Protein AF-A0A812VZL5-F1 (afdb_monomer_lite)

pLDDT: mean 78.15, std 21.21, range [23.83, 98.44]

Radius of gyration: 40.7 Å; chains: 1; bounding box: 107×84×133 Å

Structure (mmCIF, N/CA/C/O backbone):
data_AF-A0A812VZL5-F1
#
_entry.id   AF-A0A812VZL5-F1
#
loop_
_atom_site.group_PDB
_atom_site.id
_atom_site.type_symbol
_atom_site.label_atom_id
_atom_site.label_alt_id
_atom_site.label_comp_id
_atom_site.label_asym_id
_atom_site.label_entity_id
_atom_site.label_seq_id
_atom_site.pdbx_PDB_ins_code
_atom_site.Cartn_x
_atom_site.Cartn_y
_atom_site.Cartn_z
_atom_site.occupancy
_atom_site.B_iso_or_equiv
_atom_site.auth_seq_id
_atom_site.auth_comp_id
_atom_site.auth_asym_id
_atom_site.auth_atom_id
_atom_site.pdbx_PDB_model_num
ATOM 1 N N . MET A 1 1 ? -24.218 9.980 -19.393 1.00 28.30 1 MET A N 1
ATOM 2 C CA . MET A 1 1 ? -25.487 9.353 -19.817 1.00 28.30 1 MET A CA 1
ATOM 3 C C . MET A 1 1 ? -25.577 8.008 -19.122 1.00 28.30 1 MET A C 1
ATOM 5 O O . MET A 1 1 ? -24.672 7.209 -19.297 1.00 28.30 1 MET A O 1
ATOM 9 N N . GLY A 1 2 ? -26.582 7.832 -18.266 1.00 32.16 2 GLY A N 1
ATOM 10 C CA . GLY A 1 2 ? -26.714 6.682 -17.364 1.00 32.16 2 GLY A CA 1
ATOM 11 C C . GLY A 1 2 ? -27.375 7.086 -16.046 1.00 32.16 2 GLY A C 1
ATOM 12 O O . GLY A 1 2 ? -26.822 6.862 -14.982 1.00 32.16 2 GLY A O 1
ATOM 13 N N . SER A 1 3 ? -28.512 7.776 -16.130 1.00 28.95 3 SER A N 1
ATOM 14 C CA . SER A 1 3 ? -29.340 8.183 -14.990 1.00 28.95 3 SER A CA 1
ATOM 15 C C . SER A 1 3 ? -30.793 7.893 -15.358 1.00 28.95 3 SER A C 1
ATOM 17 O O . SER A 1 3 ? -31.519 8.811 -15.730 1.00 28.95 3 SER A O 1
ATOM 19 N N . ARG A 1 4 ? -31.156 6.607 -15.427 1.00 32.12 4 ARG A N 1
ATOM 20 C CA . ARG A 1 4 ? -32.533 6.084 -15.550 1.00 32.12 4 ARG A CA 1
ATOM 21 C C . ARG A 1 4 ? -32.484 4.556 -15.651 1.00 32.12 4 ARG A C 1
ATOM 23 O O . ARG A 1 4 ? -32.426 4.016 -16.746 1.00 32.12 4 ARG A O 1
ATOM 30 N N . ALA A 1 5 ? -32.457 3.895 -14.502 1.00 30.08 5 ALA A N 1
ATOM 31 C CA . ALA A 1 5 ? -32.965 2.538 -14.293 1.00 30.08 5 ALA A CA 1
ATOM 32 C C . ALA A 1 5 ? -32.956 2.303 -12.774 1.00 30.08 5 ALA A C 1
ATOM 34 O O . ALA A 1 5 ? -31.900 2.148 -12.167 1.00 30.08 5 ALA A O 1
ATOM 35 N N . SER A 1 6 ? -34.132 2.419 -12.161 1.00 32.53 6 SER A N 1
ATOM 36 C CA . SER A 1 6 ? -34.393 2.293 -10.724 1.00 32.53 6 SER A CA 1
ATOM 37 C C . SER A 1 6 ? -35.425 1.179 -10.567 1.00 32.53 6 SER A C 1
ATOM 39 O O . SER A 1 6 ? -36.486 1.283 -11.176 1.00 32.53 6 SER A O 1
ATOM 41 N N . CYS A 1 7 ? -35.122 0.122 -9.810 1.00 31.17 7 CYS A N 1
ATOM 42 C CA . CYS A 1 7 ? -36.051 -0.982 -9.537 1.00 31.17 7 CYS A CA 1
ATOM 43 C C . CYS A 1 7 ? -36.703 -0.809 -8.157 1.00 31.17 7 CYS A C 1
ATOM 45 O O . CYS A 1 7 ? -36.009 -0.439 -7.211 1.00 31.17 7 CYS A O 1
ATOM 47 N N . CYS A 1 8 ? -38.000 -1.138 -8.090 1.00 34.44 8 CYS A N 1
ATOM 48 C CA . CYS A 1 8 ? -38.957 -1.039 -6.972 1.00 34.44 8 CYS A CA 1
ATOM 49 C C . CYS A 1 8 ? -39.755 0.281 -6.880 1.00 34.44 8 CYS A C 1
ATOM 51 O O . CYS A 1 8 ? -39.716 0.979 -5.873 1.00 34.44 8 CYS A O 1
ATOM 53 N N . GLN A 1 9 ? -40.539 0.597 -7.920 1.00 30.88 9 GLN A N 1
ATOM 54 C CA . GLN A 1 9 ? -41.920 1.025 -7.666 1.00 30.88 9 GLN A CA 1
ATOM 55 C C . GLN A 1 9 ? -42.711 -0.258 -7.398 1.00 30.88 9 GLN A C 1
ATOM 57 O O . GLN A 1 9 ? -42.897 -1.061 -8.308 1.00 30.88 9 GLN A O 1
ATOM 62 N N . GLU A 1 10 ? -43.101 -0.482 -6.148 1.00 34.16 10 GLU A N 1
ATOM 63 C CA . GLU A 1 10 ? -44.275 -1.304 -5.877 1.00 34.16 10 GLU A CA 1
ATOM 64 C C . GLU A 1 10 ? -45.487 -0.464 -6.285 1.00 34.16 10 GLU A C 1
ATOM 66 O O . GLU A 1 10 ? -45.711 0.622 -5.744 1.00 34.16 10 GLU A O 1
ATOM 71 N N . ASP A 1 11 ? -46.245 -0.944 -7.268 1.00 32.22 11 ASP A N 1
ATOM 72 C CA . ASP A 1 11 ? -47.633 -0.534 -7.407 1.00 32.22 11 ASP A CA 1
ATOM 73 C C . ASP A 1 11 ? -48.348 -0.978 -6.129 1.00 32.22 11 ASP A C 1
ATOM 75 O O . ASP A 1 11 ? -48.487 -2.169 -5.855 1.00 32.22 11 ASP A O 1
ATOM 79 N N . ILE A 1 12 ? -48.751 -0.001 -5.319 1.00 34.62 12 ILE A N 1
ATOM 80 C CA . ILE A 1 12 ? -49.638 -0.194 -4.173 1.00 34.62 12 ILE A CA 1
ATOM 81 C C . ILE A 1 12 ? -50.918 -0.849 -4.719 1.00 34.62 12 ILE A C 1
ATOM 83 O O . ILE A 1 12 ? -51.610 -0.202 -5.511 1.00 34.62 12 ILE A O 1
ATOM 87 N N . PRO A 1 13 ? -51.273 -2.093 -4.347 1.00 35.91 13 PRO A N 1
ATOM 88 C CA . PRO A 1 13 ? -52.570 -2.624 -4.728 1.00 35.91 13 PRO A CA 1
ATOM 89 C C . PRO A 1 13 ? -53.652 -1.820 -3.996 1.00 35.91 13 PRO A C 1
ATOM 91 O O . PRO A 1 13 ? -53.586 -1.625 -2.780 1.00 35.91 13 PRO A O 1
ATOM 94 N N . GLU A 1 14 ? -54.631 -1.319 -4.752 1.00 35.81 14 GLU A N 1
ATOM 95 C CA . GLU A 1 14 ? -55.824 -0.666 -4.209 1.00 35.81 14 GLU A CA 1
ATOM 96 C C . GLU A 1 14 ? -56.494 -1.550 -3.135 1.00 35.81 14 GLU A C 1
ATOM 98 O O . GLU A 1 14 ? -56.512 -2.779 -3.264 1.00 35.81 14 GLU A O 1
ATOM 103 N N . PRO A 1 15 ? -57.067 -0.953 -2.071 1.00 33.53 15 PRO A N 1
ATOM 104 C CA . PRO A 1 15 ? -57.740 -1.708 -1.021 1.00 33.53 15 PRO A CA 1
ATOM 105 C C . PRO A 1 15 ? -58.980 -2.438 -1.572 1.00 33.53 15 PRO A C 1
ATOM 107 O O . PRO A 1 15 ? -59.606 -1.976 -2.532 1.00 33.53 15 PRO A O 1
ATOM 110 N N . PRO A 1 16 ? -59.363 -3.578 -0.970 1.00 31.58 16 PRO A N 1
ATOM 111 C CA . PRO A 1 16 ? -60.320 -4.501 -1.561 1.00 31.58 16 PRO A CA 1
ATOM 112 C C . PRO A 1 16 ? -61.731 -3.906 -1.577 1.00 31.58 16 PRO A C 1
ATOM 114 O O . PRO A 1 16 ? -62.214 -3.386 -0.571 1.00 31.58 16 PRO A O 1
ATOM 117 N N . LYS A 1 17 ? -62.426 -4.055 -2.709 1.00 29.97 17 LYS A N 1
ATOM 118 C CA . LYS A 1 17 ? -63.890 -3.995 -2.744 1.00 29.97 17 LYS A CA 1
ATOM 119 C C . LYS A 1 17 ? -64.453 -5.371 -2.395 1.00 29.97 17 LYS A C 1
ATOM 121 O O . LYS A 1 17 ? -64.134 -6.361 -3.047 1.00 29.97 17 LYS A O 1
ATOM 126 N N . GLU A 1 18 ? -65.283 -5.389 -1.359 1.00 32.19 18 GLU A N 1
ATOM 127 C CA . GLU A 1 18 ? -66.174 -6.483 -0.966 1.00 32.19 18 GLU A CA 1
ATOM 128 C C . GLU A 1 18 ? -66.963 -7.055 -2.161 1.00 32.19 18 GLU A C 1
ATOM 130 O O . GLU A 1 18 ? -67.450 -6.288 -2.991 1.00 32.19 18 GLU A O 1
ATOM 135 N N . LEU A 1 19 ? -67.158 -8.380 -2.215 1.00 27.19 19 LEU A N 1
ATOM 136 C CA . LEU A 1 19 ? -68.442 -9.039 -1.904 1.00 27.19 19 LEU A CA 1
ATOM 137 C C . LEU A 1 19 ? -68.406 -10.559 -2.216 1.00 27.19 19 LEU A C 1
ATOM 139 O O . LEU A 1 19 ? -68.161 -10.961 -3.346 1.00 27.19 19 LEU A O 1
ATOM 143 N N . VAL A 1 20 ? -68.777 -11.337 -1.190 1.00 27.92 20 VAL A N 1
ATOM 144 C CA . VAL A 1 20 ? -69.704 -12.496 -1.176 1.00 27.92 20 VAL A CA 1
ATOM 145 C C . VAL A 1 20 ? -69.319 -13.844 -1.824 1.00 27.92 20 VAL A C 1
ATOM 147 O O . VAL A 1 20 ? -69.200 -13.992 -3.032 1.00 27.92 20 VAL A O 1
ATOM 150 N N . GLU A 1 21 ? -69.237 -14.828 -0.914 1.00 31.72 21 GLU A N 1
ATOM 151 C CA . GLU A 1 21 ? -69.668 -16.242 -0.931 1.00 31.72 21 GLU A CA 1
ATOM 152 C C . GLU A 1 21 ? -69.766 -17.018 -2.259 1.00 31.72 21 GLU A C 1
ATOM 154 O O . GLU A 1 21 ? -70.595 -16.716 -3.110 1.00 31.72 21 GLU A O 1
ATOM 159 N N . ALA A 1 22 ? -69.095 -18.179 -2.307 1.00 25.98 22 ALA A N 1
ATOM 160 C CA . ALA A 1 22 ? -69.774 -19.478 -2.423 1.00 25.98 22 ALA A CA 1
ATOM 161 C C . ALA A 1 22 ? -68.827 -20.659 -2.114 1.00 25.98 22 ALA A C 1
ATOM 163 O O . ALA A 1 22 ? -67.647 -20.666 -2.448 1.00 25.98 22 ALA A O 1
ATOM 164 N N . SER A 1 23 ? -69.412 -21.646 -1.445 1.00 30.75 23 SER A N 1
ATOM 165 C CA . SER A 1 23 ? -68.941 -22.952 -0.970 1.00 30.75 23 SER A CA 1
ATOM 166 C C . SER A 1 23 ? -68.667 -24.024 -2.049 1.00 30.75 23 SER A C 1
ATOM 168 O O . SER A 1 23 ? -69.145 -23.888 -3.171 1.00 30.75 23 SER A O 1
ATOM 170 N N . HIS A 1 24 ? -68.090 -25.160 -1.597 1.00 29.62 24 HIS A N 1
ATOM 171 C CA . HIS A 1 24 ? -67.933 -26.497 -2.236 1.00 29.62 24 HIS A CA 1
ATOM 172 C C . HIS A 1 24 ? -66.729 -26.679 -3.178 1.00 29.62 24 HIS A C 1
ATOM 174 O O . HIS A 1 24 ? -66.389 -25.770 -3.914 1.00 29.62 24 HIS A O 1
ATOM 180 N N . ALA A 1 25 ? -66.057 -27.828 -3.292 1.00 28.73 25 ALA A N 1
ATOM 181 C CA . ALA A 1 25 ? -65.964 -29.114 -2.588 1.00 28.73 25 ALA A CA 1
ATOM 182 C C . ALA A 1 25 ? -64.743 -29.853 -3.201 1.00 28.73 25 ALA A C 1
ATOM 184 O O . ALA A 1 25 ? -64.188 -29.396 -4.199 1.00 28.73 25 ALA A O 1
ATOM 185 N N . CYS A 1 26 ? -64.328 -30.968 -2.591 1.00 35.84 26 CYS A N 1
ATOM 186 C CA . CYS A 1 26 ? -63.289 -31.891 -3.065 1.00 35.84 26 CYS A CA 1
ATOM 187 C C . CYS A 1 26 ? -63.411 -32.296 -4.542 1.00 35.84 26 CYS A C 1
ATOM 189 O O . CYS A 1 26 ? -64.529 -32.466 -5.010 1.00 35.84 26 CYS A O 1
ATOM 191 N N . GLU A 1 27 ? -62.279 -32.624 -5.179 1.00 29.48 27 GLU A N 1
ATOM 192 C CA . GLU A 1 27 ? -62.139 -33.834 -6.010 1.00 29.48 27 GLU A CA 1
ATOM 193 C C . GLU A 1 27 ? -60.654 -34.168 -6.292 1.00 29.48 27 GLU A C 1
ATOM 195 O O . GLU A 1 27 ? -59.822 -33.279 -6.484 1.00 29.48 27 GLU A O 1
ATOM 200 N N . ASP A 1 28 ? -60.341 -35.467 -6.240 1.00 33.78 28 ASP A N 1
ATOM 201 C CA . ASP A 1 28 ? -59.032 -36.109 -6.443 1.00 33.78 28 ASP A CA 1
ATOM 202 C C . ASP A 1 28 ? -58.528 -36.029 -7.904 1.00 33.78 28 ASP A C 1
ATOM 204 O O . ASP A 1 28 ? -59.336 -35.907 -8.828 1.00 33.78 28 ASP A O 1
ATOM 208 N N . PRO A 1 29 ? -57.212 -36.181 -8.174 1.00 41.25 29 PRO A N 1
ATOM 209 C CA . PRO A 1 29 ? -56.706 -36.323 -9.536 1.00 41.25 29 PRO A CA 1
ATOM 210 C C . PRO A 1 29 ? -56.735 -37.792 -10.013 1.00 41.25 29 PRO A C 1
ATOM 212 O O . PRO A 1 29 ? -56.468 -38.702 -9.223 1.00 41.25 29 PRO A O 1
ATOM 215 N N . PRO A 1 30 ? -57.001 -38.055 -11.309 1.00 43.25 30 PRO A N 1
ATOM 216 C CA . PRO A 1 30 ? -57.085 -39.409 -11.832 1.00 43.25 30 PRO A CA 1
ATOM 217 C C . PRO A 1 30 ? -55.721 -39.988 -12.225 1.00 43.25 30 PRO A C 1
ATOM 219 O O . PRO A 1 30 ? -54.806 -39.301 -12.685 1.00 43.25 30 PRO A O 1
ATOM 222 N N . GLU A 1 31 ? -55.655 -41.307 -12.081 1.00 40.03 31 GLU A N 1
ATOM 223 C CA . GLU A 1 31 ? -54.626 -42.209 -12.578 1.00 40.03 31 GLU A CA 1
ATOM 224 C C . GLU A 1 31 ? -54.509 -42.222 -14.115 1.00 40.03 31 GLU A C 1
ATOM 226 O O . GLU A 1 31 ? -55.502 -42.159 -14.838 1.00 40.03 31 GLU A O 1
ATOM 231 N N . GLY A 1 32 ? -53.289 -42.507 -14.585 1.00 33.75 32 GLY A N 1
ATOM 232 C CA . GLY A 1 32 ? -53.070 -43.468 -15.671 1.00 33.75 32 GLY A CA 1
ATOM 233 C C . GLY A 1 32 ? -52.894 -42.915 -17.090 1.00 33.75 32 GLY A C 1
ATOM 234 O O . GLY A 1 32 ? -53.766 -42.260 -17.647 1.00 33.75 32 GLY A O 1
ATOM 235 N N . GLY A 1 33 ? -51.788 -43.299 -17.743 1.00 30.23 33 GLY A N 1
ATOM 236 C CA . GLY A 1 33 ? -51.655 -43.135 -19.195 1.00 30.23 33 GLY A CA 1
ATOM 237 C C . GLY A 1 33 ? -50.258 -43.359 -19.770 1.00 30.23 33 GLY A C 1
ATOM 238 O O . GLY A 1 33 ? -49.548 -42.413 -20.079 1.00 30.23 33 GLY A O 1
ATOM 239 N N . SER A 1 34 ? -49.879 -44.623 -19.950 1.00 35.50 34 SER A N 1
ATOM 240 C CA . SER A 1 34 ? -48.650 -45.090 -20.607 1.00 35.50 34 SER A CA 1
ATOM 241 C C . SER A 1 34 ? -48.535 -44.740 -22.102 1.00 35.50 34 SER A C 1
ATOM 243 O O . SER A 1 34 ? -49.516 -44.880 -22.828 1.00 35.50 34 SER A O 1
ATOM 245 N N . SER A 1 35 ? -47.318 -44.494 -22.602 1.00 32.09 35 SER A N 1
ATOM 246 C CA . SER A 1 35 ? -46.762 -45.083 -23.850 1.00 32.09 35 SER A CA 1
ATOM 247 C C . SER A 1 35 ? -45.299 -44.624 -24.026 1.00 32.09 35 SER A C 1
ATOM 249 O O . SER A 1 35 ? -45.009 -43.439 -23.980 1.00 32.09 35 SER A O 1
ATOM 251 N N . LYS A 1 36 ? -44.314 -45.523 -23.884 1.00 36.97 36 LYS A N 1
ATOM 252 C CA . LYS A 1 36 ? -43.636 -46.330 -24.927 1.00 36.97 36 LYS A CA 1
ATOM 253 C C . LYS A 1 36 ? -42.899 -45.524 -26.010 1.00 36.97 36 LYS A C 1
ATOM 255 O O . LYS A 1 36 ? -43.549 -44.950 -26.872 1.00 36.97 36 LYS A O 1
ATOM 260 N N . LEU A 1 37 ? -41.563 -45.644 -26.009 1.00 33.19 37 LEU A N 1
ATOM 261 C CA . LEU A 1 37 ? -40.656 -46.065 -27.108 1.00 33.19 37 LEU A CA 1
ATOM 262 C C . LEU A 1 37 ? -39.232 -45.593 -26.738 1.00 33.19 37 LEU A C 1
ATOM 264 O O . LEU A 1 37 ? -38.995 -44.404 -26.580 1.00 33.19 37 LEU A O 1
ATOM 268 N N . ASP A 1 38 ? -38.358 -46.478 -26.265 1.00 31.72 38 ASP A N 1
ATOM 269 C CA . ASP A 1 38 ? -37.477 -47.413 -26.993 1.00 31.72 38 ASP A CA 1
ATOM 270 C C . ASP A 1 38 ? -36.131 -46.817 -27.432 1.00 31.72 38 ASP A C 1
ATOM 272 O O . ASP A 1 38 ? -36.057 -45.911 -28.256 1.00 31.72 38 ASP A O 1
ATOM 276 N N . GLY A 1 39 ? -35.067 -47.475 -26.956 1.00 30.91 39 GLY A N 1
ATOM 277 C CA . GLY A 1 39 ? -33.879 -47.748 -27.761 1.00 30.91 39 GLY A CA 1
ATOM 278 C C . GLY A 1 39 ? -32.602 -46.999 -27.390 1.00 30.91 39 GLY A C 1
ATOM 279 O O . GLY A 1 39 ? -32.380 -45.889 -27.857 1.00 30.91 39 GLY A O 1
ATOM 280 N N . GLY A 1 40 ? -31.666 -47.685 -26.715 1.00 28.84 40 GLY A N 1
ATOM 281 C CA . GLY A 1 40 ? -30.246 -47.404 -26.969 1.00 28.84 40 GLY A CA 1
ATOM 282 C C . GLY A 1 40 ? -29.221 -47.706 -25.879 1.00 28.84 40 GLY A C 1
ATOM 283 O O . GLY A 1 40 ? -28.655 -46.786 -25.315 1.00 28.84 40 GLY A O 1
ATOM 284 N N . LYS A 1 41 ? -28.885 -48.994 -25.732 1.00 33.59 41 LYS A N 1
ATOM 285 C CA . LYS A 1 41 ? -27.535 -49.541 -25.466 1.00 33.59 41 LYS A CA 1
ATOM 286 C C . LYS A 1 41 ? -26.786 -49.127 -24.187 1.00 33.59 41 LYS A C 1
ATOM 288 O O . LYS A 1 41 ? -26.005 -48.185 -24.133 1.00 33.59 41 LYS A O 1
ATOM 293 N N . THR A 1 42 ? -26.935 -50.038 -23.235 1.00 32.09 42 THR A N 1
ATOM 294 C CA . THR A 1 42 ? -26.005 -50.495 -22.200 1.00 32.09 42 THR A CA 1
ATOM 295 C C . THR A 1 42 ? -24.540 -50.634 -22.640 1.00 32.09 42 THR A C 1
ATOM 297 O O . THR A 1 42 ? -24.229 -51.283 -23.639 1.00 32.09 42 THR A O 1
ATOM 300 N N . LEU A 1 43 ? -23.642 -50.123 -21.794 1.00 31.88 43 LEU A N 1
ATOM 301 C CA . LEU A 1 43 ? -22.255 -50.566 -21.650 1.00 31.88 43 LEU A CA 1
ATOM 302 C C . LEU A 1 43 ? -22.036 -50.845 -20.157 1.00 31.88 43 LEU A C 1
ATOM 304 O O . LEU A 1 43 ? -21.978 -49.937 -19.334 1.00 31.88 43 LEU A O 1
ATOM 308 N N . SER A 1 44 ? -22.042 -52.133 -19.833 1.00 33.53 44 SER A N 1
ATOM 309 C CA . SER A 1 44 ? -21.756 -52.729 -18.531 1.00 33.53 44 SER A CA 1
ATOM 310 C C . SER A 1 44 ? -20.258 -52.707 -18.253 1.00 33.53 44 SER A C 1
ATOM 312 O O . SER A 1 44 ? -19.512 -53.124 -19.136 1.00 33.53 44 SER A O 1
ATOM 314 N N . LEU A 1 45 ? -19.847 -52.334 -17.039 1.00 34.47 45 LEU A N 1
ATOM 315 C CA . LEU A 1 45 ? -18.604 -52.798 -16.412 1.00 34.47 45 LEU A CA 1
ATOM 316 C C . LEU A 1 45 ? -18.750 -52.728 -14.879 1.00 34.47 45 LEU A C 1
ATOM 318 O O . LEU A 1 45 ? -18.819 -51.651 -14.295 1.00 34.47 45 LEU A O 1
ATOM 322 N N . ASP A 1 46 ? -18.860 -53.928 -14.314 1.00 34.78 46 ASP A N 1
ATOM 323 C CA . ASP A 1 46 ? -18.339 -54.440 -13.043 1.00 34.78 46 ASP A CA 1
ATOM 324 C C . ASP A 1 46 ? -18.642 -53.717 -11.722 1.00 34.78 46 ASP A C 1
ATOM 326 O O . ASP A 1 46 ? -17.981 -52.770 -11.298 1.00 34.78 46 ASP A O 1
ATOM 330 N N . ALA A 1 47 ? -19.599 -54.318 -11.013 1.00 36.34 47 ALA A N 1
ATOM 331 C CA . ALA A 1 47 ? -19.696 -54.320 -9.565 1.00 36.34 47 ALA A CA 1
ATOM 332 C C . ALA A 1 47 ? -18.764 -55.400 -8.991 1.00 36.34 47 ALA A C 1
ATOM 334 O O . ALA A 1 47 ? -18.868 -56.553 -9.398 1.00 36.34 47 ALA A O 1
ATOM 335 N N . ASP A 1 48 ? -17.891 -55.032 -8.051 1.00 37.66 48 ASP A N 1
ATOM 336 C CA . ASP A 1 48 ? -17.694 -55.794 -6.808 1.00 37.66 48 ASP A CA 1
ATOM 337 C C . ASP A 1 48 ? -16.718 -55.061 -5.877 1.00 37.66 48 ASP A C 1
ATOM 339 O O . ASP A 1 48 ? -15.529 -54.932 -6.185 1.00 37.66 48 ASP A O 1
ATOM 343 N N . LYS A 1 49 ? -17.239 -54.577 -4.742 1.00 38.53 49 LYS A N 1
ATOM 344 C CA . LYS A 1 49 ? -16.603 -54.538 -3.410 1.00 38.53 49 LYS A CA 1
ATOM 345 C C . LYS A 1 49 ? -17.501 -53.761 -2.449 1.00 38.53 49 LYS A C 1
ATOM 347 O O . LYS A 1 49 ? -17.360 -52.552 -2.274 1.00 38.53 49 LYS A O 1
ATOM 352 N N . ASP A 1 50 ? -18.403 -54.501 -1.817 1.00 35.34 50 ASP A N 1
ATOM 353 C CA . ASP A 1 50 ? -19.140 -54.069 -0.636 1.00 35.34 50 ASP A CA 1
ATOM 354 C C . ASP A 1 50 ? -18.170 -53.855 0.536 1.00 35.34 50 ASP A C 1
ATOM 356 O O . ASP A 1 50 ? -17.582 -54.796 1.074 1.00 35.34 50 ASP A O 1
ATOM 360 N N . VAL A 1 51 ? -18.007 -52.596 0.937 1.00 40.53 51 VAL A N 1
ATOM 361 C CA . VAL A 1 51 ? -17.506 -52.207 2.260 1.00 40.53 51 VAL A CA 1
ATOM 362 C C . VAL A 1 51 ? -18.706 -51.607 2.996 1.00 40.53 51 VAL A C 1
ATOM 364 O O . VAL A 1 51 ? -19.335 -50.707 2.436 1.00 40.53 51 VAL A O 1
ATOM 367 N N . PRO A 1 52 ? -19.063 -52.061 4.211 1.00 36.50 52 PRO A N 1
ATOM 368 C CA . PRO A 1 52 ? -20.155 -51.453 4.955 1.00 36.50 52 PRO A CA 1
ATOM 369 C C . PRO A 1 52 ? -19.722 -50.042 5.356 1.00 36.50 52 PRO A C 1
ATOM 371 O O . PRO A 1 52 ? -18.861 -49.869 6.216 1.00 36.50 52 PRO A O 1
ATOM 374 N N . VAL A 1 53 ? -20.286 -49.032 4.696 1.00 36.03 53 VAL A N 1
ATOM 375 C CA . VAL A 1 53 ? -20.188 -47.644 5.142 1.00 36.03 53 VAL A CA 1
ATOM 376 C C . VAL A 1 53 ? -21.160 -47.495 6.303 1.00 36.03 53 VAL A C 1
ATOM 378 O O . VAL A 1 53 ? -22.375 -47.578 6.130 1.00 36.03 53 VAL A O 1
ATOM 381 N N . GLU A 1 54 ? -20.604 -47.321 7.496 1.00 34.69 54 GLU A N 1
ATOM 382 C CA . GLU A 1 54 ? -21.313 -46.865 8.683 1.00 34.69 54 GLU A CA 1
ATOM 383 C C . GLU A 1 54 ? -21.921 -45.491 8.359 1.00 34.69 54 GLU A C 1
ATOM 385 O O . GLU A 1 54 ? -21.213 -44.494 8.207 1.00 34.69 54 GLU A O 1
ATOM 390 N N . VAL A 1 55 ? -23.238 -45.462 8.135 1.00 36.31 55 VAL A N 1
ATOM 391 C CA . VAL A 1 55 ? -23.994 -44.230 7.902 1.00 36.31 55 VAL A CA 1
ATOM 392 C C . VAL A 1 55 ? -24.030 -43.480 9.225 1.00 36.31 55 VAL A C 1
ATOM 394 O O . VAL A 1 55 ? -24.852 -43.755 10.095 1.00 36.31 55 VAL A O 1
ATOM 397 N N . GLN A 1 56 ? -23.091 -42.556 9.385 1.00 35.69 56 GLN A N 1
ATOM 398 C CA . GLN A 1 56 ? -23.103 -41.583 10.460 1.00 35.69 56 GLN A CA 1
ATOM 399 C C . GLN A 1 56 ? -24.327 -40.681 10.240 1.00 35.69 56 GLN A C 1
ATOM 401 O O . GLN A 1 56 ? -24.383 -39.934 9.261 1.00 35.69 56 GLN A O 1
ATOM 406 N N . GLU A 1 57 ? -25.340 -40.809 11.100 1.00 37.31 57 GLU A N 1
ATOM 407 C CA . GLU A 1 57 ? -26.507 -39.926 11.105 1.00 37.31 57 GLU A CA 1
ATOM 408 C C . GLU A 1 57 ? -26.025 -38.473 11.224 1.00 37.31 57 GLU A C 1
ATOM 410 O O . GLU A 1 57 ? -25.411 -38.081 12.219 1.00 37.31 57 GLU A O 1
ATOM 415 N N . LEU A 1 58 ? -26.259 -37.681 10.172 1.00 36.06 58 LEU A N 1
ATOM 416 C CA . LEU A 1 58 ? -26.017 -36.242 10.189 1.00 36.06 58 LEU A CA 1
ATOM 417 C C . LEU A 1 58 ? -26.873 -35.616 11.306 1.00 36.06 58 LEU A C 1
ATOM 419 O O . LEU A 1 58 ? -28.056 -35.959 11.410 1.00 36.06 58 LEU A O 1
ATOM 423 N N . PRO A 1 59 ? -26.317 -34.708 12.131 1.00 40.94 59 PRO A N 1
ATOM 424 C CA . PRO A 1 59 ? -27.070 -34.040 13.185 1.00 40.94 59 PRO A CA 1
ATOM 425 C C . PRO A 1 59 ? -28.319 -33.376 12.604 1.00 40.94 59 PRO A C 1
ATOM 427 O O . PRO A 1 59 ? -28.265 -32.778 11.528 1.00 40.94 59 PRO A O 1
ATOM 430 N N . GLN A 1 60 ? -29.442 -33.497 13.313 1.00 38.75 60 GLN A N 1
ATOM 431 C CA . GLN A 1 60 ? -30.708 -32.867 12.947 1.00 38.75 60 GLN A CA 1
ATOM 432 C C . GLN A 1 60 ? -30.480 -31.378 12.640 1.00 38.75 60 GLN A C 1
ATOM 434 O O . GLN A 1 60 ? -29.993 -30.642 13.493 1.00 38.75 60 GLN A O 1
ATOM 439 N N . SER A 1 61 ? -30.801 -30.976 11.406 1.00 47.59 61 SER A N 1
ATOM 440 C CA . SER A 1 61 ? -30.694 -29.606 10.888 1.00 47.59 61 SER A CA 1
ATOM 441 C C . SER A 1 61 ? -31.350 -28.624 11.864 1.00 47.59 61 SER A C 1
ATOM 443 O O . SER A 1 61 ? -32.572 -28.628 12.032 1.00 47.59 61 SER A O 1
ATOM 445 N N . GLU A 1 62 ? -30.531 -27.822 12.551 1.00 57.12 62 GLU A N 1
ATOM 446 C CA . GLU A 1 62 ? -31.007 -26.701 13.359 1.00 57.12 62 GLU A CA 1
ATOM 447 C C . GLU A 1 62 ? -31.860 -25.786 12.473 1.00 57.12 62 GLU A C 1
ATOM 449 O O . GLU A 1 62 ? -31.487 -25.455 11.346 1.00 57.12 62 GLU A O 1
ATOM 454 N N . ALA A 1 63 ? -33.043 -25.413 12.968 1.00 64.06 63 ALA A N 1
ATOM 455 C CA . ALA A 1 63 ? -34.003 -24.623 12.213 1.00 64.06 63 ALA A CA 1
ATOM 456 C C . ALA A 1 63 ? -33.356 -23.326 11.698 1.00 64.06 63 ALA A C 1
ATOM 458 O O . ALA A 1 63 ? -32.898 -22.489 12.475 1.00 64.06 63 ALA A O 1
ATOM 459 N N . VAL A 1 64 ? -33.344 -23.163 10.374 1.00 67.94 64 VAL A N 1
ATOM 460 C CA . VAL A 1 64 ? -32.772 -22.005 9.683 1.00 67.94 64 VAL A CA 1
ATOM 461 C C . VAL A 1 64 ? -33.376 -20.706 10.234 1.00 67.94 64 VAL A C 1
ATOM 463 O O . VAL A 1 64 ? -34.573 -20.448 10.090 1.00 67.94 64 VAL A O 1
ATOM 466 N N . LEU A 1 65 ? -32.541 -19.874 10.862 1.00 72.00 65 LEU A N 1
ATOM 467 C CA . LEU A 1 65 ? -32.959 -18.609 11.470 1.00 72.00 65 LEU A CA 1
ATOM 468 C C . LEU A 1 65 ? -33.437 -17.608 10.404 1.00 72.00 65 LEU A C 1
ATOM 470 O O . LEU A 1 65 ? -32.686 -17.245 9.496 1.00 72.00 65 LEU A O 1
ATOM 474 N N . SER A 1 66 ? -34.669 -17.110 10.555 1.00 79.00 66 SER A N 1
ATOM 475 C CA . SER A 1 66 ? -35.232 -16.028 9.726 1.00 79.00 66 SER A CA 1
ATOM 476 C C . SER A 1 66 ? -34.506 -14.688 9.949 1.00 79.00 66 SER A C 1
ATOM 478 O O . SER A 1 66 ? -33.901 -14.496 11.009 1.00 79.00 66 SER A O 1
ATOM 480 N N . LYS A 1 67 ? -34.604 -13.705 9.029 1.00 80.19 67 LYS A N 1
ATOM 481 C CA . LYS A 1 67 ? -33.995 -12.367 9.248 1.00 80.19 67 LYS A CA 1
ATOM 482 C C . LYS A 1 67 ? -34.458 -11.690 10.537 1.00 80.19 67 LYS A C 1
ATOM 484 O O . LYS A 1 67 ? -33.668 -11.038 11.212 1.00 80.19 67 LYS A O 1
ATOM 489 N N . TRP A 1 68 ? -35.728 -11.868 10.901 1.00 80.81 68 TRP A N 1
ATOM 490 C CA . TRP A 1 68 ? -36.299 -11.300 12.120 1.00 80.81 68 TRP A CA 1
ATOM 491 C C . TRP A 1 68 ? -35.747 -11.991 13.362 1.00 80.81 68 TRP A C 1
ATOM 493 O O . TRP A 1 68 ? -35.493 -11.322 14.359 1.00 80.81 68 TRP A O 1
ATOM 503 N N . SER A 1 69 ? -35.518 -13.305 13.286 1.00 79.81 69 SER A N 1
ATOM 504 C CA . SER A 1 69 ? -34.842 -14.061 14.342 1.00 79.81 69 SER A CA 1
ATOM 505 C C . SER A 1 69 ? -33.406 -13.576 14.509 1.00 79.81 69 SER A C 1
ATOM 507 O O . SER A 1 69 ? -33.008 -13.261 15.621 1.00 79.81 69 SER A O 1
ATOM 509 N N . ARG A 1 70 ? -32.653 -13.398 13.414 1.00 77.88 70 ARG A N 1
ATOM 510 C CA . ARG A 1 70 ? -31.272 -12.883 13.474 1.00 77.88 70 ARG A CA 1
ATOM 511 C C . ARG A 1 70 ? -31.185 -11.469 14.038 1.00 77.88 70 ARG A C 1
ATOM 513 O O . ARG A 1 70 ? -30.278 -11.197 14.814 1.00 77.88 70 ARG A O 1
ATOM 520 N N . LEU A 1 71 ? -32.120 -10.589 13.676 1.00 77.50 71 LEU A N 1
ATOM 521 C CA . LEU A 1 71 ? -32.196 -9.239 14.240 1.00 77.50 71 LEU A CA 1
ATOM 522 C C . LEU A 1 71 ? -32.589 -9.264 15.725 1.00 77.50 71 LEU A C 1
ATOM 524 O O . LEU A 1 71 ? -32.075 -8.474 16.499 1.00 77.50 71 LEU A O 1
ATOM 528 N N . ARG A 1 72 ? -33.496 -10.157 16.136 1.00 76.88 72 ARG A N 1
ATOM 529 C CA . ARG A 1 72 ? -33.967 -10.234 17.529 1.00 76.88 72 ARG A CA 1
ATOM 530 C C . ARG A 1 72 ? -32.955 -10.906 18.457 1.00 76.88 72 ARG A C 1
ATOM 532 O O . ARG A 1 72 ? -32.837 -10.515 19.610 1.00 76.88 72 ARG A O 1
ATOM 539 N N . GLU A 1 73 ? -32.266 -11.926 17.962 1.00 80.56 73 GLU A N 1
ATOM 540 C CA . GLU A 1 73 ? -31.272 -12.708 18.706 1.00 80.56 73 GLU A CA 1
ATOM 541 C C . GLU A 1 73 ? -29.854 -12.156 18.545 1.00 80.56 73 GLU A C 1
ATOM 543 O O . GLU A 1 73 ? -28.932 -12.666 19.171 1.00 80.56 73 GLU A O 1
ATOM 548 N N . MET A 1 74 ? -29.681 -11.137 17.697 1.00 73.88 74 MET A N 1
ATOM 549 C CA . MET A 1 74 ? -28.409 -10.468 17.431 1.00 73.88 74 MET A CA 1
ATOM 550 C C . MET A 1 74 ? -27.279 -11.394 16.937 1.00 73.88 74 MET A C 1
ATOM 552 O O . MET A 1 74 ? -26.086 -11.118 17.026 1.00 73.88 74 MET A O 1
ATOM 556 N N . ARG A 1 75 ? -27.651 -12.506 16.302 1.00 80.31 75 ARG A N 1
ATOM 557 C CA . ARG A 1 75 ? -26.736 -13.533 15.778 1.00 80.31 75 ARG A CA 1
ATOM 558 C C . ARG A 1 75 ? -26.145 -13.168 14.408 1.00 80.31 75 ARG A C 1
ATOM 560 O O . ARG A 1 75 ? -26.063 -13.999 13.506 1.00 80.31 75 ARG A O 1
ATOM 567 N N . GLN A 1 76 ? -25.752 -11.912 14.197 1.00 79.81 76 GLN A N 1
ATOM 568 C CA . GLN A 1 76 ? -25.336 -11.423 12.868 1.00 79.81 76 GLN A CA 1
ATOM 569 C C . GLN A 1 76 ? -23.972 -11.991 12.411 1.00 79.81 76 GLN A C 1
ATOM 571 O O . GLN A 1 76 ? -23.658 -11.981 11.219 1.00 79.81 76 GLN A O 1
ATOM 576 N N . LEU A 1 77 ? -23.156 -12.478 13.356 1.00 87.06 77 LEU A N 1
ATOM 577 C CA . LEU A 1 77 ? -21.821 -13.049 13.118 1.00 87.06 77 LEU A CA 1
ATOM 578 C C . LEU A 1 77 ? -21.807 -14.585 13.096 1.00 87.06 77 LEU A C 1
ATOM 580 O O . LEU A 1 77 ? -20.733 -15.188 12.992 1.00 87.06 77 LEU A O 1
ATOM 584 N N . GLU A 1 78 ? -22.966 -15.233 13.230 1.00 89.69 78 GLU A N 1
ATOM 585 C CA . GLU A 1 78 ? -23.058 -16.684 13.101 1.00 89.69 78 GLU A CA 1
ATOM 586 C C . GLU A 1 78 ? -22.832 -17.111 11.650 1.00 89.69 78 GLU A C 1
ATOM 588 O O . GLU A 1 78 ? -23.330 -16.508 10.695 1.00 89.69 78 GLU A O 1
ATOM 593 N N . VAL A 1 79 ? -22.025 -18.157 11.490 1.00 87.56 79 VAL A N 1
ATOM 594 C CA . VAL A 1 79 ? -21.629 -18.669 10.183 1.00 87.56 79 VAL A CA 1
ATOM 595 C C . VAL A 1 79 ? -22.675 -19.671 9.726 1.00 87.56 79 VAL A C 1
ATOM 597 O O . VAL A 1 79 ? -22.808 -20.747 10.298 1.00 87.56 79 VAL A O 1
ATOM 600 N N . ASP A 1 80 ? -23.387 -19.329 8.660 1.00 90.56 80 ASP A N 1
ATOM 601 C CA . ASP A 1 80 ? -24.287 -20.255 7.982 1.00 90.56 80 ASP A CA 1
ATOM 602 C C . ASP A 1 80 ? -23.470 -21.129 7.014 1.00 90.56 80 ASP A C 1
ATOM 604 O O . ASP A 1 80 ? -23.230 -20.771 5.856 1.00 90.56 80 ASP A O 1
ATOM 608 N N . ALA A 1 81 ? -22.961 -22.250 7.532 1.00 91.25 81 ALA A N 1
ATOM 609 C CA . ALA A 1 81 ? -22.058 -23.140 6.803 1.00 91.25 81 ALA A CA 1
ATOM 610 C C . ALA A 1 81 ? -22.690 -23.707 5.516 1.00 91.25 81 ALA A C 1
ATOM 612 O O . ALA A 1 81 ? -21.982 -23.955 4.540 1.00 91.25 81 ALA A O 1
ATOM 613 N N . GLU A 1 82 ? -24.021 -23.847 5.470 1.00 92.50 82 GLU A N 1
ATOM 614 C CA . GLU A 1 82 ? -24.752 -24.391 4.317 1.00 92.50 82 GLU A CA 1
ATOM 615 C C . GLU A 1 82 ? -24.735 -23.482 3.087 1.00 92.50 82 GLU A C 1
ATOM 617 O O . GLU A 1 82 ? -25.013 -23.940 1.978 1.00 92.50 82 GLU A O 1
ATOM 622 N N . ILE A 1 83 ? -24.443 -22.192 3.262 1.00 94.69 83 ILE A N 1
ATOM 623 C CA . ILE A 1 83 ? -24.411 -21.208 2.172 1.00 94.69 83 ILE A CA 1
ATOM 624 C C . ILE A 1 83 ? -23.014 -20.626 1.956 1.00 94.69 83 ILE A C 1
ATOM 626 O O . ILE A 1 83 ? -22.848 -19.719 1.138 1.00 94.69 83 ILE A O 1
ATOM 630 N N . LEU A 1 84 ? -21.993 -21.149 2.648 1.00 97.00 84 LEU A N 1
ATOM 631 C CA . LEU A 1 84 ? -20.627 -20.653 2.538 1.00 97.00 84 LEU A CA 1
ATOM 632 C C . LEU A 1 84 ? -20.019 -21.029 1.181 1.00 97.00 84 LEU A C 1
ATOM 634 O O . LEU A 1 84 ? -19.539 -22.145 0.965 1.00 97.00 84 LEU A O 1
ATOM 638 N N . ARG A 1 85 ? -20.055 -20.089 0.231 1.00 98.06 85 ARG A N 1
ATOM 639 C CA . ARG A 1 85 ? -19.569 -20.315 -1.134 1.00 98.06 85 ARG A CA 1
ATOM 640 C C . ARG A 1 85 ? -18.574 -19.263 -1.587 1.00 98.06 85 ARG A C 1
ATOM 642 O O . ARG A 1 85 ? -18.802 -18.064 -1.450 1.00 98.06 85 ARG A O 1
ATOM 649 N N . GLY A 1 86 ? -17.485 -19.713 -2.200 1.00 97.94 86 GLY A N 1
ATOM 650 C CA . GLY A 1 86 ? -16.417 -18.865 -2.725 1.00 97.94 86 GLY A CA 1
ATOM 651 C C . GLY A 1 86 ? -16.123 -19.125 -4.196 1.00 97.94 86 GLY A C 1
ATOM 652 O O . GLY A 1 86 ? -16.486 -20.160 -4.756 1.00 97.94 86 GLY A O 1
ATOM 653 N N . ILE A 1 87 ? -15.437 -18.182 -4.829 1.00 97.75 87 ILE A N 1
ATOM 654 C CA . ILE A 1 87 ? -14.929 -18.293 -6.200 1.00 97.75 87 ILE A CA 1
ATOM 655 C C . ILE A 1 87 ? -13.417 -18.054 -6.183 1.00 97.75 87 ILE A C 1
ATOM 657 O O . ILE A 1 87 ? -12.932 -17.283 -5.365 1.00 97.75 87 ILE A O 1
ATOM 661 N N . SER A 1 88 ? -12.634 -18.685 -7.062 1.00 96.88 88 SER A N 1
ATOM 662 C CA . SER A 1 88 ? -11.231 -18.270 -7.207 1.00 96.88 88 SER A CA 1
ATOM 663 C C . SER A 1 88 ? -11.157 -16.898 -7.881 1.00 96.88 88 SER A C 1
ATOM 665 O O . SER A 1 88 ? -11.930 -16.598 -8.803 1.00 96.88 88 SER A O 1
ATOM 667 N N . LEU A 1 89 ? -10.205 -16.049 -7.479 1.00 96.00 89 LEU A N 1
ATOM 668 C CA . LEU A 1 89 ? -10.064 -14.734 -8.118 1.00 96.00 89 LEU A CA 1
ATOM 669 C C . LEU A 1 89 ? -9.851 -14.853 -9.626 1.00 96.00 89 LEU A C 1
ATOM 671 O O . LEU A 1 89 ? -10.442 -14.085 -10.387 1.00 96.00 89 LEU A O 1
ATOM 675 N N . ARG A 1 90 ? -9.074 -15.844 -10.076 1.00 95.00 90 ARG A N 1
ATOM 676 C CA . ARG A 1 90 ? -8.868 -16.114 -11.504 1.00 95.00 90 ARG A CA 1
ATOM 677 C C . ARG A 1 90 ? -10.190 -16.369 -12.219 1.00 95.00 90 ARG A C 1
ATOM 679 O O . ARG A 1 90 ? -10.453 -15.737 -13.241 1.00 95.00 90 ARG A O 1
ATOM 686 N N . ALA A 1 91 ? -11.049 -17.234 -11.674 1.00 96.12 91 ALA A N 1
ATOM 687 C CA . ALA A 1 91 ? -12.357 -17.513 -12.258 1.00 96.12 91 ALA A CA 1
ATOM 688 C C . ALA A 1 91 ? -13.234 -16.251 -12.341 1.00 96.12 91 ALA A C 1
ATOM 690 O O . ALA A 1 91 ? -13.903 -16.054 -13.358 1.00 96.12 91 ALA A O 1
ATOM 691 N N . SER A 1 92 ? -13.151 -15.354 -11.348 1.00 97.00 92 SER A N 1
ATOM 692 C CA . SER A 1 92 ? -13.853 -14.060 -11.371 1.00 97.00 92 SER A CA 1
ATOM 693 C C . SER A 1 92 ? -13.405 -13.135 -12.522 1.00 97.00 92 SER A C 1
ATOM 695 O O . SER A 1 92 ? -14.189 -12.328 -13.027 1.00 97.00 92 SER A O 1
ATOM 697 N N . LEU A 1 93 ? -12.150 -13.274 -12.974 1.00 97.25 93 LEU A N 1
ATOM 698 C CA . LEU A 1 93 ? -11.525 -12.448 -14.015 1.00 97.25 93 LEU A CA 1
ATOM 699 C C . LEU A 1 93 ? -11.624 -13.053 -15.427 1.00 97.25 93 LEU A C 1
ATOM 701 O O . LEU A 1 93 ? -11.369 -12.359 -16.417 1.00 97.25 93 LEU A O 1
ATOM 705 N N . ARG A 1 94 ? -12.028 -14.323 -15.564 1.00 96.56 94 ARG A N 1
ATOM 706 C CA . ARG A 1 94 ? -12.236 -14.966 -16.875 1.00 96.56 94 ARG A CA 1
ATOM 707 C C . ARG A 1 94 ? -13.330 -14.257 -17.685 1.00 96.56 94 ARG A C 1
ATOM 709 O O . ARG A 1 94 ? -14.163 -13.515 -17.163 1.00 96.56 94 ARG A O 1
ATOM 716 N N . ARG A 1 95 ? -13.326 -14.485 -19.005 1.00 96.31 95 ARG A N 1
ATOM 717 C CA . ARG A 1 95 ? -14.223 -13.832 -19.984 1.00 96.31 95 ARG A CA 1
ATOM 718 C C . ARG A 1 95 ? -14.150 -12.295 -19.914 1.00 96.31 95 ARG A C 1
ATOM 720 O O . ARG A 1 95 ? -15.166 -11.602 -19.990 1.00 96.31 95 ARG A O 1
ATOM 727 N N . GLY A 1 96 ? -12.938 -11.769 -19.714 1.00 95.44 96 GLY A N 1
ATOM 728 C CA . GLY A 1 96 ? -12.681 -10.334 -19.556 1.00 95.44 96 GLY A CA 1
ATOM 729 C C . GLY A 1 96 ? -13.405 -9.741 -18.347 1.00 95.44 96 GLY A C 1
ATOM 730 O O . GLY A 1 96 ? -14.026 -8.685 -18.469 1.00 95.44 96 GLY A O 1
ATOM 731 N N . GLY A 1 97 ? -13.435 -10.477 -17.232 1.00 96.31 97 GLY A N 1
ATOM 732 C CA . GLY A 1 97 ? -14.130 -10.124 -15.995 1.00 96.31 97 GLY A CA 1
ATOM 733 C C . GLY A 1 97 ? -15.572 -9.671 -16.200 1.00 96.31 97 GLY A C 1
ATOM 734 O O . GLY A 1 97 ? -15.968 -8.644 -15.652 1.00 96.31 97 GLY A O 1
ATOM 735 N N . ARG A 1 98 ? -16.366 -10.405 -17.001 1.00 96.69 98 ARG A N 1
ATOM 736 C CA . ARG A 1 98 ? -17.806 -10.116 -17.193 1.00 96.69 98 ARG A CA 1
ATOM 737 C C . ARG A 1 98 ? -18.532 -9.967 -15.848 1.00 96.69 98 ARG A C 1
ATOM 739 O O . ARG A 1 98 ? -19.361 -9.078 -15.724 1.00 96.69 98 ARG A O 1
ATOM 746 N N . LEU A 1 99 ? -18.153 -10.775 -14.852 1.00 96.75 99 LEU A N 1
ATOM 747 C CA . LEU A 1 99 ? -18.686 -10.721 -13.483 1.00 96.75 99 LEU A CA 1
ATOM 748 C C . LEU A 1 99 ? -18.494 -9.360 -12.805 1.00 96.75 99 LEU A C 1
ATOM 750 O O . LEU A 1 99 ? -19.346 -8.940 -12.041 1.00 96.75 99 LEU A O 1
ATOM 754 N N . TRP A 1 100 ? -17.401 -8.661 -13.102 1.00 97.12 100 TRP A N 1
ATOM 755 C CA . TRP A 1 100 ? -17.129 -7.340 -12.541 1.00 97.12 100 TRP A CA 1
ATOM 756 C C . TRP A 1 100 ? -17.793 -6.223 -13.341 1.00 97.12 100 TRP A C 1
ATOM 758 O O . TRP A 1 100 ? -18.154 -5.197 -12.775 1.00 97.12 100 TRP A O 1
ATOM 768 N N . ARG A 1 101 ? -17.907 -6.392 -14.666 1.00 96.25 101 ARG A N 1
ATOM 769 C CA . ARG A 1 101 ? -18.375 -5.354 -15.601 1.00 96.25 101 ARG A CA 1
ATOM 770 C C . ARG A 1 101 ? -19.893 -5.195 -15.661 1.00 96.25 101 ARG A C 1
ATOM 772 O O . ARG A 1 101 ? -20.335 -4.132 -16.083 1.00 96.25 101 ARG A O 1
ATOM 779 N N . CYS A 1 102 ? -20.651 -6.211 -15.267 1.00 94.31 102 CYS A N 1
ATOM 780 C CA . CYS A 1 102 ? -22.113 -6.202 -15.268 1.00 94.31 102 CYS A CA 1
ATOM 781 C C . CYS A 1 102 ? -22.610 -6.342 -13.829 1.00 94.31 102 CYS A C 1
ATOM 783 O O . CYS A 1 102 ? -22.179 -7.266 -13.141 1.00 94.31 102 CYS A O 1
ATOM 785 N N . SER A 1 103 ? -23.500 -5.452 -13.377 1.00 94.44 103 SER A N 1
ATOM 786 C CA . SER A 1 103 ? -24.157 -5.653 -12.085 1.00 94.44 103 SER A CA 1
ATOM 787 C C . SER A 1 103 ? -25.087 -6.867 -12.179 1.00 94.44 103 SER A C 1
ATOM 789 O O . SER A 1 103 ? -25.726 -7.041 -13.218 1.00 94.44 103 SER A O 1
ATOM 791 N N . PRO A 1 104 ? -25.235 -7.683 -11.119 1.00 93.44 104 PRO A N 1
ATOM 792 C CA . PRO A 1 104 ? -26.239 -8.749 -11.085 1.00 93.44 104 PRO A CA 1
ATOM 793 C C . PRO A 1 104 ? -27.666 -8.257 -11.361 1.00 93.44 104 PRO A C 1
ATOM 795 O O . PRO A 1 104 ? -28.499 -9.031 -11.817 1.00 93.44 104 PRO A O 1
ATOM 798 N N . LEU A 1 105 ? -27.934 -6.971 -11.104 1.00 90.12 105 LEU A N 1
ATOM 799 C CA . LEU A 1 105 ? -29.222 -6.319 -11.352 1.00 90.12 105 LEU A CA 1
ATOM 800 C C . LEU A 1 105 ? -29.499 -6.050 -12.836 1.00 90.12 105 LEU A C 1
ATOM 802 O O . LEU A 1 105 ? -30.657 -5.892 -13.207 1.00 90.12 105 LEU A O 1
ATOM 806 N N . ASP A 1 106 ? -28.457 -5.993 -13.667 1.00 94.19 106 ASP A N 1
ATOM 807 C CA . ASP A 1 106 ? -28.576 -5.740 -15.108 1.00 94.19 106 ASP A CA 1
ATOM 808 C C . ASP A 1 106 ? -28.725 -7.042 -15.918 1.00 94.19 106 ASP A C 1
ATOM 810 O O . ASP A 1 106 ? -28.850 -7.002 -17.142 1.00 94.19 106 ASP A O 1
ATOM 814 N N . LEU A 1 107 ? -28.640 -8.200 -15.256 1.00 94.50 107 LEU A N 1
ATOM 815 C CA . LEU A 1 107 ? -28.758 -9.517 -15.878 1.00 94.50 107 LEU A CA 1
ATOM 816 C C . LEU A 1 107 ? -30.213 -9.982 -15.875 1.00 94.50 107 LEU A C 1
ATOM 818 O O . LEU A 1 107 ? -30.978 -9.663 -14.963 1.00 94.50 107 LEU A O 1
ATOM 822 N N . ASP A 1 108 ? -30.575 -10.790 -16.870 1.00 96.50 108 ASP A N 1
ATOM 823 C CA . ASP A 1 108 ? -31.852 -11.492 -16.829 1.00 96.50 108 ASP A CA 1
ATOM 824 C C . ASP A 1 108 ? -31.886 -12.512 -15.675 1.00 96.50 108 ASP A C 1
ATOM 826 O O . ASP A 1 108 ? -30.859 -12.912 -15.115 1.00 96.50 108 ASP A O 1
ATOM 830 N N . GLU A 1 109 ? -33.090 -12.926 -15.285 1.00 95.38 109 GLU A N 1
ATOM 831 C CA . GLU A 1 109 ? -33.284 -13.821 -14.145 1.00 95.38 109 GLU A CA 1
ATOM 832 C C . GLU A 1 109 ? -32.564 -15.169 -14.319 1.00 95.38 109 GLU A C 1
ATOM 834 O O . GLU A 1 109 ? -32.018 -15.711 -13.356 1.00 95.38 109 GLU A O 1
ATOM 839 N N . HIS A 1 110 ? -32.485 -15.683 -15.548 1.00 95.31 110 HIS A N 1
ATOM 840 C CA . HIS A 1 110 ? -31.832 -16.954 -15.839 1.00 95.31 110 HIS A CA 1
ATOM 841 C C . HIS A 1 110 ? -30.306 -16.861 -15.681 1.00 95.31 110 HIS A C 1
ATOM 843 O O . HIS A 1 110 ? -29.698 -17.668 -14.974 1.00 95.31 110 HIS A O 1
ATOM 849 N N . GLU A 1 111 ? -29.673 -15.854 -16.283 1.00 95.12 111 GLU A N 1
ATOM 850 C CA . GLU A 1 111 ? -28.247 -15.557 -16.153 1.00 95.12 111 GLU A CA 1
ATOM 851 C C . GLU A 1 111 ? -27.865 -15.247 -14.704 1.00 95.12 111 GLU A C 1
ATOM 853 O O . GLU A 1 111 ? -26.794 -15.658 -14.243 1.00 95.12 111 GLU A O 1
ATOM 858 N N . ARG A 1 112 ? -28.746 -14.551 -13.979 1.00 95.31 112 ARG A N 1
ATOM 859 C CA . ARG A 1 112 ? -28.593 -14.234 -12.560 1.00 95.31 112 ARG A CA 1
ATOM 860 C C . ARG A 1 112 ? -28.609 -15.500 -11.696 1.00 95.31 112 ARG A C 1
ATOM 862 O O . ARG A 1 112 ? -27.741 -15.649 -10.837 1.00 95.31 112 ARG A O 1
ATOM 869 N N . GLY A 1 113 ? -29.503 -16.452 -11.974 1.00 92.56 113 GLY A N 1
ATOM 870 C CA . GLY A 1 113 ? -29.517 -17.767 -11.318 1.00 92.56 113 GLY A CA 1
ATOM 871 C C . GLY A 1 113 ? -28.243 -18.585 -11.579 1.00 92.56 113 GLY A C 1
ATOM 872 O O . GLY A 1 113 ? -27.701 -19.217 -10.673 1.00 92.56 113 GLY A O 1
ATOM 873 N N . GLN A 1 114 ? -27.678 -18.497 -12.789 1.00 96.50 114 GLN A N 1
ATOM 874 C CA . GLN A 1 114 ? -26.413 -19.165 -13.139 1.00 96.50 114 GLN A CA 1
ATOM 875 C C . GLN A 1 114 ? -25.171 -18.578 -12.440 1.00 96.50 114 GLN A C 1
ATOM 877 O O . GLN A 1 114 ? -24.083 -19.161 -12.518 1.00 96.50 114 GLN A O 1
ATOM 882 N N . LEU A 1 115 ? -25.264 -17.414 -11.786 1.00 96.94 115 LEU A N 1
ATOM 883 C CA . LEU A 1 115 ? -24.129 -16.856 -11.043 1.00 96.94 115 LEU A CA 1
ATOM 884 C C . LEU A 1 115 ? -23.753 -17.733 -9.846 1.00 96.94 115 LEU A C 1
ATOM 886 O O . LEU A 1 115 ? -22.566 -17.966 -9.621 1.00 96.94 115 LEU A O 1
ATOM 890 N N . TRP A 1 116 ? -24.749 -18.284 -9.151 1.00 96.75 116 TRP A N 1
ATOM 891 C CA . TRP A 1 116 ? -24.559 -19.140 -7.979 1.00 96.75 116 TRP A CA 1
ATOM 892 C C . TRP A 1 116 ? -23.781 -20.423 -8.296 1.00 96.75 116 TRP A C 1
ATOM 894 O O . TRP A 1 116 ? -22.920 -20.851 -7.531 1.00 96.75 116 TRP A O 1
ATOM 904 N N . SER A 1 117 ? -23.999 -21.009 -9.478 1.00 96.88 117 SER A N 1
ATOM 905 C CA . SER A 1 117 ? -23.279 -22.218 -9.900 1.00 96.88 117 SER A CA 1
ATOM 906 C C . SER A 1 117 ? -21.797 -21.978 -10.218 1.00 96.88 117 SER A C 1
ATOM 908 O O . SER A 1 117 ? -21.063 -22.935 -10.446 1.00 96.88 117 SER A O 1
ATOM 910 N N . LYS A 1 118 ? -21.340 -20.716 -10.271 1.00 96.81 118 LYS A N 1
ATOM 911 C CA . LYS A 1 118 ? -19.923 -20.377 -10.507 1.00 96.81 118 LYS A CA 1
ATOM 912 C C . LYS A 1 118 ? -19.085 -20.373 -9.231 1.00 96.81 118 LYS A C 1
ATOM 914 O O . LYS A 1 118 ? -17.860 -20.412 -9.332 1.00 96.81 118 LYS A O 1
ATOM 919 N N . SER A 1 119 ? -19.716 -20.285 -8.064 1.00 97.69 119 SER A N 1
ATOM 920 C CA . SER A 1 119 ? -19.051 -20.451 -6.773 1.00 97.69 119 SER A CA 1
ATOM 921 C C . SER A 1 119 ? -19.091 -21.922 -6.345 1.00 97.69 119 SER A C 1
ATOM 923 O O . SER A 1 119 ? -19.875 -22.710 -6.876 1.00 97.69 119 SER A O 1
ATOM 925 N N . ARG A 1 120 ? -18.238 -22.311 -5.397 1.00 97.31 120 ARG A N 1
ATOM 926 C CA . ARG A 1 120 ? -18.192 -23.650 -4.786 1.00 97.31 120 ARG A CA 1
ATOM 927 C C . ARG A 1 120 ? -18.273 -23.537 -3.271 1.00 97.31 120 ARG A C 1
ATOM 929 O O . ARG A 1 120 ? -17.896 -22.499 -2.733 1.00 97.31 120 ARG A O 1
ATOM 936 N N . TYR A 1 121 ? -18.716 -24.598 -2.605 1.00 97.88 121 TYR A N 1
ATOM 937 C CA . TYR A 1 121 ? -18.651 -24.684 -1.148 1.00 97.88 121 TYR A CA 1
ATOM 938 C C . TYR A 1 121 ? -17.211 -24.579 -0.659 1.00 97.88 121 TYR A C 1
ATOM 940 O O . TYR A 1 121 ? -16.306 -25.159 -1.266 1.00 97.88 121 TYR A O 1
ATOM 948 N N . VAL A 1 122 ? -17.012 -23.802 0.399 1.00 97.56 122 VAL A N 1
ATOM 949 C CA . VAL A 1 122 ? -15.714 -23.589 1.044 1.00 97.56 122 VAL A CA 1
ATOM 950 C C . VAL A 1 122 ? -15.903 -23.541 2.555 1.00 97.56 122 VAL A C 1
ATOM 952 O O . VAL A 1 122 ? -17.022 -23.386 3.025 1.00 97.56 122 VAL A O 1
ATOM 955 N N . GLU A 1 123 ? -14.822 -23.697 3.312 1.00 96.50 123 GLU A N 1
ATOM 956 C CA . GLU A 1 123 ? -14.844 -23.577 4.781 1.00 96.50 123 GLU A CA 1
ATOM 957 C C . GLU A 1 123 ? -14.430 -22.177 5.250 1.00 96.50 123 GLU A C 1
ATOM 959 O O . GLU A 1 123 ? -14.824 -21.720 6.317 1.00 96.50 123 GLU A O 1
ATOM 964 N N . HIS A 1 124 ? -13.616 -21.489 4.448 1.00 96.94 124 HIS A N 1
ATOM 965 C CA . HIS A 1 124 ? -13.088 -20.164 4.744 1.00 96.94 124 HIS A CA 1
ATOM 966 C C . HIS A 1 124 ? -12.779 -19.404 3.450 1.00 96.94 124 HIS A C 1
ATOM 968 O O . HIS A 1 124 ? -12.655 -20.000 2.374 1.00 96.94 124 HIS A O 1
ATOM 974 N N . PHE A 1 125 ? -12.607 -18.086 3.561 1.00 98.06 125 PHE A N 1
ATOM 975 C CA . PHE A 1 125 ? -12.171 -17.233 2.456 1.00 98.06 125 PHE A CA 1
ATOM 976 C C . PHE A 1 125 ? -10.744 -16.741 2.688 1.00 98.06 125 PHE A C 1
ATOM 978 O O . PHE A 1 125 ? -10.388 -16.312 3.787 1.00 98.06 125 PHE A O 1
ATOM 985 N N . ASP A 1 126 ? -9.920 -16.743 1.640 1.00 97.50 126 ASP A N 1
ATOM 986 C CA . ASP A 1 126 ? -8.614 -16.087 1.703 1.00 97.50 126 ASP A CA 1
ATOM 987 C C . ASP A 1 126 ? -8.771 -14.566 1.677 1.00 97.50 126 ASP A C 1
ATOM 989 O O . ASP A 1 126 ? -8.033 -13.861 2.359 1.00 97.50 126 ASP A O 1
ATOM 993 N N . VAL A 1 127 ? -9.733 -14.061 0.895 1.00 97.75 127 VAL A N 1
ATOM 994 C CA . VAL A 1 127 ? -10.024 -12.627 0.784 1.00 97.75 127 VAL A CA 1
ATOM 995 C C . VAL A 1 127 ? -11.525 -12.385 0.633 1.00 97.75 127 VAL A C 1
ATOM 997 O O . VAL A 1 127 ? -12.166 -12.932 -0.263 1.00 97.75 127 VAL A O 1
ATOM 1000 N N . PHE A 1 128 ? -12.072 -11.480 1.432 1.00 98.38 128 PHE A N 1
ATOM 1001 C CA . PHE A 1 128 ? -13.376 -10.876 1.196 1.00 98.38 128 PHE A CA 1
ATOM 1002 C C . PHE A 1 128 ? -13.214 -9.643 0.302 1.00 98.38 128 PHE A C 1
ATOM 1004 O O . PHE A 1 128 ? -12.545 -8.682 0.690 1.00 98.38 128 PHE A O 1
ATOM 1011 N N . LEU A 1 129 ? -13.786 -9.660 -0.907 1.00 98.06 129 LEU A N 1
ATOM 1012 C CA . LEU A 1 129 ? -13.678 -8.545 -1.855 1.00 98.06 129 LEU A CA 1
ATOM 1013 C C . LEU A 1 129 ? -14.831 -7.559 -1.669 1.00 98.06 129 LEU A C 1
ATOM 1015 O O . LEU A 1 129 ? -15.862 -7.640 -2.340 1.00 98.06 129 LEU A O 1
ATOM 1019 N N . SER A 1 130 ? -14.617 -6.584 -0.794 1.00 97.81 130 SER A N 1
ATOM 1020 C CA . SER A 1 130 ? -15.576 -5.512 -0.573 1.00 97.81 130 SER A CA 1
ATOM 1021 C C . SER A 1 130 ? -15.452 -4.422 -1.641 1.00 97.81 130 SER A C 1
ATOM 1023 O O . SER A 1 130 ? -14.352 -3.983 -2.003 1.00 97.81 130 SER A O 1
ATOM 1025 N N . HIS A 1 131 ? -16.588 -3.995 -2.193 1.00 97.38 131 HIS A N 1
ATOM 1026 C CA . HIS A 1 131 ? -16.632 -3.016 -3.270 1.00 97.38 131 HIS A CA 1
ATOM 1027 C C . HIS A 1 131 ? -18.019 -2.374 -3.423 1.00 97.38 131 HIS A C 1
ATOM 1029 O O . HIS A 1 131 ? -19.011 -2.835 -2.876 1.00 97.38 131 HIS A O 1
ATOM 1035 N N . THR A 1 132 ? -18.103 -1.320 -4.241 1.00 95.81 132 THR A N 1
ATOM 1036 C CA . THR A 1 132 ? -19.371 -0.659 -4.593 1.00 95.81 132 THR A CA 1
ATOM 1037 C C . THR A 1 132 ? -19.680 -0.805 -6.078 1.00 95.81 132 THR A C 1
ATOM 1039 O O . THR A 1 132 ? -18.836 -0.501 -6.927 1.00 95.81 132 THR A O 1
ATOM 1042 N N . TRP A 1 133 ? -20.890 -1.243 -6.431 1.00 94.69 133 TRP A N 1
ATOM 1043 C CA . TRP A 1 133 ? -21.352 -1.354 -7.824 1.00 94.69 133 TRP A CA 1
ATOM 1044 C C . TRP A 1 133 ? -21.482 -0.000 -8.545 1.00 94.69 133 TRP A C 1
ATOM 1046 O O . TRP A 1 133 ? -21.494 0.021 -9.771 1.00 94.69 133 TRP A O 1
ATOM 1056 N N . HIS A 1 134 ? -21.464 1.126 -7.818 1.00 94.19 134 HIS A N 1
ATOM 1057 C CA . HIS A 1 134 ? -21.438 2.473 -8.411 1.00 94.19 134 HIS A CA 1
ATOM 1058 C C . HIS A 1 134 ? -20.150 2.762 -9.192 1.00 94.19 134 HIS A C 1
ATOM 1060 O O . HIS A 1 134 ? -20.145 3.572 -10.119 1.00 94.19 134 HIS A O 1
ATOM 1066 N N . THR A 1 135 ? -19.051 2.095 -8.839 1.00 94.38 135 THR A N 1
ATOM 1067 C CA . THR A 1 135 ? -17.783 2.246 -9.551 1.00 94.38 135 THR A CA 1
ATOM 1068 C C . THR A 1 135 ? -17.725 1.299 -10.742 1.00 94.38 135 THR A C 1
ATOM 1070 O O . THR A 1 135 ? -17.933 0.090 -10.598 1.00 94.38 135 THR A O 1
ATOM 1073 N N . ALA A 1 136 ? -17.385 1.845 -11.915 1.00 95.94 136 ALA A N 1
ATOM 1074 C CA . ALA A 1 136 ? -17.337 1.098 -13.167 1.00 95.94 136 ALA A CA 1
ATOM 1075 C C . ALA A 1 136 ? -16.485 -0.175 -13.044 1.00 95.94 136 ALA A C 1
ATOM 1077 O O . ALA A 1 136 ? -15.299 -0.140 -12.704 1.00 95.94 136 ALA A O 1
ATOM 1078 N N . GLY A 1 137 ? -17.101 -1.309 -13.373 1.00 96.06 137 GLY A N 1
ATOM 1079 C CA . GLY A 1 137 ? -16.524 -2.636 -13.195 1.00 96.06 137 GLY A CA 1
ATOM 1080 C C . GLY A 1 137 ? -15.223 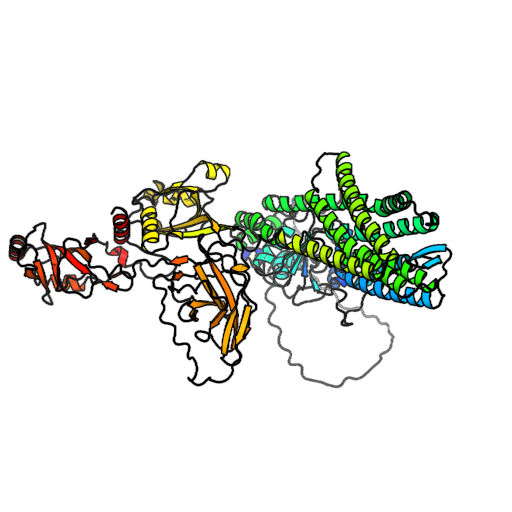-2.898 -13.947 1.00 96.06 137 GLY A C 1
ATOM 1081 O O . GLY A 1 137 ? -14.386 -3.673 -13.489 1.00 96.06 137 GLY A O 1
ATOM 1082 N N . ALA A 1 138 ? -15.014 -2.216 -15.078 1.00 96.44 138 ALA A N 1
ATOM 1083 C CA . ALA A 1 138 ? -13.787 -2.338 -15.861 1.00 96.44 138 ALA A CA 1
ATOM 1084 C C . ALA A 1 138 ? -12.540 -1.957 -15.047 1.00 96.44 138 ALA A C 1
ATOM 1086 O O . ALA A 1 138 ? -11.521 -2.630 -15.160 1.00 96.44 138 ALA A O 1
ATOM 1087 N N . TRP A 1 139 ? -12.625 -0.941 -14.181 1.00 95.31 139 TRP A N 1
ATOM 1088 C CA . TRP A 1 139 ? -11.491 -0.527 -13.350 1.00 95.31 139 TRP A CA 1
ATOM 1089 C C . TRP A 1 139 ? -11.182 -1.526 -12.237 1.00 95.31 139 TRP A C 1
ATOM 1091 O O . TRP A 1 139 ? -10.012 -1.786 -11.974 1.00 95.31 139 TRP A O 1
ATOM 1101 N N . LYS A 1 140 ? -12.210 -2.143 -11.642 1.00 97.00 140 LYS A N 1
ATOM 1102 C CA . LYS A 1 140 ? -12.037 -3.235 -10.669 1.00 97.00 140 LYS A CA 1
ATOM 1103 C C . LYS A 1 140 ? -11.360 -4.435 -11.326 1.00 97.00 140 LYS A C 1
ATOM 1105 O O . LYS A 1 140 ? -10.365 -4.933 -10.817 1.00 97.00 140 LYS A O 1
ATOM 1110 N N . MET A 1 141 ? -11.859 -4.837 -12.498 1.00 96.56 141 MET A N 1
ATOM 1111 C CA . MET A 1 141 ? -11.295 -5.936 -13.282 1.00 96.56 141 MET A CA 1
ATOM 1112 C C . MET A 1 141 ? -9.832 -5.678 -13.644 1.00 96.56 141 MET A C 1
ATOM 1114 O O . MET A 1 141 ? -8.997 -6.537 -13.392 1.00 96.56 141 MET A O 1
ATOM 1118 N N . LEU A 1 142 ? -9.508 -4.498 -14.181 1.00 95.69 142 LEU A N 1
ATOM 1119 C CA . LEU A 1 142 ? -8.139 -4.147 -14.561 1.00 95.69 142 LEU A CA 1
ATOM 1120 C C . LEU A 1 142 ? -7.195 -4.066 -13.353 1.00 95.69 142 LEU A C 1
ATOM 1122 O O . LEU A 1 142 ? -6.069 -4.548 -13.439 1.00 95.69 142 LEU A O 1
ATOM 1126 N N . SER A 1 143 ? -7.654 -3.503 -12.230 1.00 94.69 143 SER A N 1
ATOM 1127 C CA . SER A 1 143 ? -6.878 -3.442 -10.984 1.00 94.69 143 SER A CA 1
ATOM 1128 C C . SER A 1 143 ? -6.560 -4.847 -10.463 1.00 94.69 143 SER A C 1
ATOM 1130 O O . SER A 1 143 ? -5.394 -5.189 -10.264 1.00 94.69 143 SER A O 1
ATOM 1132 N N . LEU A 1 144 ? -7.570 -5.715 -10.364 1.00 95.81 144 LEU A N 1
ATOM 1133 C CA . LEU A 1 144 ? -7.398 -7.105 -9.936 1.00 95.81 144 LEU A CA 1
ATOM 1134 C C . LEU A 1 144 ? -6.545 -7.924 -10.915 1.00 95.81 144 LEU A C 1
ATOM 1136 O O . LEU A 1 144 ? -5.729 -8.738 -10.483 1.00 95.81 144 LEU A O 1
ATOM 1140 N N . LEU A 1 145 ? -6.693 -7.699 -12.225 1.00 95.62 145 LEU A N 1
ATOM 1141 C CA . LEU A 1 145 ? -5.886 -8.357 -13.253 1.00 95.62 145 LEU A CA 1
ATOM 1142 C C . LEU A 1 145 ? -4.410 -7.976 -13.129 1.00 95.62 145 LEU A C 1
ATOM 1144 O O . LEU A 1 145 ? -3.547 -8.847 -13.224 1.00 95.62 145 LEU A O 1
ATOM 1148 N N . LEU A 1 146 ? -4.117 -6.700 -12.864 1.00 94.94 146 LEU A N 1
ATOM 1149 C CA . LEU A 1 146 ? -2.754 -6.239 -12.627 1.00 94.94 146 LEU A CA 1
ATOM 1150 C C . LEU A 1 146 ? -2.179 -6.833 -11.333 1.00 94.94 146 LEU A C 1
ATOM 1152 O O . LEU A 1 146 ? -1.082 -7.394 -11.351 1.00 94.94 146 LEU A O 1
ATOM 1156 N N . GLN A 1 147 ? -2.934 -6.771 -10.231 1.00 93.06 147 GLN A N 1
ATOM 1157 C CA . GLN A 1 147 ? -2.530 -7.328 -8.934 1.00 93.06 147 GLN A CA 1
ATOM 1158 C C . GLN A 1 147 ? -2.229 -8.831 -9.023 1.00 93.06 147 GLN A C 1
ATOM 1160 O O . GLN A 1 147 ? -1.248 -9.302 -8.443 1.00 93.06 147 GLN A O 1
ATOM 1165 N N . ALA A 1 148 ? -3.043 -9.583 -9.768 1.00 92.69 148 ALA A N 1
ATOM 1166 C CA . ALA A 1 148 ? -2.871 -11.021 -9.939 1.00 92.69 148 ALA A CA 1
ATOM 1167 C C . ALA A 1 148 ? -1.815 -11.388 -10.998 1.00 92.69 148 ALA A C 1
ATOM 1169 O O . ALA A 1 148 ? -1.167 -12.424 -10.866 1.00 92.69 148 ALA A O 1
ATOM 1170 N N . GLY A 1 149 ? -1.646 -10.574 -12.046 1.00 93.44 149 GLY A N 1
ATOM 1171 C CA . GLY A 1 149 ? -0.911 -10.938 -13.261 1.00 93.44 149 GLY A CA 1
ATOM 1172 C C . GLY A 1 149 ? 0.497 -10.355 -13.414 1.00 93.44 149 GLY A C 1
ATOM 1173 O O . GLY A 1 149 ? 1.240 -10.830 -14.270 1.00 93.44 149 GLY A O 1
ATOM 1174 N N . TRP A 1 150 ? 0.912 -9.364 -12.617 1.00 94.75 150 TRP A N 1
ATOM 1175 C CA . TRP A 1 150 ? 2.179 -8.645 -12.854 1.00 94.75 150 TRP A CA 1
ATOM 1176 C C . TRP A 1 150 ? 3.430 -9.544 -12.872 1.00 94.75 150 TRP A C 1
ATOM 1178 O O . TRP A 1 150 ? 4.338 -9.320 -13.670 1.00 94.75 150 TRP A O 1
ATOM 1188 N N . LYS A 1 151 ? 3.494 -10.595 -12.041 1.00 94.38 151 LYS A N 1
ATOM 1189 C CA . LYS A 1 151 ? 4.641 -11.525 -12.055 1.00 94.38 151 LYS A CA 1
ATOM 1190 C C . LYS A 1 151 ? 4.689 -12.330 -13.351 1.00 94.38 151 LYS A C 1
ATOM 1192 O O . LYS A 1 151 ? 5.767 -12.587 -13.878 1.00 94.38 151 LYS A O 1
ATOM 1197 N N . TRP A 1 152 ? 3.522 -12.720 -13.862 1.00 94.69 152 TRP A N 1
ATOM 1198 C CA . TRP A 1 152 ? 3.407 -13.421 -15.136 1.00 94.69 152 TRP A CA 1
ATOM 1199 C C . TRP A 1 152 ? 3.799 -12.521 -16.313 1.00 94.69 152 TRP A C 1
ATOM 1201 O O . TRP A 1 152 ? 4.473 -12.985 -17.229 1.00 94.69 152 TRP A O 1
ATOM 1211 N N . VAL A 1 153 ? 3.481 -11.222 -16.242 1.00 95.06 153 VAL A N 1
ATOM 1212 C CA . VAL A 1 153 ? 3.978 -10.213 -17.194 1.00 95.06 153 VAL A CA 1
ATOM 1213 C C . VAL A 1 153 ? 5.506 -10.193 -17.213 1.00 95.06 153 VAL A C 1
ATOM 1215 O O . VAL A 1 153 ? 6.088 -10.353 -18.281 1.00 95.06 153 VAL A O 1
ATOM 1218 N N . ILE A 1 154 ? 6.162 -10.090 -16.051 1.00 95.12 154 ILE A N 1
ATOM 1219 C CA . ILE A 1 154 ? 7.635 -10.097 -15.958 1.00 95.12 154 ILE A CA 1
ATOM 1220 C C . ILE A 1 154 ? 8.230 -11.412 -16.483 1.00 95.12 154 ILE A C 1
ATOM 1222 O O . ILE A 1 154 ? 9.241 -11.397 -17.185 1.00 95.12 154 ILE A O 1
ATOM 1226 N N . PHE A 1 155 ? 7.611 -12.551 -16.166 1.00 95.00 155 PHE A N 1
ATOM 1227 C CA . PHE A 1 155 ? 8.078 -13.851 -16.641 1.00 95.00 155 PHE A CA 1
ATOM 1228 C C . PHE A 1 155 ? 8.017 -13.954 -18.170 1.00 95.00 155 PHE A C 1
ATOM 1230 O O . PHE A 1 155 ? 9.032 -14.236 -18.806 1.00 95.00 155 PHE A O 1
ATOM 1237 N N . LEU A 1 156 ? 6.850 -13.698 -18.774 1.00 95.81 156 LEU A N 1
ATOM 1238 C CA . LEU A 1 156 ? 6.684 -13.828 -20.223 1.00 95.81 156 LEU A CA 1
ATOM 1239 C C . LEU A 1 156 ? 7.480 -12.758 -20.981 1.00 95.81 156 LEU A C 1
ATOM 1241 O O . LEU A 1 156 ? 7.974 -13.022 -22.073 1.00 95.81 156 LEU A O 1
ATOM 1245 N N . TYR A 1 157 ? 7.652 -11.577 -20.383 1.00 96.50 157 TYR A N 1
ATOM 1246 C CA . TYR A 1 157 ? 8.611 -10.574 -20.832 1.00 96.50 157 TYR A CA 1
ATOM 1247 C C . TYR A 1 157 ? 10.028 -11.159 -20.920 1.00 96.50 157 TYR A C 1
ATOM 1249 O O . TYR A 1 157 ? 10.641 -11.107 -21.982 1.00 96.50 157 TYR A O 1
ATOM 1257 N N . GLY A 1 158 ? 10.531 -11.769 -19.840 1.00 96.44 158 GLY A N 1
ATOM 1258 C CA . GLY A 1 158 ? 11.876 -12.349 -19.803 1.00 96.44 158 GLY A CA 1
ATOM 1259 C C . GLY A 1 158 ? 12.065 -13.468 -20.829 1.00 96.44 158 GLY A C 1
ATOM 1260 O O . GLY A 1 158 ? 13.071 -13.491 -21.536 1.00 96.44 158 GLY A O 1
ATOM 1261 N N . VAL A 1 159 ? 11.067 -14.347 -20.977 1.00 97.19 159 VAL A N 1
ATOM 1262 C CA . VAL A 1 159 ? 11.056 -15.381 -22.026 1.00 97.19 159 VAL A CA 1
ATOM 1263 C C . VAL A 1 159 ? 11.132 -14.745 -23.414 1.00 97.19 159 VAL A C 1
ATOM 1265 O O . VAL A 1 159 ? 11.943 -15.171 -24.233 1.00 97.19 159 VAL A O 1
ATOM 1268 N N . MET A 1 160 ? 10.331 -13.709 -23.678 1.00 97.81 160 MET A N 1
ATOM 1269 C CA . MET A 1 160 ? 10.320 -13.038 -24.976 1.00 97.81 160 MET A CA 1
ATOM 1270 C C . MET A 1 160 ? 11.658 -12.356 -25.279 1.00 97.81 160 MET A C 1
ATOM 1272 O O . MET A 1 160 ? 12.159 -12.488 -26.390 1.00 97.81 160 MET A O 1
ATOM 1276 N N . VAL A 1 161 ? 12.284 -11.706 -24.293 1.00 97.00 161 VAL A N 1
ATOM 1277 C CA . VAL A 1 161 ? 13.634 -11.135 -24.434 1.00 97.00 161 VAL A CA 1
ATOM 1278 C C . VAL A 1 161 ? 14.646 -12.208 -24.849 1.00 97.00 161 VAL A C 1
ATOM 1280 O O . VAL A 1 161 ? 15.394 -12.004 -25.801 1.00 97.00 161 VAL A O 1
ATOM 1283 N N . VAL A 1 162 ? 14.646 -13.373 -24.192 1.00 97.00 162 VAL A N 1
ATOM 1284 C CA . VAL A 1 162 ? 15.551 -14.483 -24.542 1.00 97.00 162 VAL A CA 1
ATOM 1285 C C . VAL A 1 162 ? 15.292 -14.987 -25.963 1.00 97.00 162 VAL A C 1
ATOM 1287 O O . VAL A 1 162 ? 16.241 -15.176 -26.722 1.00 97.00 162 VAL A O 1
ATOM 1290 N N . VAL A 1 163 ? 14.024 -15.167 -26.347 1.00 97.44 163 VAL A N 1
ATOM 1291 C CA . VAL A 1 163 ? 13.645 -15.590 -27.706 1.00 97.44 163 VAL A CA 1
ATOM 1292 C C . VAL A 1 163 ? 14.142 -14.590 -28.747 1.00 97.44 163 VAL A C 1
ATOM 1294 O O . VAL A 1 163 ? 14.754 -14.997 -29.732 1.00 97.44 163 VAL A O 1
ATOM 1297 N N . VAL A 1 164 ? 13.939 -13.290 -28.523 1.00 96.25 164 VAL A N 1
ATOM 1298 C CA . VAL A 1 164 ? 14.421 -12.244 -29.433 1.00 96.25 164 VAL A CA 1
ATOM 1299 C C . VAL A 1 164 ? 15.944 -12.274 -29.535 1.00 96.25 164 VAL A C 1
ATOM 1301 O O . VAL A 1 164 ? 16.463 -12.318 -30.646 1.00 96.25 164 VAL A O 1
ATOM 1304 N N . CYS A 1 165 ? 16.672 -12.368 -28.419 1.00 94.75 165 CYS A N 1
ATOM 1305 C CA . CYS A 1 165 ? 18.132 -12.491 -28.436 1.00 94.75 165 CYS A CA 1
ATOM 1306 C C . CYS A 1 165 ? 18.626 -13.706 -29.247 1.00 94.75 165 CYS A C 1
ATOM 1308 O O . CYS A 1 165 ? 19.587 -13.577 -30.005 1.00 94.75 165 CYS A O 1
ATOM 1310 N N . LEU A 1 166 ? 17.964 -14.867 -29.138 1.00 95.88 166 LEU A N 1
ATOM 1311 C CA . LEU A 1 166 ? 18.292 -16.071 -29.920 1.00 95.88 166 LEU A CA 1
ATOM 1312 C C . LEU A 1 166 ? 17.977 -15.911 -31.417 1.00 95.88 166 LEU A C 1
ATOM 1314 O O . LEU A 1 166 ? 18.732 -16.357 -32.280 1.00 95.88 166 LEU A O 1
ATOM 1318 N N . LEU A 1 167 ? 16.864 -15.259 -31.753 1.00 96.44 167 LEU A N 1
ATOM 1319 C CA . LEU A 1 167 ? 16.516 -14.975 -33.146 1.00 96.44 167 LEU A CA 1
ATOM 1320 C C . LEU A 1 167 ? 17.452 -13.926 -33.767 1.00 96.44 167 LEU A C 1
ATOM 1322 O O . LEU A 1 167 ? 17.770 -14.007 -34.953 1.00 96.44 167 LEU A O 1
ATOM 1326 N N . HIS A 1 168 ? 17.937 -12.973 -32.967 1.00 94.12 168 HIS A N 1
ATOM 1327 C CA . HIS A 1 168 ? 18.986 -12.045 -33.378 1.00 94.12 168 HIS A CA 1
ATOM 1328 C C . HIS A 1 168 ? 20.313 -12.771 -33.614 1.00 94.12 168 HIS A C 1
ATOM 1330 O O . HIS A 1 168 ? 20.931 -12.526 -34.647 1.00 94.12 168 HIS A O 1
ATOM 1336 N N . SER A 1 169 ? 20.741 -13.665 -32.714 1.00 91.94 169 SER A N 1
ATOM 1337 C CA . SER A 1 169 ? 22.023 -14.379 -32.843 1.00 91.94 169 SER A CA 1
ATOM 1338 C C . SER A 1 169 ? 22.065 -15.379 -34.002 1.00 91.94 169 SER A C 1
ATOM 1340 O O . SER A 1 169 ? 23.147 -15.743 -34.451 1.00 91.94 169 SER A O 1
ATOM 1342 N N . THR A 1 170 ? 20.901 -15.804 -34.497 1.00 95.44 170 THR A N 1
ATOM 1343 C CA . THR A 1 170 ? 20.752 -16.690 -35.664 1.00 95.44 170 THR A CA 1
ATOM 1344 C C . THR A 1 170 ? 20.440 -15.942 -36.962 1.00 95.44 170 THR A C 1
ATOM 1346 O O . THR A 1 170 ? 20.122 -16.580 -37.960 1.00 95.44 170 THR A O 1
ATOM 1349 N N . ASP A 1 171 ? 20.480 -14.603 -36.953 1.00 94.94 171 ASP A N 1
ATOM 1350 C CA . ASP A 1 171 ? 20.142 -13.750 -38.103 1.00 94.94 171 ASP A CA 1
ATOM 1351 C C . ASP A 1 171 ? 18.746 -14.008 -38.706 1.00 94.94 171 ASP A C 1
ATOM 1353 O O . ASP A 1 171 ? 18.484 -13.707 -39.868 1.00 94.94 171 ASP A O 1
ATOM 1357 N N . SER A 1 172 ? 17.813 -14.516 -37.894 1.00 97.00 172 SER A N 1
ATOM 1358 C CA . SER A 1 172 ? 16.448 -14.834 -38.333 1.00 97.00 172 SER A CA 1
ATOM 1359 C C . SER A 1 172 ? 15.545 -13.597 -38.436 1.00 97.00 172 SER A C 1
ATOM 1361 O O . SER A 1 172 ? 14.541 -13.618 -39.148 1.00 97.00 172 SER A O 1
ATOM 1363 N N . LEU A 1 173 ? 15.868 -12.524 -37.705 1.00 96.94 173 LEU A N 1
ATOM 1364 C CA . LEU A 1 173 ? 15.081 -11.287 -37.672 1.00 96.94 173 LEU A CA 1
ATOM 1365 C C . LEU A 1 173 ? 15.643 -10.231 -38.637 1.00 96.94 173 LEU A C 1
ATOM 1367 O O . LEU A 1 173 ? 16.846 -9.958 -38.597 1.00 96.94 173 LEU A O 1
ATOM 1371 N N . PRO A 1 174 ? 14.795 -9.588 -39.465 1.00 96.44 174 PRO A N 1
ATOM 1372 C CA . PRO A 1 174 ? 15.243 -8.551 -40.382 1.00 96.44 174 PRO A CA 1
ATOM 1373 C C . PRO A 1 174 ? 15.540 -7.251 -39.630 1.00 96.44 174 PRO A C 1
ATOM 1375 O O . PRO A 1 174 ? 14.824 -6.872 -38.704 1.00 96.44 174 PRO A O 1
ATOM 1378 N N . LEU A 1 175 ? 16.582 -6.545 -40.062 1.00 95.88 175 LEU A N 1
ATOM 1379 C CA . LEU A 1 175 ? 17.060 -5.307 -39.446 1.00 95.88 175 LEU A CA 1
ATOM 1380 C C . LEU A 1 175 ? 17.150 -4.208 -40.520 1.00 95.88 175 LEU A C 1
ATOM 1382 O O . LEU A 1 175 ? 18.233 -3.961 -41.043 1.00 95.88 175 LEU A O 1
ATOM 1386 N N . PRO A 1 176 ? 16.011 -3.617 -40.933 1.00 95.62 176 PRO A N 1
ATOM 1387 C CA . PRO A 1 176 ? 15.938 -2.744 -42.108 1.00 95.62 176 PRO A CA 1
ATOM 1388 C C . PRO A 1 176 ? 16.497 -1.331 -41.898 1.00 95.62 176 PRO A C 1
ATOM 1390 O O . PRO A 1 176 ? 16.558 -0.573 -42.863 1.00 95.62 176 PRO A O 1
ATOM 1393 N N . PHE A 1 177 ? 16.840 -0.948 -40.667 1.00 94.81 177 PHE A N 1
ATOM 1394 C CA . PHE A 1 177 ? 17.350 0.386 -40.362 1.00 94.81 177 PHE A CA 1
ATOM 1395 C C . PHE A 1 177 ? 18.828 0.350 -40.004 1.00 94.81 177 PHE A C 1
ATOM 1397 O O . PHE A 1 177 ? 19.350 -0.681 -39.597 1.00 94.81 177 PHE A O 1
ATOM 1404 N N . ASP A 1 178 ? 19.474 1.505 -40.097 1.00 91.00 178 ASP A N 1
ATOM 1405 C CA . ASP A 1 178 ? 20.868 1.690 -39.724 1.00 91.00 178 ASP A CA 1
ATOM 1406 C C . ASP A 1 178 ? 20.968 2.479 -38.414 1.00 91.00 178 ASP A C 1
ATOM 1408 O O . ASP A 1 178 ? 20.323 3.514 -38.235 1.00 91.00 178 ASP A O 1
ATOM 1412 N N . PHE A 1 179 ? 21.814 2.012 -37.501 1.00 89.50 179 PHE A N 1
ATOM 1413 C CA . PHE A 1 179 ? 22.121 2.661 -36.232 1.00 89.50 179 PHE A CA 1
ATOM 1414 C C . PHE A 1 179 ? 23.625 2.892 -36.120 1.00 89.50 179 PHE A C 1
ATOM 1416 O O . PHE A 1 179 ? 24.420 1.958 -36.170 1.00 89.50 179 PHE A O 1
ATOM 1423 N N . THR A 1 180 ? 24.052 4.143 -35.956 1.00 89.12 180 THR A N 1
ATOM 1424 C CA . THR A 1 180 ? 25.470 4.448 -35.730 1.00 89.12 180 THR A CA 1
ATOM 1425 C C . THR A 1 180 ? 25.791 4.382 -34.243 1.00 89.12 180 THR A C 1
ATOM 1427 O O . THR A 1 180 ? 25.586 5.344 -33.502 1.00 89.12 180 THR A O 1
ATOM 1430 N N . ALA A 1 181 ? 26.358 3.256 -33.823 1.00 87.75 181 ALA A N 1
ATOM 1431 C CA . ALA A 1 181 ? 26.876 3.084 -32.478 1.00 87.75 181 ALA A CA 1
ATOM 1432 C C . ALA A 1 181 ? 28.125 3.950 -32.250 1.00 87.75 181 ALA A C 1
ATOM 1434 O O . ALA A 1 181 ? 29.001 4.050 -33.113 1.00 87.75 181 ALA A O 1
ATOM 1435 N N . GLN A 1 182 ? 28.218 4.571 -31.071 1.00 85.69 182 GLN A N 1
ATOM 1436 C CA . GLN A 1 182 ? 29.391 5.332 -30.635 1.00 85.69 182 GLN A CA 1
ATOM 1437 C C . GLN A 1 182 ? 29.796 4.903 -29.223 1.00 85.69 182 GLN A C 1
ATOM 1439 O O . GLN A 1 182 ? 29.246 5.391 -28.236 1.00 85.69 182 GLN A O 1
ATOM 1444 N N . CYS A 1 183 ? 30.781 4.018 -29.164 1.00 85.25 183 CYS A N 1
ATOM 1445 C CA . CYS A 1 183 ? 31.445 3.513 -27.966 1.00 85.25 183 CYS A CA 1
ATOM 1446 C C . CYS A 1 183 ? 32.934 3.918 -27.982 1.00 85.25 183 CYS A C 1
ATOM 1448 O O . CYS A 1 183 ? 33.441 4.323 -29.038 1.00 85.25 183 CYS A O 1
ATOM 1450 N N . PRO A 1 184 ? 33.666 3.790 -26.857 1.00 81.62 184 PRO A N 1
ATOM 1451 C CA . PRO A 1 184 ? 35.115 3.966 -26.860 1.00 81.62 184 PRO A CA 1
ATOM 1452 C C . PRO A 1 184 ? 35.735 3.043 -27.916 1.00 81.62 184 PRO A C 1
ATOM 1454 O O . PRO A 1 184 ? 35.468 1.847 -27.924 1.00 81.62 184 PRO A O 1
ATOM 1457 N N . ASN A 1 185 ? 36.519 3.604 -28.840 1.00 87.56 185 ASN A N 1
ATOM 1458 C CA . ASN A 1 185 ? 37.179 2.880 -29.939 1.00 87.56 185 ASN A CA 1
ATOM 1459 C C . ASN A 1 185 ? 36.252 2.131 -30.921 1.00 87.56 185 ASN A C 1
ATOM 1461 O O . ASN A 1 185 ? 36.748 1.427 -31.798 1.00 87.56 185 ASN A O 1
ATOM 1465 N N . PHE A 1 186 ? 34.930 2.313 -30.838 1.00 89.12 186 PHE A N 1
ATOM 1466 C CA . PHE A 1 186 ? 33.965 1.627 -31.695 1.00 89.12 186 PHE A CA 1
ATOM 1467 C C . PHE A 1 186 ? 32.946 2.620 -32.263 1.00 89.12 186 PHE A C 1
ATOM 1469 O O . PHE A 1 186 ? 32.022 3.068 -31.581 1.00 89.12 186 PHE A O 1
ATOM 1476 N N . LYS A 1 187 ? 33.134 2.984 -33.536 1.00 91.75 187 LYS A N 1
ATOM 1477 C CA . LYS A 1 187 ? 32.225 3.845 -34.301 1.00 91.75 187 LYS A CA 1
ATOM 1478 C C . LYS A 1 187 ? 31.853 3.147 -35.603 1.00 91.75 187 LYS A C 1
ATOM 1480 O O . LYS A 1 187 ? 32.543 3.299 -36.609 1.00 91.75 187 LYS A O 1
ATOM 1485 N N . VAL A 1 188 ? 30.776 2.373 -35.563 1.00 92.50 188 VAL A N 1
ATOM 1486 C CA . VAL A 1 188 ? 30.305 1.557 -36.688 1.00 92.50 188 VAL A CA 1
ATOM 1487 C C . VAL A 1 188 ? 28.808 1.775 -36.862 1.00 92.50 188 VAL A C 1
ATOM 1489 O O . VAL A 1 188 ? 28.067 1.907 -35.887 1.00 92.50 188 VAL A O 1
ATOM 1492 N N . THR A 1 189 ? 28.370 1.841 -38.116 1.00 93.31 189 THR A N 1
ATOM 1493 C CA . THR A 1 189 ? 26.947 1.801 -38.456 1.00 93.31 189 THR A CA 1
ATOM 1494 C C . THR A 1 189 ? 26.534 0.344 -38.569 1.00 93.31 189 THR A C 1
ATOM 1496 O O . THR A 1 189 ? 27.099 -0.396 -39.371 1.00 93.31 189 THR A O 1
ATOM 1499 N N . VAL A 1 190 ? 25.604 -0.062 -37.714 1.00 93.69 190 VAL A N 1
ATOM 1500 C CA . VAL A 1 190 ? 25.138 -1.438 -37.560 1.00 93.69 190 VAL A CA 1
ATOM 1501 C C . VAL A 1 190 ? 23.663 -1.522 -37.949 1.00 93.69 190 VAL A C 1
ATOM 1503 O O . VAL A 1 190 ? 22.927 -0.558 -37.728 1.00 93.69 190 VAL A O 1
ATOM 1506 N N . PRO A 1 191 ? 23.206 -2.653 -38.502 1.00 94.06 191 PRO A N 1
ATOM 1507 C CA . PRO A 1 191 ? 21.791 -2.846 -38.780 1.00 94.06 191 PRO A CA 1
ATOM 1508 C C . PRO A 1 191 ? 20.989 -2.920 -37.465 1.00 94.06 191 PRO A C 1
ATOM 1510 O O . PRO A 1 191 ? 21.435 -3.522 -36.486 1.00 94.06 191 PRO A O 1
ATOM 1513 N N . TYR A 1 192 ? 19.801 -2.315 -37.437 1.00 94.75 192 TYR A N 1
ATOM 1514 C CA . TYR A 1 192 ? 18.987 -2.108 -36.237 1.00 94.75 192 TYR A CA 1
ATOM 1515 C C . TYR A 1 192 ? 17.486 -2.265 -36.502 1.00 94.75 192 TYR A C 1
ATOM 1517 O O . TYR A 1 192 ? 16.961 -1.867 -37.544 1.00 94.75 192 TYR A O 1
ATOM 1525 N N . PHE A 1 193 ? 16.780 -2.817 -35.517 1.00 95.88 193 PHE A N 1
ATOM 1526 C CA . PHE A 1 193 ? 15.325 -2.763 -35.394 1.00 95.88 193 PHE A CA 1
ATOM 1527 C C . PHE A 1 193 ? 14.928 -3.105 -33.949 1.00 95.88 193 PHE A C 1
ATOM 1529 O O . PHE A 1 193 ? 15.504 -4.043 -33.395 1.00 95.88 193 PHE A O 1
ATOM 1536 N N . PRO A 1 194 ? 13.945 -2.416 -33.340 1.00 96.56 194 PRO A N 1
ATOM 1537 C CA . PRO A 1 194 ? 13.581 -2.614 -31.935 1.00 96.56 194 PRO A CA 1
ATOM 1538 C C . PRO A 1 194 ? 12.627 -3.807 -31.734 1.00 96.56 194 PRO A C 1
ATOM 1540 O O . PRO A 1 194 ? 11.483 -3.656 -31.286 1.00 96.56 194 PRO A O 1
ATOM 1543 N N . TRP A 1 195 ? 13.059 -5.011 -32.128 1.00 97.25 195 TRP A N 1
ATOM 1544 C CA . TRP A 1 195 ? 12.238 -6.222 -32.013 1.00 97.25 195 TRP A CA 1
ATOM 1545 C C . TRP A 1 195 ? 11.897 -6.549 -30.563 1.00 97.25 195 TRP A C 1
ATOM 1547 O O . TRP A 1 195 ? 10.780 -7.006 -30.299 1.00 97.25 195 TRP A O 1
ATOM 1557 N N . THR A 1 196 ? 12.810 -6.286 -29.623 1.00 97.19 196 THR A N 1
ATOM 1558 C CA . THR A 1 196 ? 12.576 -6.556 -28.203 1.00 97.19 196 THR A CA 1
ATOM 1559 C C . THR A 1 196 ? 11.441 -5.687 -27.686 1.00 97.19 196 THR A C 1
ATOM 1561 O O . THR A 1 196 ? 10.499 -6.217 -27.094 1.00 97.19 196 THR A O 1
ATOM 1564 N N . LEU A 1 197 ? 11.454 -4.377 -27.957 1.00 96.75 197 LEU A N 1
ATOM 1565 C CA . LEU A 1 197 ? 10.363 -3.477 -27.563 1.00 96.75 197 LEU A CA 1
ATOM 1566 C C . LEU A 1 197 ? 9.006 -3.931 -28.128 1.00 96.75 197 LEU A C 1
ATOM 1568 O O . LEU A 1 197 ? 8.023 -4.025 -27.390 1.00 96.75 197 LEU A O 1
ATOM 1572 N N . LEU A 1 198 ? 8.950 -4.239 -29.428 1.00 97.19 198 LEU A N 1
ATOM 1573 C CA . LEU A 1 198 ? 7.705 -4.601 -30.109 1.00 97.19 198 LEU A CA 1
ATOM 1574 C C . LEU A 1 198 ? 7.125 -5.920 -29.585 1.00 97.19 198 LEU A C 1
ATOM 1576 O O . LEU A 1 198 ? 5.947 -5.995 -29.235 1.00 97.19 198 LEU A O 1
ATOM 1580 N N . LEU A 1 199 ? 7.940 -6.974 -29.525 1.00 97.69 199 LEU A N 1
ATOM 1581 C CA . LEU A 1 199 ? 7.465 -8.302 -29.142 1.00 97.69 199 LEU A CA 1
ATOM 1582 C C . LEU A 1 199 ? 7.157 -8.384 -27.646 1.00 97.69 199 LEU A C 1
ATOM 1584 O O . LEU A 1 199 ? 6.190 -9.045 -27.264 1.00 97.69 199 LEU A O 1
ATOM 1588 N N . THR A 1 200 ? 7.902 -7.662 -26.802 1.00 97.81 200 THR A N 1
ATOM 1589 C CA . THR A 1 200 ? 7.599 -7.599 -25.365 1.00 97.81 200 THR A CA 1
ATOM 1590 C C . THR A 1 200 ? 6.342 -6.788 -25.047 1.00 97.81 200 THR A C 1
ATOM 1592 O O . THR A 1 200 ? 5.672 -7.084 -24.058 1.00 97.81 200 THR A O 1
ATOM 1595 N N . PHE A 1 201 ? 5.961 -5.805 -25.873 1.00 97.62 201 PHE A N 1
ATOM 1596 C CA . PHE A 1 201 ? 4.670 -5.117 -25.749 1.00 97.62 201 PHE A CA 1
ATOM 1597 C C . PHE A 1 201 ? 3.505 -6.101 -25.903 1.00 97.62 201 PHE A C 1
ATOM 1599 O O . PHE A 1 201 ? 2.649 -6.214 -25.020 1.00 97.62 201 PHE A O 1
ATOM 1606 N N . PHE A 1 202 ? 3.506 -6.876 -26.992 1.00 97.69 202 PHE A N 1
ATOM 1607 C CA . PHE A 1 202 ? 2.475 -7.886 -27.225 1.00 97.69 202 PHE A CA 1
ATOM 1608 C C . PHE A 1 202 ? 2.530 -9.003 -26.185 1.00 97.69 202 PHE A C 1
ATOM 1610 O O . PHE A 1 202 ? 1.481 -9.410 -25.684 1.00 97.69 202 PHE A O 1
ATOM 1617 N N . SER A 1 203 ? 3.726 -9.466 -25.806 1.00 97.38 203 SER A N 1
ATOM 1618 C CA . SER A 1 203 ? 3.868 -10.502 -24.782 1.00 97.38 203 SER A CA 1
ATOM 1619 C C . SER A 1 203 ? 3.347 -10.026 -23.426 1.00 97.38 203 SER A C 1
ATOM 1621 O O . SER A 1 203 ? 2.696 -10.798 -22.735 1.00 97.38 203 SER A O 1
ATOM 1623 N N . SER A 1 204 ? 3.536 -8.756 -23.062 1.00 96.44 204 SER A N 1
ATOM 1624 C CA . SER A 1 204 ? 3.013 -8.193 -21.812 1.00 96.44 204 SER A CA 1
ATOM 1625 C C . SER A 1 204 ? 1.484 -8.121 -21.801 1.00 96.44 204 SER A C 1
ATOM 1627 O O . SER A 1 204 ? 0.858 -8.468 -20.798 1.00 96.44 204 SER A O 1
ATOM 1629 N N . ILE A 1 205 ? 0.862 -7.740 -22.924 1.00 96.31 205 ILE A N 1
ATOM 1630 C CA . ILE A 1 205 ? -0.604 -7.749 -23.070 1.00 96.31 205 ILE A CA 1
ATOM 1631 C C . ILE A 1 205 ? -1.139 -9.182 -22.999 1.00 96.31 205 ILE A C 1
ATOM 1633 O O . ILE A 1 205 ? -2.077 -9.454 -22.249 1.00 96.31 205 ILE A O 1
ATOM 1637 N N . ILE A 1 206 ? -0.528 -10.110 -23.742 1.00 97.12 206 ILE A N 1
ATOM 1638 C CA . ILE A 1 206 ? -0.905 -11.528 -23.733 1.00 97.12 206 ILE A CA 1
ATOM 1639 C C . ILE A 1 206 ? -0.733 -12.107 -22.331 1.00 97.12 206 ILE A C 1
ATOM 1641 O O . ILE A 1 206 ? -1.627 -12.803 -21.859 1.00 97.12 206 ILE A O 1
ATOM 1645 N N . ALA A 1 207 ? 0.362 -11.800 -21.633 1.00 95.94 207 ALA A N 1
ATOM 1646 C CA . ALA A 1 207 ? 0.582 -12.225 -20.258 1.00 95.94 207 ALA A CA 1
ATOM 1647 C C . ALA A 1 207 ? -0.556 -11.740 -19.359 1.00 95.94 207 ALA A C 1
ATOM 1649 O O . ALA A 1 207 ? -1.250 -12.548 -18.747 1.00 95.94 207 ALA A O 1
ATOM 1650 N N . MET A 1 208 ? -0.821 -10.436 -19.343 1.00 94.94 208 MET A N 1
ATOM 1651 C CA . MET A 1 208 ? -1.873 -9.867 -18.507 1.00 94.94 208 MET A CA 1
ATOM 1652 C C . MET A 1 208 ? -3.244 -10.503 -18.795 1.00 94.94 208 MET A C 1
ATOM 1654 O O . MET A 1 208 ? -3.938 -10.895 -17.863 1.00 94.94 208 MET A O 1
ATOM 1658 N N . LEU A 1 209 ? -3.617 -10.684 -20.068 1.00 95.88 209 LEU A N 1
ATOM 1659 C CA . LEU A 1 209 ? -4.906 -11.275 -20.457 1.00 95.88 209 LEU A CA 1
ATOM 1660 C C . LEU A 1 209 ? -4.987 -12.796 -20.243 1.00 95.88 209 LEU A C 1
ATOM 1662 O O . LEU A 1 209 ? -6.081 -13.321 -20.029 1.00 95.88 209 LEU A O 1
ATOM 1666 N N . SER A 1 210 ? -3.857 -13.506 -20.298 1.00 95.88 210 SER A N 1
ATOM 1667 C CA . SER A 1 210 ? -3.783 -14.962 -20.096 1.00 95.88 210 SER A CA 1
ATOM 1668 C C . SER A 1 210 ? -3.667 -15.367 -18.626 1.00 95.88 210 SER A C 1
ATOM 1670 O O . SER A 1 210 ? -4.004 -16.504 -18.301 1.00 95.88 210 SER A O 1
ATOM 1672 N N . ALA A 1 211 ? -3.273 -14.457 -17.726 1.00 94.75 211 ALA A N 1
ATOM 1673 C CA . ALA A 1 211 ? -3.099 -14.746 -16.300 1.00 94.75 211 ALA A CA 1
ATOM 1674 C C . ALA A 1 211 ? -4.306 -15.465 -15.640 1.00 94.75 211 ALA A C 1
ATOM 1676 O O . ALA A 1 211 ? -4.079 -16.443 -14.924 1.00 94.75 211 ALA A O 1
ATOM 1677 N N . PRO A 1 212 ? -5.583 -15.103 -15.908 1.00 95.62 212 PRO A N 1
ATOM 1678 C CA . PRO A 1 212 ? -6.749 -15.806 -15.345 1.00 95.62 212 PRO A CA 1
ATOM 1679 C C . PRO A 1 212 ? -6.987 -17.230 -15.884 1.00 95.62 212 PRO A C 1
ATOM 1681 O O . PRO A 1 212 ? -7.823 -17.969 -15.352 1.00 95.62 212 PRO A O 1
ATOM 1684 N N . TYR A 1 213 ? -6.310 -17.603 -16.972 1.00 94.88 213 TYR A N 1
ATOM 1685 C CA . TYR A 1 213 ? -6.462 -18.889 -17.660 1.00 94.88 213 TYR A CA 1
ATOM 1686 C C . TYR A 1 213 ? -5.292 -19.839 -17.409 1.00 94.88 213 TYR A C 1
ATOM 1688 O O . TYR A 1 213 ? -5.315 -20.966 -17.900 1.00 94.88 213 TYR A O 1
ATOM 1696 N N . LEU A 1 214 ? -4.284 -19.412 -16.644 1.00 91.56 214 LEU A N 1
ATOM 1697 C CA . LEU A 1 214 ? -3.194 -20.299 -16.267 1.00 91.56 214 LEU A CA 1
ATOM 1698 C C . LEU A 1 214 ? -3.723 -21.442 -15.384 1.00 91.56 214 LEU A C 1
ATOM 1700 O O . LEU A 1 214 ? -4.531 -21.181 -14.483 1.00 91.56 214 LEU A O 1
ATOM 1704 N N . PRO A 1 215 ? -3.274 -22.688 -15.624 1.00 86.75 215 PRO A N 1
ATOM 1705 C CA . PRO A 1 215 ? -3.734 -23.843 -14.871 1.00 86.75 215 PRO A CA 1
ATOM 1706 C C . PRO A 1 215 ? -3.439 -23.708 -13.372 1.00 86.75 215 PRO A C 1
ATOM 1708 O O . PRO A 1 215 ? -2.403 -23.176 -12.958 1.00 86.75 215 PRO A O 1
ATOM 1711 N N . GLU A 1 216 ? -4.375 -24.192 -12.561 1.00 76.31 216 GLU A N 1
ATOM 1712 C CA . GLU A 1 216 ? -4.211 -24.371 -11.118 1.00 76.31 216 GLU A CA 1
ATOM 1713 C C . GLU A 1 216 ? -3.245 -25.560 -10.911 1.00 76.31 216 GLU A C 1
ATOM 1715 O O . GLU A 1 216 ? -3.405 -26.598 -11.550 1.00 76.31 216 GLU A O 1
ATOM 1720 N N . GLY A 1 217 ? -2.196 -25.415 -10.090 1.00 62.47 217 GLY A N 1
ATOM 1721 C CA . GLY A 1 217 ? -1.380 -26.564 -9.652 1.00 62.47 217 GLY A CA 1
ATOM 1722 C C . GLY A 1 217 ? 0.034 -26.747 -10.224 1.00 62.47 217 GLY A C 1
ATOM 1723 O O . GLY A 1 217 ? 0.745 -27.616 -9.732 1.00 62.47 217 GLY A O 1
ATOM 1724 N N . TYR A 1 218 ? 0.537 -25.918 -11.150 1.00 62.62 218 TYR A N 1
ATOM 1725 C CA . TYR A 1 218 ? 1.942 -26.040 -11.617 1.00 62.62 218 TYR A CA 1
ATOM 1726 C C . TYR A 1 218 ? 3.008 -25.608 -10.585 1.00 62.62 218 TYR A C 1
ATOM 1728 O O . TYR A 1 218 ? 4.170 -25.420 -10.932 1.00 62.62 218 TYR A O 1
ATOM 1736 N N . GLY A 1 219 ? 2.631 -25.402 -9.318 1.00 57.19 219 GLY A N 1
ATOM 1737 C CA . GLY A 1 219 ? 3.548 -25.031 -8.236 1.00 57.19 219 GLY A CA 1
ATOM 1738 C C . GLY A 1 219 ? 4.222 -23.664 -8.394 1.00 57.19 219 GLY A C 1
ATOM 1739 O O . GLY A 1 219 ? 4.980 -23.269 -7.515 1.00 57.19 219 GLY A O 1
ATOM 1740 N N . VAL A 1 220 ? 3.959 -22.921 -9.477 1.00 61.16 220 VAL A N 1
ATOM 1741 C CA . VAL A 1 220 ? 4.582 -21.617 -9.714 1.00 61.16 220 VAL A CA 1
ATOM 1742 C C . VAL A 1 220 ? 3.731 -20.518 -9.059 1.00 61.16 220 VAL A C 1
ATOM 1744 O O . VAL A 1 220 ? 2.621 -20.250 -9.528 1.00 61.16 220 VAL A O 1
ATOM 1747 N N . PRO A 1 221 ? 4.219 -19.830 -8.008 1.00 70.62 221 PRO A N 1
ATOM 1748 C CA . PRO A 1 221 ? 3.481 -18.796 -7.270 1.00 70.62 221 PRO A CA 1
ATOM 1749 C C . PRO A 1 221 ? 3.409 -17.452 -8.035 1.00 70.62 221 PRO A C 1
ATOM 1751 O O . PRO A 1 221 ? 3.558 -16.366 -7.456 1.00 70.62 221 PRO A O 1
ATOM 1754 N N . LEU A 1 222 ? 3.231 -17.516 -9.362 1.00 75.25 222 LEU A N 1
ATOM 1755 C CA . LEU A 1 222 ? 3.218 -16.363 -10.268 1.00 75.25 222 LEU A CA 1
ATOM 1756 C C . LEU A 1 222 ? 1.858 -15.665 -10.322 1.00 75.25 222 LEU A C 1
ATOM 1758 O O . LEU A 1 222 ? 1.827 -14.454 -10.503 1.00 75.25 222 LEU A O 1
ATOM 1762 N N . VAL A 1 223 ? 0.750 -16.378 -10.122 1.00 78.88 223 VAL A N 1
ATOM 1763 C CA . VAL A 1 223 ? -0.589 -15.771 -10.107 1.00 78.88 223 VAL A CA 1
ATOM 1764 C C . VAL A 1 223 ? -1.314 -16.199 -8.841 1.00 78.88 223 VAL A C 1
ATOM 1766 O O . VAL A 1 223 ? -1.356 -17.384 -8.515 1.00 78.88 223 VAL A O 1
ATOM 1769 N N . TRP A 1 224 ? -1.877 -15.234 -8.120 1.00 81.19 224 TRP A N 1
ATOM 1770 C CA . TRP A 1 224 ? -2.656 -15.514 -6.918 1.00 81.19 224 TRP A CA 1
ATOM 1771 C C . TRP A 1 224 ? -3.944 -16.268 -7.284 1.00 81.19 224 TRP A C 1
ATOM 1773 O O . TRP A 1 224 ? -4.621 -15.904 -8.245 1.00 81.19 224 TRP A O 1
ATOM 1783 N N . ASP A 1 225 ? -4.245 -17.341 -6.553 1.00 83.88 225 ASP A N 1
ATOM 1784 C CA . ASP A 1 225 ? -5.390 -18.233 -6.802 1.00 83.88 225 ASP A CA 1
ATOM 1785 C C . ASP A 1 225 ? -6.249 -18.443 -5.548 1.00 83.88 225 ASP A C 1
ATOM 1787 O O . ASP A 1 225 ? -6.917 -19.459 -5.389 1.00 83.88 225 ASP A O 1
ATOM 1791 N N . GLY A 1 226 ? -6.201 -17.486 -4.619 1.00 91.12 226 GLY A N 1
ATOM 1792 C CA . GLY A 1 226 ? -6.976 -17.599 -3.393 1.00 91.12 226 GLY A CA 1
ATOM 1793 C C . GLY A 1 226 ? -8.477 -17.595 -3.666 1.00 91.12 226 GLY A C 1
ATOM 1794 O O . GLY A 1 226 ? -8.969 -16.998 -4.637 1.00 91.12 226 GLY A O 1
ATOM 1795 N N . VAL A 1 227 ? -9.196 -18.281 -2.785 1.00 96.94 227 VAL A N 1
ATOM 1796 C CA . VAL A 1 227 ? -10.654 -18.285 -2.771 1.00 96.94 227 VAL A CA 1
ATOM 1797 C C . VAL A 1 227 ? -11.116 -16.947 -2.215 1.00 96.94 227 VAL A C 1
ATOM 1799 O O . VAL A 1 227 ? -10.748 -16.563 -1.104 1.00 96.94 227 VAL A O 1
ATOM 1802 N N . CYS A 1 228 ? -11.948 -16.246 -2.974 1.00 97.69 228 CYS A N 1
ATOM 1803 C CA . CYS A 1 228 ? -12.569 -15.014 -2.539 1.00 97.69 228 CYS A CA 1
ATOM 1804 C C . CYS A 1 228 ? -14.080 -15.137 -2.359 1.00 97.69 228 CYS A C 1
ATOM 1806 O O . CYS A 1 228 ? -14.765 -15.896 -3.054 1.00 97.69 228 CYS A O 1
ATOM 1808 N N . PHE A 1 229 ? -14.588 -14.335 -1.427 1.00 98.44 229 PHE A N 1
ATOM 1809 C CA . PHE A 1 229 ? -15.998 -13.986 -1.380 1.00 98.44 229 PHE A CA 1
ATOM 1810 C C . PHE A 1 229 ? -16.261 -12.845 -2.369 1.00 98.44 229 PHE A C 1
ATOM 1812 O O . PHE A 1 229 ? -15.555 -11.831 -2.357 1.00 98.44 229 PHE A O 1
ATOM 1819 N N . LEU A 1 230 ? -17.272 -13.019 -3.220 1.00 97.88 230 LEU A N 1
ATOM 1820 C CA . LEU A 1 230 ? -17.780 -11.994 -4.129 1.00 97.88 230 LEU A CA 1
ATOM 1821 C C . LEU A 1 230 ? -19.308 -12.072 -4.133 1.00 97.88 230 LEU A C 1
ATOM 1823 O O . LEU A 1 230 ? -19.866 -13.037 -4.654 1.00 97.88 230 LEU A O 1
ATOM 1827 N N . ASP A 1 231 ? -19.962 -11.051 -3.579 1.00 97.12 231 ASP A N 1
ATOM 1828 C CA . ASP A 1 231 ? -21.419 -10.950 -3.386 1.00 97.12 231 ASP A CA 1
ATOM 1829 C C . ASP A 1 231 ? -22.251 -11.497 -4.565 1.00 97.12 231 ASP A C 1
ATOM 1831 O O . ASP A 1 231 ? -23.121 -12.342 -4.369 1.00 97.12 231 ASP A O 1
ATOM 1835 N N . ALA A 1 232 ? -21.922 -11.113 -5.800 1.00 96.75 232 ALA A N 1
ATOM 1836 C CA . ALA A 1 232 ? -22.635 -11.494 -7.017 1.00 96.75 232 ALA A CA 1
ATOM 1837 C C . ALA A 1 232 ? -22.730 -13.008 -7.270 1.00 96.75 232 ALA A C 1
ATOM 1839 O O . ALA A 1 232 ? -23.657 -13.455 -7.941 1.00 96.75 232 ALA A O 1
ATOM 1840 N N . VAL A 1 233 ? -21.754 -13.794 -6.809 1.00 97.81 233 VAL A N 1
ATOM 1841 C CA . VAL A 1 233 ? -21.685 -15.252 -7.045 1.00 97.81 233 VAL A CA 1
ATOM 1842 C C . VAL A 1 233 ? -21.740 -16.064 -5.754 1.00 97.81 233 VAL A C 1
ATOM 1844 O O . VAL A 1 233 ? -22.076 -17.249 -5.789 1.00 97.81 233 VAL A O 1
ATOM 1847 N N . SER A 1 234 ? -21.391 -15.442 -4.630 1.00 97.94 234 SER A N 1
ATOM 1848 C CA . SER A 1 234 ? -21.384 -16.039 -3.295 1.00 97.94 234 SER A CA 1
ATOM 1849 C C . SER A 1 234 ? -22.711 -15.879 -2.556 1.00 97.94 234 SER A C 1
ATOM 1851 O O . SER A 1 234 ? -22.899 -16.558 -1.555 1.00 97.94 234 SER A O 1
ATOM 1853 N N . ILE A 1 235 ? -23.626 -15.024 -3.032 1.00 97.44 235 ILE A N 1
ATOM 1854 C CA . ILE A 1 235 ? -25.013 -14.903 -2.551 1.00 97.44 235 ILE A CA 1
ATOM 1855 C C . ILE A 1 235 ? -25.958 -15.298 -3.689 1.00 97.44 235 ILE A C 1
ATOM 1857 O O . ILE A 1 235 ? -25.762 -14.875 -4.831 1.00 97.44 235 ILE A O 1
ATOM 1861 N N . HIS A 1 236 ? -26.978 -16.110 -3.398 1.00 97.06 236 HIS A N 1
ATOM 1862 C CA . HIS A 1 236 ? -27.936 -16.547 -4.409 1.00 97.06 236 HIS A CA 1
ATOM 1863 C C . HIS A 1 236 ? -28.773 -15.347 -4.853 1.00 97.06 236 HIS A C 1
ATOM 1865 O O . HIS A 1 236 ? -29.326 -14.642 -4.021 1.00 97.06 236 HIS A O 1
ATOM 1871 N N . GLN A 1 237 ? -28.853 -15.085 -6.157 1.00 96.56 237 GLN A N 1
ATOM 1872 C CA . GLN A 1 237 ? -29.403 -13.822 -6.667 1.00 96.56 237 GLN A CA 1
ATOM 1873 C C . GLN A 1 237 ? -30.881 -13.913 -7.111 1.00 96.56 237 GLN A C 1
ATOM 1875 O O . GLN A 1 237 ? -31.483 -12.892 -7.436 1.00 96.56 237 GLN A O 1
ATOM 1880 N N . THR A 1 238 ? -31.465 -15.118 -7.171 1.00 96.88 238 THR A N 1
ATOM 1881 C CA . THR A 1 238 ? -32.863 -15.355 -7.610 1.00 96.88 238 THR A CA 1
ATOM 1882 C C . THR A 1 238 ? -33.750 -16.067 -6.589 1.00 96.88 238 THR A C 1
ATOM 1884 O O . THR A 1 238 ? -34.967 -15.995 -6.689 1.00 96.88 238 THR A O 1
ATOM 1887 N N . ASP A 1 239 ? -33.164 -16.733 -5.598 1.00 96.50 239 ASP A N 1
ATOM 1888 C CA . ASP A 1 239 ? -33.902 -17.466 -4.566 1.00 96.50 239 ASP A CA 1
ATOM 1889 C C . ASP A 1 239 ? -33.990 -16.513 -3.388 1.00 96.50 239 ASP A C 1
ATOM 1891 O O . ASP A 1 239 ? -32.964 -16.170 -2.801 1.00 96.50 239 ASP A O 1
ATOM 1895 N N . ALA A 1 240 ? -35.196 -16.033 -3.096 1.00 95.00 240 ALA A N 1
ATOM 1896 C CA . ALA A 1 240 ? -35.398 -14.998 -2.095 1.00 95.00 240 ALA A CA 1
ATOM 1897 C C . ALA A 1 240 ? -34.928 -15.434 -0.698 1.00 95.00 240 ALA A C 1
ATOM 1899 O O . ALA A 1 240 ? -34.362 -14.617 0.024 1.00 95.00 240 ALA A O 1
ATOM 1900 N N . ALA A 1 241 ? -35.101 -16.710 -0.336 1.00 94.31 241 ALA A N 1
ATOM 1901 C CA . ALA A 1 241 ? -34.723 -17.220 0.977 1.00 94.31 241 ALA A CA 1
ATOM 1902 C C . ALA A 1 241 ? -33.199 -17.325 1.117 1.00 94.31 241 ALA A C 1
ATOM 1904 O O . ALA A 1 241 ? -32.633 -16.862 2.107 1.00 94.31 241 ALA A O 1
ATOM 1905 N N . LEU A 1 242 ? -32.512 -17.876 0.112 1.00 95.38 242 LEU A N 1
ATOM 1906 C CA . LEU A 1 242 ? -31.047 -17.953 0.114 1.00 95.38 242 LEU A CA 1
ATOM 1907 C C . LEU A 1 242 ? -30.390 -16.575 -0.042 1.00 95.38 242 LEU A C 1
ATOM 1909 O O . LEU A 1 242 ? -29.347 -16.323 0.561 1.00 95.38 242 LEU A O 1
ATOM 1913 N N . MET A 1 243 ? -30.998 -15.673 -0.819 1.00 94.94 243 MET A N 1
ATOM 1914 C CA . MET A 1 243 ? -30.547 -14.287 -0.947 1.00 94.94 243 MET A CA 1
ATOM 1915 C C . MET A 1 243 ? -30.635 -13.563 0.396 1.00 94.94 243 MET A C 1
ATOM 1917 O O . MET A 1 243 ? -29.663 -12.946 0.825 1.00 94.94 243 MET A O 1
ATOM 1921 N N . GLU A 1 244 ? -31.776 -13.682 1.083 1.00 93.19 244 GLU A N 1
ATOM 1922 C CA . GLU A 1 244 ? -31.995 -13.108 2.410 1.00 93.19 244 GLU A CA 1
ATOM 1923 C C . GLU A 1 244 ? -30.984 -13.662 3.427 1.00 93.19 244 GLU A C 1
ATOM 1925 O O . GLU A 1 244 ? -30.311 -12.880 4.104 1.00 93.19 244 GLU A O 1
ATOM 1930 N N . ARG A 1 245 ? -30.802 -14.992 3.481 1.00 93.56 245 ARG A N 1
ATOM 1931 C CA . ARG A 1 245 ? -29.795 -15.636 4.347 1.00 93.56 245 ARG A CA 1
ATOM 1932 C C . ARG A 1 245 ? -28.378 -15.147 4.048 1.00 93.56 245 ARG A C 1
ATOM 1934 O O . ARG A 1 245 ? -27.607 -14.930 4.977 1.00 93.56 245 ARG A O 1
ATOM 1941 N N . GLY A 1 246 ? -28.032 -14.958 2.774 1.00 94.62 246 GLY A N 1
ATOM 1942 C CA . GLY A 1 246 ? -26.718 -14.462 2.367 1.00 94.62 246 GLY A CA 1
ATOM 1943 C C . GLY A 1 246 ? -26.482 -12.999 2.749 1.00 94.62 246 GLY A C 1
ATOM 1944 O O . GLY A 1 246 ? -25.424 -12.673 3.279 1.00 94.62 246 GLY A O 1
ATOM 1945 N N . ILE A 1 247 ? -27.465 -12.118 2.533 1.00 94.12 247 ILE A N 1
ATOM 1946 C CA . ILE A 1 247 ? -27.354 -10.684 2.855 1.00 94.12 247 ILE A CA 1
ATOM 1947 C C . ILE A 1 247 ? -27.267 -10.475 4.370 1.00 94.12 247 ILE A C 1
ATOM 1949 O O . ILE A 1 247 ? -26.338 -9.833 4.854 1.00 94.12 247 ILE A O 1
ATOM 1953 N N . TYR A 1 248 ? -28.184 -11.062 5.141 1.00 93.88 248 TYR A N 1
ATOM 1954 C CA . TYR A 1 248 ? -28.194 -10.913 6.603 1.00 93.88 248 TYR A CA 1
ATOM 1955 C C . TYR A 1 248 ? -27.245 -11.895 7.319 1.00 93.88 248 TYR A C 1
ATOM 1957 O O . TYR A 1 248 ? -27.154 -11.895 8.545 1.00 93.88 248 TYR A O 1
ATOM 1965 N N . GLY A 1 249 ? -26.520 -12.727 6.564 1.00 92.50 249 GLY A N 1
ATOM 1966 C CA . GLY A 1 249 ? -25.421 -13.583 7.026 1.00 92.50 249 GLY A CA 1
ATOM 1967 C C . GLY A 1 249 ? -24.029 -13.066 6.670 1.00 92.50 249 GLY A C 1
ATOM 1968 O O . GLY A 1 249 ? -23.042 -13.757 6.919 1.00 92.50 249 GLY A O 1
ATOM 1969 N N . LEU A 1 250 ? -23.928 -11.852 6.120 1.00 95.56 250 LEU A N 1
ATOM 1970 C CA . LEU A 1 250 ? -22.666 -11.271 5.659 1.00 95.56 250 LEU A CA 1
ATOM 1971 C C . LEU A 1 250 ? -21.605 -11.175 6.768 1.00 95.56 250 LEU A C 1
ATOM 1973 O O . LEU A 1 250 ? -20.421 -11.389 6.506 1.00 95.56 250 LEU A O 1
ATOM 1977 N N . GLY A 1 251 ? -22.023 -10.926 8.015 1.00 95.06 251 GLY A N 1
ATOM 1978 C CA . GLY A 1 251 ? -21.135 -10.923 9.181 1.00 95.06 251 GLY A CA 1
ATOM 1979 C C . GLY A 1 251 ? -20.437 -12.269 9.408 1.00 95.06 251 GLY A C 1
ATOM 1980 O O . GLY A 1 251 ? -19.238 -12.301 9.682 1.00 95.06 251 GLY A O 1
ATOM 1981 N N . GLY A 1 252 ? -21.143 -13.383 9.189 1.00 95.19 252 GLY A N 1
ATOM 1982 C CA . GLY A 1 252 ? -20.568 -14.730 9.223 1.00 95.19 252 GLY A CA 1
ATOM 1983 C C . GLY A 1 252 ? -19.508 -14.946 8.137 1.00 95.19 252 GLY A C 1
ATOM 1984 O O . GLY A 1 252 ? -18.437 -15.482 8.421 1.00 95.19 252 GLY A O 1
ATOM 1985 N N . PHE A 1 253 ? -19.741 -14.459 6.912 1.00 97.44 253 PHE A N 1
ATOM 1986 C CA . PHE A 1 253 ? -18.745 -14.531 5.832 1.00 97.44 253 PHE A CA 1
ATOM 1987 C C . PHE A 1 253 ? -17.483 -13.719 6.149 1.00 97.44 253 PHE A C 1
ATOM 1989 O O . PHE A 1 253 ? -16.368 -14.176 5.889 1.00 97.44 253 PHE A O 1
ATOM 1996 N N . LEU A 1 254 ? -17.639 -12.537 6.749 1.00 97.81 254 LEU A N 1
ATOM 1997 C CA . LEU A 1 254 ? -16.520 -11.697 7.183 1.00 97.81 254 LEU A CA 1
ATOM 1998 C C . LEU A 1 254 ? -15.725 -12.351 8.319 1.00 97.81 254 LEU A C 1
ATOM 2000 O O . LEU A 1 254 ? -14.496 -12.320 8.290 1.00 97.81 254 LEU A O 1
ATOM 2004 N N . LYS A 1 255 ? -16.401 -13.002 9.272 1.00 97.12 255 LYS A N 1
ATOM 2005 C CA . LYS A 1 255 ? -15.769 -13.736 10.379 1.00 97.12 255 LYS A CA 1
ATOM 2006 C C . LYS A 1 255 ? -14.846 -14.863 9.902 1.00 97.12 255 LYS A C 1
ATOM 2008 O O . LYS A 1 255 ? -13.802 -15.080 10.499 1.00 97.12 255 LYS A O 1
ATOM 2013 N N . VAL A 1 256 ? -15.195 -15.561 8.819 1.00 97.56 256 VAL A N 1
ATOM 2014 C CA . VAL A 1 256 ? -14.370 -16.659 8.264 1.00 97.56 256 VAL A CA 1
ATOM 2015 C C . VAL A 1 256 ? -13.423 -16.220 7.140 1.00 97.56 256 VAL A C 1
ATOM 2017 O O . VAL A 1 256 ? -12.857 -17.053 6.427 1.00 97.56 256 VAL A O 1
ATOM 2020 N N . SER A 1 257 ? -13.250 -14.911 6.948 1.00 98.19 257 SER A N 1
ATOM 2021 C CA . SER A 1 257 ? -12.339 -14.345 5.950 1.00 98.19 257 SER A CA 1
ATOM 2022 C C . SER A 1 257 ? -10.997 -13.963 6.575 1.00 98.19 257 SER A C 1
ATOM 2024 O O . SER A 1 257 ? -10.961 -13.237 7.561 1.00 98.19 257 SER A O 1
ATOM 2026 N N . LYS A 1 258 ? -9.875 -14.388 5.974 1.00 97.38 258 LYS A N 1
ATOM 2027 C CA . LYS A 1 258 ? -8.516 -14.049 6.462 1.00 97.38 258 LYS A CA 1
ATOM 2028 C C . LYS A 1 258 ? -8.124 -12.584 6.224 1.00 97.38 258 LYS A C 1
ATOM 2030 O O . LYS A 1 258 ? -7.290 -12.032 6.943 1.00 97.38 258 LYS A O 1
ATOM 2035 N N . GLU A 1 259 ? -8.658 -11.980 5.165 1.00 97.00 259 GLU A N 1
ATOM 2036 C CA . GLU A 1 259 ? -8.380 -10.602 4.756 1.00 97.00 259 GLU A CA 1
ATOM 2037 C C . GLU A 1 259 ? -9.667 -9.937 4.256 1.00 97.00 259 GLU A C 1
ATOM 2039 O O . GLU A 1 259 ? -10.351 -10.491 3.396 1.00 97.00 259 GLU A O 1
ATOM 2044 N N . LEU A 1 260 ? -9.949 -8.713 4.705 1.00 97.69 260 LEU A N 1
ATOM 2045 C CA . LEU A 1 260 ? -10.909 -7.824 4.053 1.00 97.69 260 LEU A CA 1
ATOM 2046 C C . LEU A 1 260 ? -10.157 -6.930 3.070 1.00 97.69 260 LEU A C 1
ATOM 2048 O O . LEU A 1 260 ? -9.365 -6.076 3.475 1.00 97.69 260 LEU A O 1
ATOM 2052 N N . ARG A 1 261 ? -10.412 -7.098 1.771 1.00 96.50 261 ARG A N 1
ATOM 2053 C CA . ARG A 1 261 ? -9.831 -6.248 0.731 1.00 96.50 261 ARG A CA 1
ATOM 2054 C C . ARG A 1 261 ? -10.881 -5.314 0.161 1.00 96.50 261 ARG A C 1
ATOM 2056 O O . ARG A 1 261 ? -11.792 -5.740 -0.545 1.00 96.50 261 ARG A O 1
ATOM 2063 N N . VAL A 1 262 ? -10.696 -4.028 0.419 1.00 95.56 262 VAL A N 1
ATOM 2064 C CA . VAL A 1 262 ? -11.590 -2.967 -0.035 1.00 95.56 262 VAL A CA 1
ATOM 2065 C C . VAL A 1 262 ? -11.089 -2.415 -1.364 1.00 95.56 262 VAL A C 1
ATOM 2067 O O . VAL A 1 262 ? -10.035 -1.778 -1.422 1.00 95.56 262 VAL A O 1
ATOM 2070 N N . LEU A 1 263 ? -11.853 -2.624 -2.438 1.00 95.81 263 LEU A N 1
ATOM 2071 C CA . LEU A 1 263 ? -11.619 -1.998 -3.743 1.00 95.81 263 LEU A CA 1
ATOM 2072 C C . LEU A 1 263 ? -12.066 -0.534 -3.688 1.00 95.81 263 LEU A C 1
ATOM 2074 O O . LEU A 1 263 ? -13.172 -0.162 -4.099 1.00 95.81 263 LEU A O 1
ATOM 2078 N N . TRP A 1 264 ? -11.203 0.288 -3.098 1.00 92.44 264 TRP A N 1
ATOM 2079 C CA . TRP A 1 264 ? -11.571 1.602 -2.604 1.00 92.44 264 TRP A CA 1
ATOM 2080 C C . TRP A 1 264 ? -11.736 2.609 -3.743 1.00 92.44 264 TRP A C 1
ATOM 2082 O O . TRP A 1 264 ? -10.895 2.741 -4.638 1.00 92.44 264 TRP A O 1
ATOM 2092 N N . SER A 1 265 ? -12.864 3.310 -3.711 1.00 93.50 265 SER A N 1
ATOM 2093 C CA . SER A 1 265 ? -13.263 4.342 -4.665 1.00 93.50 265 SER A CA 1
ATOM 2094 C C . SER A 1 265 ? -14.167 5.348 -3.962 1.00 93.50 265 SER A C 1
ATOM 2096 O O . SER A 1 265 ? -14.710 5.040 -2.902 1.00 93.50 265 SER A O 1
ATOM 2098 N N . ARG A 1 266 ? -14.350 6.534 -4.549 1.00 92.88 266 ARG A N 1
ATOM 2099 C CA . ARG A 1 266 ? -15.108 7.632 -3.928 1.00 92.88 266 ARG A CA 1
ATOM 2100 C C . ARG A 1 266 ? -16.488 7.247 -3.354 1.00 92.88 266 ARG A C 1
ATOM 2102 O O . ARG A 1 266 ? -16.732 7.547 -2.195 1.00 92.88 266 ARG A O 1
ATOM 2109 N N . PRO A 1 267 ? -17.383 6.530 -4.064 1.00 94.81 267 PRO A N 1
ATOM 2110 C CA . PRO A 1 267 ? -18.711 6.210 -3.529 1.00 94.81 267 PRO A CA 1
ATOM 2111 C C . PRO A 1 267 ? -18.718 5.000 -2.576 1.00 94.81 267 PRO A C 1
ATOM 2113 O O . PRO A 1 267 ? -19.757 4.376 -2.378 1.00 94.81 267 PRO A O 1
ATOM 2116 N N . TYR A 1 268 ? -17.564 4.570 -2.057 1.00 94.88 268 TYR A N 1
ATOM 2117 C CA . TYR A 1 268 ? -17.494 3.400 -1.183 1.00 94.88 268 TYR A CA 1
ATOM 2118 C C . TYR A 1 268 ? -18.023 3.714 0.222 1.00 94.88 268 TYR A C 1
ATOM 2120 O O . TYR A 1 268 ? -18.936 3.047 0.695 1.00 94.88 268 TYR A O 1
ATOM 2128 N N . LEU A 1 269 ? -17.499 4.758 0.875 1.00 93.88 269 LEU A N 1
ATOM 2129 C CA . LEU A 1 269 ? -17.907 5.125 2.241 1.00 93.88 269 LEU A CA 1
ATOM 2130 C C . LEU A 1 269 ? -19.287 5.787 2.300 1.00 93.88 269 LEU A C 1
ATOM 2132 O O . LEU A 1 269 ? -19.875 5.878 3.370 1.00 93.88 269 LEU A O 1
ATOM 2136 N N . SER A 1 270 ? -19.831 6.206 1.155 1.00 94.69 270 SER A N 1
ATOM 2137 C CA . SER A 1 270 ? -21.204 6.701 1.071 1.00 94.69 270 SER A CA 1
ATOM 2138 C C . SER A 1 270 ? -22.245 5.580 1.093 1.00 94.69 270 SER A C 1
ATOM 2140 O O . SER A 1 270 ? -23.429 5.878 1.050 1.00 94.69 270 SER A O 1
ATOM 2142 N N . ARG A 1 271 ? -21.852 4.299 1.125 1.00 95.69 271 ARG A N 1
ATOM 2143 C CA . ARG A 1 271 ? -22.761 3.144 1.072 1.00 95.69 271 ARG A CA 1
ATOM 2144 C C . ARG A 1 271 ? -22.819 2.449 2.426 1.00 95.69 271 ARG A C 1
ATOM 2146 O O . ARG A 1 271 ? -21.812 1.915 2.884 1.00 95.69 271 ARG A O 1
ATOM 2153 N N . LEU A 1 272 ? -24.012 2.371 3.017 1.00 96.19 272 LEU A N 1
ATOM 2154 C CA . LEU A 1 272 ? -24.192 1.840 4.371 1.00 96.19 272 LEU A CA 1
ATOM 2155 C C . LEU A 1 272 ? -23.709 0.386 4.516 1.00 96.19 272 LEU A C 1
ATOM 2157 O O . LEU A 1 272 ? -23.012 0.063 5.470 1.00 96.19 272 LEU A O 1
ATOM 2161 N N . TRP A 1 273 ? -23.987 -0.473 3.533 1.00 96.06 273 TRP A N 1
ATOM 2162 C CA . TRP A 1 273 ? -23.511 -1.862 3.537 1.00 96.06 273 TRP A CA 1
ATOM 2163 C C . TRP A 1 273 ? -21.977 -1.986 3.464 1.00 96.06 273 TRP A C 1
ATOM 2165 O O . TRP A 1 273 ? -21.400 -2.828 4.140 1.00 96.06 273 TRP A O 1
ATOM 2175 N N . CYS A 1 274 ? -21.292 -1.110 2.722 1.00 96.88 274 CYS A N 1
ATOM 2176 C CA . CYS A 1 274 ? -19.824 -1.105 2.660 1.00 96.88 274 CYS A CA 1
ATOM 2177 C C . CYS A 1 274 ? -19.190 -0.655 3.991 1.00 96.88 274 CYS A C 1
ATOM 2179 O O . CYS A 1 274 ? -18.107 -1.108 4.367 1.00 96.88 274 CYS A O 1
ATOM 2181 N N . VAL A 1 275 ? -19.865 0.247 4.709 1.00 94.50 275 VAL A N 1
ATOM 2182 C CA . VAL A 1 275 ? -19.494 0.664 6.069 1.00 94.50 275 VAL A CA 1
ATOM 2183 C C . VAL A 1 275 ? -19.731 -0.474 7.063 1.00 94.50 275 VAL A C 1
ATOM 2185 O O . VAL A 1 275 ? -18.860 -0.754 7.885 1.00 94.50 275 VAL A O 1
ATOM 2188 N N . PHE A 1 276 ? -20.874 -1.154 6.960 1.00 94.75 276 PHE A N 1
ATOM 2189 C CA . PHE A 1 276 ? -21.185 -2.336 7.759 1.00 94.75 276 PHE A CA 1
ATOM 2190 C C . PHE A 1 276 ? -20.117 -3.420 7.600 1.00 94.75 276 PHE A C 1
ATOM 2192 O O . PHE A 1 276 ? -19.662 -3.960 8.598 1.00 94.75 276 PHE A O 1
ATOM 2199 N N . GLU A 1 277 ? -19.653 -3.697 6.378 1.00 97.44 277 GLU A N 1
ATOM 2200 C CA . GLU A 1 277 ? -18.595 -4.688 6.134 1.00 97.44 277 GLU A CA 1
ATOM 2201 C C . GLU A 1 277 ? -17.289 -4.356 6.871 1.00 97.44 277 GLU A C 1
ATOM 2203 O O . GLU A 1 277 ? -16.661 -5.247 7.443 1.00 97.44 277 GLU A O 1
ATOM 2208 N N . LEU A 1 278 ? -16.892 -3.078 6.908 1.00 95.38 278 LEU A N 1
ATOM 2209 C CA . LEU A 1 278 ? -15.728 -2.627 7.679 1.00 95.38 278 LEU A CA 1
ATOM 2210 C C . LEU A 1 278 ? -15.931 -2.833 9.187 1.00 95.38 278 LEU A C 1
ATOM 2212 O O . LEU A 1 278 ? -15.035 -3.347 9.860 1.00 95.38 278 LEU A O 1
ATOM 2216 N N . ALA A 1 279 ? -17.102 -2.443 9.699 1.00 94.19 279 ALA A N 1
ATOM 2217 C CA . ALA A 1 279 ? -17.469 -2.567 11.108 1.00 94.19 279 ALA A CA 1
ATOM 2218 C C . ALA A 1 279 ? -17.489 -4.037 11.553 1.00 94.19 279 ALA A C 1
ATOM 2220 O O . ALA A 1 279 ? -16.776 -4.437 12.473 1.00 94.19 279 ALA A O 1
ATOM 2221 N N . ALA A 1 280 ? -18.255 -4.851 10.828 1.00 95.69 280 ALA A N 1
ATOM 2222 C CA . ALA A 1 280 ? -18.441 -6.269 11.078 1.00 95.69 280 ALA A CA 1
ATOM 2223 C C . ALA A 1 280 ? -17.112 -7.021 11.013 1.00 95.69 280 ALA A C 1
ATOM 2225 O O . ALA A 1 280 ? -16.819 -7.824 11.895 1.00 95.69 280 ALA A O 1
ATOM 2226 N N . TYR A 1 281 ? -16.274 -6.740 10.007 1.00 97.31 281 TYR A N 1
ATOM 2227 C CA . TYR A 1 281 ? -14.987 -7.413 9.881 1.00 97.31 281 TYR A CA 1
ATOM 2228 C C . TYR A 1 281 ? -14.044 -7.087 11.030 1.00 97.31 281 TYR A C 1
ATOM 2230 O O . TYR A 1 281 ? -13.436 -8.008 11.568 1.00 97.31 281 TYR A O 1
ATOM 2238 N N . ARG A 1 282 ? -13.909 -5.810 11.418 1.00 95.25 282 ARG A N 1
ATOM 2239 C CA . ARG A 1 282 ? -13.022 -5.456 12.531 1.00 95.25 282 ARG A CA 1
ATOM 2240 C C . ARG A 1 282 ? -13.519 -6.050 13.842 1.00 95.25 282 ARG A C 1
ATOM 2242 O O . ARG A 1 282 ? -12.702 -6.538 14.616 1.00 95.25 282 ARG A O 1
ATOM 2249 N N . HIS A 1 283 ? -14.822 -5.994 14.096 1.00 95.00 283 HIS A N 1
ATOM 2250 C CA . HIS A 1 283 ? -15.391 -6.557 15.312 1.00 95.00 283 HIS A CA 1
ATOM 2251 C C . HIS A 1 283 ? -15.198 -8.083 15.359 1.00 95.00 283 HIS A C 1
ATOM 2253 O O . HIS A 1 283 ? -14.721 -8.614 16.359 1.00 95.00 283 HIS A O 1
ATOM 2259 N N . ALA A 1 284 ? -15.485 -8.786 14.259 1.00 94.25 284 ALA A N 1
ATOM 2260 C CA . ALA A 1 284 ? -15.328 -10.238 14.174 1.00 94.25 284 ALA A CA 1
ATOM 2261 C C . ALA A 1 284 ? -13.859 -10.696 14.142 1.00 94.25 284 ALA A C 1
ATOM 2263 O O . ALA A 1 284 ? -13.545 -11.780 14.629 1.00 94.25 284 ALA A O 1
ATOM 2264 N N . ASN A 1 285 ? -12.962 -9.879 13.581 1.00 95.88 285 ASN A N 1
ATOM 2265 C CA . ASN A 1 285 ? -11.535 -10.155 13.442 1.00 95.88 285 ASN A CA 1
ATOM 2266 C C . ASN A 1 285 ? -10.701 -8.955 13.937 1.00 95.88 285 ASN A C 1
ATOM 2268 O O . ASN A 1 285 ? -10.162 -8.199 13.119 1.00 95.88 285 ASN A O 1
ATOM 2272 N N . PRO A 1 286 ? -10.523 -8.773 15.261 1.00 92.69 286 PRO A N 1
ATOM 2273 C CA . PRO A 1 286 ? -9.805 -7.619 15.809 1.00 92.69 286 PRO A CA 1
ATOM 2274 C C . PRO A 1 286 ? -8.373 -7.474 15.278 1.00 92.69 286 PRO A C 1
ATOM 2276 O O . PRO A 1 286 ? -7.942 -6.366 14.962 1.00 92.69 286 PRO A O 1
ATOM 2279 N N . SER A 1 287 ? -7.666 -8.594 15.097 1.00 90.44 287 SER A N 1
ATOM 2280 C CA . SER A 1 287 ? -6.324 -8.680 14.495 1.00 90.44 287 SER A CA 1
ATOM 2281 C C . SER A 1 287 ? -6.341 -8.959 12.984 1.00 90.44 287 SER A C 1
ATOM 2283 O O . SER A 1 287 ? -5.286 -9.090 12.359 1.00 90.44 287 SER A O 1
ATOM 2285 N N . GLY A 1 288 ? -7.532 -9.052 12.385 1.00 92.25 288 GLY A N 1
ATOM 2286 C CA . GLY A 1 288 ? -7.722 -9.323 10.968 1.00 92.25 288 GLY A CA 1
ATOM 2287 C C . GLY A 1 288 ? -7.117 -8.230 10.094 1.00 92.25 288 GLY A C 1
ATOM 2288 O O . GLY A 1 288 ? -7.125 -7.041 10.427 1.00 92.25 288 GLY A O 1
ATOM 2289 N N . ARG A 1 289 ? -6.604 -8.633 8.930 1.00 94.06 289 ARG A N 1
ATOM 2290 C CA . ARG A 1 289 ? -5.983 -7.709 7.979 1.00 94.06 289 ARG A CA 1
ATOM 2291 C C . ARG A 1 289 ? -7.045 -6.987 7.152 1.00 94.06 289 ARG A C 1
ATOM 2293 O O . ARG A 1 289 ? -7.798 -7.648 6.439 1.00 94.06 289 ARG A O 1
ATOM 2300 N N . ILE A 1 290 ? -7.054 -5.655 7.188 1.00 94.06 290 ILE A N 1
ATOM 2301 C CA . ILE A 1 290 ? -7.813 -4.818 6.248 1.00 94.06 290 ILE A CA 1
ATOM 2302 C C . ILE A 1 290 ? -6.833 -4.231 5.229 1.00 94.06 290 ILE A C 1
ATOM 2304 O O . ILE A 1 290 ? -5.920 -3.488 5.584 1.00 94.06 290 ILE A O 1
ATOM 2308 N N . THR A 1 291 ? -7.007 -4.559 3.950 1.00 91.62 291 THR A N 1
ATOM 2309 C CA . THR A 1 291 ? -6.212 -3.987 2.856 1.00 91.62 291 THR A CA 1
ATOM 2310 C C . THR A 1 291 ? -7.080 -3.037 2.041 1.00 91.62 291 THR A C 1
ATOM 2312 O O . THR A 1 291 ? -8.014 -3.471 1.365 1.00 91.62 291 THR A O 1
ATOM 2315 N N . LEU A 1 292 ? -6.734 -1.749 2.013 1.00 90.62 292 LEU A N 1
ATOM 2316 C CA . LEU A 1 292 ? -7.286 -0.843 1.005 1.00 90.62 292 LEU A CA 1
ATOM 2317 C C . LEU A 1 292 ? -6.516 -1.007 -0.299 1.00 90.62 292 LEU A C 1
ATOM 2319 O O . LEU A 1 292 ? -5.292 -0.857 -0.331 1.00 90.62 292 LEU A O 1
ATOM 2323 N N . ALA A 1 293 ? -7.250 -1.256 -1.374 1.00 91.50 293 ALA A N 1
ATOM 2324 C CA . ALA A 1 293 ? -6.758 -1.275 -2.742 1.00 91.50 293 ALA A CA 1
ATOM 2325 C C . ALA A 1 293 ? -7.423 -0.124 -3.518 1.00 91.50 293 ALA A C 1
ATOM 2327 O O . ALA A 1 293 ? -8.483 -0.321 -4.121 1.00 91.50 293 ALA A O 1
ATOM 2328 N N . PRO A 1 294 ? -6.862 1.101 -3.469 1.00 90.62 294 PRO A N 1
ATOM 2329 C CA . PRO A 1 294 ? -7.446 2.243 -4.152 1.00 90.62 294 PRO A CA 1
ATOM 2330 C C . PRO A 1 294 ? -7.323 2.076 -5.665 1.00 90.62 294 PRO A C 1
ATOM 2332 O O . PRO A 1 294 ? -6.219 2.063 -6.208 1.00 90.62 294 PRO A O 1
ATOM 2335 N N . LEU A 1 295 ? -8.456 2.024 -6.365 1.00 91.81 295 LEU A N 1
ATOM 2336 C CA . LEU A 1 295 ? -8.496 1.695 -7.797 1.00 91.81 295 LEU A CA 1
ATOM 2337 C C . LEU A 1 295 ? -7.717 2.682 -8.685 1.00 91.81 295 LEU A C 1
ATOM 2339 O O . LEU A 1 295 ? -7.331 2.349 -9.809 1.00 91.81 295 LEU A O 1
ATOM 2343 N N . PHE A 1 296 ? -7.482 3.908 -8.204 1.00 88.38 296 PHE A N 1
ATOM 2344 C CA . PHE A 1 296 ? -6.699 4.898 -8.938 1.00 88.38 296 PHE A CA 1
ATOM 2345 C C . PHE A 1 296 ? -5.212 4.520 -9.041 1.00 88.38 296 PHE A C 1
ATOM 2347 O O . PHE A 1 296 ? -4.574 4.952 -10.001 1.00 88.38 296 PHE A O 1
ATOM 2354 N N . VAL A 1 297 ? -4.667 3.722 -8.110 1.00 88.25 297 VAL A N 1
ATOM 2355 C CA . VAL A 1 297 ? -3.252 3.316 -8.113 1.00 88.25 297 VAL A CA 1
ATOM 2356 C C . VAL A 1 297 ? -2.980 2.400 -9.299 1.00 88.25 297 VAL A C 1
ATOM 2358 O O . VAL A 1 297 ? -2.136 2.720 -10.134 1.00 88.25 297 VAL A O 1
ATOM 2361 N N . GLU A 1 298 ? -3.724 1.300 -9.444 1.00 91.62 298 GLU A N 1
ATOM 2362 C CA . GLU A 1 298 ? -3.530 0.392 -10.578 1.00 91.62 298 GLU A CA 1
ATOM 2363 C C . GLU A 1 298 ? -3.918 1.037 -11.909 1.00 91.62 298 GLU A C 1
ATOM 2365 O O . GLU A 1 298 ? -3.240 0.814 -12.912 1.00 91.62 298 GLU A O 1
ATOM 2370 N N . ARG A 1 299 ? -4.950 1.895 -11.931 1.00 91.31 299 ARG A N 1
ATOM 2371 C CA . ARG A 1 299 ? -5.282 2.703 -13.116 1.00 91.31 299 ARG A CA 1
ATOM 2372 C C . ARG A 1 299 ? -4.083 3.537 -13.558 1.00 91.31 299 ARG A C 1
ATOM 2374 O O . ARG A 1 299 ? -3.725 3.522 -14.734 1.00 91.31 299 ARG A O 1
ATOM 2381 N N . ALA A 1 300 ? -3.465 4.262 -12.629 1.00 89.69 300 ALA A N 1
ATOM 2382 C CA . ALA A 1 300 ? -2.324 5.102 -12.947 1.00 89.69 300 ALA A CA 1
ATOM 2383 C C . ALA A 1 300 ? -1.096 4.277 -13.352 1.00 89.69 300 ALA A C 1
ATOM 2385 O O . ALA A 1 300 ? -0.384 4.671 -14.271 1.00 89.69 300 ALA A O 1
ATOM 2386 N N . MET A 1 301 ? -0.894 3.106 -12.742 1.00 92.00 301 MET A N 1
ATOM 2387 C CA . MET A 1 301 ? 0.169 2.182 -13.134 1.00 92.00 301 MET A CA 1
ATOM 2388 C C . MET A 1 301 ? 0.002 1.638 -14.546 1.00 92.00 301 MET A C 1
ATOM 2390 O O . MET A 1 301 ? 0.980 1.590 -15.283 1.00 92.00 301 MET A O 1
ATOM 2394 N N . LEU A 1 302 ? -1.212 1.252 -14.943 1.00 93.62 302 LEU A N 1
ATOM 2395 C CA . LEU A 1 302 ? -1.488 0.803 -16.309 1.00 93.62 302 LEU A CA 1
ATOM 2396 C C . LEU A 1 302 ? -1.227 1.923 -17.316 1.00 93.62 302 LEU A C 1
ATOM 2398 O O . LEU A 1 302 ? -0.566 1.701 -18.328 1.00 93.62 302 LEU A O 1
ATOM 2402 N N . ILE A 1 303 ? -1.697 3.137 -17.018 1.00 93.12 303 ILE A N 1
ATOM 2403 C CA . ILE A 1 303 ? -1.449 4.315 -17.856 1.00 93.12 303 ILE A CA 1
ATOM 2404 C C . ILE A 1 303 ? 0.054 4.583 -17.972 1.00 93.12 303 ILE A C 1
ATOM 2406 O O . ILE A 1 303 ? 0.546 4.768 -19.080 1.00 93.12 303 ILE A O 1
ATOM 2410 N N . LEU A 1 304 ? 0.783 4.556 -16.853 1.00 93.56 304 LEU A N 1
ATOM 2411 C CA . LEU A 1 304 ? 2.232 4.721 -16.819 1.00 93.56 304 LEU A CA 1
ATOM 2412 C C . LEU A 1 304 ? 2.932 3.643 -17.659 1.00 93.56 304 LEU A C 1
ATOM 2414 O O . LEU A 1 304 ? 3.737 3.983 -18.513 1.00 93.56 304 LEU A O 1
ATOM 2418 N N . PHE A 1 305 ? 2.576 2.371 -17.479 1.00 95.50 305 PHE A N 1
ATOM 2419 C CA . PHE A 1 305 ? 3.146 1.233 -18.204 1.00 95.50 305 PHE A CA 1
ATOM 2420 C C . PHE A 1 305 ? 2.988 1.365 -19.728 1.00 95.50 305 PHE A C 1
ATOM 2422 O O . PHE A 1 305 ? 3.966 1.260 -20.470 1.00 95.50 305 PHE A O 1
ATOM 2429 N N . PHE A 1 306 ? 1.780 1.671 -20.212 1.00 95.12 306 PHE A N 1
ATOM 2430 C CA . PHE A 1 306 ? 1.540 1.880 -21.644 1.00 95.12 306 PHE A CA 1
ATOM 2431 C C . PHE A 1 306 ? 2.173 3.172 -22.171 1.00 95.12 306 PHE A C 1
ATOM 2433 O O . PHE A 1 306 ? 2.697 3.187 -23.286 1.00 95.12 306 PHE A O 1
ATOM 2440 N N . ALA A 1 307 ? 2.177 4.244 -21.376 1.00 94.94 307 ALA A N 1
ATOM 2441 C CA . ALA A 1 307 ? 2.861 5.481 -21.731 1.00 94.94 307 ALA A CA 1
ATOM 2442 C C . ALA A 1 307 ? 4.374 5.276 -21.858 1.00 94.94 307 ALA A C 1
ATOM 2444 O O . ALA A 1 307 ? 4.979 5.883 -22.735 1.00 94.94 307 ALA A O 1
ATOM 2445 N N . THR A 1 308 ? 4.981 4.398 -21.053 1.00 95.88 308 THR A N 1
ATOM 2446 C CA . THR A 1 308 ? 6.397 4.034 -21.180 1.00 95.88 308 THR A CA 1
ATOM 2447 C C . THR A 1 308 ? 6.675 3.315 -22.500 1.00 95.88 308 THR A C 1
ATOM 2449 O O . THR A 1 308 ? 7.612 3.698 -23.192 1.00 95.88 308 THR A O 1
ATOM 2452 N N . TYR A 1 309 ? 5.840 2.354 -22.917 1.00 97.00 309 TYR A N 1
ATOM 2453 C CA . TYR A 1 309 ? 5.973 1.727 -24.243 1.00 97.00 309 TYR A CA 1
ATOM 2454 C C . TYR A 1 309 ? 5.855 2.745 -25.376 1.00 97.00 309 TYR A C 1
ATOM 2456 O O . TYR A 1 309 ? 6.655 2.736 -26.313 1.00 97.00 309 TYR A O 1
ATOM 2464 N N . PHE A 1 310 ? 4.867 3.637 -25.284 1.00 96.00 310 PHE A N 1
ATOM 2465 C CA . PHE A 1 310 ? 4.650 4.676 -26.283 1.00 96.00 310 PHE A CA 1
ATOM 2466 C C . PHE A 1 310 ? 5.822 5.667 -26.334 1.00 96.00 310 PHE A C 1
ATOM 2468 O O . PHE A 1 310 ? 6.322 5.964 -27.415 1.00 96.00 310 PHE A O 1
ATOM 2475 N N . ALA A 1 311 ? 6.321 6.105 -25.176 1.00 94.06 311 ALA A N 1
ATOM 2476 C CA . ALA A 1 311 ? 7.486 6.976 -25.054 1.00 94.06 311 ALA A CA 1
ATOM 2477 C C . ALA A 1 311 ? 8.755 6.336 -25.640 1.00 94.06 311 ALA A C 1
ATOM 2479 O O . ALA A 1 311 ? 9.438 6.971 -26.443 1.00 94.06 311 ALA A O 1
ATOM 2480 N N . SER A 1 312 ? 9.038 5.070 -25.311 1.00 94.81 312 SER A N 1
ATOM 2481 C CA . SER A 1 312 ? 10.164 4.319 -25.883 1.00 94.81 312 SER A CA 1
ATOM 2482 C C . SER A 1 312 ? 10.031 4.158 -27.400 1.00 94.81 312 SER A C 1
ATOM 2484 O O . SER A 1 312 ? 11.008 4.326 -28.124 1.00 94.81 312 SER A O 1
ATOM 2486 N N . SER A 1 313 ? 8.816 3.899 -27.897 1.00 94.88 313 SER A N 1
ATOM 2487 C CA . SER A 1 313 ? 8.546 3.768 -29.337 1.00 94.88 313 SER A CA 1
ATOM 2488 C C . SER A 1 313 ? 8.770 5.085 -30.080 1.00 94.88 313 SER A C 1
ATOM 2490 O O . SER A 1 313 ? 9.397 5.096 -31.141 1.00 94.88 313 SER A O 1
ATOM 2492 N N . LEU A 1 314 ? 8.297 6.206 -29.520 1.00 92.19 314 LEU A N 1
ATOM 2493 C CA . LEU A 1 314 ? 8.549 7.542 -30.063 1.00 92.19 314 LEU A CA 1
ATOM 2494 C C . LEU A 1 314 ? 10.045 7.852 -30.062 1.00 92.19 314 LEU A C 1
ATOM 2496 O O . LEU A 1 314 ? 10.581 8.232 -31.100 1.00 92.19 314 LEU A O 1
ATOM 2500 N N . PHE A 1 315 ? 10.720 7.642 -28.929 1.00 90.75 315 PHE A N 1
ATOM 2501 C CA . PHE A 1 315 ? 12.158 7.861 -28.793 1.00 90.75 315 PHE A CA 1
ATOM 2502 C C . PHE A 1 315 ? 12.946 7.098 -29.864 1.00 90.75 315 PHE A C 1
ATOM 2504 O O . PHE A 1 315 ? 13.699 7.711 -30.619 1.00 90.75 315 PHE A O 1
ATOM 2511 N N . ILE A 1 316 ? 12.709 5.790 -30.005 1.00 91.38 316 ILE A N 1
ATOM 2512 C CA . ILE A 1 316 ? 13.389 4.962 -31.008 1.00 91.38 316 ILE A CA 1
ATOM 2513 C C . ILE A 1 316 ? 13.044 5.400 -32.436 1.00 91.38 316 ILE A C 1
ATOM 2515 O O . ILE A 1 316 ? 13.929 5.462 -33.286 1.00 91.38 316 ILE A O 1
ATOM 2519 N N . SER A 1 317 ? 11.792 5.776 -32.710 1.00 91.06 317 SER A N 1
ATOM 2520 C CA . SER A 1 317 ? 11.403 6.284 -34.033 1.00 91.06 317 SER A CA 1
ATOM 2521 C C . SER A 1 317 ? 12.183 7.549 -34.404 1.00 91.06 317 SER A C 1
ATOM 2523 O O . SER A 1 317 ? 12.650 7.672 -35.534 1.00 91.06 317 SER A O 1
ATOM 2525 N N . PHE A 1 318 ? 12.390 8.466 -33.453 1.00 87.94 318 PHE A N 1
ATOM 2526 C CA . PHE A 1 318 ? 13.233 9.646 -33.664 1.00 87.94 318 PHE A CA 1
ATOM 2527 C C . PHE A 1 318 ? 14.715 9.295 -33.825 1.00 87.94 318 PHE A C 1
ATOM 2529 O O . PHE A 1 318 ? 15.391 9.930 -34.634 1.00 87.94 318 PHE A O 1
ATOM 2536 N N . VAL A 1 319 ? 15.221 8.288 -33.106 1.00 85.12 319 VAL A N 1
ATOM 2537 C CA . VAL A 1 319 ? 16.600 7.796 -33.272 1.00 85.12 319 VAL A CA 1
ATOM 2538 C C . VAL A 1 319 ? 16.816 7.238 -34.683 1.00 85.12 319 VAL A C 1
ATOM 2540 O O . VAL A 1 319 ? 17.808 7.588 -35.323 1.00 85.12 319 VAL A O 1
ATOM 2543 N N . ILE A 1 320 ? 15.868 6.442 -35.189 1.00 87.38 320 ILE A N 1
ATOM 2544 C CA . ILE A 1 320 ? 15.908 5.846 -36.532 1.00 87.38 320 ILE A CA 1
ATOM 2545 C C . ILE A 1 320 ? 15.772 6.924 -37.621 1.00 87.38 320 ILE A C 1
ATOM 2547 O O . ILE A 1 320 ? 16.592 6.987 -38.533 1.00 87.38 320 ILE A O 1
ATOM 2551 N N . LEU A 1 321 ? 14.760 7.797 -37.530 1.00 85.62 321 LEU A N 1
ATOM 2552 C CA . LEU A 1 321 ? 14.475 8.811 -38.558 1.00 85.62 321 LEU A CA 1
ATOM 2553 C C . LEU A 1 321 ? 15.495 9.953 -38.579 1.00 85.62 321 LEU A C 1
ATOM 2555 O O . LEU A 1 321 ? 15.782 10.513 -39.634 1.00 85.62 321 LEU A O 1
ATOM 2559 N N . GLY A 1 322 ? 16.015 10.330 -37.411 1.00 75.94 322 GLY A N 1
ATOM 2560 C CA . GLY A 1 322 ? 16.918 11.465 -37.260 1.00 75.94 322 GLY A CA 1
ATOM 2561 C C . GLY A 1 322 ? 18.355 11.185 -37.690 1.00 75.94 322 GLY A C 1
ATOM 2562 O O . GLY A 1 322 ? 19.154 12.119 -37.678 1.00 75.94 322 GLY A O 1
ATOM 2563 N N . GLY A 1 323 ? 18.694 9.930 -38.030 1.00 66.06 323 GLY A N 1
ATOM 2564 C CA . GLY A 1 323 ? 20.043 9.516 -38.416 1.00 66.06 323 GLY A CA 1
ATOM 2565 C C . GLY A 1 323 ? 21.076 10.033 -37.421 1.00 66.06 323 GLY A C 1
ATOM 2566 O O . GLY A 1 323 ? 21.880 10.882 -37.792 1.00 66.06 323 GLY A O 1
ATOM 2567 N N . PHE A 1 324 ? 20.977 9.583 -36.161 1.00 60.69 324 PHE A N 1
ATOM 2568 C CA . PHE A 1 324 ? 21.572 10.103 -34.911 1.00 60.69 324 PHE A CA 1
ATOM 2569 C C . PHE A 1 324 ? 23.117 10.274 -34.905 1.00 60.69 324 PHE A C 1
ATOM 2571 O O . PHE A 1 324 ? 23.830 9.775 -34.036 1.00 60.69 324 PHE A O 1
ATOM 2578 N N . GLN A 1 325 ? 23.669 10.983 -35.889 1.00 53.59 325 GLN A N 1
ATOM 2579 C CA . GLN A 1 325 ? 25.098 11.101 -36.171 1.00 53.59 325 GLN A CA 1
ATOM 2580 C C . GLN A 1 325 ? 25.687 12.444 -35.739 1.00 53.59 325 GLN A C 1
ATOM 2582 O O . GLN A 1 325 ? 26.910 12.554 -35.627 1.00 53.59 325 GLN A O 1
ATOM 2587 N N . SER A 1 326 ? 24.870 13.464 -35.454 1.00 53.94 326 SER A N 1
ATOM 2588 C CA . SER A 1 326 ? 25.407 14.750 -35.004 1.00 53.94 326 SER A CA 1
ATOM 2589 C C . SER A 1 326 ? 25.547 14.791 -33.480 1.00 53.94 326 SER A C 1
ATOM 2591 O O . SER A 1 326 ? 24.600 14.545 -32.739 1.00 53.94 326 SER A O 1
ATOM 2593 N N . LEU A 1 327 ? 26.743 15.162 -33.014 1.00 55.69 327 LEU A N 1
ATOM 2594 C CA . LEU A 1 327 ? 27.090 15.499 -31.626 1.00 55.69 327 LEU A CA 1
ATOM 2595 C C . LEU A 1 327 ? 26.293 16.700 -31.075 1.00 55.69 327 LEU A C 1
ATOM 2597 O O . LEU A 1 327 ? 26.737 17.320 -30.117 1.00 55.69 327 LEU A O 1
ATOM 2601 N N . ASN A 1 328 ? 25.167 17.086 -31.682 1.00 79.94 328 ASN A N 1
ATOM 2602 C CA . ASN A 1 328 ? 24.424 18.263 -31.274 1.00 79.94 328 ASN A CA 1
ATOM 2603 C C . ASN A 1 328 ? 23.597 17.941 -30.014 1.00 79.94 328 ASN A C 1
ATOM 2605 O O . ASN A 1 328 ? 22.564 17.268 -30.122 1.00 79.94 328 ASN A O 1
ATOM 2609 N N . PRO A 1 329 ? 24.001 18.429 -28.824 1.00 81.06 329 PRO A N 1
ATOM 2610 C CA . PRO A 1 329 ? 23.281 18.158 -27.584 1.00 81.06 329 PRO A CA 1
ATOM 2611 C C . PRO A 1 329 ? 21.847 18.700 -27.623 1.00 81.06 329 PRO A C 1
ATOM 2613 O O . PRO A 1 329 ? 20.978 18.158 -26.949 1.00 81.06 329 PRO A O 1
ATOM 2616 N N . LEU A 1 330 ? 21.559 19.722 -28.441 1.00 84.62 330 LEU A N 1
ATOM 2617 C CA . LEU A 1 330 ? 20.206 20.264 -28.581 1.00 84.62 330 LEU A CA 1
ATOM 2618 C C . LEU A 1 330 ? 19.259 19.267 -29.251 1.00 84.62 330 LEU A C 1
ATOM 2620 O O . LEU A 1 330 ? 18.128 19.113 -28.796 1.00 84.62 330 LEU A O 1
ATOM 2624 N N . ILE A 1 331 ? 19.721 18.559 -30.289 1.00 83.00 331 ILE A N 1
ATOM 2625 C CA . ILE A 1 331 ? 18.914 17.529 -30.959 1.00 83.00 331 ILE A CA 1
ATOM 2626 C C . ILE A 1 331 ? 18.659 16.378 -29.986 1.00 83.00 331 ILE A C 1
ATOM 2628 O O . ILE A 1 331 ? 17.510 15.976 -29.816 1.00 83.00 331 ILE A O 1
ATOM 2632 N N . PHE A 1 332 ? 19.697 15.925 -29.275 1.00 83.62 332 PHE A N 1
ATOM 2633 C CA . PHE A 1 332 ? 19.575 14.903 -28.232 1.00 83.62 332 PHE A CA 1
ATOM 2634 C C . PHE A 1 332 ? 18.514 15.284 -27.187 1.00 83.62 332 PHE A C 1
ATOM 2636 O O . PHE A 1 332 ? 17.551 14.546 -26.996 1.00 83.62 332 PHE A O 1
ATOM 2643 N N . CYS A 1 333 ? 18.619 16.474 -26.589 1.00 88.62 333 CYS A N 1
ATOM 2644 C CA . CYS A 1 333 ? 17.630 16.989 -25.640 1.00 88.62 333 CYS A CA 1
ATOM 2645 C C . CYS A 1 333 ? 16.217 17.052 -26.244 1.00 88.62 333 CYS A C 1
ATOM 2647 O O . CYS A 1 333 ? 15.258 16.609 -25.617 1.00 88.62 333 CYS A O 1
ATOM 2649 N N . SER A 1 334 ? 16.073 17.548 -27.477 1.00 88.62 334 SER A N 1
ATOM 2650 C CA . SER A 1 334 ? 14.761 17.651 -28.128 1.00 88.62 334 SER A CA 1
ATOM 2651 C C . SER A 1 334 ? 14.090 16.289 -28.342 1.00 88.62 334 SER A C 1
ATOM 2653 O O . SER A 1 334 ? 12.886 16.166 -28.123 1.00 88.62 334 SER A O 1
ATOM 2655 N N . VAL A 1 335 ? 14.858 15.247 -28.680 1.00 87.62 335 VAL A N 1
ATOM 2656 C CA . VAL A 1 335 ? 14.334 13.886 -28.871 1.00 87.62 335 VAL A CA 1
ATOM 2657 C C . VAL A 1 335 ? 13.822 13.305 -27.557 1.00 87.62 335 VAL A C 1
ATOM 2659 O O . VAL A 1 335 ? 12.725 12.752 -27.530 1.00 87.62 335 VAL A O 1
ATOM 2662 N N . TYR A 1 336 ? 14.549 13.482 -26.450 1.00 89.06 336 TYR A N 1
ATOM 2663 C CA . TYR A 1 336 ? 14.045 13.079 -25.134 1.00 89.06 336 TYR A CA 1
ATOM 2664 C C . TYR A 1 336 ? 12.819 13.887 -24.714 1.00 89.06 336 TYR A C 1
ATOM 2666 O O . TYR A 1 336 ? 11.887 13.321 -24.149 1.00 89.06 336 TYR A O 1
ATOM 2674 N N . PHE A 1 337 ? 12.788 15.191 -25.000 1.00 92.75 337 PHE A N 1
ATOM 2675 C CA . PHE A 1 337 ? 11.648 16.037 -24.658 1.00 92.75 337 PHE A CA 1
ATOM 2676 C C . PHE A 1 337 ? 10.375 15.572 -25.373 1.00 92.75 337 PHE A C 1
ATOM 2678 O O . PHE A 1 337 ? 9.317 15.472 -24.755 1.00 92.75 337 PHE A O 1
ATOM 2685 N N . VAL A 1 338 ? 10.476 15.244 -26.664 1.00 90.75 338 VAL A N 1
ATOM 2686 C CA . VAL A 1 338 ? 9.342 14.713 -27.429 1.00 90.75 338 VAL A CA 1
ATOM 2687 C C . VAL A 1 338 ? 9.011 13.281 -27.004 1.00 90.75 338 VAL A C 1
ATOM 2689 O O . VAL A 1 338 ? 7.844 12.973 -26.776 1.00 90.75 338 VAL A O 1
ATOM 2692 N N . GLY A 1 339 ? 10.013 12.415 -26.825 1.00 89.38 339 GLY A N 1
ATOM 2693 C CA . GLY A 1 339 ? 9.813 11.032 -26.382 1.00 89.38 339 GLY A CA 1
ATOM 2694 C C . GLY A 1 339 ? 9.127 10.939 -25.016 1.00 89.38 339 GLY A C 1
ATOM 2695 O O . GLY A 1 339 ? 8.271 10.085 -24.816 1.00 89.38 339 GLY A O 1
ATOM 2696 N N . LEU A 1 340 ? 9.429 11.859 -24.095 1.00 92.38 340 LEU A N 1
ATOM 2697 C CA . LEU A 1 340 ? 8.832 11.906 -22.759 1.00 92.38 340 LEU A CA 1
ATOM 2698 C C . LEU A 1 340 ? 7.519 12.691 -22.682 1.00 92.38 340 LEU A C 1
ATOM 2700 O O . LEU A 1 340 ? 6.861 12.632 -21.644 1.00 92.38 340 LEU A O 1
ATOM 2704 N N . CYS A 1 341 ? 7.065 13.356 -23.751 1.00 92.75 341 CYS A N 1
ATOM 2705 C CA . CYS A 1 341 ? 5.815 14.121 -23.713 1.00 92.75 341 CYS A CA 1
ATOM 2706 C C . CYS A 1 341 ? 4.572 13.336 -23.231 1.00 92.75 341 CYS A C 1
ATOM 2708 O O . CYS A 1 341 ? 3.740 13.952 -22.557 1.00 92.75 341 CYS A O 1
ATOM 2710 N N . PRO A 1 342 ? 4.432 12.002 -23.438 1.00 93.25 342 PRO A N 1
ATOM 2711 C CA . PRO A 1 342 ? 3.297 11.256 -22.892 1.00 93.25 342 PRO A CA 1
ATOM 2712 C C . PRO A 1 342 ? 3.231 11.310 -21.360 1.00 93.25 342 PRO A C 1
ATOM 2714 O O . PRO A 1 342 ? 2.141 11.273 -20.788 1.00 93.25 342 PRO A O 1
ATOM 2717 N N . TYR A 1 343 ? 4.375 11.467 -20.682 1.00 94.06 343 TYR A N 1
ATOM 2718 C CA . TYR A 1 343 ? 4.427 11.580 -19.225 1.00 94.06 343 TYR A CA 1
ATOM 2719 C C . TYR A 1 343 ? 3.764 12.851 -18.700 1.00 94.06 343 TYR A C 1
ATOM 2721 O O . TYR A 1 343 ? 3.325 12.846 -17.556 1.00 94.06 343 TYR A O 1
ATOM 2729 N N . LEU A 1 344 ? 3.607 13.908 -19.505 1.00 95.50 344 LEU A N 1
ATOM 2730 C CA . LEU A 1 344 ? 2.834 15.084 -19.095 1.00 95.50 344 LEU A CA 1
ATOM 2731 C C . LEU A 1 344 ? 1.386 14.697 -18.754 1.00 95.50 344 LEU A C 1
ATOM 2733 O O . LEU A 1 344 ? 0.857 15.098 -17.716 1.00 95.50 344 LEU A O 1
ATOM 2737 N N . PHE A 1 345 ? 0.768 13.863 -19.597 1.00 93.88 345 PHE A N 1
ATOM 2738 C CA . PHE A 1 345 ? -0.572 13.333 -19.354 1.00 93.88 345 PHE A CA 1
ATOM 2739 C C . PHE A 1 345 ? -0.592 12.398 -18.141 1.00 93.88 345 PHE A C 1
ATOM 2741 O O . PHE A 1 345 ? -1.463 12.528 -17.282 1.00 93.88 345 PHE A O 1
ATOM 2748 N N . VAL A 1 346 ? 0.395 11.503 -18.021 1.00 93.00 346 VAL A N 1
ATOM 2749 C CA . VAL A 1 346 ? 0.487 10.574 -16.881 1.00 93.00 346 VAL A CA 1
ATOM 2750 C C . VAL A 1 346 ? 0.622 11.321 -15.556 1.00 93.00 346 VAL A C 1
ATOM 2752 O O . VAL A 1 346 ? -0.104 11.017 -14.615 1.00 93.00 346 VAL A O 1
ATOM 2755 N N . ILE A 1 347 ? 1.499 12.327 -15.485 1.00 95.62 347 ILE A N 1
ATOM 2756 C CA . ILE A 1 347 ? 1.686 13.174 -14.300 1.00 95.62 347 ILE A CA 1
ATOM 2757 C C . ILE A 1 347 ? 0.374 13.878 -13.949 1.00 95.62 347 ILE A C 1
ATOM 2759 O O . ILE A 1 347 ? 0.011 13.924 -12.776 1.00 95.62 347 ILE A O 1
ATOM 2763 N N . HIS A 1 348 ? -0.374 14.375 -14.938 1.00 95.12 348 HIS A N 1
ATOM 2764 C CA . HIS A 1 348 ? -1.675 14.996 -14.686 1.00 95.12 348 HIS A CA 1
ATOM 2765 C C . HIS A 1 348 ? -2.672 14.006 -14.073 1.00 95.12 348 HIS A C 1
ATOM 2767 O O . HIS A 1 348 ? -3.255 14.282 -13.027 1.00 95.12 348 HIS A O 1
ATOM 2773 N N . VAL A 1 349 ? -2.818 12.823 -14.677 1.00 92.06 349 VAL A N 1
ATOM 2774 C CA . VAL A 1 349 ? -3.721 11.775 -14.178 1.00 92.06 349 VAL A CA 1
ATOM 2775 C C . VAL A 1 349 ? -3.312 11.304 -12.784 1.00 92.06 349 VAL A C 1
ATOM 2777 O O . VAL A 1 349 ? -4.175 11.118 -11.926 1.00 92.06 349 VAL A O 1
ATOM 2780 N N . LEU A 1 350 ? -2.010 11.151 -12.533 1.00 91.94 350 LEU A N 1
ATOM 2781 C CA . LEU A 1 350 ? -1.470 10.828 -11.216 1.00 91.94 350 LEU A CA 1
ATOM 2782 C C . LEU A 1 350 ? -1.848 11.903 -10.189 1.00 91.94 350 LEU A C 1
ATOM 2784 O O . LEU A 1 350 ? -2.330 11.554 -9.116 1.00 91.94 350 LEU A O 1
ATOM 2788 N N . ARG A 1 351 ? -1.722 13.198 -10.522 1.00 94.50 351 ARG A N 1
ATOM 2789 C CA . ARG A 1 351 ? -2.127 14.299 -9.623 1.00 94.50 351 ARG A CA 1
ATOM 2790 C C . ARG A 1 351 ? -3.615 14.244 -9.315 1.00 94.50 351 ARG A C 1
ATOM 2792 O O . ARG A 1 351 ? -3.990 14.338 -8.150 1.00 94.50 351 ARG A O 1
ATOM 2799 N N . CYS A 1 352 ? -4.457 14.030 -10.325 1.00 92.44 352 CYS A N 1
ATOM 2800 C CA . CYS A 1 352 ? -5.894 13.848 -10.125 1.00 92.44 352 CYS A CA 1
ATOM 2801 C C . CYS A 1 352 ? -6.199 12.637 -9.229 1.00 92.44 352 CYS A C 1
ATOM 2803 O O . CYS A 1 352 ? -7.045 12.734 -8.344 1.00 92.44 352 CYS A O 1
ATOM 2805 N N . GLY A 1 353 ? -5.487 11.521 -9.412 1.00 90.12 353 GLY A N 1
ATOM 2806 C CA . GLY A 1 353 ? -5.610 10.337 -8.559 1.00 90.12 353 GLY A CA 1
ATOM 2807 C C . GLY A 1 353 ? -5.195 10.599 -7.109 1.00 90.12 353 GLY A C 1
ATOM 2808 O O . GLY A 1 353 ? -5.868 10.142 -6.191 1.00 90.12 353 GLY A O 1
ATOM 2809 N N . ILE A 1 354 ? -4.141 11.388 -6.875 1.00 89.50 354 ILE A N 1
ATOM 2810 C CA . ILE A 1 354 ? -3.760 11.773 -5.510 1.00 89.50 354 ILE A CA 1
ATOM 2811 C C . ILE A 1 354 ? -4.753 12.770 -4.891 1.00 89.50 354 ILE A C 1
ATOM 2813 O O . ILE A 1 354 ? -5.013 12.684 -3.695 1.00 89.50 354 ILE A O 1
ATOM 2817 N N . ARG A 1 355 ? -5.393 13.657 -5.662 1.00 91.50 355 ARG A N 1
ATOM 2818 C CA . ARG A 1 355 ? -6.522 14.447 -5.127 1.00 91.50 355 ARG A CA 1
ATOM 2819 C C . ARG A 1 355 ? -7.674 13.550 -4.704 1.00 91.50 355 ARG A C 1
ATOM 2821 O O . ARG A 1 355 ? -8.218 13.727 -3.623 1.00 91.50 355 ARG A O 1
ATOM 2828 N N . GLU A 1 356 ? -8.020 12.562 -5.530 1.00 88.56 356 GLU A N 1
ATOM 2829 C CA . GLU A 1 356 ? -9.035 11.558 -5.192 1.00 88.56 356 GLU A CA 1
ATOM 2830 C C . GLU A 1 356 ? -8.668 10.844 -3.879 1.00 88.56 356 GLU A C 1
ATOM 2832 O O . GLU A 1 356 ? -9.510 10.723 -2.995 1.00 88.56 356 GLU A O 1
ATOM 2837 N N . LYS A 1 357 ? -7.390 10.494 -3.687 1.00 87.38 357 LYS A N 1
ATOM 2838 C CA . LYS A 1 357 ? -6.865 9.978 -2.413 1.00 87.38 357 LYS A CA 1
ATOM 2839 C C . LYS A 1 357 ? -7.053 10.950 -1.245 1.00 87.38 357 LYS A C 1
ATOM 2841 O O . LYS A 1 357 ? -7.499 10.525 -0.186 1.00 87.38 357 LYS A O 1
ATOM 2846 N N . HIS A 1 358 ? -6.688 12.223 -1.394 1.00 88.56 358 HIS A N 1
ATOM 2847 C CA . HIS A 1 358 ? -6.852 13.210 -0.322 1.00 88.56 358 HIS A CA 1
ATOM 2848 C C . HIS A 1 358 ? -8.322 13.382 0.051 1.00 88.56 358 HIS A C 1
ATOM 2850 O O . HIS A 1 358 ? -8.649 13.322 1.231 1.00 88.56 358 HIS A O 1
ATOM 2856 N N . HIS A 1 359 ? -9.209 13.482 -0.940 1.00 88.19 359 HIS A N 1
ATOM 2857 C CA . HIS A 1 359 ? -10.650 13.534 -0.714 1.00 88.19 359 HIS A CA 1
ATOM 2858 C C . HIS A 1 359 ? -11.159 12.312 0.047 1.00 88.19 359 HIS A C 1
ATOM 2860 O O . HIS A 1 359 ? -11.884 12.477 1.018 1.00 88.19 359 HIS A O 1
ATOM 2866 N N . LEU A 1 360 ? -10.729 11.110 -0.333 1.00 86.94 360 LEU A N 1
ATOM 2867 C CA . LEU A 1 360 ? -11.082 9.871 0.359 1.00 86.94 360 LEU A CA 1
ATOM 2868 C C . LEU A 1 360 ? -10.623 9.859 1.831 1.00 86.94 360 LEU A C 1
ATOM 2870 O O . LEU A 1 360 ? -11.350 9.413 2.718 1.00 86.94 360 LEU A O 1
ATOM 2874 N N . LEU A 1 361 ? -9.426 10.380 2.116 1.00 86.81 361 LEU A N 1
ATOM 2875 C CA . LEU A 1 361 ? -8.921 10.516 3.487 1.00 86.81 361 LEU A CA 1
ATOM 2876 C C . LEU A 1 361 ? -9.671 11.590 4.286 1.00 86.81 361 LEU A C 1
ATOM 2878 O O . LEU A 1 361 ? -9.863 11.435 5.493 1.00 86.81 361 LEU A O 1
ATOM 2882 N N . THR A 1 362 ? -10.098 12.668 3.628 1.00 88.75 362 THR A N 1
ATOM 2883 C CA . THR A 1 362 ? -10.970 13.683 4.225 1.00 88.75 362 THR A CA 1
ATOM 2884 C C . THR A 1 362 ? -12.362 13.118 4.502 1.00 88.75 362 THR A C 1
ATOM 2886 O O . THR A 1 362 ? -12.897 13.378 5.571 1.00 88.75 362 THR A O 1
ATOM 2889 N N . GLU A 1 363 ? -12.918 12.296 3.608 1.00 88.88 363 GLU A N 1
ATOM 2890 C CA . GLU A 1 363 ? -14.203 11.607 3.803 1.00 88.88 363 GLU A CA 1
ATOM 2891 C C . GLU A 1 363 ? -14.160 10.644 4.999 1.00 88.88 363 GLU A C 1
ATOM 2893 O O . GLU A 1 363 ? -15.143 10.548 5.722 1.00 88.88 363 GLU A O 1
ATOM 2898 N N . LEU A 1 364 ? -13.022 9.992 5.276 1.00 90.00 364 LEU A N 1
ATOM 2899 C CA . LEU A 1 364 ? -12.834 9.233 6.523 1.00 90.00 364 LEU A CA 1
ATOM 2900 C C . LEU A 1 364 ? -12.851 10.138 7.763 1.00 90.00 364 LEU A C 1
ATOM 2902 O O . LEU A 1 364 ? -13.395 9.762 8.796 1.00 90.00 364 LEU A O 1
ATOM 2906 N N . GLN A 1 365 ? -12.258 11.330 7.674 1.00 91.56 365 GLN A N 1
ATOM 2907 C CA . GLN A 1 365 ? -12.198 12.279 8.788 1.00 91.56 365 GLN A CA 1
ATOM 2908 C C . GLN A 1 365 ? -13.563 12.913 9.089 1.00 91.56 365 GLN A C 1
ATOM 2910 O O . GLN A 1 365 ? -13.891 13.138 10.252 1.00 91.56 365 GLN A O 1
ATOM 2915 N N . SER A 1 366 ? -14.357 13.198 8.058 1.00 93.31 366 SER A N 1
ATOM 2916 C CA . SER A 1 366 ? -15.712 13.743 8.179 1.00 93.31 366 SER A CA 1
ATOM 2917 C C . SER A 1 366 ? -16.804 12.672 8.108 1.00 93.31 366 SER A C 1
ATOM 2919 O O . SER A 1 366 ? -17.980 13.017 7.985 1.00 93.31 366 SER A O 1
ATOM 2921 N N . PHE A 1 367 ? -16.429 11.390 8.204 1.00 95.62 367 PHE A N 1
ATOM 2922 C CA . PHE A 1 367 ? -17.332 10.253 8.033 1.00 95.62 367 PHE A CA 1
ATOM 2923 C C . PHE A 1 367 ? -18.542 10.358 8.960 1.00 95.62 367 PHE A C 1
ATOM 2925 O O . PHE A 1 367 ? -18.388 10.676 10.134 1.00 95.62 367 PHE A O 1
ATOM 2932 N N . ASP A 1 368 ? -19.737 10.095 8.450 1.00 95.94 368 ASP A N 1
ATOM 2933 C CA . ASP A 1 368 ? -20.992 10.227 9.183 1.00 95.94 368 ASP A CA 1
ATOM 2934 C C . ASP A 1 368 ? -21.909 9.069 8.784 1.00 95.94 368 ASP A C 1
ATOM 2936 O O . ASP A 1 368 ? -22.245 8.917 7.606 1.00 95.94 368 ASP A O 1
ATOM 2940 N N . LEU A 1 369 ? -22.266 8.234 9.762 1.00 96.75 369 LEU A N 1
ATOM 2941 C CA . LEU A 1 369 ? -23.021 7.007 9.530 1.00 96.75 369 LEU A CA 1
ATOM 2942 C C . LEU A 1 369 ? -24.433 7.302 9.010 1.00 96.75 369 LEU A C 1
ATOM 2944 O O . LEU A 1 369 ? -24.899 6.624 8.096 1.00 96.75 369 LEU A O 1
ATOM 2948 N N . ASP A 1 370 ? -25.096 8.341 9.521 1.00 96.69 370 ASP A N 1
ATOM 2949 C CA . ASP A 1 370 ? -26.482 8.632 9.146 1.00 96.69 370 ASP A CA 1
ATOM 2950 C C . ASP A 1 370 ? -26.588 9.139 7.700 1.00 96.69 370 ASP A C 1
ATOM 2952 O O . ASP A 1 370 ? -27.584 8.881 7.016 1.00 96.69 370 ASP A O 1
ATOM 2956 N N . LYS A 1 371 ? -25.523 9.770 7.188 1.00 96.44 371 LYS A N 1
ATOM 2957 C CA . LYS A 1 371 ? -25.421 10.211 5.787 1.00 96.44 371 LYS A CA 1
ATOM 2958 C C . LYS A 1 371 ? -25.150 9.077 4.802 1.00 96.44 371 LYS A C 1
ATOM 2960 O O . LY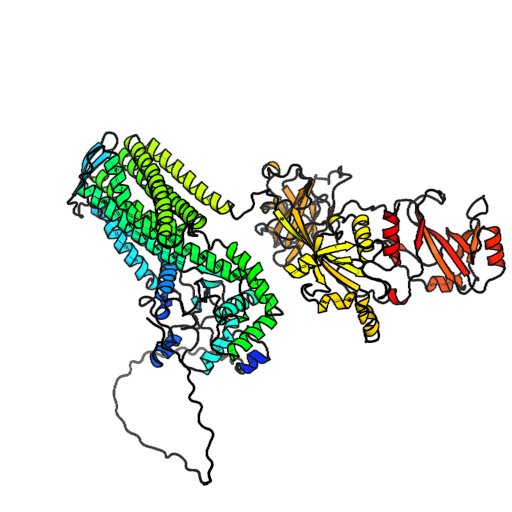S A 1 371 ? -25.240 9.309 3.596 1.00 96.44 371 LYS A O 1
ATOM 2965 N N . ALA A 1 372 ? -24.816 7.874 5.271 1.00 96.00 372 ALA A N 1
ATOM 2966 C CA . ALA A 1 372 ? -24.598 6.746 4.381 1.00 96.00 372 ALA A CA 1
ATOM 2967 C C . ALA A 1 372 ? -25.906 6.365 3.663 1.00 96.00 372 ALA A C 1
ATOM 2969 O O . ALA A 1 372 ? -26.979 6.237 4.261 1.00 96.00 372 ALA A O 1
ATOM 2970 N N . GLU A 1 373 ? -25.815 6.186 2.351 1.00 96.19 373 GLU A N 1
ATOM 2971 C CA . GLU A 1 373 ? -26.920 5.802 1.489 1.00 96.19 373 GLU A CA 1
ATOM 2972 C C . GLU A 1 373 ? -27.272 4.328 1.704 1.00 96.19 373 GLU A C 1
ATOM 2974 O O . GLU A 1 373 ? -26.420 3.432 1.675 1.00 96.19 373 GLU A O 1
ATOM 2979 N N . THR A 1 374 ? -28.566 4.074 1.849 1.00 95.31 374 THR A N 1
ATOM 2980 C CA . THR A 1 374 ? -29.173 2.744 1.866 1.00 95.31 374 THR A CA 1
ATOM 2981 C C . THR A 1 374 ? -30.441 2.777 1.025 1.00 95.31 374 THR A C 1
ATOM 2983 O O . THR A 1 374 ? -31.032 3.838 0.830 1.00 95.31 374 THR A O 1
ATOM 2986 N N . ARG A 1 375 ? -30.828 1.627 0.473 1.00 88.38 375 ARG A N 1
ATOM 2987 C CA . ARG A 1 375 ? -32.037 1.510 -0.356 1.00 88.38 375 ARG A CA 1
ATOM 2988 C C . ARG A 1 375 ? -33.283 1.183 0.460 1.00 88.38 375 ARG A C 1
ATOM 2990 O O . ARG A 1 375 ? -34.380 1.452 -0.005 1.00 88.38 375 ARG A O 1
ATOM 2997 N N . SER A 1 376 ? -33.101 0.572 1.626 1.00 92.50 376 SER A N 1
ATOM 2998 C CA . SER A 1 376 ? -34.171 0.062 2.476 1.00 92.50 376 SER A CA 1
ATOM 2999 C C . SER A 1 376 ? -33.998 0.614 3.884 1.00 92.50 376 SER A C 1
ATOM 3001 O O . SER A 1 376 ? -32.910 0.524 4.461 1.00 92.50 376 SER A O 1
ATOM 3003 N N . ASP A 1 377 ? -35.073 1.161 4.445 1.00 94.38 377 ASP A N 1
ATOM 3004 C CA . ASP A 1 377 ? -35.090 1.622 5.835 1.00 94.38 377 ASP A CA 1
ATOM 3005 C C . ASP A 1 377 ? -34.936 0.456 6.814 1.00 94.38 377 ASP A C 1
ATOM 3007 O O . ASP A 1 377 ? -34.329 0.613 7.872 1.00 94.38 377 ASP A O 1
ATOM 3011 N N . PHE A 1 378 ? -35.397 -0.740 6.432 1.00 92.81 378 PHE A N 1
ATOM 3012 C CA . PHE A 1 378 ? -35.140 -1.952 7.203 1.00 92.81 378 PHE A CA 1
ATOM 3013 C C . PHE A 1 378 ? -33.643 -2.270 7.256 1.00 92.81 378 PHE A C 1
ATOM 3015 O O . PHE A 1 378 ? -33.120 -2.523 8.335 1.00 92.81 378 PHE A O 1
ATOM 3022 N N . ASP A 1 379 ? -32.933 -2.193 6.124 1.00 93.75 379 ASP A N 1
ATOM 3023 C CA . ASP A 1 379 ? -31.478 -2.402 6.102 1.00 93.75 379 ASP A CA 1
ATOM 3024 C C . ASP A 1 379 ? -30.760 -1.346 6.946 1.00 93.75 379 ASP A C 1
ATOM 3026 O O . ASP A 1 379 ? -29.780 -1.655 7.620 1.00 93.75 379 ASP A O 1
ATOM 3030 N N . ARG A 1 380 ? -31.265 -0.102 6.942 1.00 95.38 380 ARG A N 1
ATOM 3031 C CA . ARG A 1 380 ? -30.745 0.960 7.809 1.00 95.38 380 ARG A CA 1
ATOM 3032 C C . ARG A 1 380 ? -30.878 0.588 9.275 1.00 95.38 380 ARG A C 1
ATOM 3034 O O . ARG A 1 380 ? -29.890 0.647 9.997 1.00 95.38 380 ARG A O 1
ATOM 3041 N N . ALA A 1 381 ? -32.083 0.208 9.692 1.00 94.19 381 ALA A N 1
ATOM 3042 C CA . ALA A 1 381 ? -32.358 -0.199 11.061 1.00 94.19 381 ALA A CA 1
ATOM 3043 C C . ALA A 1 381 ? -31.499 -1.409 11.455 1.00 94.19 381 ALA A C 1
ATOM 3045 O O . ALA A 1 381 ? -30.828 -1.360 12.477 1.00 94.19 381 ALA A O 1
ATOM 3046 N N . PHE A 1 382 ? -31.435 -2.434 10.601 1.00 93.31 382 PHE A N 1
ATOM 3047 C CA . PHE A 1 382 ? -30.624 -3.631 10.817 1.00 93.31 382 PHE A CA 1
ATOM 3048 C C . PHE A 1 382 ? -29.140 -3.296 11.026 1.00 93.31 382 PHE A C 1
ATOM 3050 O O . PHE A 1 382 ? -28.552 -3.694 12.030 1.00 93.31 382 PHE A O 1
ATOM 3057 N N . VAL A 1 383 ? -28.537 -2.537 10.104 1.00 94.88 383 VAL A N 1
ATOM 3058 C CA . VAL A 1 383 ? -27.117 -2.163 10.185 1.00 94.88 383 VAL A CA 1
ATOM 3059 C C . VAL A 1 383 ? -26.849 -1.283 11.403 1.00 94.88 383 VAL A C 1
ATOM 3061 O O . VAL A 1 383 ? -25.849 -1.481 12.087 1.00 94.88 383 VAL A O 1
ATOM 3064 N N . HIS A 1 384 ? -27.728 -0.321 11.690 1.00 96.31 384 HIS A N 1
ATOM 3065 C CA . HIS A 1 384 ? -27.577 0.555 12.848 1.00 96.31 384 HIS A CA 1
ATOM 3066 C C . HIS A 1 384 ? -27.649 -0.228 14.162 1.00 96.31 384 HIS A C 1
ATOM 3068 O O . HIS A 1 384 ? -26.767 -0.049 14.994 1.00 96.31 384 HIS A O 1
ATOM 3074 N N . SER A 1 385 ? -28.620 -1.132 14.318 1.00 94.81 385 SER A N 1
ATOM 3075 C CA . SER A 1 385 ? -28.739 -1.972 15.515 1.00 94.81 385 SER A CA 1
ATOM 3076 C C . SER A 1 385 ? -27.524 -2.882 15.712 1.00 94.81 385 SER A C 1
ATOM 3078 O O . SER A 1 385 ? -27.035 -2.999 16.830 1.00 94.81 385 SER A O 1
ATOM 3080 N N . ALA A 1 386 ? -26.989 -3.472 14.637 1.00 93.94 386 ALA A N 1
ATOM 3081 C CA . ALA A 1 386 ? -25.764 -4.272 14.708 1.00 93.94 386 ALA A CA 1
ATOM 3082 C C . ALA A 1 386 ? -24.542 -3.427 15.120 1.00 93.94 386 ALA A C 1
ATOM 3084 O O . ALA A 1 386 ? -23.747 -3.828 15.963 1.00 93.94 386 ALA A O 1
ATOM 3085 N N . ILE A 1 387 ? -24.400 -2.219 14.562 1.00 94.81 387 ILE A N 1
ATOM 3086 C CA . ILE A 1 387 ? -23.308 -1.303 14.924 1.00 94.81 387 ILE A CA 1
ATOM 3087 C C . ILE A 1 387 ? -23.414 -0.861 16.389 1.00 94.81 387 ILE A C 1
ATOM 3089 O O . ILE A 1 387 ? -22.403 -0.847 17.091 1.00 94.81 387 ILE A O 1
ATOM 3093 N N . GLU A 1 388 ? -24.613 -0.501 16.850 1.00 95.88 388 GLU A N 1
ATOM 3094 C CA . GLU A 1 388 ? -24.868 -0.116 18.243 1.00 95.88 388 GLU A CA 1
ATOM 3095 C C . GLU A 1 388 ? -24.534 -1.250 19.210 1.00 95.88 388 GLU A C 1
ATOM 3097 O O . GLU A 1 388 ? -23.934 -1.005 20.250 1.00 95.88 388 GLU A O 1
ATOM 3102 N N . GLU A 1 389 ? -24.832 -2.494 18.852 1.00 93.25 389 GLU A N 1
ATOM 3103 C CA . GLU A 1 389 ? -24.446 -3.653 19.652 1.00 93.25 389 GLU A CA 1
ATOM 3104 C C . GLU A 1 389 ? -22.927 -3.852 19.710 1.00 93.25 389 GLU A C 1
ATOM 3106 O O . GLU A 1 389 ? -22.356 -4.014 20.787 1.00 93.25 389 GLU A O 1
ATOM 3111 N N . TRP A 1 390 ? -22.250 -3.822 18.561 1.00 94.00 390 TRP A N 1
ATOM 3112 C CA . TRP A 1 390 ? -20.819 -4.125 18.476 1.00 94.00 390 TRP A CA 1
ATOM 3113 C C . TRP A 1 390 ? -19.917 -3.037 19.054 1.00 94.00 390 TRP A C 1
ATOM 3115 O O . TRP A 1 390 ? -18.818 -3.339 19.526 1.00 94.00 390 TRP A O 1
ATOM 3125 N N . TYR A 1 391 ? -20.346 -1.777 18.969 1.00 93.38 391 TYR A N 1
ATOM 3126 C CA . TYR A 1 391 ? -19.554 -0.605 19.355 1.00 93.38 391 TYR A CA 1
ATOM 3127 C C . TYR A 1 391 ? -20.155 0.169 20.536 1.00 93.38 391 TYR A C 1
ATOM 3129 O O . TYR A 1 391 ? -19.558 1.144 20.991 1.00 93.38 391 TYR A O 1
ATOM 3137 N N . GLY A 1 392 ? -21.317 -0.241 21.044 1.00 96.00 392 GLY A N 1
ATOM 3138 C CA . GLY A 1 392 ? -22.054 0.413 22.129 1.00 96.00 392 GLY A CA 1
ATOM 3139 C C . GLY A 1 392 ? -22.912 1.601 21.679 1.00 96.00 392 GLY A C 1
ATOM 3140 O O . GLY A 1 392 ? -23.950 1.861 22.280 1.00 96.00 392 GLY A O 1
ATOM 3141 N N . SER A 1 393 ? -22.509 2.328 20.631 1.00 96.00 393 SER A N 1
ATOM 3142 C CA . SER A 1 393 ? -23.324 3.375 20.002 1.00 96.00 393 SER A CA 1
ATOM 3143 C C . SER A 1 393 ? -22.871 3.675 18.567 1.00 96.00 393 SER A C 1
ATOM 3145 O O . SER A 1 393 ? -21.750 3.338 18.163 1.00 96.00 393 SER A O 1
ATOM 3147 N N . LYS A 1 394 ? -23.716 4.367 17.790 1.00 96.25 394 LYS A N 1
ATOM 3148 C CA . LYS A 1 394 ? -23.350 4.857 16.449 1.00 96.25 394 LYS A CA 1
ATOM 3149 C C . LYS A 1 394 ? -22.183 5.838 16.501 1.00 96.25 394 LYS A C 1
ATOM 3151 O O . LYS A 1 394 ? -21.288 5.778 15.662 1.00 96.25 394 LYS A O 1
ATOM 3156 N N . GLU A 1 395 ? -22.171 6.727 17.489 1.00 95.50 395 GLU A N 1
ATOM 3157 C CA . GLU A 1 395 ? -21.128 7.733 17.696 1.00 95.50 395 GLU A CA 1
ATOM 3158 C C . GLU A 1 395 ? -19.794 7.067 18.025 1.00 95.50 395 GLU A C 1
ATOM 3160 O O . GLU A 1 395 ? -18.760 7.473 17.494 1.00 95.50 395 GLU A O 1
ATOM 3165 N N . ALA A 1 396 ? -19.802 6.013 18.848 1.00 91.00 396 ALA A N 1
ATOM 3166 C CA . ALA A 1 396 ? -18.608 5.230 19.147 1.00 91.00 396 ALA A CA 1
ATOM 3167 C C . ALA A 1 396 ? -18.018 4.602 17.876 1.00 91.00 396 ALA A C 1
ATOM 3169 O O . ALA A 1 396 ? -16.808 4.683 17.652 1.00 91.00 396 ALA A O 1
ATOM 3170 N N . PHE A 1 397 ? -18.866 4.059 16.999 1.00 95.62 397 PHE A N 1
ATOM 3171 C CA . PHE A 1 397 ? -18.429 3.555 15.700 1.00 95.62 397 PHE A CA 1
ATOM 3172 C C . PHE A 1 397 ? -17.913 4.665 14.770 1.00 95.62 397 PHE A C 1
ATOM 3174 O O . PHE A 1 397 ? -16.848 4.523 14.170 1.00 95.62 397 PHE A O 1
ATOM 3181 N N . VAL A 1 398 ? -18.608 5.800 14.670 1.00 95.88 398 VAL A N 1
ATOM 3182 C CA . VAL A 1 398 ? -18.144 6.953 13.879 1.00 95.88 398 VAL A CA 1
ATOM 3183 C C . VAL A 1 398 ? -16.781 7.441 14.380 1.00 95.88 398 VAL A C 1
ATOM 3185 O O . VAL A 1 398 ? -15.885 7.694 13.574 1.00 95.88 398 VAL A O 1
ATOM 3188 N N . ASN A 1 399 ? -16.579 7.507 15.696 1.00 91.00 399 ASN A N 1
ATOM 3189 C CA . ASN A 1 399 ? -15.297 7.857 16.305 1.00 91.00 399 ASN A CA 1
ATOM 3190 C C . ASN A 1 399 ? -14.219 6.803 16.022 1.00 91.00 399 ASN A C 1
ATOM 3192 O O . ASN A 1 399 ? -13.076 7.165 15.738 1.00 91.00 399 ASN A O 1
ATOM 3196 N N . TYR A 1 400 ? -14.577 5.515 16.021 1.00 93.06 400 TYR A N 1
ATOM 3197 C CA . TYR A 1 400 ? -13.686 4.438 15.591 1.00 93.06 400 TYR A CA 1
ATOM 3198 C C . TYR A 1 400 ? -13.230 4.625 14.131 1.00 93.06 400 TYR A C 1
ATOM 3200 O O . TYR A 1 400 ? -12.032 4.553 13.845 1.00 93.06 400 TYR A O 1
ATOM 3208 N N . VAL A 1 401 ? -14.160 4.929 13.214 1.00 92.56 401 VAL A N 1
ATOM 3209 C CA . VAL A 1 401 ? -13.853 5.166 11.792 1.00 92.56 401 VAL A CA 1
ATOM 3210 C C . VAL A 1 401 ? -12.967 6.402 11.610 1.00 92.56 401 VAL A C 1
ATOM 3212 O O . VAL A 1 401 ? -11.964 6.340 10.897 1.00 92.56 401 VAL A O 1
ATOM 3215 N N . ARG A 1 402 ? -13.306 7.513 12.277 1.00 92.00 402 ARG A N 1
ATOM 3216 C CA . ARG A 1 402 ? -12.579 8.792 12.186 1.00 92.00 402 ARG A CA 1
ATOM 3217 C C . ARG A 1 402 ? -11.195 8.757 12.847 1.00 92.00 402 ARG A C 1
ATOM 3219 O O . ARG A 1 402 ? -10.317 9.509 12.423 1.00 92.00 402 ARG A O 1
ATOM 3226 N N . GLY A 1 403 ? -11.007 7.925 13.872 1.00 92.38 403 GLY A N 1
ATOM 3227 C CA . GLY A 1 403 ? -9.764 7.797 14.636 1.00 92.38 403 GLY A CA 1
ATOM 3228 C C . GLY A 1 403 ? -9.002 6.507 14.301 1.00 92.38 403 GLY A C 1
ATOM 3229 O O . GLY A 1 403 ? -8.311 6.485 13.280 1.00 92.38 403 GLY A O 1
ATOM 3230 N N . PRO A 1 404 ? -9.117 5.438 15.117 1.00 88.56 404 PRO A N 1
ATOM 3231 C CA . PRO A 1 404 ? -8.317 4.218 14.988 1.00 88.56 404 PRO A CA 1
ATOM 3232 C C . PRO A 1 404 ? -8.273 3.607 13.584 1.00 88.56 404 PRO A C 1
ATOM 3234 O O . PRO A 1 404 ? -7.191 3.292 13.091 1.00 88.56 404 PRO A O 1
ATOM 3237 N N . LEU A 1 405 ? -9.420 3.462 12.908 1.00 87.62 405 LEU A N 1
ATOM 3238 C CA . LEU A 1 405 ? -9.446 2.884 11.563 1.00 87.62 405 LEU A CA 1
ATOM 3239 C C . LEU A 1 405 ? -8.714 3.792 10.575 1.00 87.62 405 LEU A C 1
ATOM 3241 O O . LEU A 1 405 ? -7.867 3.328 9.821 1.00 87.62 405 LEU A O 1
ATOM 3245 N N . ARG A 1 406 ? -8.991 5.099 10.587 1.00 88.19 406 ARG A N 1
ATOM 3246 C CA . ARG A 1 406 ? -8.278 6.062 9.740 1.00 88.19 406 ARG A CA 1
ATOM 3247 C C . ARG A 1 406 ? -6.768 6.014 9.983 1.00 88.19 406 ARG A C 1
ATOM 3249 O O . ARG A 1 406 ? -6.014 6.040 9.015 1.00 88.19 406 ARG A O 1
ATOM 3256 N N . GLU A 1 407 ? -6.319 5.929 11.231 1.00 86.25 407 GLU A N 1
ATOM 3257 C CA . GLU A 1 407 ? -4.896 5.816 11.579 1.00 86.25 407 GLU A CA 1
ATOM 3258 C C . GLU A 1 407 ? -4.273 4.507 11.079 1.00 86.25 407 GLU A C 1
ATOM 3260 O O . GLU A 1 407 ? -3.183 4.515 10.504 1.00 86.25 407 GLU A O 1
ATOM 3265 N N . GLU A 1 408 ? -4.979 3.385 11.204 1.00 84.38 408 GLU A N 1
ATOM 3266 C CA . GLU A 1 408 ? -4.554 2.099 10.651 1.00 84.38 408 GLU A CA 1
ATOM 3267 C C . GLU A 1 408 ? -4.430 2.160 9.119 1.00 84.38 408 GLU A C 1
ATOM 3269 O O . GLU A 1 408 ? -3.433 1.733 8.530 1.00 84.38 408 GLU A O 1
ATOM 3274 N N . LEU A 1 409 ? -5.414 2.764 8.457 1.00 80.88 409 LEU A N 1
ATOM 3275 C CA . LEU A 1 409 ? -5.441 2.914 7.006 1.00 80.88 409 LEU A CA 1
ATOM 3276 C C . LEU A 1 409 ? -4.359 3.882 6.497 1.00 80.88 409 LEU A C 1
ATOM 3278 O O . LEU A 1 409 ? -3.803 3.665 5.420 1.00 80.88 409 LEU A O 1
ATOM 3282 N N . LEU A 1 410 ? -4.035 4.923 7.271 1.00 79.19 410 LEU A N 1
ATOM 3283 C CA . LEU A 1 410 ? -2.947 5.866 6.991 1.00 79.19 410 LEU A CA 1
ATOM 3284 C C . LEU A 1 410 ? -1.558 5.273 7.266 1.00 79.19 410 LEU A C 1
ATOM 3286 O O . LEU A 1 410 ? -0.605 5.605 6.560 1.00 79.19 410 LEU A O 1
ATOM 3290 N N . SER A 1 411 ? -1.432 4.423 8.290 1.00 74.50 411 SER A N 1
ATOM 3291 C CA . SER A 1 411 ? -0.172 3.756 8.647 1.00 74.50 411 SER A CA 1
ATOM 3292 C C . SER A 1 411 ? 0.159 2.605 7.698 1.00 74.50 411 SER A C 1
ATOM 3294 O O . SER A 1 411 ? 1.330 2.335 7.406 1.00 74.50 411 SER A O 1
ATOM 3296 N N . THR A 1 412 ? -0.866 1.959 7.145 1.00 67.69 412 THR A N 1
ATOM 3297 C CA . THR A 1 412 ? -0.701 1.006 6.055 1.00 67.69 412 THR A CA 1
ATOM 3298 C C . THR A 1 412 ? -0.173 1.765 4.836 1.00 67.69 412 THR A C 1
ATOM 3300 O O . THR A 1 412 ? -0.727 2.786 4.438 1.00 67.69 412 THR A O 1
ATOM 3303 N N . ARG A 1 413 ? 0.912 1.275 4.211 1.00 60.81 413 ARG A N 1
ATOM 3304 C CA . ARG A 1 413 ? 1.595 1.868 3.032 1.00 60.81 413 ARG A CA 1
ATOM 3305 C C . ARG A 1 413 ? 0.726 1.963 1.757 1.00 60.81 413 ARG A C 1
ATOM 3307 O O . ARG A 1 413 ? 1.264 1.985 0.650 1.00 60.81 413 ARG A O 1
ATOM 3314 N N . CYS A 1 414 ? -0.596 2.031 1.889 1.00 53.97 414 CYS A N 1
ATOM 3315 C CA . CYS A 1 414 ? -1.605 2.191 0.844 1.00 53.97 414 CYS A CA 1
ATOM 3316 C C . CYS A 1 414 ? -1.382 3.421 -0.050 1.00 53.97 414 CYS A C 1
ATOM 3318 O O . CYS A 1 414 ? -2.046 3.571 -1.071 1.00 53.97 414 CYS A O 1
ATOM 3320 N N . THR A 1 415 ? -0.452 4.303 0.312 1.00 54.19 415 THR A N 1
ATOM 3321 C CA . THR A 1 415 ? -0.186 5.564 -0.373 1.00 54.19 415 THR A CA 1
ATOM 3322 C C . THR A 1 415 ? 1.029 5.543 -1.293 1.00 54.19 415 THR A C 1
ATOM 3324 O O . THR A 1 415 ? 1.115 6.396 -2.174 1.00 54.19 415 THR A O 1
ATOM 3327 N N . SER A 1 416 ? 1.947 4.588 -1.120 1.00 73.94 416 SER A N 1
ATOM 3328 C CA . SER A 1 416 ? 3.175 4.514 -1.914 1.00 73.94 416 SER A CA 1
ATOM 3329 C C . SER A 1 416 ? 3.023 3.544 -3.081 1.00 73.94 416 SER A C 1
ATOM 3331 O O . SER A 1 416 ? 2.476 2.454 -2.923 1.00 73.94 416 SER A O 1
ATOM 3333 N N . LEU A 1 417 ? 3.549 3.925 -4.244 1.00 83.50 417 LEU A N 1
ATOM 3334 C CA . LEU A 1 417 ? 3.618 3.062 -5.419 1.00 83.50 417 LEU A CA 1
ATOM 3335 C C . LEU A 1 417 ? 4.380 1.768 -5.069 1.00 83.50 417 LEU A C 1
ATOM 3337 O O . LEU A 1 417 ? 5.554 1.852 -4.687 1.00 83.50 417 LEU A O 1
ATOM 3341 N N . PRO A 1 418 ? 3.760 0.577 -5.178 1.00 88.12 418 PRO A N 1
ATOM 3342 C CA . PRO A 1 418 ? 4.444 -0.675 -4.888 1.00 88.12 418 PRO A CA 1
ATOM 3343 C C . PRO A 1 418 ? 5.721 -0.808 -5.717 1.00 88.12 418 PRO A C 1
ATOM 3345 O O . PRO A 1 418 ? 5.720 -0.596 -6.930 1.00 88.12 418 PRO A O 1
ATOM 3348 N N . LEU A 1 419 ? 6.822 -1.200 -5.072 1.00 88.69 419 LEU A N 1
ATOM 3349 C CA . LEU A 1 419 ? 8.110 -1.345 -5.753 1.00 88.69 419 LEU A CA 1
ATOM 3350 C C . LEU A 1 419 ? 8.030 -2.357 -6.907 1.00 88.69 419 LEU A C 1
ATOM 3352 O O . LEU A 1 419 ? 8.628 -2.133 -7.953 1.00 88.69 419 LEU A O 1
ATOM 3356 N N . SER A 1 420 ? 7.238 -3.422 -6.755 1.00 91.81 420 SER A N 1
ATOM 3357 C CA . SER A 1 420 ? 6.958 -4.393 -7.822 1.00 91.81 420 SER A CA 1
ATOM 3358 C C . SER A 1 420 ? 6.424 -3.736 -9.096 1.00 91.81 420 SER A C 1
ATOM 3360 O O . SER A 1 420 ? 6.834 -4.105 -10.192 1.00 91.81 420 SER A O 1
ATOM 3362 N N . TYR A 1 421 ? 5.554 -2.735 -8.963 1.00 93.19 421 TYR A N 1
ATOM 3363 C CA . TYR A 1 421 ? 4.999 -2.002 -10.095 1.00 93.19 421 TYR A CA 1
ATOM 3364 C C . TYR A 1 421 ? 6.025 -1.062 -10.730 1.00 93.19 421 TYR A C 1
ATOM 3366 O O . TYR A 1 421 ? 6.097 -0.996 -11.953 1.00 93.19 421 TYR A O 1
ATOM 3374 N N . ALA A 1 422 ? 6.876 -0.406 -9.934 1.00 93.06 422 ALA A N 1
ATOM 3375 C CA . ALA A 1 422 ? 7.980 0.387 -10.477 1.00 93.06 422 ALA A CA 1
ATOM 3376 C C . ALA A 1 422 ? 8.957 -0.475 -11.300 1.00 93.06 422 ALA A C 1
ATOM 3378 O O . ALA A 1 422 ? 9.363 -0.069 -12.387 1.00 93.06 422 ALA A O 1
ATOM 3379 N N . TRP A 1 423 ? 9.285 -1.680 -10.817 1.00 92.25 423 TRP A N 1
ATOM 3380 C CA . TRP A 1 423 ? 10.105 -2.650 -11.555 1.00 92.25 423 TRP A CA 1
ATOM 3381 C C . TRP A 1 423 ? 9.422 -3.152 -12.828 1.00 92.25 423 TRP A C 1
ATOM 3383 O O . TRP A 1 423 ? 10.056 -3.265 -13.871 1.00 92.25 423 TRP A O 1
ATOM 3393 N N . MET A 1 424 ? 8.119 -3.425 -12.769 1.00 95.06 424 MET A N 1
ATOM 3394 C CA . MET A 1 424 ? 7.349 -3.821 -13.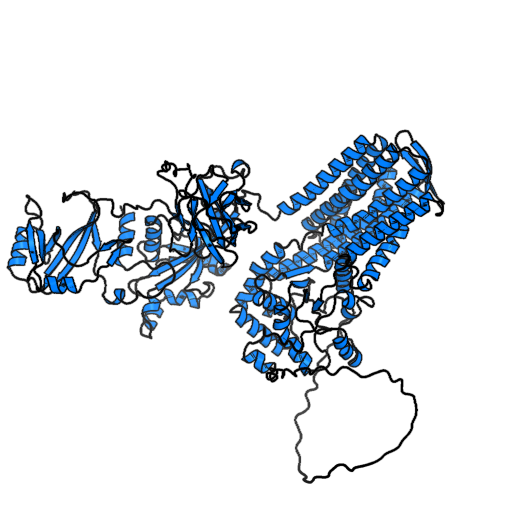948 1.00 95.06 424 MET A CA 1
ATOM 3395 C C . MET A 1 424 ? 7.320 -2.712 -15.014 1.00 95.06 424 MET A C 1
ATOM 3397 O O . MET A 1 424 ? 7.310 -3.007 -16.201 1.00 95.06 424 MET A O 1
ATOM 3401 N N . THR A 1 425 ? 7.344 -1.435 -14.637 1.00 95.25 425 THR A N 1
ATOM 3402 C CA . THR A 1 425 ? 7.479 -0.352 -15.622 1.00 95.25 425 THR A CA 1
ATOM 3403 C C . THR A 1 425 ? 8.918 -0.226 -16.136 1.00 95.25 425 THR A C 1
ATOM 3405 O O . THR A 1 425 ? 9.113 0.031 -17.321 1.00 95.25 425 THR A O 1
ATOM 3408 N N . SER A 1 426 ? 9.936 -0.440 -15.293 1.00 95.94 426 SER A N 1
ATOM 3409 C CA . SER A 1 426 ? 11.344 -0.309 -15.705 1.00 95.94 426 SER A CA 1
ATOM 3410 C C . SER A 1 426 ? 11.830 -1.410 -16.649 1.00 95.94 426 SER A C 1
ATOM 3412 O O . SER A 1 426 ? 12.761 -1.190 -17.421 1.00 95.94 426 SER A O 1
ATOM 3414 N N . ILE A 1 427 ? 11.186 -2.582 -16.668 1.00 95.44 427 ILE A N 1
ATOM 3415 C CA . ILE A 1 427 ? 11.492 -3.588 -17.697 1.00 95.44 427 ILE A CA 1
ATOM 3416 C C . ILE A 1 427 ? 11.166 -3.071 -19.105 1.00 95.44 427 ILE A C 1
ATOM 3418 O O . ILE A 1 427 ? 11.877 -3.405 -20.043 1.00 95.44 427 ILE A O 1
ATOM 3422 N N . VAL A 1 428 ? 10.172 -2.189 -19.266 1.00 96.31 428 VAL A N 1
ATOM 3423 C CA . VAL A 1 428 ? 9.828 -1.615 -20.576 1.00 96.31 428 VAL A CA 1
ATOM 3424 C C . VAL A 1 428 ? 10.963 -0.748 -21.104 1.00 96.31 428 VAL A C 1
ATOM 3426 O O . VAL A 1 428 ? 11.351 -0.882 -22.259 1.00 96.31 428 VAL A O 1
ATOM 3429 N N . THR A 1 429 ? 11.535 0.119 -20.272 1.00 94.56 429 THR A N 1
ATOM 3430 C CA . THR A 1 429 ? 12.692 0.938 -20.656 1.00 94.56 429 THR A CA 1
ATOM 3431 C C . THR A 1 429 ? 13.953 0.097 -20.842 1.00 94.56 429 THR A C 1
ATOM 3433 O O . THR A 1 429 ? 14.765 0.399 -21.710 1.00 94.56 429 THR A O 1
ATOM 3436 N N . PHE A 1 430 ? 14.110 -0.994 -20.089 1.00 96.75 430 PHE A N 1
ATOM 3437 C CA . PHE A 1 430 ? 15.234 -1.916 -20.255 1.00 96.75 430 PHE A CA 1
ATOM 3438 C C . PHE A 1 430 ? 15.256 -2.593 -21.639 1.00 96.75 430 PHE A C 1
ATOM 3440 O O . PHE A 1 430 ? 16.341 -2.878 -22.143 1.00 96.75 430 PHE A O 1
ATOM 3447 N N . THR A 1 431 ? 14.101 -2.786 -22.296 1.00 96.19 431 THR A N 1
ATOM 3448 C CA . THR A 1 431 ? 14.047 -3.350 -23.665 1.00 96.19 431 THR A CA 1
ATOM 3449 C C . THR A 1 431 ? 14.900 -2.580 -24.660 1.00 96.19 431 THR A C 1
ATOM 3451 O O . THR A 1 431 ? 15.567 -3.199 -25.483 1.00 96.19 431 THR A O 1
ATOM 3454 N N . THR A 1 432 ? 14.944 -1.248 -24.557 1.00 93.75 432 THR A N 1
ATOM 3455 C CA . THR A 1 432 ? 15.701 -0.427 -25.505 1.00 93.75 432 THR A CA 1
ATOM 3456 C C . THR A 1 432 ? 17.199 -0.677 -25.354 1.00 93.75 432 THR A C 1
ATOM 3458 O O . THR A 1 432 ? 17.912 -0.753 -26.345 1.00 93.75 432 THR A O 1
ATOM 3461 N N . ALA A 1 433 ? 17.673 -0.889 -24.121 1.00 94.62 433 ALA A N 1
ATOM 3462 C CA . ALA A 1 433 ? 19.066 -1.239 -23.861 1.00 94.62 433 ALA A CA 1
ATOM 3463 C C . ALA A 1 433 ? 19.416 -2.647 -24.366 1.00 94.62 433 ALA A C 1
ATOM 3465 O O . ALA A 1 433 ? 20.553 -2.882 -24.769 1.00 94.62 433 ALA A O 1
ATOM 3466 N N . VAL A 1 434 ? 18.456 -3.580 -24.366 1.00 96.06 434 VAL A N 1
ATOM 3467 C CA . VAL A 1 434 ? 18.636 -4.907 -24.974 1.00 96.06 434 VAL A CA 1
ATOM 3468 C C . VAL A 1 434 ? 18.724 -4.799 -26.496 1.00 96.06 434 VAL A C 1
ATOM 3470 O O . VAL A 1 434 ? 19.628 -5.389 -27.087 1.00 96.06 434 VAL A O 1
ATOM 3473 N N . ASP A 1 435 ? 17.845 -4.022 -27.132 1.00 95.56 435 ASP A N 1
ATOM 3474 C CA . ASP A 1 435 ? 17.906 -3.779 -28.578 1.00 95.56 435 ASP A CA 1
ATOM 3475 C C . ASP A 1 435 ? 19.260 -3.146 -28.965 1.00 95.56 435 ASP A C 1
ATOM 3477 O O . ASP A 1 435 ? 19.944 -3.656 -29.855 1.00 95.56 435 ASP A O 1
ATOM 3481 N N . ASP A 1 436 ? 19.722 -2.135 -28.222 1.00 93.25 436 ASP A N 1
ATOM 3482 C CA . ASP A 1 436 ? 21.042 -1.517 -28.422 1.00 93.25 436 ASP A CA 1
ATOM 3483 C C . ASP A 1 436 ? 22.189 -2.524 -28.222 1.00 93.25 436 ASP A C 1
ATOM 3485 O O . ASP A 1 436 ? 23.118 -2.589 -29.029 1.00 93.25 436 ASP A O 1
ATOM 3489 N N . PHE A 1 437 ? 22.116 -3.358 -27.180 1.00 95.00 437 PHE A N 1
ATOM 3490 C CA . PHE A 1 437 ? 23.106 -4.402 -26.907 1.00 95.00 437 PHE A CA 1
ATOM 3491 C C . PHE A 1 437 ? 23.195 -5.423 -28.049 1.00 95.00 437 PHE A C 1
ATOM 3493 O O . PHE A 1 437 ? 24.294 -5.766 -28.485 1.00 95.00 437 PHE A O 1
ATOM 3500 N N . THR A 1 438 ? 22.059 -5.901 -28.566 1.00 94.75 438 THR A N 1
ATOM 3501 C CA . THR A 1 438 ? 22.049 -6.870 -29.676 1.00 94.75 438 THR A CA 1
ATOM 3502 C C . THR A 1 438 ? 22.574 -6.264 -30.978 1.00 94.75 438 THR A C 1
ATOM 3504 O O . THR A 1 438 ? 23.283 -6.945 -31.722 1.00 94.75 438 THR A O 1
ATOM 3507 N N . ALA A 1 439 ? 22.298 -4.984 -31.238 1.00 93.69 439 ALA A N 1
ATOM 3508 C CA . ALA A 1 439 ? 22.832 -4.269 -32.393 1.00 93.69 439 ALA A CA 1
ATOM 3509 C C . ALA A 1 439 ? 24.357 -4.085 -32.299 1.00 93.69 439 ALA A C 1
ATOM 3511 O O . ALA A 1 439 ? 25.074 -4.344 -33.267 1.00 93.69 439 ALA A O 1
ATOM 3512 N N . LEU A 1 440 ? 24.872 -3.714 -31.120 1.00 94.25 440 LEU A N 1
ATOM 3513 C CA . LEU A 1 440 ? 26.312 -3.639 -30.852 1.00 94.25 440 LEU A CA 1
ATOM 3514 C C . LEU A 1 440 ? 26.999 -4.997 -31.023 1.00 94.25 440 LEU A C 1
ATOM 3516 O O . LEU A 1 440 ? 28.063 -5.075 -31.639 1.00 94.25 440 LEU A O 1
ATOM 3520 N N . LEU A 1 441 ? 26.372 -6.066 -30.525 1.00 94.81 441 LEU A N 1
ATOM 3521 C CA . LEU A 1 441 ? 26.890 -7.426 -30.653 1.00 94.81 441 LEU A CA 1
ATOM 3522 C C . LEU A 1 441 ? 27.020 -7.824 -32.129 1.00 94.81 441 LEU A C 1
ATOM 3524 O O . LEU A 1 441 ? 28.067 -8.324 -32.535 1.00 94.81 441 LEU A O 1
ATOM 3528 N N . LYS A 1 442 ? 26.003 -7.531 -32.952 1.00 92.81 442 LYS A N 1
ATOM 3529 C CA . LYS A 1 442 ? 26.060 -7.756 -34.408 1.00 92.81 442 LYS A CA 1
ATOM 3530 C C . LYS A 1 442 ? 27.096 -6.891 -35.117 1.00 92.81 442 LYS A C 1
ATOM 3532 O O . LYS A 1 442 ? 27.682 -7.324 -36.103 1.00 92.81 442 LYS A O 1
ATOM 3537 N N . GLY A 1 443 ? 27.341 -5.687 -34.612 1.00 93.75 443 GLY A N 1
ATOM 3538 C CA . GLY A 1 443 ? 28.391 -4.806 -35.113 1.00 93.75 443 GLY A CA 1
ATOM 3539 C C . GLY A 1 443 ? 29.815 -5.283 -34.845 1.00 93.75 443 GLY A C 1
ATOM 3540 O O . GLY A 1 443 ? 30.750 -4.653 -35.336 1.00 93.75 443 GLY A O 1
ATOM 3541 N N . GLY A 1 444 ? 29.999 -6.345 -34.054 1.00 94.94 444 GLY A N 1
ATOM 3542 C CA . GLY A 1 444 ? 31.319 -6.781 -33.609 1.00 94.94 444 GLY A CA 1
ATOM 3543 C C . GLY A 1 444 ? 31.932 -5.842 -32.569 1.00 94.94 444 GLY A C 1
ATOM 3544 O O . GLY A 1 444 ? 33.152 -5.686 -32.537 1.00 94.94 444 GLY A O 1
ATOM 3545 N N . ALA A 1 445 ? 31.102 -5.185 -31.749 1.00 95.56 445 ALA A N 1
ATOM 3546 C CA . ALA A 1 445 ? 31.587 -4.390 -30.627 1.00 95.56 445 ALA A CA 1
ATOM 3547 C C . ALA A 1 445 ? 32.383 -5.260 -29.645 1.00 95.56 445 ALA A C 1
ATOM 3549 O O . ALA A 1 445 ? 32.055 -6.427 -29.415 1.00 95.56 445 ALA A O 1
ATOM 3550 N N . ASP A 1 446 ? 33.424 -4.682 -29.046 1.00 95.75 446 ASP A N 1
ATOM 3551 C CA . ASP A 1 446 ? 34.187 -5.383 -28.024 1.00 95.75 446 ASP A CA 1
ATOM 3552 C C . ASP A 1 446 ? 33.359 -5.613 -26.744 1.00 95.75 446 ASP A C 1
ATOM 3554 O O . ASP A 1 446 ? 32.332 -4.977 -26.480 1.00 95.75 446 ASP A O 1
ATOM 3558 N N . VAL A 1 447 ? 33.831 -6.555 -25.927 1.00 95.69 447 VAL A N 1
ATOM 3559 C CA . VAL A 1 447 ? 33.177 -6.953 -24.676 1.00 95.69 447 VAL A CA 1
ATOM 3560 C C . VAL A 1 447 ? 33.010 -5.761 -23.721 1.00 95.69 447 VAL A C 1
ATOM 3562 O O . VAL A 1 447 ? 31.998 -5.665 -23.025 1.00 95.69 447 VAL A O 1
ATOM 3565 N N . ASN A 1 448 ? 33.952 -4.812 -23.727 1.00 95.44 448 ASN A N 1
ATOM 3566 C CA . ASN A 1 448 ? 33.899 -3.634 -22.866 1.00 95.44 448 ASN A CA 1
ATOM 3567 C C . ASN A 1 448 ? 32.771 -2.681 -23.277 1.00 95.44 448 ASN A C 1
ATOM 3569 O O . ASN A 1 448 ? 32.025 -2.235 -22.409 1.00 95.44 448 ASN A O 1
ATOM 3573 N N . CYS A 1 449 ? 32.587 -2.395 -24.566 1.00 95.19 449 CYS A N 1
ATOM 3574 C CA . CYS A 1 449 ? 31.487 -1.575 -25.082 1.00 95.19 449 CYS A CA 1
ATOM 3575 C C . CYS A 1 449 ? 30.124 -2.225 -24.804 1.00 95.19 449 CYS A C 1
ATOM 3577 O O . CYS A 1 449 ? 29.195 -1.545 -24.352 1.00 95.19 449 CYS A O 1
ATOM 3579 N N . LEU A 1 450 ? 30.018 -3.544 -25.000 1.00 95.56 450 LEU A N 1
ATOM 3580 C CA . LEU A 1 450 ? 28.805 -4.309 -24.702 1.00 95.56 450 LEU A CA 1
ATOM 3581 C C . LEU A 1 450 ? 28.406 -4.183 -23.226 1.00 95.56 450 LEU A C 1
ATOM 3583 O O . LEU A 1 450 ? 27.284 -3.772 -22.917 1.00 95.56 450 LEU A O 1
ATOM 3587 N N . PHE A 1 451 ? 29.328 -4.470 -22.303 1.00 96.25 451 PHE A N 1
ATOM 3588 C CA . PHE A 1 451 ? 29.040 -4.373 -20.871 1.00 96.25 451 PHE A CA 1
ATOM 3589 C C . PHE A 1 451 ? 28.899 -2.930 -20.381 1.00 96.25 451 PHE A C 1
ATOM 3591 O O . PHE A 1 451 ? 28.094 -2.680 -19.487 1.00 96.25 451 PHE A O 1
ATOM 3598 N N . SER A 1 452 ? 29.605 -1.968 -20.984 1.00 95.38 452 SER A N 1
ATOM 3599 C CA . SER A 1 452 ? 29.440 -0.545 -20.658 1.00 95.38 452 SER A CA 1
ATOM 3600 C C . SER A 1 452 ? 28.020 -0.088 -20.971 1.00 95.38 452 SER A C 1
ATOM 3602 O O . SER A 1 452 ? 27.382 0.548 -20.137 1.00 95.38 452 SER A O 1
ATOM 3604 N N . THR A 1 453 ? 27.491 -0.484 -22.131 1.00 94.44 453 THR A N 1
ATOM 3605 C CA . THR A 1 453 ? 26.108 -0.193 -22.535 1.00 94.44 453 THR A CA 1
ATOM 3606 C C . THR A 1 453 ? 25.106 -0.886 -21.613 1.00 94.44 453 THR A C 1
ATOM 3608 O O . THR A 1 453 ? 24.172 -0.250 -21.120 1.00 94.44 453 THR A O 1
ATOM 3611 N N . LEU A 1 454 ? 25.321 -2.168 -21.304 1.00 96.12 454 LEU A N 1
ATOM 3612 C CA . LEU A 1 454 ? 24.429 -2.929 -20.429 1.00 96.12 454 LEU A CA 1
ATOM 3613 C C . LEU A 1 454 ? 24.388 -2.372 -18.996 1.00 96.12 454 LEU A C 1
ATOM 3615 O O . LEU A 1 454 ? 23.306 -2.205 -18.434 1.00 96.12 454 LEU A O 1
ATOM 3619 N N . PHE A 1 455 ? 25.539 -2.071 -18.390 1.00 97.19 455 PHE A N 1
ATOM 3620 C CA . PHE A 1 455 ? 25.592 -1.553 -17.021 1.00 97.19 455 PHE A CA 1
ATOM 3621 C C . PHE A 1 455 ? 25.227 -0.075 -16.942 1.00 97.19 455 PHE A C 1
ATOM 3623 O O . PHE A 1 455 ? 24.475 0.306 -16.048 1.00 97.19 455 PHE A O 1
ATOM 3630 N N . GLY A 1 456 ? 25.711 0.750 -17.870 1.00 96.38 456 GLY A N 1
ATOM 3631 C CA . GLY A 1 456 ? 25.487 2.189 -17.842 1.00 96.38 456 GLY A CA 1
ATOM 3632 C C . GLY A 1 456 ? 24.077 2.578 -18.288 1.00 96.38 456 GLY A C 1
ATOM 3633 O O . GLY A 1 456 ? 23.329 3.180 -17.512 1.00 96.38 456 GLY A O 1
ATOM 3634 N N . PHE A 1 457 ? 23.685 2.202 -19.510 1.00 95.06 457 PHE A N 1
ATOM 3635 C CA . PHE A 1 457 ? 22.338 2.465 -20.021 1.00 95.06 457 PHE A CA 1
ATOM 3636 C C . PHE A 1 457 ? 21.318 1.477 -19.460 1.00 95.06 457 PHE A C 1
ATOM 3638 O O . PHE A 1 457 ? 20.330 1.913 -18.880 1.00 95.06 457 PHE A O 1
ATOM 3645 N N . GLY A 1 458 ? 21.549 0.167 -19.572 1.00 96.62 458 GLY A N 1
ATOM 3646 C CA . GLY A 1 458 ? 20.572 -0.842 -19.145 1.00 96.62 458 GLY A CA 1
ATOM 3647 C C . GLY A 1 458 ? 20.240 -0.763 -17.654 1.00 96.62 458 GLY A C 1
ATOM 3648 O O . GLY A 1 458 ? 19.144 -0.358 -17.270 1.00 96.62 458 GLY A O 1
ATOM 3649 N N . PHE A 1 459 ? 21.177 -1.136 -16.787 1.00 97.62 459 PHE A N 1
ATOM 3650 C CA . PHE A 1 459 ? 20.905 -1.189 -15.350 1.00 97.62 459 PHE A CA 1
ATOM 3651 C C . PHE A 1 459 ? 20.979 0.188 -14.666 1.00 97.62 459 PHE A C 1
ATOM 3653 O O . PHE A 1 459 ? 20.122 0.513 -13.845 1.00 97.62 459 PHE A O 1
ATOM 3660 N N . GLY A 1 460 ? 21.966 1.020 -15.004 1.00 97.94 460 GLY A N 1
ATOM 3661 C CA . GLY A 1 460 ? 22.156 2.333 -14.385 1.00 97.94 460 GLY A CA 1
ATOM 3662 C C . GLY A 1 460 ? 21.004 3.286 -14.698 1.00 97.94 460 GLY A C 1
ATOM 3663 O O . GLY A 1 460 ? 20.277 3.698 -13.792 1.00 97.94 460 GLY A O 1
ATOM 3664 N N . LEU A 1 461 ? 20.802 3.598 -15.984 1.00 97.25 461 LEU A N 1
ATOM 3665 C CA . LEU A 1 461 ? 19.755 4.521 -16.427 1.00 97.25 461 LEU A CA 1
ATOM 3666 C C . LEU A 1 461 ? 18.356 3.884 -16.424 1.00 97.25 461 LEU A C 1
ATOM 3668 O O . LEU A 1 461 ? 17.470 4.364 -15.714 1.00 97.25 461 LEU A O 1
ATOM 3672 N N . GLN A 1 462 ? 18.139 2.821 -17.209 1.00 96.25 462 GLN A N 1
ATOM 3673 C CA . GLN A 1 462 ? 16.780 2.334 -17.487 1.00 96.25 462 GLN A CA 1
ATOM 3674 C C . GLN A 1 462 ? 16.131 1.615 -16.306 1.00 96.25 462 GLN A C 1
ATOM 3676 O O . GLN A 1 462 ? 14.905 1.545 -16.244 1.00 96.25 462 GLN A O 1
ATOM 3681 N N . VAL A 1 463 ? 16.927 1.119 -15.358 1.00 96.44 463 VAL A N 1
ATOM 3682 C CA . VAL A 1 463 ? 16.432 0.427 -14.169 1.00 96.44 463 VAL A CA 1
ATOM 3683 C C . VAL A 1 463 ? 16.557 1.309 -12.927 1.00 96.44 463 VAL A C 1
ATOM 3685 O O . VAL A 1 463 ? 15.543 1.775 -12.406 1.00 96.44 463 VAL A O 1
ATOM 3688 N N . CYS A 1 464 ? 17.770 1.572 -12.436 1.00 97.50 464 CYS A N 1
ATOM 3689 C CA . CYS A 1 464 ? 17.958 2.252 -11.152 1.00 97.50 464 CYS A CA 1
ATOM 3690 C C . CYS A 1 464 ? 17.522 3.727 -11.192 1.00 97.50 464 CYS A C 1
ATOM 3692 O O . CYS A 1 464 ? 16.740 4.164 -10.339 1.00 97.50 464 CYS A O 1
ATOM 3694 N N . TRP A 1 465 ? 17.984 4.496 -12.183 1.00 97.94 465 TRP A N 1
ATOM 3695 C CA . TRP A 1 465 ? 17.645 5.917 -12.308 1.00 97.94 465 TRP A CA 1
ATOM 3696 C C . TRP A 1 465 ? 16.181 6.135 -12.697 1.00 97.94 465 TRP A C 1
ATOM 3698 O O . TRP A 1 465 ? 15.522 7.034 -12.170 1.00 97.94 465 TRP A O 1
ATOM 3708 N N . PHE A 1 466 ? 15.627 5.291 -13.567 1.00 97.12 466 PHE A N 1
ATOM 3709 C CA . PHE A 1 466 ? 14.219 5.371 -13.945 1.00 97.12 466 PHE A CA 1
ATOM 3710 C C . PHE A 1 466 ? 13.274 5.052 -12.775 1.00 97.12 466 PHE A C 1
ATOM 3712 O O . PHE A 1 466 ? 12.341 5.815 -12.530 1.00 97.12 466 PHE A O 1
ATOM 3719 N N . VAL A 1 467 ? 13.544 4.008 -11.975 1.00 96.38 467 VAL A N 1
ATOM 3720 C CA . VAL A 1 467 ? 12.767 3.735 -10.744 1.00 96.38 467 VAL A CA 1
ATOM 3721 C C . VAL A 1 467 ? 12.886 4.898 -9.757 1.00 96.38 467 VAL A C 1
ATOM 3723 O O . VAL A 1 467 ? 11.882 5.317 -9.177 1.00 96.38 467 VAL A O 1
ATOM 3726 N N . THR A 1 468 ? 14.083 5.475 -9.611 1.00 96.19 468 THR A N 1
ATOM 3727 C CA . THR A 1 468 ? 14.291 6.697 -8.816 1.00 96.19 468 THR A CA 1
ATOM 3728 C C . THR A 1 468 ? 13.435 7.851 -9.341 1.00 96.19 468 THR A C 1
ATOM 3730 O O . THR A 1 468 ? 12.799 8.551 -8.561 1.00 96.19 468 THR A O 1
ATOM 3733 N N . THR A 1 469 ? 13.364 8.021 -10.662 1.00 96.31 469 THR A N 1
ATOM 3734 C CA . THR A 1 469 ? 12.562 9.058 -11.323 1.00 96.31 469 THR A CA 1
ATOM 3735 C C . THR A 1 469 ? 11.070 8.854 -11.069 1.00 96.31 469 THR A C 1
ATOM 3737 O O . THR A 1 469 ? 10.412 9.789 -10.625 1.00 96.31 469 THR A O 1
ATOM 3740 N N . ILE A 1 470 ? 10.534 7.639 -11.262 1.00 94.75 470 ILE A N 1
ATOM 3741 C CA . ILE A 1 470 ? 9.127 7.313 -10.955 1.00 94.75 470 ILE A CA 1
ATOM 3742 C C . ILE A 1 470 ? 8.804 7.645 -9.504 1.00 94.75 470 ILE A C 1
ATOM 3744 O O . ILE A 1 470 ? 7.743 8.213 -9.227 1.00 94.75 470 ILE A O 1
ATOM 3748 N N . ARG A 1 471 ? 9.715 7.301 -8.583 1.00 93.00 471 ARG A N 1
ATOM 3749 C CA . ARG A 1 471 ? 9.580 7.677 -7.180 1.00 93.00 471 ARG A CA 1
ATOM 3750 C C . ARG A 1 471 ? 9.497 9.183 -7.101 1.00 93.00 471 ARG A C 1
ATOM 3752 O O . ARG A 1 471 ? 8.394 9.647 -6.866 1.00 93.00 471 ARG A O 1
ATOM 3759 N N . VAL A 1 472 ? 10.566 9.931 -7.383 1.00 94.12 472 VAL A N 1
ATOM 3760 C CA . VAL A 1 472 ? 10.615 11.405 -7.284 1.00 94.12 472 VAL A CA 1
ATOM 3761 C C . VAL A 1 472 ? 9.367 12.078 -7.870 1.00 94.12 472 VAL A C 1
ATOM 3763 O O . VAL A 1 472 ? 8.770 12.922 -7.204 1.00 94.12 472 VAL A O 1
ATOM 3766 N N . VAL A 1 473 ? 8.910 11.650 -9.050 1.00 94.56 473 VAL A N 1
ATOM 3767 C CA . VAL A 1 473 ? 7.651 12.105 -9.661 1.00 94.56 473 VAL A CA 1
ATOM 3768 C C . VAL A 1 473 ? 6.458 11.870 -8.747 1.00 94.56 473 VAL A C 1
ATOM 3770 O O . VAL A 1 473 ? 5.707 12.803 -8.496 1.00 94.56 473 VAL A O 1
ATOM 3773 N N . SER A 1 474 ? 6.284 10.656 -8.229 1.00 92.50 474 SER A N 1
ATOM 3774 C CA . SER A 1 474 ? 5.203 10.310 -7.299 1.00 92.50 474 SER A CA 1
ATOM 3775 C C . SER A 1 474 ? 5.190 11.224 -6.067 1.00 92.50 474 SER A C 1
ATOM 3777 O O . SER A 1 474 ? 4.121 11.678 -5.673 1.00 92.50 474 SER A O 1
ATOM 3779 N N . TYR A 1 475 ? 6.355 11.579 -5.510 1.00 92.62 475 TYR A N 1
ATOM 3780 C CA . TYR A 1 475 ? 6.434 12.539 -4.396 1.00 92.62 475 TYR A CA 1
ATOM 3781 C C . TYR A 1 475 ? 6.066 13.955 -4.806 1.00 92.62 475 TYR A C 1
ATOM 3783 O O . TYR A 1 475 ? 5.332 14.620 -4.085 1.00 92.62 475 TYR A O 1
ATOM 3791 N N . LEU A 1 476 ? 6.553 14.433 -5.952 1.00 94.50 476 LEU A N 1
ATOM 3792 C CA . LEU A 1 476 ? 6.198 15.766 -6.437 1.00 94.50 476 LEU A CA 1
ATOM 3793 C C . LEU A 1 476 ? 4.700 15.855 -6.728 1.00 94.50 476 LEU A C 1
ATOM 3795 O O . LEU A 1 476 ? 4.052 16.817 -6.333 1.00 94.50 476 LEU A O 1
ATOM 3799 N N . VAL A 1 477 ? 4.144 14.834 -7.375 1.00 94.81 477 VAL A N 1
ATOM 3800 C CA . VAL A 1 477 ? 2.711 14.692 -7.626 1.00 94.81 477 VAL A CA 1
ATOM 3801 C C . VAL A 1 477 ? 1.931 14.701 -6.317 1.00 94.81 477 VAL A C 1
ATOM 3803 O O . VAL A 1 477 ? 0.910 15.372 -6.254 1.00 94.81 477 VAL A O 1
ATOM 3806 N N . GLU A 1 478 ? 2.388 13.986 -5.289 1.00 91.25 478 GLU A N 1
ATOM 3807 C CA . GLU A 1 478 ? 1.708 13.934 -3.995 1.00 91.25 478 GLU A CA 1
ATOM 3808 C C . GLU A 1 478 ? 1.790 15.265 -3.244 1.00 91.25 478 GLU A C 1
ATOM 3810 O O . GLU A 1 478 ? 0.770 15.810 -2.821 1.00 91.25 478 GLU A O 1
ATOM 3815 N N . ARG A 1 479 ? 2.990 15.846 -3.156 1.00 92.88 479 ARG A N 1
ATOM 3816 C CA . ARG A 1 479 ? 3.240 17.133 -2.500 1.00 92.88 479 ARG A CA 1
ATOM 3817 C C . ARG A 1 479 ? 2.485 18.282 -3.163 1.00 92.88 479 ARG A C 1
ATOM 3819 O O . ARG A 1 479 ? 2.053 19.205 -2.478 1.00 92.88 479 ARG A O 1
ATOM 3826 N N . TYR A 1 480 ? 2.343 18.225 -4.483 1.00 94.81 480 TYR A N 1
ATOM 3827 C CA . TYR A 1 480 ? 1.721 19.250 -5.315 1.00 94.81 480 TYR A CA 1
ATOM 3828 C C . TYR A 1 480 ? 0.448 18.728 -5.994 1.00 94.81 480 TYR A C 1
ATOM 3830 O O . TYR A 1 480 ? 0.129 19.111 -7.125 1.00 94.81 480 TYR A O 1
ATOM 3838 N N . ALA A 1 481 ? -0.279 17.829 -5.321 1.00 93.88 481 ALA A N 1
ATOM 3839 C CA . ALA A 1 481 ? -1.526 17.283 -5.841 1.00 93.88 481 ALA A CA 1
ATOM 3840 C C . ALA A 1 481 ? -2.563 18.397 -5.979 1.00 93.88 481 ALA A C 1
ATOM 3842 O O . ALA A 1 481 ? -3.094 18.593 -7.073 1.00 93.88 481 ALA A O 1
ATOM 3843 N N . GLU A 1 482 ? -2.780 19.172 -4.913 1.00 94.38 482 GLU A N 1
ATOM 3844 C CA . GLU A 1 482 ? -3.715 20.297 -4.912 1.00 94.38 482 GLU A CA 1
ATOM 3845 C C . GLU A 1 482 ? -3.303 21.374 -5.927 1.00 94.38 482 GLU A C 1
ATOM 3847 O O . GLU A 1 482 ? -2.113 21.712 -6.035 1.00 94.38 482 GLU A O 1
ATOM 3852 N N . PRO A 1 483 ? -4.262 21.894 -6.711 1.00 91.94 483 PRO A N 1
ATOM 3853 C CA . PRO A 1 483 ? -3.984 22.928 -7.686 1.00 91.94 483 PRO A CA 1
ATOM 3854 C C . PRO A 1 483 ? -3.663 24.245 -6.970 1.00 91.94 483 PRO A C 1
ATOM 3856 O O . PRO A 1 483 ? -4.437 24.714 -6.140 1.00 91.94 483 PRO A O 1
ATOM 3859 N N . TRP A 1 484 ? -2.546 24.883 -7.318 1.00 92.19 484 TRP A N 1
ATOM 3860 C CA . TRP A 1 484 ? -2.262 26.250 -6.856 1.00 92.19 484 TRP A CA 1
ATOM 3861 C C . TRP A 1 484 ? -3.223 27.277 -7.460 1.00 92.19 484 TRP A C 1
ATOM 3863 O O . TRP A 1 484 ? -3.486 28.317 -6.861 1.00 92.19 484 TRP A O 1
ATOM 3873 N N . TRP A 1 485 ? -3.751 26.972 -8.646 1.00 92.06 485 TRP A N 1
ATOM 3874 C CA . TRP A 1 485 ? -4.663 27.819 -9.402 1.00 92.06 485 TRP A CA 1
ATOM 3875 C C . TRP A 1 485 ? -5.788 26.974 -10.000 1.00 92.06 485 TRP A C 1
ATOM 3877 O O . TRP A 1 485 ? -5.551 25.864 -10.475 1.00 92.06 485 TRP A O 1
ATOM 3887 N N . SER A 1 486 ? -7.011 27.499 -10.012 1.00 90.31 486 SER A N 1
ATOM 3888 C CA . SER A 1 486 ? -8.164 26.816 -10.603 1.00 90.31 486 SER A CA 1
ATOM 3889 C C . SER A 1 486 ? -8.165 26.885 -12.140 1.00 90.31 486 SER A C 1
ATOM 3891 O O . SER A 1 486 ? -7.526 27.738 -12.761 1.00 90.31 486 SER A O 1
ATOM 3893 N N . GLY A 1 487 ? -8.903 25.970 -12.776 1.00 92.44 487 GLY A N 1
ATOM 3894 C CA . GLY A 1 487 ? -9.084 25.947 -14.231 1.00 92.44 487 GLY A CA 1
ATOM 3895 C C . GLY A 1 487 ? -7.833 25.507 -15.001 1.00 92.44 487 GLY A C 1
ATOM 3896 O O . GLY A 1 487 ? -7.133 24.582 -14.600 1.00 92.44 487 GLY A O 1
ATOM 3897 N N . TRP A 1 488 ? -7.555 26.159 -16.135 1.00 92.06 488 TRP A N 1
ATOM 3898 C CA . TRP A 1 488 ? -6.478 25.763 -17.057 1.00 92.06 488 TRP A CA 1
ATOM 3899 C C . TRP A 1 488 ? -5.070 25.889 -16.452 1.00 92.06 488 TRP A C 1
ATOM 3901 O O . TRP A 1 488 ? -4.153 25.182 -16.871 1.00 92.06 488 TRP A O 1
ATOM 3911 N N . ALA A 1 489 ? -4.898 26.752 -15.447 1.00 92.75 489 ALA A N 1
ATOM 3912 C CA . ALA A 1 489 ? -3.623 26.961 -14.771 1.00 92.75 489 ALA A CA 1
ATOM 3913 C C . ALA A 1 489 ? -3.161 25.729 -13.960 1.00 92.75 489 ALA A C 1
ATOM 3915 O O . ALA A 1 489 ? -1.969 25.585 -13.691 1.00 92.75 489 ALA A O 1
ATOM 3916 N N . ASP A 1 490 ? -4.046 24.770 -13.665 1.00 94.31 490 ASP A N 1
ATOM 3917 C CA . ASP A 1 490 ? -3.662 23.473 -13.090 1.00 94.31 490 ASP A CA 1
ATOM 3918 C C . ASP A 1 490 ? -2.751 22.651 -14.033 1.00 94.31 490 ASP A C 1
ATOM 3920 O O . ASP A 1 490 ? -1.843 21.918 -13.611 1.00 94.31 490 ASP A O 1
ATOM 3924 N N . HIS A 1 491 ? -2.925 22.813 -15.349 1.00 95.38 491 HIS A N 1
ATOM 3925 C CA . HIS A 1 491 ? -2.034 22.194 -16.328 1.00 95.38 491 HIS A CA 1
ATOM 3926 C C . HIS A 1 491 ? -0.633 22.812 -16.298 1.00 95.38 491 HIS A C 1
ATOM 3928 O O . HIS A 1 491 ? 0.335 22.094 -16.538 1.00 95.38 491 HIS A O 1
ATOM 3934 N N . LEU A 1 492 ? -0.494 24.092 -15.929 1.00 96.38 492 LEU A N 1
ATOM 3935 C CA . LEU A 1 492 ? 0.815 24.733 -15.782 1.00 96.38 492 LEU A CA 1
ATOM 3936 C C . LEU A 1 492 ? 1.611 24.110 -14.630 1.00 96.38 492 LEU A C 1
ATOM 3938 O O . LEU A 1 492 ? 2.788 23.807 -14.794 1.00 96.38 492 LEU A O 1
ATOM 3942 N N . GLN A 1 493 ? 0.970 23.839 -13.492 1.00 96.50 493 GLN A N 1
ATOM 3943 C CA . GLN A 1 493 ? 1.616 23.146 -12.371 1.00 96.50 493 GLN A CA 1
ATOM 3944 C C . GLN A 1 493 ? 2.058 21.727 -12.764 1.00 96.50 493 GLN A C 1
ATOM 3946 O O . GLN A 1 493 ? 3.174 21.310 -12.456 1.00 96.50 493 GLN A O 1
ATOM 3951 N N . THR A 1 494 ? 1.220 21.008 -13.518 1.00 96.94 494 THR A N 1
ATOM 3952 C CA . THR A 1 494 ? 1.586 19.705 -14.103 1.00 96.94 494 THR A CA 1
ATOM 3953 C C . THR A 1 494 ? 2.799 19.837 -15.029 1.00 96.94 494 THR A C 1
ATOM 3955 O O . THR A 1 494 ? 3.731 19.040 -14.944 1.00 96.94 494 THR A O 1
ATOM 3958 N N . PHE A 1 495 ? 2.814 20.862 -15.883 1.00 97.31 495 PHE A N 1
ATOM 3959 C CA . PHE A 1 495 ? 3.915 21.136 -16.797 1.00 97.31 495 PHE A CA 1
ATOM 3960 C C . PHE A 1 495 ? 5.218 21.454 -16.056 1.00 97.31 495 PHE A C 1
ATOM 3962 O O . PHE A 1 495 ? 6.264 20.949 -16.444 1.00 97.31 495 PHE A O 1
ATOM 3969 N N . VAL A 1 496 ? 5.177 22.206 -14.953 1.00 97.62 496 VAL A N 1
ATOM 3970 C CA . VAL A 1 496 ? 6.362 22.471 -14.116 1.00 97.62 496 VAL A CA 1
ATOM 3971 C C . VAL A 1 496 ? 6.930 21.173 -13.530 1.00 97.62 496 VAL A C 1
ATOM 3973 O O . VAL A 1 496 ? 8.136 20.940 -13.616 1.00 97.62 496 VAL A O 1
ATOM 3976 N N . ILE A 1 497 ? 6.074 20.295 -12.994 1.00 97.38 497 ILE A N 1
ATOM 3977 C CA . ILE A 1 497 ? 6.497 18.980 -12.480 1.00 97.38 497 ILE A CA 1
ATOM 3978 C C . ILE A 1 497 ? 7.090 18.130 -13.611 1.00 97.38 497 ILE A C 1
ATOM 3980 O O . ILE A 1 497 ? 8.130 17.495 -13.429 1.00 97.38 497 ILE A O 1
ATOM 3984 N N . TYR A 1 498 ? 6.474 18.153 -14.794 1.00 97.50 498 TYR A N 1
ATOM 3985 C CA . TYR A 1 498 ? 6.999 17.490 -15.985 1.00 97.50 498 TYR A CA 1
ATOM 3986 C C . TYR A 1 498 ? 8.373 18.034 -16.393 1.00 97.50 498 TYR A C 1
ATOM 3988 O O . TYR A 1 498 ? 9.285 17.243 -16.601 1.00 97.50 498 TYR A O 1
ATOM 3996 N N . MET A 1 499 ? 8.561 19.354 -16.444 1.00 98.00 499 MET A N 1
ATOM 3997 C CA . MET A 1 499 ? 9.846 19.969 -16.790 1.00 98.00 499 MET A CA 1
ATOM 3998 C C . MET A 1 499 ? 10.944 19.565 -15.809 1.00 98.00 499 MET A C 1
ATOM 4000 O O . MET A 1 499 ? 12.042 19.214 -16.235 1.00 98.00 499 MET A O 1
ATOM 4004 N N . PHE A 1 500 ? 10.646 19.550 -14.508 1.00 97.88 500 PHE A N 1
ATOM 4005 C CA . PHE A 1 500 ? 11.580 19.043 -13.505 1.00 97.88 500 PHE A CA 1
ATOM 4006 C C . PHE A 1 500 ? 11.919 17.566 -13.750 1.00 97.88 500 PHE A C 1
ATOM 4008 O O . PHE A 1 500 ? 13.088 17.192 -13.770 1.00 97.88 500 PHE A O 1
ATOM 4015 N N . THR A 1 501 ? 10.901 16.736 -13.986 1.00 96.00 501 THR A N 1
ATOM 4016 C CA . THR A 1 501 ? 11.055 15.296 -14.254 1.00 96.00 501 THR A CA 1
ATOM 4017 C C . THR A 1 501 ? 11.906 15.041 -15.492 1.00 96.00 501 THR A C 1
ATOM 4019 O O . THR A 1 501 ? 12.799 14.197 -15.471 1.00 96.00 501 THR A O 1
ATOM 4022 N N . TYR A 1 502 ? 11.656 15.798 -16.558 1.00 96.69 502 TYR A N 1
ATOM 4023 C CA . TYR A 1 502 ? 12.422 15.770 -17.792 1.00 96.69 502 TYR A CA 1
ATOM 4024 C C . TYR A 1 502 ? 13.888 16.120 -17.523 1.00 96.69 502 TYR A C 1
ATOM 4026 O O . TYR A 1 502 ? 14.763 15.332 -17.863 1.00 96.69 502 TYR A O 1
ATOM 4034 N N . LEU A 1 503 ? 14.171 17.242 -16.852 1.00 97.12 503 LEU A N 1
ATOM 4035 C CA . LEU A 1 503 ? 15.543 17.648 -16.525 1.00 97.12 503 LEU A CA 1
ATOM 4036 C C . LEU A 1 503 ? 16.255 16.614 -15.639 1.00 97.12 503 LEU A C 1
ATOM 4038 O O . LEU A 1 503 ? 17.427 16.313 -15.864 1.00 97.12 503 LEU A O 1
ATOM 4042 N N . TRP A 1 504 ? 15.543 16.033 -14.671 1.00 97.00 504 TRP A N 1
ATOM 4043 C CA . TRP A 1 504 ? 16.057 14.984 -13.793 1.00 97.00 504 TRP A CA 1
ATOM 4044 C C . TRP A 1 504 ? 16.412 13.703 -14.556 1.00 97.00 504 TRP A C 1
ATOM 4046 O O . TRP A 1 504 ? 17.493 13.138 -14.380 1.00 97.00 504 TRP A O 1
ATOM 4056 N N . PHE A 1 505 ? 15.530 13.245 -15.444 1.00 96.25 505 PHE A N 1
ATOM 4057 C CA . PHE A 1 505 ? 15.804 12.076 -16.272 1.00 96.25 505 PHE A CA 1
ATOM 4058 C C . PHE A 1 505 ? 16.940 12.346 -17.268 1.00 96.25 505 PHE A C 1
ATOM 4060 O O . PHE A 1 505 ? 17.838 11.518 -17.420 1.00 96.25 505 PHE A O 1
ATOM 4067 N N . MET A 1 506 ? 16.957 13.537 -17.871 1.00 95.06 506 MET A N 1
ATOM 4068 C CA . MET A 1 506 ? 18.016 13.984 -18.777 1.00 95.06 506 MET A CA 1
ATOM 4069 C C . MET A 1 506 ? 19.388 14.015 -18.117 1.00 95.06 506 MET A C 1
ATOM 4071 O O . MET A 1 506 ? 20.360 13.610 -18.747 1.00 95.06 506 MET A O 1
ATOM 4075 N N . LEU A 1 507 ? 19.480 14.452 -16.858 1.00 96.19 507 LEU A N 1
ATOM 4076 C CA . LEU A 1 507 ? 20.731 14.422 -16.105 1.00 96.19 507 LEU A CA 1
ATOM 4077 C C . LEU A 1 507 ? 21.300 12.998 -16.045 1.00 96.19 507 LEU A C 1
ATOM 4079 O O . LEU A 1 507 ? 22.459 12.786 -16.400 1.00 96.19 507 LEU A O 1
ATOM 4083 N N . GLY A 1 508 ? 20.471 12.017 -15.676 1.00 96.62 508 GLY A N 1
ATOM 4084 C CA . GLY A 1 508 ? 20.870 10.609 -15.691 1.00 96.62 508 GLY A CA 1
ATOM 4085 C C . GLY A 1 508 ? 21.250 10.122 -17.089 1.00 96.62 508 GLY A C 1
ATOM 4086 O O . GLY A 1 508 ? 22.251 9.427 -17.240 1.00 96.62 508 GLY A O 1
ATOM 4087 N N . GLY A 1 509 ? 20.501 10.524 -18.121 1.00 93.94 509 GLY A N 1
ATOM 4088 C CA . GLY A 1 509 ? 20.778 10.167 -19.516 1.00 93.94 509 GLY A CA 1
ATOM 4089 C C . GLY A 1 509 ? 22.131 10.682 -20.017 1.00 93.94 509 GLY A C 1
ATOM 4090 O O . GLY A 1 509 ? 22.887 9.933 -20.634 1.00 93.94 509 GLY A O 1
ATOM 4091 N N . VAL A 1 510 ? 22.476 11.933 -19.699 1.00 93.94 510 VAL A N 1
ATOM 4092 C CA . VAL A 1 510 ? 23.778 12.531 -20.036 1.00 93.94 510 VAL A CA 1
ATOM 4093 C C . VAL A 1 510 ? 24.910 11.824 -19.288 1.00 93.94 510 VAL A C 1
ATOM 4095 O O . VAL A 1 510 ? 25.921 11.489 -19.904 1.00 93.94 510 VAL A O 1
ATOM 4098 N N . ILE A 1 511 ? 24.751 11.541 -17.989 1.00 96.00 511 ILE A N 1
ATOM 4099 C CA . ILE A 1 511 ? 25.769 10.817 -17.208 1.00 96.00 511 ILE A CA 1
ATOM 4100 C C . ILE A 1 511 ? 25.969 9.399 -17.760 1.00 96.00 511 ILE A C 1
ATOM 4102 O O . ILE A 1 511 ? 27.109 8.977 -17.967 1.00 96.00 511 ILE A O 1
ATOM 4106 N N . ALA A 1 512 ? 24.886 8.679 -18.063 1.00 95.50 512 ALA A N 1
ATOM 4107 C CA . ALA A 1 512 ? 24.951 7.353 -18.672 1.00 95.50 512 ALA A CA 1
ATOM 4108 C C . ALA A 1 512 ? 25.686 7.394 -20.020 1.00 95.50 512 ALA A C 1
ATOM 4110 O O . ALA A 1 512 ? 26.586 6.592 -20.257 1.00 95.50 512 ALA A O 1
ATOM 4111 N N . GLN A 1 513 ? 25.387 8.380 -20.871 1.00 91.62 513 GLN A N 1
ATOM 4112 C CA . GLN A 1 513 ? 26.062 8.543 -22.157 1.00 91.62 513 GLN A CA 1
ATOM 4113 C C . GLN A 1 513 ? 27.562 8.837 -22.005 1.00 91.62 513 GLN A C 1
ATOM 4115 O O . GLN A 1 513 ? 28.376 8.240 -22.710 1.00 91.62 513 GLN A O 1
ATOM 4120 N N . LEU A 1 514 ? 27.942 9.742 -21.097 1.00 93.12 514 LEU A N 1
ATOM 4121 C CA . LEU A 1 514 ? 29.343 10.097 -20.850 1.00 93.12 514 LEU A CA 1
ATOM 4122 C C . LEU A 1 514 ? 30.136 8.914 -20.285 1.00 93.12 514 LEU A C 1
ATOM 4124 O O . LEU A 1 514 ? 31.244 8.643 -20.748 1.00 93.12 514 LEU A O 1
ATOM 4128 N N . THR A 1 515 ? 29.566 8.183 -19.328 1.00 94.56 515 THR A N 1
ATOM 4129 C CA . THR A 1 515 ? 30.224 7.023 -18.709 1.00 94.56 515 THR A CA 1
ATOM 4130 C C . THR A 1 515 ? 30.369 5.866 -19.693 1.00 94.56 515 THR A C 1
ATOM 4132 O O . THR A 1 515 ? 31.475 5.348 -19.834 1.00 94.56 515 THR A O 1
ATOM 4135 N N . CYS A 1 516 ? 29.326 5.550 -20.474 1.00 92.56 516 CYS A N 1
ATOM 4136 C CA . CYS A 1 516 ? 29.383 4.500 -21.501 1.00 92.56 516 CYS A CA 1
ATOM 4137 C C . CYS A 1 516 ? 30.388 4.800 -22.620 1.00 92.56 516 CYS A C 1
ATOM 4139 O O . CYS A 1 516 ? 30.969 3.877 -23.181 1.00 92.56 516 CYS A O 1
ATOM 4141 N N . ARG A 1 517 ? 30.598 6.079 -22.960 1.00 90.69 517 ARG A N 1
ATOM 4142 C CA . ARG A 1 517 ? 31.582 6.505 -23.973 1.00 90.69 517 ARG A CA 1
ATOM 4143 C C . ARG A 1 517 ? 33.020 6.529 -23.474 1.00 90.69 517 ARG A C 1
ATOM 4145 O O . ARG A 1 517 ? 33.922 6.656 -24.297 1.00 90.69 517 ARG A O 1
ATOM 4152 N N . SER A 1 518 ? 33.221 6.459 -22.163 1.00 93.44 518 SER A N 1
ATOM 4153 C CA . SER A 1 518 ? 34.539 6.603 -21.556 1.00 93.44 518 SER A CA 1
ATOM 4154 C C . SER A 1 518 ? 35.179 5.243 -21.295 1.00 93.44 518 SER A C 1
ATOM 4156 O O . SER A 1 518 ? 36.163 4.907 -21.945 1.00 93.44 518 SER A O 1
ATOM 4158 N N . ASP A 1 519 ? 34.623 4.467 -20.360 1.00 94.88 519 ASP A N 1
ATOM 4159 C CA . ASP A 1 519 ? 35.155 3.162 -19.954 1.00 94.88 519 ASP A CA 1
ATOM 4160 C C . ASP A 1 519 ? 34.105 2.344 -19.176 1.00 94.88 519 ASP A C 1
ATOM 4162 O O . ASP A 1 519 ? 33.218 2.901 -18.519 1.00 94.88 519 ASP A O 1
ATOM 4166 N N . LEU A 1 520 ? 34.266 1.019 -19.179 1.00 95.62 520 LEU A N 1
ATOM 4167 C CA . LEU A 1 520 ? 33.453 0.062 -18.428 1.00 95.62 520 LEU A CA 1
ATOM 4168 C C . LEU A 1 520 ? 33.455 0.357 -16.927 1.00 95.62 520 LEU A C 1
ATOM 4170 O O . LEU A 1 520 ? 32.405 0.296 -16.284 1.00 95.62 520 LEU A O 1
ATOM 4174 N N . SER A 1 521 ? 34.607 0.733 -16.367 1.00 97.25 521 SER A N 1
ATOM 4175 C CA . SER A 1 521 ? 34.731 1.041 -14.939 1.00 97.25 521 SER A CA 1
ATOM 4176 C C . SER A 1 521 ? 33.802 2.189 -14.533 1.00 97.25 521 SER A C 1
ATOM 4178 O O . SER A 1 521 ? 33.128 2.118 -13.506 1.00 97.25 521 SER A O 1
ATOM 4180 N N . LEU A 1 522 ? 33.702 3.231 -15.367 1.00 96.94 522 LEU A N 1
ATOM 4181 C CA . LEU A 1 522 ? 32.835 4.384 -15.113 1.00 96.94 522 LEU A CA 1
ATOM 4182 C C . LEU A 1 522 ? 31.350 4.040 -15.268 1.00 96.94 522 LEU A C 1
ATOM 4184 O O . LEU A 1 522 ? 30.532 4.542 -14.496 1.00 96.94 522 LEU A O 1
ATOM 4188 N N . ALA A 1 523 ? 30.995 3.162 -16.210 1.00 96.75 523 ALA A N 1
ATOM 4189 C CA . ALA A 1 523 ? 29.628 2.657 -16.341 1.00 96.75 523 ALA A CA 1
ATOM 4190 C C . ALA A 1 523 ? 29.195 1.845 -15.102 1.00 96.75 523 ALA A C 1
ATOM 4192 O O . ALA A 1 523 ? 28.069 1.995 -14.623 1.00 96.75 523 ALA A O 1
ATOM 4193 N N . ILE A 1 524 ? 30.100 1.041 -14.529 1.00 97.88 524 ILE A N 1
ATOM 4194 C CA . ILE A 1 524 ? 29.860 0.307 -13.275 1.00 97.88 524 ILE A CA 1
ATOM 4195 C C . ILE A 1 524 ? 29.714 1.273 -12.093 1.00 97.88 524 ILE A C 1
ATOM 4197 O O . ILE A 1 524 ? 28.792 1.122 -11.291 1.00 97.88 524 ILE A O 1
ATOM 4201 N N . VAL A 1 525 ? 30.573 2.294 -11.990 1.00 98.06 525 VAL A N 1
ATOM 4202 C CA . VAL A 1 525 ? 30.442 3.337 -10.955 1.00 98.06 525 VAL A CA 1
ATOM 4203 C C . VAL A 1 525 ? 29.086 4.035 -11.065 1.00 98.06 525 VAL A C 1
ATOM 4205 O O . VAL A 1 525 ? 28.408 4.205 -10.053 1.00 98.06 525 VAL A O 1
ATOM 4208 N N . TRP A 1 526 ? 28.645 4.384 -12.277 1.00 98.00 526 TRP A N 1
ATOM 4209 C CA . TRP A 1 526 ? 27.325 4.977 -12.499 1.00 98.00 526 TRP A CA 1
ATOM 4210 C C . TRP A 1 526 ? 26.179 4.065 -12.051 1.00 98.00 526 TRP A C 1
ATOM 4212 O O . TRP A 1 526 ? 25.253 4.536 -11.385 1.00 98.00 526 TRP A O 1
ATOM 4222 N N . LEU A 1 527 ? 26.251 2.767 -12.359 1.00 98.19 527 LEU A N 1
ATOM 4223 C CA . LEU A 1 527 ? 25.289 1.778 -11.872 1.00 98.19 527 LEU A CA 1
ATOM 4224 C C . LEU A 1 527 ? 25.242 1.754 -10.339 1.00 98.19 527 LEU A C 1
ATOM 4226 O O . LEU A 1 527 ? 24.160 1.860 -9.765 1.00 98.19 527 LEU A O 1
ATOM 4230 N N . ILE A 1 528 ? 26.396 1.659 -9.673 1.00 98.25 528 ILE A N 1
ATOM 4231 C CA . ILE A 1 528 ? 26.479 1.615 -8.205 1.00 98.25 528 ILE A CA 1
ATOM 4232 C C . ILE A 1 528 ? 25.888 2.890 -7.596 1.00 98.25 528 ILE A C 1
ATOM 4234 O O . ILE A 1 528 ? 25.050 2.809 -6.699 1.00 98.25 528 ILE A O 1
ATOM 4238 N N . VAL A 1 529 ? 26.266 4.065 -8.105 1.00 98.19 529 VAL A N 1
ATOM 4239 C CA . VAL A 1 529 ? 25.741 5.356 -7.632 1.00 98.19 529 VAL A CA 1
ATOM 4240 C C . VAL A 1 529 ? 24.227 5.433 -7.831 1.00 98.19 529 VAL A C 1
ATOM 4242 O O . VAL A 1 529 ? 23.504 5.773 -6.896 1.00 98.19 529 VAL A O 1
ATOM 4245 N N . SER A 1 530 ? 23.725 5.055 -9.007 1.00 97.94 530 SER A N 1
ATOM 4246 C CA . SER A 1 530 ? 22.286 5.042 -9.298 1.00 97.94 530 SER A CA 1
ATOM 4247 C C . SER A 1 530 ? 21.527 4.067 -8.399 1.00 97.94 530 SER A C 1
ATOM 4249 O O . SER A 1 530 ? 20.433 4.382 -7.931 1.00 97.94 530 SER A O 1
ATOM 4251 N N . ALA A 1 531 ? 22.100 2.896 -8.117 1.00 97.56 531 ALA A N 1
ATOM 4252 C CA . ALA A 1 531 ? 21.525 1.910 -7.211 1.00 97.56 531 ALA A CA 1
ATOM 4253 C C . ALA A 1 531 ? 21.494 2.414 -5.760 1.00 97.56 531 ALA A C 1
ATOM 4255 O O . ALA A 1 531 ? 20.474 2.256 -5.090 1.00 97.56 531 ALA A O 1
ATOM 4256 N N . ILE A 1 532 ? 22.560 3.074 -5.291 1.00 97.12 532 ILE A N 1
ATOM 4257 C CA . ILE A 1 532 ? 22.621 3.699 -3.962 1.00 97.12 532 ILE A CA 1
ATOM 4258 C C . ILE A 1 532 ? 21.581 4.815 -3.853 1.00 97.12 532 ILE A C 1
ATOM 4260 O O . ILE A 1 532 ? 20.852 4.864 -2.865 1.00 97.12 532 ILE A O 1
ATOM 4264 N N . ILE A 1 533 ? 21.462 5.691 -4.854 1.00 96.19 533 ILE A N 1
ATOM 4265 C CA . ILE A 1 533 ? 20.441 6.747 -4.868 1.00 96.19 533 ILE A CA 1
ATOM 4266 C C . ILE A 1 533 ? 19.043 6.124 -4.845 1.00 96.19 533 ILE A C 1
ATOM 4268 O O . ILE A 1 533 ? 18.225 6.510 -4.013 1.00 96.19 533 ILE A O 1
ATOM 4272 N N . ASN A 1 534 ? 18.779 5.118 -5.684 1.00 94.44 534 ASN A N 1
ATOM 4273 C CA . ASN A 1 534 ? 17.501 4.408 -5.686 1.00 94.44 534 ASN A CA 1
ATOM 4274 C C . ASN A 1 534 ? 17.200 3.792 -4.313 1.00 94.44 534 ASN A C 1
ATOM 4276 O O . ASN A 1 534 ? 16.095 3.953 -3.801 1.00 94.44 534 ASN A O 1
ATOM 4280 N N . ALA A 1 535 ? 18.174 3.129 -3.685 1.00 93.19 535 ALA A N 1
ATOM 4281 C CA . ALA A 1 535 ? 18.027 2.543 -2.356 1.00 93.19 535 ALA A CA 1
ATOM 4282 C C . ALA A 1 535 ? 17.759 3.610 -1.283 1.00 93.19 535 ALA A C 1
ATOM 4284 O O . ALA A 1 535 ? 16.868 3.423 -0.460 1.00 93.19 535 ALA A O 1
ATOM 4285 N N . ASN A 1 536 ? 18.451 4.753 -1.328 1.00 91.25 536 ASN A N 1
ATOM 4286 C CA . ASN A 1 536 ? 18.256 5.859 -0.388 1.00 91.25 536 ASN A CA 1
ATOM 4287 C C . ASN A 1 536 ? 16.907 6.554 -0.571 1.00 91.25 536 ASN A C 1
ATOM 4289 O O . ASN A 1 536 ? 16.205 6.771 0.410 1.00 91.25 536 ASN A O 1
ATOM 4293 N N . VAL A 1 537 ? 16.488 6.844 -1.806 1.00 88.25 537 VAL A N 1
ATOM 4294 C CA . VAL A 1 537 ? 15.135 7.358 -2.086 1.00 88.25 537 VAL A CA 1
ATOM 4295 C C . VAL A 1 537 ? 14.087 6.325 -1.663 1.00 88.25 537 VAL A C 1
ATOM 4297 O O . VAL A 1 537 ? 13.032 6.677 -1.138 1.00 88.25 537 VAL A O 1
ATOM 4300 N N . SER A 1 538 ? 14.393 5.034 -1.814 1.00 84.19 538 SER A N 1
ATOM 4301 C CA . SER A 1 538 ? 13.518 3.957 -1.358 1.00 84.19 538 SER A CA 1
ATOM 4302 C C . SER A 1 538 ? 13.407 3.850 0.157 1.00 84.19 538 SER A C 1
ATOM 4304 O O . SER A 1 538 ? 12.320 3.561 0.659 1.00 84.19 538 SER A O 1
ATOM 4306 N N . ALA A 1 539 ? 14.507 4.077 0.870 1.00 82.44 539 ALA A N 1
ATOM 4307 C CA . ALA A 1 539 ? 14.578 4.011 2.320 1.00 82.44 539 ALA A CA 1
ATOM 4308 C C . ALA A 1 539 ? 14.020 5.283 2.968 1.00 82.44 539 ALA A C 1
ATOM 4310 O O . ALA A 1 539 ? 13.139 5.185 3.815 1.00 82.44 539 ALA A O 1
ATOM 4311 N N . GLY A 1 540 ? 14.463 6.464 2.529 1.00 66.00 540 GLY A N 1
ATOM 4312 C CA . GLY A 1 540 ? 14.097 7.766 3.093 1.00 66.00 540 GLY A CA 1
ATOM 4313 C C . GLY A 1 540 ? 12.610 8.096 2.979 1.00 66.00 540 GLY A C 1
ATOM 4314 O O . GLY A 1 540 ? 12.074 8.839 3.792 1.00 66.00 540 GLY A O 1
ATOM 4315 N N . TRP A 1 541 ? 11.888 7.488 2.039 1.00 60.47 541 TRP A N 1
ATOM 4316 C CA . TRP A 1 541 ? 10.427 7.634 1.968 1.00 60.47 541 TRP A CA 1
ATOM 4317 C C . TRP A 1 541 ? 9.675 6.711 2.920 1.00 60.47 541 TRP A C 1
ATOM 4319 O O . TRP A 1 541 ? 8.515 6.951 3.233 1.00 60.47 541 TRP A O 1
ATOM 4329 N N . GLY A 1 542 ? 10.352 5.693 3.451 1.00 49.25 542 GLY A N 1
ATOM 4330 C CA . GLY A 1 542 ? 9.894 4.983 4.639 1.00 49.25 542 GLY A CA 1
ATOM 4331 C C . GLY A 1 542 ? 10.095 5.780 5.933 1.00 49.25 542 GLY A C 1
ATOM 4332 O O . GLY A 1 542 ? 9.521 5.402 6.948 1.00 49.25 542 GLY A O 1
ATOM 4333 N N . TRP A 1 543 ? 10.886 6.862 5.915 1.00 37.09 543 TRP A N 1
ATOM 4334 C CA . TRP A 1 543 ? 11.226 7.640 7.113 1.00 37.09 543 TRP A CA 1
ATOM 4335 C C . TRP A 1 543 ? 10.260 8.797 7.382 1.00 37.09 543 TRP A C 1
ATOM 4337 O O . TRP A 1 543 ? 10.163 9.233 8.518 1.00 37.09 543 TRP A O 1
ATOM 4347 N N . SER A 1 544 ? 9.474 9.271 6.408 1.00 43.50 544 SER A N 1
ATOM 4348 C CA . SER A 1 544 ? 8.510 10.355 6.675 1.00 43.50 544 SER A CA 1
ATOM 4349 C C . SER A 1 544 ? 7.282 9.916 7.487 1.00 43.50 544 SER A C 1
ATOM 4351 O O . SER A 1 544 ? 6.509 10.767 7.911 1.00 43.50 544 SER A O 1
ATOM 4353 N N . SER A 1 545 ? 7.090 8.609 7.706 1.00 44.06 545 SER A N 1
ATOM 4354 C CA . SER A 1 545 ? 6.011 8.052 8.544 1.00 44.06 545 SER A CA 1
ATOM 4355 C C . SER A 1 545 ? 6.500 7.445 9.861 1.00 44.06 545 SER A C 1
ATOM 4357 O O . SER A 1 545 ? 5.685 7.104 10.714 1.00 44.06 545 SER A O 1
ATOM 4359 N N . ARG A 1 546 ? 7.816 7.332 10.068 1.00 41.66 546 ARG A N 1
ATOM 4360 C CA . ARG A 1 546 ? 8.395 6.952 11.357 1.00 41.66 546 ARG A CA 1
ATOM 4361 C C . ARG A 1 546 ? 9.148 8.150 11.887 1.00 41.66 546 ARG A C 1
ATOM 4363 O O . ARG A 1 546 ? 10.134 8.563 11.287 1.00 41.66 546 ARG A O 1
ATOM 4370 N N . ALA A 1 547 ? 8.676 8.702 13.002 1.00 39.19 547 ALA A N 1
ATOM 4371 C CA . ALA A 1 547 ? 9.464 9.655 13.766 1.00 39.19 547 ALA A CA 1
ATOM 4372 C C . ALA A 1 547 ? 10.899 9.088 13.899 1.00 39.19 547 ALA A C 1
ATOM 4374 O O . ALA A 1 547 ? 11.030 7.890 14.176 1.00 39.19 547 ALA A O 1
ATOM 4375 N N . PRO A 1 548 ? 11.954 9.878 13.615 1.00 39.84 548 PRO A N 1
ATOM 4376 C CA . PRO A 1 548 ? 13.333 9.415 13.719 1.00 39.84 548 PRO A CA 1
ATOM 4377 C C . PRO A 1 548 ? 13.551 8.668 15.042 1.00 39.84 548 PRO A C 1
ATOM 4379 O O . PRO A 1 548 ? 12.975 9.089 16.048 1.00 39.84 548 PRO A O 1
ATOM 4382 N N . PRO A 1 549 ? 14.367 7.603 15.094 1.00 39.75 549 PRO A N 1
ATOM 4383 C CA . PRO A 1 549 ? 14.788 7.020 16.363 1.00 39.75 549 PRO A CA 1
ATOM 4384 C C . PRO A 1 549 ? 15.366 8.129 17.257 1.00 39.75 549 PRO A C 1
ATOM 4386 O O . PRO A 1 549 ? 16.374 8.747 16.921 1.00 39.75 549 PRO A O 1
ATOM 4389 N N . GLY A 1 550 ? 14.658 8.448 18.343 1.00 45.59 550 GLY A N 1
ATOM 4390 C CA . GLY A 1 550 ? 14.984 9.539 19.266 1.00 45.59 550 GLY A CA 1
ATOM 4391 C C . GLY A 1 550 ? 14.280 10.885 19.027 1.00 45.59 550 GLY A C 1
ATOM 4392 O O . GLY A 1 550 ? 14.498 11.835 19.777 1.00 45.59 550 GLY A O 1
ATOM 4393 N N . ALA A 1 551 ? 13.387 11.005 18.047 1.00 48.81 551 ALA A N 1
ATOM 4394 C CA . ALA A 1 551 ? 12.491 12.150 17.987 1.00 48.81 551 ALA A CA 1
ATOM 4395 C C . ALA A 1 551 ? 11.550 12.133 19.198 1.00 48.81 551 ALA A C 1
ATOM 4397 O O . ALA A 1 551 ? 10.888 11.139 19.497 1.00 48.81 551 ALA A O 1
ATOM 4398 N N . VAL A 1 552 ? 11.491 13.263 19.893 1.00 51.03 552 VAL A N 1
ATOM 4399 C CA . VAL A 1 552 ? 10.520 13.500 20.956 1.00 51.03 552 VAL A CA 1
ATOM 4400 C C . VAL A 1 552 ? 9.138 13.354 20.341 1.00 51.03 552 VAL A C 1
ATOM 4402 O O . VAL A 1 552 ? 8.772 14.095 19.429 1.00 51.03 552 VAL A O 1
ATOM 4405 N N . THR A 1 553 ? 8.395 12.365 20.810 1.00 51.38 553 THR A N 1
ATOM 4406 C CA . THR A 1 553 ? 7.057 12.062 20.312 1.00 51.38 553 THR A CA 1
ATOM 4407 C C . THR A 1 553 ? 6.058 12.601 21.323 1.00 51.38 553 THR A C 1
ATOM 4409 O O . THR A 1 553 ? 6.207 12.427 22.536 1.00 51.38 553 THR A O 1
ATOM 4412 N N . ASN A 1 554 ? 5.072 13.346 20.828 1.00 51.16 554 ASN A N 1
ATOM 4413 C CA . ASN A 1 554 ? 3.975 13.820 21.657 1.00 51.16 554 ASN A CA 1
ATOM 4414 C C . ASN A 1 554 ? 3.048 12.631 21.898 1.00 51.16 554 ASN A C 1
ATOM 4416 O O . ASN A 1 554 ? 2.351 12.198 20.984 1.00 51.16 554 ASN A O 1
ATOM 4420 N N . PHE A 1 555 ? 3.070 12.093 23.112 1.00 55.91 555 PHE A N 1
ATOM 4421 C CA . PHE A 1 555 ? 2.173 11.028 23.535 1.00 55.91 555 PHE A CA 1
ATOM 4422 C C . PHE A 1 555 ? 1.053 11.592 24.388 1.00 55.91 555 PHE A C 1
ATOM 4424 O O . PHE A 1 555 ? 1.277 12.435 25.259 1.00 55.91 555 PHE A O 1
ATOM 4431 N N . MET A 1 556 ? -0.142 11.051 24.203 1.00 58.22 556 MET A N 1
ATOM 4432 C CA . MET A 1 556 ? -1.239 11.268 25.131 1.00 58.22 556 MET A CA 1
ATOM 4433 C C . MET A 1 556 ? -1.127 10.242 26.257 1.00 58.22 556 MET A C 1
ATOM 4435 O O . MET A 1 556 ? -1.345 9.050 26.060 1.00 58.22 556 MET A O 1
ATOM 4439 N N . ARG A 1 557 ? -0.748 10.702 27.446 1.00 60.72 557 ARG A N 1
ATOM 4440 C CA . ARG A 1 557 ? -0.723 9.884 28.656 1.00 60.72 557 ARG A CA 1
ATOM 4441 C C . ARG A 1 557 ? -2.142 9.783 29.197 1.00 60.72 557 ARG A C 1
ATOM 4443 O O . ARG A 1 557 ? -2.667 10.795 29.646 1.00 60.72 557 ARG A O 1
ATOM 4450 N N . ALA A 1 558 ? -2.720 8.589 29.209 1.00 62.53 558 ALA A N 1
ATOM 4451 C CA . ALA A 1 558 ? -3.960 8.323 29.931 1.00 62.53 558 ALA A CA 1
ATOM 4452 C C . ALA A 1 558 ? -3.661 7.771 31.332 1.00 62.53 558 ALA A C 1
ATOM 4454 O O . ALA A 1 558 ? -2.734 6.974 31.496 1.00 62.53 558 ALA A O 1
ATOM 4455 N N . PHE A 1 559 ? -4.412 8.194 32.346 1.00 67.44 559 PHE A N 1
ATOM 4456 C CA . PHE A 1 559 ? -4.300 7.647 33.697 1.00 67.44 559 PHE A CA 1
ATOM 4457 C C . PHE A 1 559 ? -5.624 7.724 34.457 1.00 67.44 559 PHE A C 1
ATOM 4459 O O . PHE A 1 559 ? -6.419 8.643 34.272 1.00 67.44 559 PHE A O 1
ATOM 4466 N N . ARG A 1 560 ? -5.848 6.723 35.311 1.00 73.06 560 ARG A N 1
ATOM 4467 C CA . ARG A 1 560 ? -7.070 6.542 36.094 1.00 73.06 560 ARG A CA 1
ATOM 4468 C C . ARG A 1 560 ? -6.878 7.086 37.508 1.00 73.06 560 ARG A C 1
ATOM 4470 O O . ARG A 1 560 ? -5.860 6.829 38.146 1.00 73.06 560 ARG A O 1
ATOM 4477 N N . VAL A 1 561 ? -7.872 7.816 37.981 1.00 78.06 561 VAL A N 1
ATOM 4478 C CA . VAL A 1 561 ? -7.940 8.495 39.271 1.00 78.06 561 VAL A CA 1
ATOM 4479 C C . VAL A 1 561 ? -9.177 7.974 39.980 1.00 78.06 561 VAL A C 1
ATOM 4481 O O . VAL A 1 561 ? -10.271 8.028 39.429 1.00 78.06 561 VAL A O 1
ATOM 4484 N N . VAL A 1 562 ? -9.015 7.439 41.184 1.00 76.94 562 VAL A N 1
ATOM 4485 C CA . VAL A 1 562 ? -10.126 6.903 41.974 1.00 76.94 562 VAL A CA 1
ATOM 4486 C C . VAL A 1 562 ? -10.242 7.751 43.228 1.00 76.94 562 VAL A C 1
ATOM 4488 O O . VAL A 1 562 ? -9.323 7.796 44.040 1.00 76.94 562 VAL A O 1
ATOM 4491 N N . LEU A 1 563 ? -11.358 8.453 43.366 1.00 76.06 563 LEU A N 1
ATOM 4492 C CA . LEU A 1 563 ? -11.632 9.354 44.474 1.00 76.06 563 LEU A CA 1
ATOM 4493 C C . LEU A 1 563 ? -12.694 8.756 45.389 1.00 76.06 563 LEU A C 1
ATOM 4495 O O . LEU A 1 563 ? -13.653 8.129 44.937 1.00 76.06 563 LEU A O 1
ATOM 4499 N N . THR A 1 564 ? -12.550 9.018 46.683 1.00 72.56 564 THR A N 1
ATOM 4500 C CA . THR A 1 564 ? -13.552 8.726 47.708 1.00 72.56 564 THR A CA 1
ATOM 4501 C C . THR A 1 564 ? -13.831 9.982 48.527 1.00 72.56 564 THR A C 1
ATOM 4503 O O . THR A 1 564 ? -12.940 10.799 48.776 1.00 72.56 564 THR A O 1
ATOM 4506 N N . ARG A 1 565 ? -15.086 10.167 48.946 1.00 66.62 565 ARG A N 1
ATOM 4507 C CA . ARG A 1 565 ? -15.488 11.282 49.814 1.00 66.62 565 ARG A CA 1
ATOM 4508 C C . ARG A 1 565 ? -16.283 10.786 51.023 1.00 66.62 565 ARG A C 1
ATOM 4510 O O . ARG A 1 565 ? -17.064 9.847 50.892 1.00 66.62 565 ARG A O 1
ATOM 4517 N N . PRO A 1 566 ? -16.127 11.426 52.196 1.00 59.53 566 PRO A N 1
ATOM 4518 C CA . PRO A 1 566 ? -16.801 10.992 53.422 1.00 59.53 566 PRO A CA 1
ATOM 4519 C C . PRO A 1 566 ? -18.313 11.246 53.395 1.00 59.53 566 PRO A C 1
ATOM 4521 O O . PRO A 1 566 ? -19.079 10.552 54.054 1.00 59.53 566 PRO A O 1
ATOM 4524 N N . SER A 1 567 ? -18.757 12.242 52.629 1.00 66.69 567 SER A N 1
ATOM 4525 C CA . SER A 1 567 ? -20.163 12.593 52.457 1.00 66.69 567 SER A CA 1
ATOM 4526 C C . SER A 1 567 ? -20.371 13.222 51.086 1.00 66.69 567 SER A C 1
ATOM 4528 O O . SER A 1 567 ? -19.466 13.873 50.563 1.00 66.69 567 SER A O 1
ATOM 4530 N N . VAL A 1 568 ? -21.576 13.071 50.536 1.00 62.84 568 VAL A N 1
ATOM 4531 C CA . VAL A 1 568 ? -22.003 13.705 49.278 1.00 62.84 568 VAL A CA 1
ATOM 4532 C C . VAL A 1 568 ? -21.969 15.235 49.330 1.00 62.84 568 VAL A C 1
ATOM 4534 O O . VAL A 1 568 ? -21.851 15.872 48.292 1.00 62.84 568 VAL A O 1
ATOM 4537 N N . LEU A 1 569 ? -21.991 15.823 50.534 1.00 65.62 569 LEU A N 1
ATOM 4538 C CA . LEU A 1 569 ? -21.860 17.269 50.747 1.00 65.62 569 LEU A CA 1
ATOM 4539 C C . LEU A 1 569 ? -20.435 17.795 50.508 1.00 65.62 569 LEU A C 1
ATOM 4541 O O . LEU A 1 569 ? -20.233 19.004 50.419 1.00 65.62 569 LEU A O 1
ATOM 4545 N N . VAL A 1 570 ? -19.434 16.911 50.444 1.00 67.06 570 VAL A N 1
ATOM 4546 C CA . VAL A 1 570 ? -18.052 17.299 50.155 1.00 67.06 570 VAL A CA 1
ATOM 4547 C C . VAL A 1 570 ? -17.851 17.292 48.634 1.00 67.06 570 VAL A C 1
ATOM 4549 O O . VAL A 1 570 ? -17.971 16.228 48.016 1.00 67.06 570 VAL A O 1
ATOM 4552 N N . PRO A 1 571 ? -17.533 18.438 48.006 1.00 75.25 571 PRO A N 1
ATOM 4553 C CA . PRO A 1 571 ? -17.262 18.482 46.574 1.00 75.25 571 PRO A CA 1
ATOM 4554 C C . PRO A 1 571 ? -15.947 17.765 46.251 1.00 75.25 571 PRO A C 1
ATOM 4556 O O . PRO A 1 571 ? -15.013 17.763 47.057 1.00 75.25 571 PRO A O 1
ATOM 4559 N N . TRP A 1 572 ? -15.848 17.193 45.050 1.00 80.44 572 TRP A N 1
ATOM 4560 C CA . TRP A 1 572 ? -14.641 16.496 44.586 1.00 80.44 572 TRP A CA 1
ATOM 4561 C C . TRP A 1 572 ? -13.440 17.429 44.385 1.00 80.44 572 TRP A C 1
ATOM 4563 O O . TRP A 1 572 ? -12.296 17.002 44.545 1.00 80.44 572 TRP A O 1
ATOM 4573 N N . GLY A 1 573 ? -13.723 18.712 44.127 1.00 83.25 573 GLY A N 1
ATOM 4574 C CA . GLY A 1 573 ? -12.767 19.819 44.146 1.00 83.25 573 GLY A CA 1
ATOM 4575 C C . GLY A 1 573 ? -11.958 20.013 42.871 1.00 83.25 573 GLY A C 1
ATOM 4576 O O . GLY A 1 573 ? -10.789 20.374 42.954 1.00 83.25 573 GLY A O 1
ATOM 4577 N N . TYR A 1 574 ? -12.581 19.822 41.714 1.00 86.12 574 TYR A N 1
ATOM 4578 C CA . TYR A 1 574 ? -12.065 20.242 40.413 1.00 86.12 574 TYR A CA 1
ATOM 4579 C C . TYR A 1 574 ? -12.976 21.304 39.779 1.00 86.12 574 TYR A C 1
ATOM 4581 O O . TYR A 1 574 ? -14.163 21.375 40.089 1.00 86.12 574 TYR A O 1
ATOM 4589 N N . GLU A 1 575 ? -12.424 22.114 38.880 1.00 86.94 575 GLU A N 1
ATOM 4590 C CA . GLU A 1 575 ? -13.155 23.067 38.035 1.00 86.94 575 GLU A CA 1
ATOM 4591 C C . GLU A 1 575 ? -12.763 22.858 36.566 1.00 86.94 575 GLU A C 1
ATOM 4593 O O . GLU A 1 575 ? -11.604 22.553 36.287 1.00 86.94 575 GLU A O 1
ATOM 4598 N N . TRP A 1 576 ? -13.698 23.015 35.626 1.00 87.69 576 TRP A N 1
ATOM 4599 C CA . TRP A 1 576 ? -13.470 22.823 34.185 1.00 87.69 576 TRP A CA 1
ATOM 4600 C C . TRP A 1 576 ? -13.321 24.161 33.449 1.00 87.69 576 TRP A C 1
ATOM 4602 O O . TRP A 1 576 ? -13.892 25.167 33.858 1.00 87.69 576 TRP A O 1
ATOM 4612 N N . HIS A 1 577 ? -12.572 24.178 32.347 1.00 83.69 577 HIS A N 1
ATOM 4613 C CA . HIS A 1 577 ? -12.593 25.289 31.396 1.00 83.69 577 HIS A CA 1
ATOM 4614 C C . HIS A 1 577 ? -13.872 25.250 30.545 1.00 83.69 577 HIS A C 1
ATOM 4616 O O . HIS A 1 577 ? -14.204 24.198 30.001 1.00 83.69 577 HIS A O 1
ATOM 4622 N N . GLU A 1 578 ? -14.535 26.398 30.391 1.00 77.94 578 GLU A N 1
ATOM 4623 C CA . GLU A 1 578 ? -15.753 26.546 29.575 1.00 77.94 578 GLU A CA 1
ATOM 4624 C C . GLU A 1 578 ? -15.430 26.549 28.066 1.00 77.94 578 GLU A C 1
ATOM 4626 O O . GLU A 1 578 ? -15.968 25.736 27.321 1.00 77.94 578 GLU A O 1
ATOM 4631 N N . GLU A 1 579 ? -14.452 27.353 27.623 1.00 73.56 579 GLU A N 1
ATOM 4632 C CA . GLU A 1 579 ? -14.145 27.538 26.188 1.00 73.56 579 GLU A CA 1
ATOM 4633 C C . GLU A 1 579 ? -13.828 26.232 25.413 1.00 73.56 579 GLU A C 1
ATOM 4635 O O . GLU A 1 579 ? -14.421 26.004 24.359 1.00 73.56 579 GLU A O 1
ATOM 4640 N N . PRO A 1 580 ? -12.952 25.312 25.884 1.00 73.00 580 PRO A N 1
ATOM 4641 C CA . PRO A 1 580 ? -12.639 24.086 25.141 1.00 73.00 580 PRO A CA 1
ATOM 4642 C C . PRO A 1 580 ? -13.817 23.109 25.063 1.00 73.00 580 PRO A C 1
ATOM 4644 O O . PRO A 1 580 ? -13.873 22.275 24.149 1.00 73.00 580 PRO A O 1
ATOM 4647 N N . PHE A 1 581 ? -14.733 23.184 26.030 1.00 72.81 581 PHE A N 1
ATOM 4648 C CA . PHE A 1 581 ? -15.945 22.381 26.042 1.00 72.81 581 PHE A CA 1
ATOM 4649 C C . PHE A 1 581 ? -16.928 22.890 24.985 1.00 72.81 581 PHE A C 1
ATOM 4651 O O . PHE A 1 581 ? -17.398 22.083 24.186 1.00 72.81 581 PHE A O 1
ATOM 4658 N N . ASP A 1 582 ? -17.128 24.205 24.897 1.00 69.81 582 ASP A N 1
ATOM 4659 C CA . ASP A 1 582 ? -17.993 24.824 23.886 1.00 69.81 582 ASP A CA 1
ATOM 4660 C C . ASP A 1 582 ? -17.473 24.600 22.455 1.00 69.81 582 ASP A C 1
ATOM 4662 O O . ASP A 1 582 ? -18.245 24.299 21.544 1.00 69.81 582 ASP A O 1
ATOM 4666 N N . ASP A 1 583 ? -16.154 24.674 22.257 1.00 62.25 583 ASP A N 1
ATOM 4667 C CA . ASP A 1 583 ? -15.544 24.544 20.929 1.00 62.25 583 ASP A CA 1
ATOM 4668 C C . ASP A 1 583 ? -15.407 23.088 20.452 1.00 62.25 583 ASP A C 1
ATOM 4670 O O . ASP A 1 583 ? -15.541 22.794 19.260 1.00 62.25 583 ASP A O 1
ATOM 4674 N N . THR A 1 584 ? -15.060 22.160 21.353 1.00 59.25 584 THR A N 1
ATOM 4675 C CA . THR A 1 584 ? -14.636 20.794 20.975 1.00 59.25 584 THR A CA 1
ATOM 4676 C C . THR A 1 584 ? -15.284 19.670 21.784 1.00 59.25 584 THR A C 1
ATOM 4678 O O . THR A 1 584 ? -14.968 18.497 21.561 1.00 59.25 584 THR A O 1
ATOM 4681 N N . GLY A 1 585 ? -16.156 19.995 22.743 1.00 66.50 585 GLY A N 1
ATOM 4682 C CA . GLY A 1 585 ? -16.705 19.042 23.713 1.00 66.50 585 GLY A CA 1
ATOM 4683 C C . GLY A 1 585 ? -15.661 18.503 24.698 1.00 66.50 585 GLY A C 1
ATOM 4684 O O . GLY A 1 585 ? -15.891 17.491 25.360 1.00 66.50 585 GLY A O 1
ATOM 4685 N N . ALA A 1 586 ? -14.475 19.117 24.779 1.00 70.25 586 ALA A N 1
ATOM 4686 C CA . ALA A 1 586 ? -13.389 18.648 25.629 1.00 70.25 586 ALA A CA 1
ATOM 4687 C C . ALA A 1 586 ? -13.478 19.263 27.029 1.00 70.25 586 ALA A C 1
ATOM 4689 O O . ALA A 1 586 ? -13.291 20.463 27.204 1.00 70.25 586 ALA A O 1
ATOM 4690 N N . ARG A 1 587 ? -13.664 18.426 28.054 1.00 82.56 587 ARG A N 1
ATOM 4691 C CA . ARG A 1 587 ? -13.553 18.861 29.452 1.00 82.56 587 ARG A CA 1
ATOM 4692 C C . ARG A 1 587 ? -12.088 18.924 29.864 1.00 82.56 587 ARG A C 1
ATOM 4694 O O . ARG A 1 587 ? -11.454 17.894 30.088 1.00 82.56 587 ARG A O 1
ATOM 4701 N N . VAL A 1 588 ? -11.544 20.135 29.924 1.00 85.31 588 VAL A N 1
ATOM 4702 C CA . VAL A 1 588 ? -10.158 20.396 30.333 1.00 85.31 588 VAL A CA 1
ATOM 4703 C C . VAL A 1 588 ? -10.157 20.965 31.742 1.00 85.31 588 VAL A C 1
ATOM 4705 O O . VAL A 1 588 ? -10.875 21.923 32.025 1.00 85.31 588 VAL A O 1
ATOM 4708 N N . LEU A 1 589 ? -9.380 20.361 32.635 1.00 89.12 589 LEU A N 1
ATOM 4709 C CA . LEU A 1 589 ? -9.297 20.768 34.029 1.00 89.12 589 LEU A CA 1
ATOM 4710 C C . LEU A 1 589 ? -8.690 22.171 34.135 1.00 89.12 589 LEU A C 1
ATOM 4712 O O . LEU A 1 589 ? -7.602 22.413 33.624 1.00 89.12 589 LEU A O 1
ATOM 4716 N N . ARG A 1 590 ? -9.378 23.091 34.803 1.00 89.44 590 ARG A N 1
ATOM 4717 C CA . ARG A 1 590 ? -8.944 24.473 35.031 1.00 89.44 590 ARG A CA 1
ATOM 4718 C C . ARG A 1 590 ? -8.223 24.628 36.360 1.00 89.44 590 ARG A C 1
ATOM 4720 O O . ARG A 1 590 ? -7.144 25.205 36.414 1.00 89.44 590 ARG A O 1
ATOM 4727 N N . GLU A 1 591 ? -8.822 24.122 37.431 1.00 90.12 591 GLU A N 1
ATOM 4728 C CA . GLU A 1 591 ? -8.319 24.324 38.788 1.00 90.12 591 GLU A CA 1
ATOM 4729 C C . GLU A 1 591 ? -8.622 23.114 39.676 1.00 90.12 591 GLU A C 1
ATOM 4731 O O . GLU A 1 591 ? -9.597 22.391 39.461 1.00 90.12 591 GLU A O 1
ATOM 4736 N N . ILE A 1 592 ? -7.764 22.892 40.675 1.00 89.75 592 ILE A N 1
ATOM 4737 C CA . ILE A 1 592 ? -7.941 21.885 41.725 1.00 89.75 592 ILE A CA 1
ATOM 4738 C C . ILE A 1 592 ? -8.010 22.626 43.059 1.00 89.75 592 ILE A C 1
ATOM 4740 O O . ILE A 1 592 ? -7.075 23.331 43.434 1.00 89.75 592 ILE A O 1
ATOM 4744 N N . ARG A 1 593 ? -9.118 22.465 43.785 1.00 84.44 593 ARG A N 1
ATOM 4745 C CA . ARG A 1 593 ? -9.333 23.103 45.089 1.00 84.44 593 ARG A CA 1
ATOM 4746 C C . ARG A 1 593 ? -8.489 22.413 46.155 1.00 84.44 593 ARG A C 1
ATOM 4748 O O . ARG A 1 593 ? -8.558 21.192 46.296 1.00 84.44 593 ARG A O 1
ATOM 4755 N N . GLN A 1 594 ? -7.761 23.194 46.946 1.00 79.62 594 GLN A N 1
ATOM 4756 C CA . GLN A 1 594 ? -6.943 22.684 48.050 1.00 79.62 594 GLN A CA 1
ATOM 4757 C C . GLN A 1 594 ? -7.780 21.895 49.071 1.00 79.62 594 GLN A C 1
ATOM 4759 O O . GLN A 1 594 ? -8.943 22.215 49.326 1.00 79.62 594 GLN A O 1
ATOM 4764 N N . HIS A 1 595 ? -7.187 20.844 49.640 1.00 74.31 595 HIS A N 1
ATOM 4765 C CA . HIS A 1 595 ? -7.776 19.919 50.622 1.00 74.31 595 HIS A CA 1
ATOM 4766 C C . HIS A 1 595 ? -8.989 19.102 50.140 1.00 74.31 595 HIS A C 1
ATOM 4768 O O . HIS A 1 595 ? -9.580 18.320 50.900 1.00 74.31 595 HIS A O 1
ATOM 4774 N N . SER A 1 596 ? -9.358 19.227 48.869 1.00 79.50 596 SER A N 1
ATOM 4775 C CA . SER A 1 596 ? -10.398 18.410 48.255 1.00 79.50 596 SER A CA 1
ATOM 4776 C C . SER A 1 596 ? -9.994 16.930 48.153 1.00 79.50 596 SER A C 1
ATOM 4778 O O . SER A 1 596 ? -8.821 16.594 48.330 1.00 79.50 596 SER A O 1
ATOM 4780 N N . PRO A 1 597 ? -10.941 16.008 47.897 1.00 78.75 597 PRO A N 1
ATOM 4781 C CA . PRO A 1 597 ? -10.609 14.620 47.576 1.00 78.75 597 PRO A CA 1
ATOM 4782 C C . PRO A 1 597 ? -9.573 14.486 46.448 1.00 78.75 597 PRO A C 1
ATOM 4784 O O . PRO A 1 597 ? -8.640 13.696 46.581 1.00 78.75 597 PRO A O 1
ATOM 4787 N N . LEU A 1 598 ? -9.688 15.286 45.378 1.00 81.81 598 LEU A N 1
ATOM 4788 C CA . LEU A 1 598 ? -8.730 15.267 44.269 1.00 81.81 598 LEU A CA 1
ATOM 4789 C C . LEU A 1 598 ? -7.345 15.800 44.674 1.00 81.81 598 LEU A C 1
ATOM 4791 O O . LEU A 1 598 ? -6.328 15.214 44.308 1.00 81.81 598 LEU A O 1
ATOM 4795 N N . ASP A 1 599 ? -7.286 16.873 45.462 1.00 79.94 599 ASP A N 1
ATOM 4796 C CA . ASP A 1 599 ? -6.016 17.406 45.971 1.00 79.94 599 ASP A CA 1
ATOM 4797 C C . ASP A 1 599 ? -5.316 16.402 46.899 1.00 79.94 599 ASP A C 1
ATOM 4799 O O . ASP A 1 599 ? -4.125 16.133 46.769 1.00 79.94 599 ASP A O 1
ATOM 4803 N N . ARG A 1 600 ? -6.077 15.735 47.772 1.00 73.69 600 ARG A N 1
ATOM 4804 C CA . ARG A 1 600 ? -5.551 14.671 48.637 1.00 73.69 600 ARG A CA 1
ATOM 4805 C C . ARG A 1 600 ? -5.016 13.483 47.842 1.00 73.69 600 ARG A C 1
ATOM 4807 O O . ARG A 1 600 ? -3.957 12.961 48.188 1.00 73.69 600 ARG A O 1
ATOM 4814 N N . TRP A 1 601 ? -5.695 13.095 46.760 1.00 80.12 601 TRP A N 1
ATOM 4815 C CA . TRP A 1 601 ? -5.185 12.094 45.821 1.00 80.12 601 TRP A CA 1
ATOM 4816 C C . TRP A 1 601 ? -3.849 12.522 45.208 1.00 80.12 601 TRP A C 1
ATOM 4818 O O . TRP A 1 601 ? -2.894 11.748 45.197 1.00 80.12 601 TRP A O 1
ATOM 4828 N N . ASN A 1 602 ? -3.757 13.767 44.743 1.00 81.62 602 ASN A N 1
ATOM 4829 C CA . ASN A 1 602 ? -2.530 14.317 44.177 1.00 81.62 602 ASN A CA 1
ATOM 4830 C C . ASN A 1 602 ? -1.373 14.308 45.174 1.00 81.62 602 ASN A C 1
ATOM 4832 O O . ASN A 1 602 ? -0.281 13.844 44.843 1.00 81.62 602 ASN A O 1
ATOM 4836 N N . VAL A 1 603 ? -1.615 14.772 46.400 1.00 71.31 603 VAL A N 1
ATOM 4837 C CA . VAL A 1 603 ? -0.615 14.739 47.469 1.00 71.31 603 VAL A CA 1
ATOM 4838 C C . VAL A 1 603 ? -0.174 13.305 47.747 1.00 71.31 603 VAL A C 1
ATOM 4840 O O . VAL A 1 603 ? 1.020 13.037 47.865 1.00 71.31 603 VAL A O 1
ATOM 4843 N N . TRP A 1 604 ? -1.110 12.357 47.771 1.00 63.72 604 TRP A N 1
ATOM 4844 C CA . TRP A 1 604 ? -0.772 10.954 47.959 1.00 63.72 604 TRP A CA 1
ATOM 4845 C C . TRP A 1 604 ? 0.131 10.415 46.854 1.00 63.72 604 TRP A C 1
ATOM 4847 O O . TRP A 1 604 ? 1.175 9.845 47.165 1.00 63.72 604 TRP A O 1
ATOM 4857 N N . GLN A 1 605 ? -0.205 10.656 45.580 1.00 67.00 605 GLN A N 1
ATOM 4858 C CA . GLN A 1 605 ? 0.637 10.248 44.451 1.00 67.00 605 GLN A CA 1
ATOM 4859 C C . GLN A 1 605 ? 2.060 10.813 44.574 1.00 67.00 605 GLN A C 1
ATOM 4861 O O . GLN A 1 605 ? 3.021 10.124 44.238 1.00 67.00 605 GLN A O 1
ATOM 4866 N N . GLN A 1 606 ? 2.227 12.027 45.107 1.00 63.94 606 GLN A N 1
ATOM 4867 C CA . GLN A 1 606 ? 3.551 12.587 45.391 1.00 63.94 606 GLN A CA 1
ATOM 4868 C C . GLN A 1 606 ? 4.271 11.842 46.525 1.00 63.94 606 GLN A C 1
ATOM 4870 O O . GLN A 1 606 ? 5.446 11.503 46.367 1.00 63.94 606 GLN A O 1
ATOM 4875 N N . VAL A 1 607 ? 3.579 11.544 47.630 1.00 55.00 607 VAL A N 1
ATOM 4876 C CA . VAL A 1 607 ? 4.137 10.845 48.804 1.00 55.00 607 VAL A CA 1
ATOM 4877 C C . VAL A 1 607 ? 4.589 9.422 48.464 1.00 55.00 607 VAL A C 1
ATOM 4879 O O . VAL A 1 607 ? 5.685 9.023 48.857 1.00 55.00 607 VAL A O 1
ATOM 4882 N N . ILE A 1 608 ? 3.809 8.674 47.677 1.00 54.31 608 ILE A N 1
ATOM 4883 C CA . ILE A 1 608 ? 4.174 7.314 47.232 1.00 54.31 608 ILE A CA 1
ATOM 4884 C C . ILE A 1 608 ? 5.120 7.305 46.023 1.00 54.31 608 ILE A C 1
ATOM 4886 O O . ILE A 1 608 ? 5.320 6.269 45.389 1.00 54.31 608 ILE A O 1
ATOM 4890 N N . GLY A 1 609 ? 5.702 8.458 45.679 1.00 53.09 609 GLY A N 1
ATOM 4891 C CA . GLY A 1 609 ? 6.745 8.555 44.663 1.00 53.09 609 GLY A CA 1
ATOM 4892 C C . GLY A 1 609 ? 6.256 8.393 43.223 1.00 53.09 609 GLY A C 1
ATOM 4893 O O . GLY A 1 609 ? 7.067 8.064 42.359 1.00 53.09 609 GLY A O 1
ATOM 4894 N N . ARG A 1 610 ? 4.970 8.659 42.952 1.00 63.56 610 ARG A N 1
ATOM 4895 C CA . ARG A 1 610 ? 4.314 8.637 41.630 1.00 63.56 610 ARG A CA 1
ATOM 4896 C C . ARG A 1 610 ? 3.890 10.051 41.171 1.00 63.56 610 ARG A C 1
ATOM 4898 O O . ARG A 1 610 ? 2.735 10.249 40.792 1.00 63.56 610 ARG A O 1
ATOM 4905 N N . PRO A 1 611 ? 4.797 11.052 41.140 1.00 68.38 611 PRO A N 1
ATOM 4906 C CA . PRO A 1 611 ? 4.457 12.441 40.767 1.00 68.38 611 PRO A CA 1
ATOM 4907 C C . PRO A 1 611 ? 3.861 12.552 39.354 1.00 68.38 611 PRO A C 1
ATOM 4909 O O . PRO A 1 611 ? 3.126 13.469 39.010 1.00 68.38 611 PRO A O 1
ATOM 4912 N N . ASP A 1 612 ? 4.173 11.558 38.547 1.00 66.00 612 ASP A N 1
ATOM 4913 C CA . ASP A 1 612 ? 3.714 11.297 37.205 1.00 66.00 612 ASP A CA 1
ATOM 4914 C C . ASP A 1 612 ? 2.191 11.109 37.049 1.00 66.00 612 ASP A C 1
ATOM 4916 O O . ASP A 1 612 ? 1.666 11.331 35.957 1.00 66.00 612 ASP A O 1
ATOM 4920 N N . LEU A 1 613 ? 1.495 10.690 38.110 1.00 71.75 613 LEU A N 1
ATOM 4921 C CA . LEU A 1 613 ? 0.042 10.456 38.131 1.00 71.75 613 LEU A CA 1
ATOM 4922 C C . LEU A 1 613 ? -0.738 11.583 38.826 1.00 71.75 613 LEU A C 1
ATOM 4924 O O . LEU A 1 613 ? -1.953 11.487 38.982 1.00 71.75 613 LEU A O 1
ATOM 4928 N N . VAL A 1 614 ? -0.045 12.642 39.251 1.00 83.12 614 VAL A N 1
ATOM 4929 C CA . VAL A 1 614 ? -0.660 13.844 39.825 1.00 83.12 614 VAL A CA 1
ATOM 4930 C C . VAL A 1 614 ? -1.466 14.532 38.738 1.00 83.12 614 VAL A C 1
ATOM 4932 O O . VAL A 1 614 ? -0.892 14.888 37.712 1.00 83.12 614 VAL A O 1
ATOM 4935 N N . VAL A 1 615 ? -2.756 14.744 38.968 1.00 87.81 615 VAL A N 1
ATOM 4936 C CA . VAL A 1 615 ? -3.664 15.499 38.097 1.00 87.81 615 VAL A CA 1
ATOM 4937 C C . VAL A 1 615 ? -3.306 16.985 38.151 1.00 87.81 615 VAL A C 1
ATOM 4939 O O . VAL A 1 615 ? -3.019 17.512 39.225 1.00 87.81 615 VAL A O 1
ATOM 4942 N N . GLN A 1 616 ? -3.301 17.673 37.013 1.00 91.31 616 GLN A N 1
ATOM 4943 C CA . GLN A 1 616 ? -2.894 19.077 36.896 1.00 91.31 616 GLN A CA 1
ATOM 4944 C C . GLN A 1 616 ? -3.876 19.871 36.024 1.00 91.31 616 GLN A C 1
ATOM 4946 O O . GLN A 1 616 ? -4.476 19.298 35.110 1.00 91.31 616 GLN A O 1
ATOM 4951 N N . PRO A 1 617 ? -4.016 21.192 36.250 1.00 91.00 617 PRO A N 1
ATOM 4952 C CA . PRO A 1 617 ? -4.659 22.079 35.287 1.00 91.00 617 PRO A CA 1
ATOM 4953 C C . PRO A 1 617 ? -4.129 21.854 33.863 1.00 91.00 617 PRO A C 1
ATOM 4955 O O . PRO A 1 617 ? -2.919 21.765 33.651 1.00 91.00 617 PRO A O 1
ATOM 4958 N N . GLY A 1 618 ? -5.033 21.744 32.893 1.00 85.56 618 GLY A N 1
ATOM 4959 C CA . GLY A 1 618 ? -4.748 21.387 31.503 1.00 85.56 618 GLY A CA 1
ATOM 4960 C C . GLY A 1 618 ? -4.962 19.907 31.166 1.00 85.56 618 GLY A C 1
ATOM 4961 O O . GLY A 1 618 ? -5.006 19.564 29.984 1.00 85.56 618 GLY A O 1
ATOM 4962 N N . ASP A 1 619 ? -5.140 19.028 32.157 1.00 85.12 619 ASP A N 1
ATOM 4963 C CA . ASP A 1 619 ? -5.484 17.628 31.902 1.00 85.12 619 ASP A CA 1
ATOM 4964 C C . ASP A 1 619 ? -6.913 17.499 31.369 1.00 85.12 619 ASP A C 1
ATOM 4966 O O . ASP A 1 619 ? -7.856 18.102 31.885 1.00 85.12 619 ASP A O 1
ATOM 4970 N N . ARG A 1 620 ? -7.091 16.678 30.335 1.00 81.94 620 ARG A N 1
ATOM 4971 C CA . ARG A 1 620 ? -8.389 16.455 29.697 1.00 81.94 620 ARG A CA 1
ATOM 4972 C C . ARG A 1 620 ? -9.083 15.244 30.303 1.00 81.94 620 ARG A C 1
ATOM 4974 O O . ARG A 1 620 ? -8.504 14.166 30.325 1.00 81.94 620 ARG A O 1
ATOM 4981 N N . LEU A 1 621 ? -10.334 15.380 30.718 1.00 83.81 621 LEU A N 1
ATOM 4982 C CA . LEU A 1 621 ? -11.142 14.245 31.147 1.00 83.81 621 LEU A CA 1
ATOM 4983 C C . LEU A 1 621 ? -11.596 13.423 29.933 1.00 83.81 621 LEU A C 1
ATOM 4985 O O . LEU A 1 621 ? -12.118 13.958 28.954 1.00 83.81 621 LEU A O 1
ATOM 4989 N N . ILE A 1 622 ? -11.371 12.115 30.006 1.00 74.38 622 ILE A N 1
ATOM 4990 C CA . ILE A 1 622 ? -11.729 11.128 28.986 1.00 74.38 622 ILE A CA 1
ATOM 4991 C C . ILE A 1 622 ? -12.987 10.381 29.414 1.00 74.38 622 ILE A C 1
ATOM 4993 O O . ILE A 1 622 ? -13.927 10.259 28.628 1.00 74.38 622 ILE A O 1
ATOM 4997 N N . LYS A 1 623 ? -12.986 9.864 30.650 1.00 69.88 623 LYS A N 1
ATOM 4998 C CA . LYS A 1 623 ? -14.068 9.043 31.187 1.00 69.88 623 LYS A CA 1
ATOM 4999 C C . LYS A 1 623 ? -14.372 9.339 32.646 1.00 69.88 623 LYS A C 1
ATOM 5001 O O . LYS A 1 623 ? -13.471 9.695 33.402 1.00 69.88 623 LYS A O 1
ATOM 5006 N N . THR A 1 624 ? -15.616 9.081 33.021 1.00 79.81 624 THR A N 1
ATOM 5007 C CA . THR A 1 624 ? -16.124 9.083 34.391 1.00 79.81 624 THR A CA 1
ATOM 5008 C C . THR A 1 624 ? -16.846 7.760 34.631 1.00 79.81 624 THR A C 1
ATOM 5010 O O . THR A 1 624 ? -17.723 7.394 33.855 1.00 79.81 624 THR A O 1
ATOM 5013 N N . ASP A 1 625 ? -16.432 6.996 35.643 1.00 74.25 625 ASP A N 1
ATOM 5014 C CA . ASP A 1 625 ? -16.978 5.675 35.993 1.00 74.25 625 ASP A CA 1
ATOM 5015 C C . ASP A 1 625 ? -17.118 4.722 34.791 1.00 74.25 625 ASP A C 1
ATOM 5017 O O . ASP A 1 625 ? -18.099 4.001 34.623 1.00 74.25 625 ASP A O 1
ATOM 5021 N N . GLY A 1 626 ? -16.103 4.736 33.920 1.00 64.31 626 GLY A N 1
ATOM 5022 C CA . GLY A 1 626 ? -16.038 3.903 32.717 1.00 64.31 626 GLY A CA 1
ATOM 5023 C C . GLY A 1 626 ? -16.828 4.431 31.512 1.00 64.31 626 GLY A C 1
ATOM 5024 O O . GLY A 1 626 ? -16.692 3.868 30.425 1.00 64.31 626 GLY A O 1
ATOM 5025 N N . ARG A 1 627 ? -17.586 5.524 31.659 1.00 66.75 627 ARG A N 1
ATOM 5026 C CA . ARG A 1 627 ? -18.344 6.191 30.583 1.00 66.75 627 ARG A CA 1
ATOM 5027 C C . ARG A 1 627 ? -17.591 7.388 30.026 1.00 66.75 627 ARG A C 1
ATOM 5029 O O . ARG A 1 627 ? -16.808 7.995 30.739 1.00 66.75 627 ARG A O 1
ATOM 5036 N N . TRP A 1 628 ? -17.799 7.740 28.762 1.00 68.00 628 TRP A N 1
ATOM 5037 C CA . TRP A 1 628 ? -17.054 8.828 28.122 1.00 68.00 628 TRP A CA 1
ATOM 5038 C C . TRP A 1 628 ? -17.561 10.213 28.540 1.00 68.00 628 TRP A C 1
ATOM 5040 O O . TRP A 1 628 ? -18.742 10.507 28.434 1.00 68.00 628 TRP A O 1
ATOM 5050 N N . ALA A 1 629 ? -16.655 11.113 28.919 1.00 65.69 629 ALA A N 1
ATOM 5051 C CA . ALA A 1 629 ? -16.980 12.420 29.501 1.00 65.69 629 ALA A CA 1
ATOM 5052 C C . ALA A 1 629 ? -17.480 13.494 28.501 1.00 65.69 629 ALA A C 1
ATOM 5054 O O . ALA A 1 629 ? -17.374 14.691 28.780 1.00 65.69 629 ALA A O 1
ATOM 5055 N N . TYR A 1 630 ? -18.007 13.087 27.339 1.00 57.28 630 TYR A N 1
ATOM 5056 C CA . TYR A 1 630 ? -18.499 13.990 26.287 1.00 57.28 630 TYR A CA 1
ATOM 5057 C C . TYR A 1 630 ? -19.930 14.491 26.527 1.00 57.28 630 TYR A C 1
ATOM 5059 O O . TYR A 1 630 ? -20.289 15.546 26.014 1.00 57.28 630 TYR A O 1
ATOM 5067 N N . TYR A 1 631 ? -20.739 13.771 27.308 1.00 53.81 631 TYR A N 1
ATOM 5068 C CA . TYR A 1 631 ? -22.146 14.109 27.534 1.00 53.81 631 TYR A CA 1
ATOM 5069 C C . TYR A 1 631 ? -22.329 14.952 28.809 1.00 53.81 631 TYR A C 1
ATOM 5071 O O . TYR A 1 631 ? -21.689 14.715 29.836 1.00 53.81 631 TYR A O 1
ATOM 5079 N N . GLU A 1 632 ? -23.194 15.968 28.750 1.00 50.97 632 GLU A N 1
ATOM 5080 C CA . GLU A 1 632 ? -23.512 16.855 29.883 1.00 50.97 632 GLU A CA 1
ATOM 5081 C C . GLU A 1 632 ? -24.194 16.115 31.039 1.00 50.97 632 GLU A C 1
ATOM 5083 O O . GLU A 1 632 ? -23.835 16.303 32.201 1.00 50.97 632 GLU A O 1
ATOM 5088 N N . GLU A 1 633 ? -25.120 15.215 30.713 1.00 49.94 633 GLU A N 1
ATOM 5089 C CA . GLU A 1 633 ? -25.936 14.488 31.691 1.00 49.94 633 GLU A CA 1
ATOM 5090 C C . GLU A 1 633 ? -25.114 13.516 32.556 1.00 49.94 633 GLU A C 1
ATOM 5092 O O . GLU A 1 633 ? -25.463 13.255 33.705 1.00 49.94 633 GLU A O 1
ATOM 5097 N N . GLU A 1 634 ? -23.985 13.014 32.046 1.00 50.56 634 GLU A N 1
ATOM 5098 C CA . GLU A 1 634 ? -23.208 11.953 32.701 1.00 50.56 634 GLU A CA 1
ATOM 5099 C C . GLU A 1 634 ? -22.199 12.471 33.735 1.00 50.56 634 GLU A C 1
ATOM 5101 O O . GLU A 1 634 ? -21.825 11.742 34.652 1.00 50.56 634 GLU A O 1
ATOM 5106 N N . VAL A 1 635 ? -21.775 13.733 33.625 1.00 53.06 635 VAL A N 1
ATOM 5107 C CA . VAL A 1 635 ? -20.824 14.357 34.565 1.00 53.06 635 VAL A CA 1
ATOM 5108 C C . VAL A 1 635 ? -21.560 15.219 35.604 1.00 53.06 635 VAL A C 1
ATOM 5110 O O . VAL A 1 635 ? -21.164 15.252 36.770 1.00 53.06 635 VAL A O 1
ATOM 5113 N N . CYS A 1 636 ? -22.677 15.857 35.227 1.00 46.38 636 CYS A N 1
ATOM 5114 C CA . CYS A 1 636 ? -23.449 16.765 36.092 1.00 46.38 636 CYS A CA 1
ATOM 5115 C C . CYS A 1 636 ? -24.197 16.078 37.252 1.00 46.38 636 CYS A C 1
ATOM 5117 O O . CYS A 1 636 ? -24.526 16.736 38.246 1.00 46.38 636 CYS A O 1
ATOM 5119 N N . LEU A 1 637 ? -24.415 14.760 37.180 1.00 49.56 637 LEU A N 1
ATOM 5120 C CA . LEU A 1 637 ? -24.973 13.971 38.289 1.00 49.56 637 LEU A CA 1
ATOM 5121 C C . LEU A 1 637 ? -24.044 13.926 39.520 1.00 49.56 637 LEU A C 1
ATOM 5123 O O . LEU A 1 637 ? -24.505 13.634 40.622 1.00 49.56 637 LEU A O 1
ATOM 5127 N N . CYS A 1 638 ? -22.751 14.233 39.359 1.00 49.97 638 CYS A N 1
ATOM 5128 C CA . CYS A 1 638 ? -21.755 14.104 40.427 1.00 49.97 638 CYS A CA 1
ATOM 5129 C C . CYS A 1 638 ? -21.560 15.367 41.291 1.00 49.97 638 CYS A C 1
ATOM 5131 O O . CYS A 1 638 ? -21.082 15.231 42.423 1.00 49.97 638 CYS A O 1
ATOM 5133 N N . ASP A 1 639 ? -21.935 16.556 40.797 1.00 46.00 639 ASP A N 1
ATOM 5134 C CA . ASP A 1 639 ? -21.644 17.854 41.442 1.00 46.00 639 ASP A CA 1
ATOM 5135 C C . ASP A 1 639 ? -22.877 18.733 41.752 1.00 46.00 639 ASP A C 1
ATOM 5137 O O . ASP A 1 639 ? -22.756 19.680 42.530 1.00 46.00 639 ASP A O 1
ATOM 5141 N N . SER A 1 640 ? -24.062 18.467 41.188 1.00 45.59 640 SER A N 1
ATOM 5142 C CA . SER A 1 640 ? -25.222 19.363 41.357 1.00 45.59 640 SER A CA 1
ATOM 5143 C C . SER A 1 640 ? -26.029 19.115 42.644 1.00 45.59 640 SER A C 1
ATOM 5145 O O . SER A 1 640 ? -26.102 17.999 43.160 1.00 45.59 640 SER A O 1
ATOM 5147 N N . GLU A 1 641 ? -26.718 20.158 43.130 1.00 42.69 641 GLU A N 1
ATOM 5148 C CA . GLU A 1 641 ? -27.687 20.111 44.246 1.00 42.69 641 GLU A CA 1
ATOM 5149 C C . GLU A 1 641 ? -28.780 19.028 44.073 1.00 42.69 641 GLU A C 1
ATOM 5151 O O . GLU A 1 641 ? -29.399 18.609 45.049 1.00 42.69 641 GLU A O 1
ATOM 5156 N N . GLN A 1 642 ? -28.979 18.499 42.858 1.00 41.09 642 GLN A N 1
ATOM 5157 C CA . GLN A 1 642 ? -29.884 17.377 42.578 1.00 41.09 642 GLN A CA 1
ATOM 5158 C C . GLN A 1 642 ? -29.420 16.045 43.198 1.00 41.09 642 GLN A C 1
ATOM 5160 O O . GLN A 1 642 ? -30.261 15.194 43.495 1.00 41.09 642 GLN A O 1
ATOM 5165 N N . ALA A 1 643 ? -28.124 15.870 43.488 1.00 47.47 643 ALA A N 1
ATOM 5166 C CA . ALA A 1 643 ? -27.613 14.689 44.193 1.00 47.47 643 ALA A CA 1
ATOM 5167 C C . ALA A 1 643 ? -28.164 14.573 45.630 1.00 47.47 643 ALA A C 1
ATOM 5169 O O . ALA A 1 643 ? -28.304 13.466 46.150 1.00 47.47 643 ALA A O 1
ATOM 5170 N N . ALA A 1 644 ? -28.540 15.696 46.256 1.00 44.88 644 ALA A N 1
ATOM 5171 C CA . ALA A 1 644 ? -29.181 15.699 47.571 1.00 44.88 644 ALA A CA 1
ATOM 5172 C C . ALA A 1 644 ? -30.622 15.155 47.529 1.00 44.88 644 ALA A C 1
ATOM 5174 O O . ALA A 1 644 ? -31.079 14.585 48.513 1.00 44.88 644 ALA A O 1
ATOM 5175 N N . HIS A 1 645 ? -31.315 15.272 46.389 1.00 43.44 645 HIS A N 1
ATOM 5176 C CA . HIS A 1 645 ? -32.666 14.732 46.196 1.00 43.44 645 HIS A CA 1
ATOM 5177 C C . HIS A 1 645 ? -32.685 13.243 45.807 1.00 43.44 645 HIS A C 1
ATOM 5179 O O . HIS A 1 645 ? -33.681 12.568 46.046 1.00 43.44 645 HIS A O 1
ATOM 5185 N N . LEU A 1 646 ? -31.593 12.716 45.239 1.00 43.84 646 LEU A N 1
ATOM 5186 C CA . LEU A 1 646 ? -31.440 11.296 44.877 1.00 43.84 646 LEU A CA 1
ATOM 5187 C C . LEU A 1 646 ? -30.887 10.422 46.017 1.00 43.84 646 LEU A C 1
ATOM 5189 O O . LEU A 1 646 ? -30.905 9.197 45.909 1.00 43.84 646 LEU A O 1
ATOM 5193 N N . ALA A 1 647 ? -30.427 11.027 47.117 1.00 45.59 647 ALA A N 1
ATOM 5194 C CA . ALA A 1 647 ? -29.900 10.315 48.284 1.00 45.59 647 ALA A CA 1
ATOM 5195 C C . ALA A 1 647 ? -30.936 9.408 48.989 1.00 45.59 647 ALA A C 1
ATOM 5197 O O . ALA A 1 647 ? -30.540 8.533 49.757 1.00 45.59 647 ALA A O 1
ATOM 5198 N N . ASP A 1 648 ? -32.229 9.570 48.684 1.00 43.59 648 ASP A N 1
ATOM 5199 C CA . ASP A 1 648 ? -33.326 8.738 49.201 1.00 43.59 648 ASP A CA 1
ATOM 5200 C C . ASP A 1 648 ? -33.604 7.466 48.361 1.00 43.59 648 ASP A C 1
ATOM 5202 O O . ASP A 1 648 ? -34.465 6.668 48.733 1.00 43.59 648 ASP A O 1
ATOM 5206 N N . ALA A 1 649 ? -32.883 7.223 47.254 1.00 45.12 649 ALA A N 1
ATOM 5207 C CA . ALA A 1 649 ? -33.113 6.076 46.365 1.00 45.12 649 ALA A CA 1
ATOM 5208 C C . ALA A 1 649 ? -31.979 5.019 46.402 1.00 45.12 649 ALA A C 1
ATOM 5210 O O . ALA A 1 649 ? -30.909 5.166 45.816 1.00 45.12 649 ALA A O 1
ATOM 5211 N N . GLU A 1 650 ? -32.264 3.924 47.108 1.00 43.59 650 GLU A N 1
ATOM 5212 C CA . GLU A 1 650 ? -31.740 2.542 47.051 1.00 43.59 650 GLU A CA 1
ATOM 5213 C C . GLU A 1 650 ? -30.235 2.180 46.978 1.00 43.59 650 GLU A C 1
ATOM 5215 O O . GLU A 1 650 ? -29.952 1.018 47.264 1.00 43.59 650 GLU A O 1
ATOM 5220 N N . ARG A 1 651 ? -29.235 3.042 46.714 1.00 44.44 651 ARG A N 1
ATOM 5221 C CA . ARG A 1 651 ? -27.797 2.636 46.823 1.00 44.44 651 ARG A CA 1
ATOM 5222 C C . ARG A 1 651 ? -26.833 3.771 47.240 1.00 44.44 651 ARG A C 1
ATOM 5224 O O . ARG A 1 651 ? -26.151 4.337 46.385 1.00 44.44 651 ARG A O 1
ATOM 5231 N N . PRO A 1 652 ? -26.671 4.070 48.544 1.00 46.62 652 PRO A N 1
ATOM 5232 C CA . PRO A 1 652 ? -25.825 5.175 49.032 1.00 46.62 652 PRO A CA 1
ATOM 5233 C C . PRO A 1 652 ? -24.306 5.025 48.781 1.00 46.62 652 PRO A C 1
ATOM 5235 O O . PRO A 1 652 ? -23.584 6.022 48.837 1.00 46.62 652 PRO A O 1
ATOM 5238 N N . GLY A 1 653 ? -23.802 3.821 48.480 1.00 50.81 653 GLY A N 1
ATOM 5239 C CA . GLY A 1 653 ? -22.367 3.568 48.264 1.00 50.81 653 GLY A CA 1
ATOM 5240 C C . GLY A 1 653 ? -21.798 4.129 46.950 1.00 50.81 653 GLY A C 1
ATOM 5241 O O . GLY A 1 653 ? -20.654 4.579 46.916 1.00 50.81 653 GLY A O 1
ATOM 5242 N N . LEU A 1 654 ? -22.603 4.185 45.881 1.00 50.75 654 LEU A N 1
ATOM 5243 C CA . LEU A 1 654 ? -22.152 4.620 44.547 1.00 50.75 654 LEU A CA 1
ATOM 5244 C C . LEU A 1 654 ? -21.851 6.128 44.467 1.00 50.75 654 LEU A C 1
ATOM 5246 O O . LEU A 1 654 ? -21.005 6.537 43.687 1.00 50.75 654 LEU A O 1
ATOM 5250 N N . LEU A 1 655 ? -22.476 6.958 45.308 1.00 57.16 655 LEU A N 1
ATOM 5251 C CA . LEU A 1 655 ? -22.298 8.422 45.296 1.00 57.16 655 LEU A CA 1
ATOM 5252 C C . LEU A 1 655 ? -21.062 8.911 46.080 1.00 57.16 655 LEU A C 1
ATOM 5254 O O . LEU A 1 655 ? -20.763 10.115 46.100 1.00 57.16 655 LEU A O 1
ATOM 5258 N N . ARG A 1 656 ? -20.356 7.997 46.760 1.00 66.12 656 ARG A N 1
ATOM 5259 C CA . ARG A 1 656 ? -19.170 8.287 47.588 1.00 66.12 656 ARG A CA 1
ATOM 5260 C C . ARG A 1 656 ? -17.848 7.913 46.928 1.00 66.12 656 ARG A C 1
ATOM 5262 O O . ARG A 1 656 ? -16.804 8.296 47.457 1.00 66.12 656 ARG A O 1
ATOM 5269 N N . ARG A 1 657 ? -17.885 7.215 45.792 1.00 76.56 657 ARG A N 1
ATOM 5270 C CA . ARG A 1 657 ? -16.725 6.831 44.983 1.00 76.56 657 ARG A CA 1
ATOM 5271 C C . ARG A 1 657 ? -16.886 7.419 43.585 1.00 76.56 657 ARG A C 1
ATOM 5273 O O . ARG A 1 657 ? -17.982 7.389 43.049 1.00 76.56 657 ARG A O 1
ATOM 5280 N N . LEU A 1 658 ? -15.807 7.945 43.020 1.00 74.88 658 LEU A N 1
ATOM 5281 C CA . LEU A 1 658 ? -15.781 8.493 41.667 1.00 74.88 658 LEU A CA 1
ATOM 5282 C C . LEU A 1 658 ? -14.504 8.046 40.971 1.00 74.88 658 LEU A C 1
ATOM 5284 O O . LEU A 1 658 ? -13.407 8.226 41.499 1.00 74.88 658 LEU A O 1
ATOM 5288 N N . VAL A 1 659 ? -14.632 7.477 39.782 1.00 76.94 659 VAL A N 1
ATOM 5289 C CA . VAL A 1 659 ? -13.500 7.100 38.943 1.00 76.94 659 VAL A CA 1
ATOM 5290 C C . VAL A 1 659 ? -13.402 8.073 37.778 1.00 76.94 659 VAL A C 1
ATOM 5292 O O . VAL A 1 659 ? -14.325 8.186 36.985 1.00 76.94 659 VAL A O 1
ATOM 5295 N N . LEU A 1 660 ? -12.264 8.735 37.628 1.00 80.75 660 LEU A N 1
ATOM 5296 C CA . LEU A 1 660 ? -11.972 9.641 36.521 1.00 80.75 660 LEU A CA 1
ATOM 5297 C C . LEU A 1 660 ? -10.809 9.088 35.699 1.00 80.75 660 LEU A C 1
ATOM 5299 O O . LEU A 1 660 ? -9.828 8.598 36.251 1.00 80.75 660 LEU A O 1
ATOM 5303 N N . GLU A 1 661 ? -10.878 9.183 34.379 1.00 75.69 661 GLU A N 1
ATOM 5304 C CA . GLU A 1 661 ? -9.747 8.901 33.492 1.00 75.69 661 GLU A CA 1
ATOM 5305 C C . GLU A 1 661 ? -9.317 10.191 32.807 1.00 75.69 661 GLU A C 1
ATOM 5307 O O . GLU A 1 661 ? -10.084 10.777 32.045 1.00 75.69 661 GLU A O 1
ATOM 5312 N N . PHE A 1 662 ? -8.089 10.629 33.069 1.00 79.81 662 PHE A N 1
ATOM 5313 C CA . PHE A 1 662 ? -7.513 11.841 32.499 1.00 79.81 662 PHE A CA 1
ATOM 5314 C C . PHE A 1 662 ? -6.533 11.528 31.371 1.00 79.81 662 PHE A C 1
ATOM 5316 O O . PHE A 1 662 ? -5.890 10.480 31.355 1.00 79.81 662 PHE A O 1
ATOM 5323 N N . MET A 1 663 ? -6.394 12.481 30.452 1.00 72.50 663 MET A N 1
ATOM 5324 C CA . MET A 1 663 ? -5.432 12.514 29.362 1.00 72.50 663 MET A CA 1
ATOM 5325 C C . MET A 1 663 ? -4.527 13.735 29.496 1.00 72.50 663 MET A C 1
ATOM 5327 O O . MET A 1 663 ? -5.016 14.860 29.588 1.00 72.50 663 MET A O 1
ATOM 5331 N N . ARG A 1 664 ? -3.214 13.532 29.393 1.00 76.25 664 ARG A N 1
ATOM 5332 C CA . ARG A 1 664 ? -2.220 14.607 29.342 1.00 76.25 664 ARG A CA 1
ATOM 5333 C C . ARG A 1 664 ? -1.340 14.487 28.097 1.00 76.25 664 ARG A C 1
ATOM 5335 O O . ARG A 1 664 ? -0.695 13.449 27.930 1.00 76.25 664 ARG A O 1
ATOM 5342 N N . PRO A 1 665 ? -1.216 15.534 27.266 1.00 59.00 665 PRO A N 1
ATOM 5343 C CA . PRO A 1 665 ? -0.161 15.602 26.263 1.00 59.00 665 PRO A CA 1
ATOM 5344 C C . PRO A 1 665 ? 1.205 15.650 26.958 1.00 59.00 665 PRO A C 1
ATOM 5346 O O . PRO A 1 665 ? 1.498 16.564 27.724 1.00 59.00 665 PRO A O 1
ATOM 5349 N N . THR A 1 666 ? 2.055 14.661 26.706 1.00 63.22 666 THR A N 1
ATOM 5350 C CA . THR A 1 666 ? 3.407 14.576 27.268 1.00 63.22 666 THR A CA 1
ATOM 5351 C C . THR A 1 666 ? 4.419 14.316 26.165 1.00 63.22 666 THR A C 1
ATOM 5353 O O . THR A 1 666 ? 4.262 13.407 25.354 1.00 63.22 666 THR A O 1
ATOM 5356 N N . ALA A 1 667 ? 5.477 15.116 26.142 1.00 62.09 667 ALA A N 1
ATOM 5357 C CA . ALA A 1 667 ? 6.628 14.881 25.287 1.00 62.09 667 ALA A CA 1
ATOM 5358 C C . ALA A 1 667 ? 7.481 13.769 25.907 1.00 62.09 667 ALA A C 1
ATOM 5360 O O . ALA A 1 667 ? 8.046 13.972 26.982 1.00 62.09 667 ALA A O 1
ATOM 5361 N N . ARG A 1 668 ? 7.583 12.608 25.251 1.00 69.25 668 ARG A N 1
ATOM 5362 C CA . ARG A 1 668 ? 8.372 11.473 25.760 1.00 69.25 668 ARG A CA 1
ATOM 5363 C C . ARG A 1 668 ? 9.475 11.054 24.792 1.00 69.25 668 ARG A C 1
ATOM 5365 O O . ARG A 1 668 ? 9.416 11.388 23.602 1.00 69.25 668 ARG A O 1
ATOM 5372 N N . PRO A 1 669 ? 10.478 10.314 25.292 1.00 71.19 669 PRO A N 1
ATOM 5373 C CA . PRO A 1 669 ? 11.382 9.551 24.446 1.00 71.19 669 PRO A CA 1
ATOM 5374 C C . PRO A 1 669 ? 10.599 8.596 23.534 1.00 71.19 669 PRO A C 1
ATOM 5376 O O . PRO A 1 669 ? 9.643 7.955 23.978 1.00 71.19 669 PRO A O 1
ATOM 5379 N N . ALA A 1 670 ? 11.002 8.494 22.267 1.00 71.00 670 ALA A N 1
ATOM 5380 C CA . ALA A 1 670 ? 10.475 7.474 21.369 1.00 71.00 670 ALA A CA 1
ATOM 5381 C C . ALA A 1 670 ? 10.802 6.074 21.907 1.00 71.00 670 ALA A C 1
ATOM 5383 O O . ALA A 1 670 ? 11.862 5.861 22.506 1.00 71.00 670 ALA A O 1
ATOM 5384 N N . ALA A 1 671 ? 9.902 5.122 21.658 1.00 78.38 671 ALA A N 1
ATOM 5385 C CA . ALA A 1 671 ? 10.134 3.726 21.998 1.00 78.38 671 ALA A CA 1
ATOM 5386 C C . ALA A 1 671 ? 11.456 3.230 21.368 1.00 78.38 671 ALA A C 1
ATOM 5388 O O . ALA A 1 671 ? 11.744 3.573 20.213 1.00 78.38 671 ALA A O 1
ATOM 5389 N N . PRO A 1 672 ? 12.271 2.447 22.098 1.00 84.00 672 PRO A N 1
ATOM 5390 C CA . PRO A 1 672 ? 13.470 1.836 21.540 1.00 84.00 672 PRO A CA 1
ATOM 5391 C C . PRO A 1 672 ? 13.140 0.926 20.352 1.00 84.00 672 PRO A C 1
ATOM 5393 O O . PRO A 1 672 ? 12.002 0.487 20.165 1.00 84.00 672 PRO A O 1
ATOM 5396 N N . VAL A 1 673 ? 14.153 0.577 19.562 1.00 82.75 673 VAL A N 1
ATOM 5397 C CA . VAL A 1 673 ? 14.009 -0.515 18.592 1.00 82.75 673 VAL A CA 1
ATOM 5398 C C . VAL A 1 673 ? 13.745 -1.816 19.360 1.00 82.75 673 VAL A C 1
ATOM 5400 O O . VAL A 1 673 ? 14.262 -2.012 20.462 1.00 82.75 673 VAL A O 1
ATOM 5403 N N . ARG A 1 674 ? 12.917 -2.702 18.795 1.00 87.88 674 ARG A N 1
ATOM 5404 C CA . ARG A 1 674 ? 12.649 -4.020 19.389 1.00 87.88 674 ARG A CA 1
ATOM 5405 C C . ARG A 1 674 ? 13.950 -4.763 19.726 1.00 87.88 674 ARG A C 1
ATOM 5407 O O . ARG A 1 674 ? 14.865 -4.758 18.894 1.00 87.88 674 ARG A O 1
ATOM 5414 N N . PRO A 1 675 ? 14.033 -5.422 20.892 1.00 93.19 675 PRO A N 1
ATOM 5415 C CA . PRO A 1 675 ? 15.218 -6.171 21.275 1.00 93.19 675 PRO A CA 1
ATOM 5416 C C . PRO A 1 675 ? 15.368 -7.433 20.415 1.00 93.19 675 PRO A C 1
ATOM 5418 O O . PRO A 1 675 ? 14.413 -7.932 19.805 1.00 93.19 675 PRO A O 1
ATOM 5421 N N . ARG A 1 676 ? 16.587 -7.963 20.370 1.00 93.38 676 ARG A N 1
ATOM 5422 C CA . ARG A 1 676 ? 16.892 -9.291 19.841 1.00 93.38 676 ARG A CA 1
ATOM 5423 C C . ARG A 1 676 ? 16.826 -10.283 20.989 1.00 93.38 676 ARG A C 1
ATOM 5425 O O . ARG A 1 676 ? 17.364 -10.030 22.063 1.00 93.38 676 ARG A O 1
ATOM 5432 N N . LEU A 1 677 ? 16.142 -11.389 20.737 1.00 93.25 677 LEU A N 1
ATOM 5433 C CA . LEU A 1 677 ? 15.982 -12.477 21.683 1.00 93.25 677 LEU A CA 1
ATOM 5434 C C . LEU A 1 677 ? 16.619 -13.720 21.072 1.00 93.25 677 LEU A C 1
ATOM 5436 O O . LEU A 1 677 ? 16.303 -14.068 19.934 1.00 93.25 677 LEU A O 1
ATOM 5440 N N . GLU A 1 678 ? 17.525 -14.347 21.811 1.00 91.44 678 GLU A N 1
ATOM 5441 C CA . GLU A 1 678 ? 18.248 -15.555 21.411 1.00 91.44 678 GLU A CA 1
ATOM 5442 C C . GLU A 1 678 ? 18.258 -16.551 22.579 1.00 91.44 678 GLU A C 1
ATOM 5444 O O . GLU A 1 678 ? 18.132 -16.161 23.741 1.00 91.44 678 GLU A O 1
ATOM 5449 N N . VAL A 1 679 ? 18.383 -17.846 22.282 1.00 87.69 679 VAL A N 1
ATOM 5450 C CA . VAL A 1 679 ? 18.518 -18.886 23.312 1.00 87.69 679 VAL A CA 1
ATOM 5451 C C . VAL A 1 679 ? 19.991 -19.200 23.496 1.00 87.69 679 VAL A C 1
ATOM 5453 O O . VAL A 1 679 ? 20.702 -19.491 22.536 1.00 87.69 679 VAL A O 1
ATOM 5456 N N . TRP A 1 680 ? 20.443 -19.175 24.745 1.00 82.69 680 TRP A N 1
ATOM 5457 C CA . TRP A 1 680 ? 21.746 -19.700 25.111 1.00 82.69 680 TRP A CA 1
ATOM 5458 C C . TRP A 1 680 ? 21.625 -21.205 25.363 1.00 82.69 680 TRP A C 1
ATOM 5460 O O . TRP A 1 680 ? 21.403 -21.649 26.492 1.00 82.69 680 TRP A O 1
ATOM 5470 N N . ASP A 1 681 ? 21.822 -21.999 24.309 1.00 69.38 681 ASP A N 1
ATOM 5471 C CA . ASP A 1 681 ? 21.616 -23.456 24.324 1.00 69.38 681 ASP A CA 1
ATOM 5472 C C . ASP A 1 681 ? 22.401 -24.191 25.426 1.00 69.38 681 ASP A C 1
ATOM 5474 O O . ASP A 1 681 ? 21.907 -25.155 26.005 1.00 69.38 681 ASP A O 1
ATOM 5478 N N . THR A 1 682 ? 23.616 -23.744 25.763 1.00 67.44 682 THR A N 1
ATOM 5479 C CA . THR A 1 682 ? 24.449 -24.419 26.776 1.00 67.44 682 THR A CA 1
ATOM 5480 C C . THR A 1 682 ? 24.040 -24.134 28.222 1.00 67.44 682 THR A C 1
ATOM 5482 O O . THR A 1 682 ? 24.470 -24.863 29.110 1.00 67.44 682 THR A O 1
ATOM 5485 N N . GLN A 1 683 ? 23.258 -23.081 28.482 1.00 62.44 683 GLN A N 1
ATOM 5486 C CA . GLN A 1 683 ? 22.870 -22.657 29.839 1.00 62.44 683 GLN A CA 1
ATOM 5487 C C . GLN A 1 683 ? 21.352 -22.589 30.041 1.00 62.44 683 GLN A C 1
ATOM 5489 O O . GLN A 1 683 ? 20.893 -22.244 31.125 1.00 62.44 683 GLN A O 1
ATOM 5494 N N . SER A 1 684 ? 20.569 -22.945 29.018 1.00 73.81 684 SER A N 1
ATOM 5495 C CA . SER A 1 684 ? 19.102 -22.884 29.036 1.00 73.81 684 SER A CA 1
ATOM 5496 C C . SER A 1 684 ? 18.556 -21.519 29.487 1.00 73.81 684 SER A C 1
ATOM 5498 O O . SER A 1 684 ? 17.560 -21.448 30.203 1.00 73.81 684 SER A O 1
ATOM 5500 N N . ALA A 1 685 ? 19.223 -20.441 29.068 1.00 82.44 685 ALA A N 1
ATOM 5501 C CA . ALA A 1 685 ? 18.881 -19.060 29.397 1.00 82.44 685 ALA A CA 1
ATOM 5502 C C . ALA A 1 685 ? 18.447 -18.287 28.143 1.00 82.44 685 ALA A C 1
ATOM 5504 O O . ALA A 1 685 ? 18.839 -18.627 27.023 1.00 82.44 685 ALA A O 1
ATOM 5505 N N . LEU A 1 686 ? 17.663 -17.225 28.326 1.00 88.81 686 LEU A N 1
ATOM 5506 C CA . LEU A 1 686 ? 17.361 -16.263 27.267 1.00 88.81 686 LEU A CA 1
ATOM 5507 C C . LEU A 1 686 ? 18.376 -15.126 27.278 1.00 88.81 686 LEU A C 1
ATOM 5509 O O . LEU A 1 686 ? 18.622 -14.508 28.313 1.00 88.81 686 LEU A O 1
ATOM 5513 N N . VAL A 1 687 ? 18.923 -14.825 26.105 1.00 92.38 687 VAL A N 1
ATOM 5514 C CA . VAL A 1 687 ? 19.772 -13.660 25.866 1.00 92.38 687 VAL A CA 1
ATOM 5515 C C . VAL A 1 687 ? 18.910 -12.571 25.247 1.00 92.38 687 VAL A C 1
ATOM 5517 O O . VAL A 1 687 ? 18.414 -12.717 24.128 1.00 92.38 687 VAL A O 1
ATOM 5520 N N . ILE A 1 688 ? 18.732 -11.471 25.970 1.00 93.88 688 ILE A N 1
ATOM 5521 C CA . ILE A 1 688 ? 18.015 -10.288 25.493 1.00 93.88 688 ILE A CA 1
ATOM 5522 C C . ILE A 1 688 ? 19.062 -9.229 25.183 1.00 93.88 688 ILE A C 1
ATOM 5524 O O . ILE A 1 688 ? 19.732 -8.769 26.101 1.00 93.88 688 ILE A O 1
ATOM 5528 N N . SER A 1 689 ? 19.208 -8.827 23.920 1.00 92.50 689 SER A N 1
ATOM 5529 C CA . SER A 1 689 ? 20.157 -7.785 23.507 1.00 92.50 689 SER A CA 1
ATOM 5530 C C . SER A 1 689 ? 19.482 -6.649 22.739 1.00 92.50 689 SER A C 1
ATOM 5532 O O . SER A 1 689 ? 18.483 -6.847 22.047 1.00 92.50 689 SER A O 1
ATOM 5534 N N . TRP A 1 690 ? 20.002 -5.432 22.867 1.00 91.88 690 TRP A N 1
ATOM 5535 C CA . TRP A 1 690 ? 19.488 -4.246 22.180 1.00 91.88 690 TRP A CA 1
ATOM 5536 C C . TRP A 1 690 ? 20.612 -3.275 21.818 1.00 91.88 690 TRP A C 1
ATOM 5538 O O . TRP A 1 690 ? 21.744 -3.402 22.282 1.00 91.88 690 TRP A O 1
ATOM 5548 N N . ASP A 1 691 ? 20.304 -2.322 20.939 1.00 82.56 691 ASP A N 1
ATOM 5549 C CA . ASP A 1 691 ? 21.294 -1.376 20.431 1.00 82.56 691 ASP A CA 1
ATOM 5550 C C . ASP A 1 691 ? 21.671 -0.329 21.501 1.00 82.56 691 ASP A C 1
ATOM 5552 O O . ASP A 1 691 ? 20.814 0.196 22.218 1.00 82.56 691 ASP A O 1
ATOM 5556 N N . HIS A 1 692 ? 22.967 -0.013 21.590 1.00 72.88 692 HIS A N 1
ATOM 5557 C CA . HIS A 1 692 ? 23.529 0.899 22.590 1.00 72.88 692 HIS A CA 1
ATOM 5558 C C . HIS A 1 692 ? 23.022 2.354 22.422 1.00 72.88 692 HIS A C 1
ATOM 5560 O O . HIS A 1 692 ? 22.849 2.811 21.285 1.00 72.88 692 HIS A O 1
ATOM 5566 N N . PRO A 1 693 ? 22.874 3.136 23.519 1.00 59.50 693 PRO A N 1
ATOM 5567 C CA . PRO A 1 693 ? 22.451 4.546 23.508 1.00 59.50 693 PRO A CA 1
ATOM 5568 C C . PRO A 1 693 ? 23.162 5.479 22.521 1.00 59.50 693 PRO A C 1
ATOM 5570 O O . PRO A 1 693 ? 22.586 6.473 22.096 1.00 59.50 693 PRO A O 1
ATOM 5573 N N . SER A 1 694 ? 24.398 5.173 22.126 1.00 56.31 694 SER A N 1
ATOM 5574 C CA . SER A 1 694 ? 25.169 5.969 21.158 1.00 56.31 694 SER A CA 1
ATOM 5575 C C . SER A 1 694 ? 24.583 5.947 19.741 1.00 56.31 694 SER A C 1
ATOM 5577 O O . SER A 1 694 ? 24.868 6.851 18.964 1.00 56.31 694 SER A O 1
ATOM 5579 N N . ALA A 1 695 ? 23.736 4.966 19.411 1.00 50.22 695 ALA A N 1
ATOM 5580 C CA . ALA A 1 695 ? 22.948 4.945 18.176 1.00 50.22 695 ALA A CA 1
ATOM 5581 C C . ALA A 1 695 ? 21.635 5.756 18.280 1.00 50.22 695 ALA A C 1
ATOM 5583 O O . ALA A 1 695 ? 20.936 5.935 17.283 1.00 50.22 695 ALA A O 1
ATOM 5584 N N . LEU A 1 696 ? 21.295 6.252 19.476 1.00 55.69 696 LEU A N 1
ATOM 5585 C CA . LEU A 1 696 ? 20.099 7.034 19.793 1.00 55.69 696 LEU A CA 1
ATOM 5586 C C . LEU A 1 696 ? 20.492 8.500 20.076 1.00 55.69 696 LEU A C 1
ATOM 5588 O O . LEU A 1 696 ? 20.235 9.024 21.161 1.00 55.69 696 LEU A O 1
ATOM 5592 N N . GLU A 1 697 ? 21.126 9.154 19.092 1.00 50.31 697 GLU A N 1
ATOM 5593 C CA . GLU A 1 697 ? 21.704 10.516 19.162 1.00 50.31 697 GLU A CA 1
ATOM 5594 C C . GLU A 1 697 ? 20.856 11.636 19.832 1.00 50.31 697 GLU A C 1
ATOM 5596 O O . GLU A 1 697 ? 21.446 12.634 20.249 1.00 50.31 697 GLU A O 1
ATOM 5601 N N . PRO A 1 698 ? 19.521 11.549 20.008 1.00 54.38 698 PRO A N 1
ATOM 5602 C CA . PRO A 1 698 ? 18.772 12.601 20.711 1.00 54.38 698 PRO A CA 1
ATOM 5603 C C . PRO A 1 698 ? 18.748 12.520 22.247 1.00 54.38 698 PRO A C 1
ATOM 5605 O O . PRO A 1 698 ? 18.362 13.503 22.889 1.00 54.38 698 PRO A O 1
ATOM 5608 N N . TYR A 1 699 ? 19.113 11.392 22.869 1.00 55.56 699 TYR A N 1
ATOM 5609 C CA . TYR A 1 699 ? 19.011 11.235 24.327 1.00 55.56 699 TYR A CA 1
ATOM 5610 C C . TYR A 1 699 ? 20.291 11.700 25.024 1.00 55.56 699 TYR A C 1
ATOM 5612 O O . TYR A 1 699 ? 21.282 10.980 25.083 1.00 55.56 699 TYR A O 1
ATOM 5620 N N . LYS A 1 700 ? 20.272 12.912 25.596 1.00 57.66 700 LYS A N 1
ATOM 5621 C CA . LYS A 1 700 ? 21.436 13.478 26.305 1.00 57.66 700 LYS A CA 1
ATOM 5622 C C . LYS A 1 700 ? 21.873 12.654 27.524 1.00 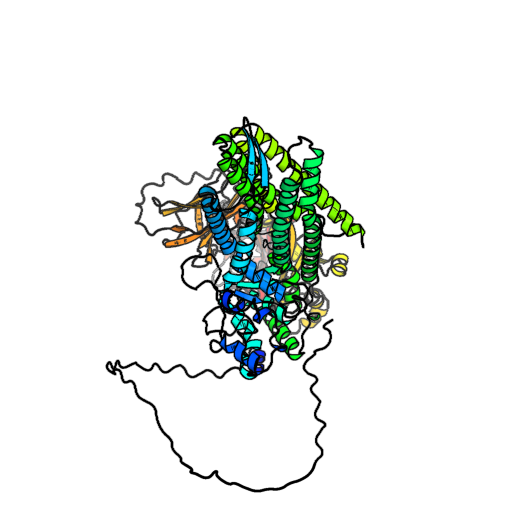57.66 700 LYS A C 1
ATOM 5624 O O . LYS A 1 700 ? 23.033 12.756 27.910 1.00 57.66 700 LYS A O 1
ATOM 5629 N N . GLN A 1 701 ? 20.974 11.866 28.127 1.00 75.44 701 GLN A N 1
ATOM 5630 C CA . GLN A 1 701 ? 21.295 11.011 29.272 1.00 75.44 701 GLN A CA 1
ATOM 5631 C C . GLN A 1 701 ? 20.287 9.857 29.423 1.00 75.44 701 GLN A C 1
ATOM 5633 O O . GLN A 1 701 ? 19.106 10.092 29.686 1.00 75.44 701 GLN A O 1
ATOM 5638 N N . VAL A 1 702 ? 20.755 8.612 29.291 1.00 84.50 702 VAL A N 1
ATOM 5639 C CA . VAL A 1 702 ? 19.989 7.396 29.619 1.00 84.50 702 VAL A CA 1
ATOM 5640 C C . VAL A 1 702 ? 20.223 7.048 31.084 1.00 84.50 702 VAL A C 1
ATOM 5642 O O . VAL A 1 702 ? 21.360 7.040 31.547 1.00 84.50 702 VAL A O 1
ATOM 5645 N N . TRP A 1 703 ? 19.141 6.810 31.819 1.00 85.25 703 TRP A N 1
ATOM 5646 C CA . TRP A 1 703 ? 19.163 6.530 33.256 1.00 85.25 703 TRP A CA 1
ATOM 5647 C C . TRP A 1 703 ? 18.939 5.045 33.550 1.00 85.25 703 TRP A C 1
ATOM 5649 O O . TRP A 1 703 ? 19.256 4.602 34.646 1.00 85.25 703 TRP A O 1
ATOM 5659 N N . GLY A 1 704 ? 18.428 4.273 32.586 1.00 89.69 704 GLY A N 1
ATOM 5660 C CA . GLY A 1 704 ? 18.333 2.819 32.676 1.00 89.69 704 GLY A CA 1
ATOM 5661 C C . GLY A 1 704 ? 17.237 2.220 31.798 1.00 89.69 704 GLY A C 1
ATOM 5662 O O . GLY A 1 704 ? 16.608 2.926 31.003 1.00 89.69 704 GLY A O 1
ATOM 5663 N N . TRP A 1 705 ? 17.017 0.914 31.953 1.00 92.12 705 TRP A N 1
ATOM 5664 C CA . TRP A 1 705 ? 16.121 0.123 31.105 1.00 92.12 705 TRP A CA 1
ATOM 5665 C C . TRP A 1 705 ? 15.090 -0.673 31.911 1.00 92.12 705 TRP A C 1
ATOM 5667 O O . TRP A 1 705 ? 15.380 -1.178 32.997 1.00 92.12 705 TRP A O 1
ATOM 5677 N N . ALA A 1 706 ? 13.889 -0.806 31.350 1.00 92.75 706 ALA A N 1
ATOM 5678 C CA . ALA A 1 706 ? 12.835 -1.703 31.813 1.00 92.75 706 ALA A CA 1
ATOM 5679 C C . ALA A 1 706 ? 12.606 -2.783 30.758 1.00 92.75 706 ALA A C 1
ATOM 5681 O O . ALA A 1 706 ? 12.516 -2.478 29.568 1.00 92.75 706 ALA A O 1
ATOM 5682 N N . ILE A 1 707 ? 12.509 -4.038 31.189 1.00 94.00 707 ILE A N 1
ATOM 5683 C CA . ILE A 1 707 ? 12.460 -5.196 30.294 1.00 94.00 707 ILE A CA 1
ATOM 5684 C C . ILE A 1 707 ? 11.269 -6.060 30.684 1.00 94.00 707 ILE A C 1
ATOM 5686 O O . ILE A 1 707 ? 11.111 -6.429 31.850 1.00 94.00 707 ILE A O 1
ATOM 5690 N N . ALA A 1 708 ? 10.443 -6.374 29.692 1.00 93.12 708 ALA A N 1
ATOM 5691 C CA . ALA A 1 708 ? 9.291 -7.245 29.842 1.00 93.12 708 ALA A CA 1
ATOM 5692 C C . ALA A 1 708 ? 9.353 -8.381 28.819 1.00 93.12 708 ALA A C 1
ATOM 5694 O O . ALA A 1 708 ? 9.777 -8.192 27.676 1.00 93.12 708 ALA A O 1
ATOM 5695 N N . LEU A 1 709 ? 8.918 -9.556 29.252 1.00 93.44 709 LEU A N 1
ATOM 5696 C CA . LEU A 1 709 ? 8.760 -10.760 28.455 1.00 93.44 709 LEU A CA 1
ATOM 5697 C C . LEU A 1 709 ? 7.279 -11.133 28.409 1.00 93.44 709 LEU A C 1
ATOM 5699 O O . LEU A 1 709 ? 6.538 -10.857 29.348 1.00 93.44 709 LEU A O 1
ATOM 5703 N N . VAL A 1 710 ? 6.855 -11.797 27.344 1.00 93.00 710 VAL A N 1
ATOM 5704 C CA . VAL A 1 710 ? 5.532 -12.416 27.257 1.00 93.00 710 VAL A CA 1
ATOM 5705 C C . VAL A 1 710 ? 5.685 -13.877 26.870 1.00 93.00 710 VAL A C 1
ATOM 5707 O O . VAL A 1 710 ? 6.413 -14.208 25.931 1.00 93.00 710 VAL A O 1
ATOM 5710 N N . ASP A 1 711 ? 5.023 -14.743 27.629 1.00 91.50 711 ASP A N 1
ATOM 5711 C CA . ASP A 1 711 ? 4.766 -16.130 27.253 1.00 91.50 711 ASP A CA 1
ATOM 5712 C C . ASP A 1 711 ? 3.696 -16.122 26.157 1.00 91.50 711 ASP A C 1
ATOM 5714 O O . ASP A 1 711 ? 2.540 -15.796 26.425 1.00 91.50 711 ASP A O 1
ATOM 5718 N N . MET A 1 712 ? 4.083 -16.419 24.916 1.00 87.62 712 MET A N 1
ATOM 5719 C CA . MET A 1 712 ? 3.188 -16.290 23.761 1.00 87.62 712 MET A CA 1
ATOM 5720 C C . MET A 1 712 ? 2.071 -17.339 23.748 1.00 87.62 712 MET A C 1
ATOM 5722 O O . MET A 1 712 ? 1.068 -17.124 23.074 1.00 87.62 712 MET A O 1
ATOM 5726 N N . ASP A 1 713 ? 2.225 -18.447 24.479 1.00 86.31 713 ASP A N 1
ATOM 5727 C CA . ASP A 1 713 ? 1.213 -19.508 24.526 1.00 86.31 713 ASP A CA 1
ATOM 5728 C C . ASP A 1 713 ? 0.109 -19.196 25.545 1.00 86.31 713 ASP A C 1
ATOM 5730 O O . ASP A 1 713 ? -1.045 -19.564 25.342 1.00 86.31 713 ASP A O 1
ATOM 5734 N N . HIS A 1 714 ? 0.463 -18.533 26.652 1.00 82.75 714 HIS A N 1
ATOM 5735 C CA . HIS A 1 714 ? -0.455 -18.272 27.770 1.00 82.75 714 HIS A CA 1
ATOM 5736 C C . HIS A 1 714 ? -0.822 -16.793 27.928 1.00 82.75 714 HIS A C 1
ATOM 5738 O O . HIS A 1 714 ? -1.615 -16.456 28.803 1.00 82.75 714 HIS A O 1
ATOM 5744 N N . GLU A 1 715 ? -0.208 -15.914 27.133 1.00 83.75 715 GLU A N 1
ATOM 5745 C CA . GLU A 1 715 ? -0.347 -14.454 27.210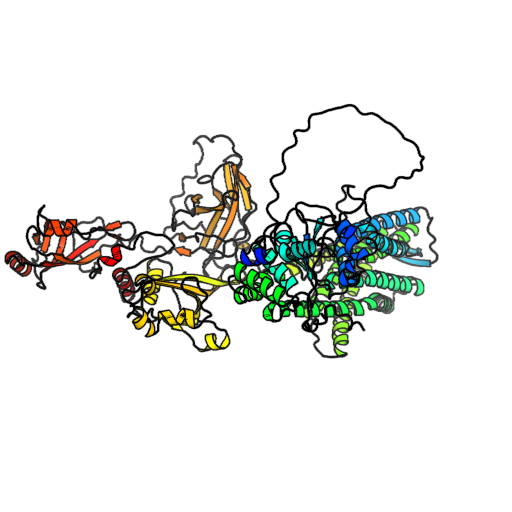 1.00 83.75 715 GLU A CA 1
ATOM 5746 C C . GLU A 1 715 ? -0.007 -13.880 28.599 1.00 83.75 715 GLU A C 1
ATOM 5748 O O . GLU A 1 715 ? -0.527 -12.847 29.027 1.00 83.75 715 GLU A O 1
ATOM 5753 N N . ILE A 1 716 ? 0.905 -14.544 29.317 1.00 86.81 716 ILE A N 1
ATOM 5754 C CA . ILE A 1 716 ? 1.359 -14.110 30.640 1.00 86.81 716 ILE A CA 1
ATOM 5755 C C . ILE A 1 716 ? 2.568 -13.197 30.471 1.00 86.81 716 ILE A C 1
ATOM 5757 O O . ILE A 1 716 ? 3.606 -13.599 29.940 1.00 86.81 716 ILE A O 1
ATOM 5761 N N . TRP A 1 717 ? 2.447 -11.971 30.973 1.00 88.44 717 TRP A N 1
ATOM 5762 C CA . TRP A 1 717 ? 3.561 -11.036 31.048 1.00 88.44 717 TRP A CA 1
ATOM 5763 C C . TRP A 1 717 ? 4.479 -11.376 32.221 1.00 88.44 717 TRP A C 1
ATOM 5765 O O . TRP A 1 717 ? 4.028 -11.635 33.338 1.00 88.44 717 TRP A O 1
ATOM 5775 N N . LEU A 1 718 ? 5.781 -11.332 31.969 1.00 90.38 718 LEU A N 1
ATOM 5776 C CA . LEU A 1 718 ? 6.838 -11.429 32.964 1.00 90.38 718 LEU A CA 1
ATOM 5777 C C . LEU A 1 718 ? 7.668 -10.140 32.924 1.00 90.38 718 LEU A C 1
ATOM 5779 O O . LEU A 1 718 ? 7.919 -9.584 31.857 1.00 90.38 718 LEU A O 1
ATOM 5783 N N . ILE A 1 719 ? 8.129 -9.670 34.075 1.00 89.75 719 ILE A N 1
ATOM 5784 C CA . ILE A 1 719 ? 9.052 -8.538 34.188 1.00 89.75 719 ILE A CA 1
ATOM 5785 C C . ILE A 1 719 ? 10.426 -9.038 34.617 1.00 89.75 719 ILE A C 1
ATOM 5787 O O . ILE A 1 719 ? 10.521 -9.923 35.467 1.00 89.75 719 ILE A O 1
ATOM 5791 N N . VAL A 1 720 ? 11.484 -8.489 34.025 1.00 90.44 720 VAL A N 1
ATOM 5792 C CA . VAL A 1 720 ? 12.862 -8.840 34.383 1.00 90.44 720 VAL A CA 1
ATOM 5793 C C . VAL A 1 720 ? 13.389 -7.819 35.384 1.00 90.44 720 VAL A C 1
ATOM 5795 O O . VAL A 1 720 ? 13.386 -6.617 35.112 1.00 90.44 720 VAL A O 1
ATOM 5798 N N . ASP A 1 721 ? 13.842 -8.294 36.542 1.00 87.50 721 ASP A N 1
ATOM 5799 C CA . ASP A 1 721 ? 14.428 -7.440 37.575 1.00 87.50 721 ASP A CA 1
ATOM 5800 C C . ASP A 1 721 ? 15.861 -7.022 37.217 1.00 87.50 721 ASP A C 1
ATOM 5802 O O . ASP A 1 721 ? 16.702 -7.856 36.899 1.00 87.50 721 ASP A O 1
ATOM 5806 N N . GLY A 1 722 ? 16.159 -5.722 37.266 1.00 85.69 722 GLY A N 1
ATOM 5807 C CA . GLY A 1 722 ? 17.452 -5.185 36.839 1.00 85.69 722 GLY A CA 1
ATOM 5808 C C . GLY A 1 722 ? 18.634 -5.452 37.780 1.00 85.69 722 GLY A C 1
ATOM 5809 O O . GLY A 1 722 ? 19.752 -5.078 37.425 1.00 85.69 722 GLY A O 1
ATOM 5810 N N . VAL A 1 723 ? 18.417 -6.021 38.974 1.00 83.62 723 VAL A N 1
ATOM 5811 C CA . VAL A 1 723 ? 19.485 -6.430 39.914 1.00 83.62 723 VAL A CA 1
ATOM 5812 C C . VAL A 1 723 ? 19.750 -7.921 39.777 1.00 83.62 723 VAL A C 1
ATOM 5814 O O . VAL A 1 723 ? 20.886 -8.341 39.600 1.00 83.62 723 VAL A O 1
ATOM 5817 N N . THR A 1 724 ? 18.687 -8.715 39.874 1.00 82.31 724 THR A N 1
ATOM 5818 C CA . THR A 1 724 ? 18.782 -10.181 39.929 1.00 82.31 724 THR A CA 1
ATOM 5819 C C . THR A 1 724 ? 18.708 -10.839 38.554 1.00 82.31 724 THR A C 1
ATOM 5821 O O . THR A 1 724 ? 19.018 -12.017 38.431 1.00 82.31 724 THR A O 1
ATOM 5824 N N . TYR A 1 725 ? 18.260 -10.107 37.529 1.00 87.56 725 TYR A N 1
ATOM 5825 C CA . TYR A 1 725 ? 17.987 -10.608 36.175 1.00 87.56 725 TYR A CA 1
ATOM 5826 C C . TYR A 1 725 ? 17.000 -11.786 36.133 1.00 87.56 725 TYR A C 1
ATOM 5828 O O . TYR A 1 725 ? 16.940 -12.537 35.160 1.00 87.56 725 TYR A O 1
ATOM 5836 N N . THR A 1 726 ? 16.177 -11.917 37.178 1.00 85.38 726 THR A N 1
ATOM 5837 C CA . THR A 1 726 ? 15.127 -12.936 37.290 1.00 85.38 726 THR A CA 1
ATOM 5838 C C . THR A 1 726 ? 13.840 -12.457 36.622 1.00 85.38 726 THR A C 1
ATOM 5840 O O . THR A 1 726 ? 13.450 -11.296 36.782 1.00 85.38 726 THR A O 1
ATOM 5843 N N . ALA A 1 727 ? 13.166 -13.339 35.877 1.00 86.69 727 ALA A N 1
ATOM 5844 C CA . ALA A 1 727 ? 11.837 -13.063 35.338 1.00 86.69 727 ALA A CA 1
ATOM 5845 C C . ALA A 1 727 ? 10.761 -13.371 36.389 1.00 86.69 727 ALA A C 1
ATOM 5847 O O . ALA A 1 727 ? 10.779 -14.418 37.032 1.00 86.69 727 ALA A O 1
ATOM 5848 N N . ARG A 1 728 ? 9.801 -12.467 36.579 1.00 86.06 728 ARG A N 1
ATOM 5849 C CA . ARG A 1 728 ? 8.708 -12.636 37.550 1.00 86.06 728 ARG A CA 1
ATOM 5850 C C . ARG A 1 728 ? 7.371 -12.328 36.904 1.00 86.06 728 ARG A C 1
ATOM 5852 O O . ARG A 1 728 ? 7.282 -11.388 36.122 1.00 86.06 728 ARG A O 1
ATOM 5859 N N . SER A 1 729 ? 6.335 -13.096 37.239 1.00 79.56 729 SER A N 1
ATOM 5860 C CA . SER A 1 729 ? 4.987 -12.859 36.709 1.00 79.56 729 SER A CA 1
ATOM 5861 C C . SER A 1 729 ? 4.478 -11.473 37.084 1.00 79.56 729 SER A C 1
ATOM 5863 O O . SER A 1 729 ? 4.541 -11.071 38.247 1.00 79.56 729 SER A O 1
ATOM 5865 N N . LEU A 1 730 ? 3.911 -10.778 36.100 1.00 66.62 730 LEU A N 1
ATOM 5866 C CA . LEU A 1 730 ? 3.268 -9.481 36.283 1.00 66.62 730 LEU A CA 1
ATOM 5867 C C . LEU A 1 730 ? 1.993 -9.561 37.139 1.00 66.62 730 LEU A C 1
ATOM 5869 O O . LEU A 1 730 ? 1.505 -8.534 37.603 1.00 66.62 730 LEU A O 1
ATOM 5873 N N . SER A 1 731 ? 1.450 -10.768 37.345 1.00 56.72 731 SER A N 1
ATOM 5874 C CA . SER A 1 731 ? 0.263 -11.010 38.177 1.00 56.72 731 SER A CA 1
ATOM 5875 C C . SER A 1 731 ? 0.495 -10.754 39.672 1.00 56.72 731 SER A C 1
ATOM 5877 O O . SER A 1 731 ? -0.463 -10.767 40.437 1.00 56.72 731 SER A O 1
ATOM 5879 N N . LEU A 1 732 ? 1.744 -10.536 40.101 1.00 46.72 732 LEU A N 1
ATOM 5880 C CA . LEU A 1 732 ? 2.084 -10.105 41.456 1.00 46.72 732 LEU A CA 1
ATOM 5881 C C . LEU A 1 732 ? 1.967 -8.576 41.544 1.00 46.72 732 LEU A C 1
ATOM 5883 O O . LEU A 1 732 ? 2.802 -7.823 41.042 1.00 46.72 732 LEU A O 1
ATOM 5887 N N . GLU A 1 733 ? 0.867 -8.153 42.153 1.00 45.62 733 GLU A N 1
ATOM 5888 C CA . GLU A 1 733 ? 0.416 -6.788 42.417 1.00 45.62 733 GLU A CA 1
ATOM 5889 C C . GLU A 1 733 ? 1.544 -5.763 42.610 1.00 45.62 733 GLU A C 1
ATOM 5891 O O . GLU A 1 733 ? 2.286 -5.788 43.589 1.00 45.62 733 GLU A O 1
ATOM 5896 N N . GLY A 1 734 ? 1.658 -4.815 41.673 1.00 49.41 734 GLY A N 1
ATOM 5897 C CA . GLY A 1 734 ? 2.485 -3.619 41.850 1.00 49.41 734 GLY A CA 1
ATOM 5898 C C . GLY A 1 734 ? 3.970 -3.882 42.106 1.00 49.41 734 GLY A C 1
ATOM 5899 O O . GLY A 1 734 ? 4.602 -3.030 42.732 1.00 49.41 734 GLY A O 1
ATOM 5900 N N . ALA A 1 735 ? 4.502 -5.024 41.645 1.00 55.22 735 ALA A N 1
ATOM 5901 C CA . ALA A 1 735 ? 5.879 -5.432 41.886 1.00 55.22 735 ALA A CA 1
ATOM 5902 C C . ALA A 1 735 ? 6.850 -4.267 41.653 1.00 55.22 735 ALA A C 1
ATOM 5904 O O . ALA A 1 735 ? 6.939 -3.690 40.568 1.00 55.22 735 ALA A O 1
ATOM 5905 N N . ASP A 1 736 ? 7.545 -3.911 42.725 1.00 68.69 736 ASP A N 1
ATOM 5906 C CA . ASP A 1 736 ? 8.570 -2.889 42.747 1.00 68.69 736 ASP A CA 1
ATOM 5907 C C . ASP A 1 736 ? 9.831 -3.466 42.089 1.00 68.69 736 ASP A C 1
ATOM 5909 O O . ASP A 1 736 ? 10.550 -4.246 42.718 1.00 68.69 736 ASP A O 1
ATOM 5913 N N . VAL A 1 737 ? 10.084 -3.136 40.819 1.00 80.56 737 VAL A N 1
ATOM 5914 C CA . VAL A 1 737 ? 11.153 -3.749 40.014 1.00 80.56 737 VAL A CA 1
ATOM 5915 C C . VAL A 1 737 ? 12.322 -2.791 39.854 1.00 80.56 737 VAL A C 1
ATOM 5917 O O . VAL A 1 737 ? 12.153 -1.604 39.564 1.00 80.56 737 VAL A O 1
ATOM 5920 N N . ALA A 1 738 ? 13.531 -3.306 40.049 1.00 84.81 738 ALA A N 1
ATOM 5921 C CA . ALA A 1 738 ? 14.740 -2.520 39.888 1.00 84.81 738 ALA A CA 1
ATOM 5922 C C . ALA A 1 738 ? 15.020 -2.211 38.406 1.00 84.81 738 ALA A C 1
ATOM 5924 O O . ALA A 1 738 ? 14.939 -3.097 37.555 1.00 84.81 738 ALA A O 1
ATOM 5925 N N . VAL A 1 739 ? 15.385 -0.964 38.091 1.00 87.94 739 VAL A N 1
ATOM 5926 C CA . VAL A 1 739 ? 15.813 -0.574 36.738 1.00 87.94 739 VAL A CA 1
ATOM 5927 C C . VAL A 1 739 ? 17.172 -1.208 36.408 1.00 87.94 739 VAL A C 1
ATOM 5929 O O . VAL A 1 739 ? 18.064 -1.273 37.261 1.00 87.94 739 VAL A O 1
ATOM 5932 N N . ALA A 1 740 ? 17.340 -1.681 35.171 1.00 90.06 740 ALA A N 1
ATOM 5933 C CA . ALA A 1 740 ? 18.617 -2.194 34.676 1.00 90.06 740 ALA A CA 1
ATOM 5934 C C . ALA A 1 740 ? 19.589 -1.040 34.361 1.00 90.06 740 ALA A C 1
ATOM 5936 O O . ALA A 1 740 ? 19.163 0.011 33.869 1.00 90.06 740 ALA A O 1
ATOM 5937 N N . LYS A 1 741 ? 20.886 -1.234 34.649 1.00 87.94 741 LYS A N 1
ATOM 5938 C CA . LYS A 1 741 ? 21.929 -0.200 34.505 1.00 87.94 741 LYS A CA 1
ATOM 5939 C C . LYS A 1 741 ? 21.974 0.374 33.068 1.00 87.94 741 LYS A C 1
ATOM 5941 O O . LYS A 1 741 ? 21.741 -0.361 32.107 1.00 87.94 741 LYS A O 1
ATOM 5946 N N . PRO A 1 742 ? 22.222 1.687 32.895 1.00 86.88 742 PRO A N 1
ATOM 5947 C CA . PRO A 1 742 ? 22.112 2.369 31.599 1.00 86.88 742 PRO A CA 1
ATOM 5948 C C . PRO A 1 742 ? 23.133 1.914 30.545 1.00 86.88 742 PRO A C 1
ATOM 5950 O O . PRO A 1 742 ? 22.861 2.036 29.352 1.00 86.88 742 PRO A O 1
ATOM 5953 N N . ASP A 1 743 ? 24.279 1.394 30.975 1.00 84.12 743 ASP A N 1
ATOM 5954 C CA . ASP A 1 743 ? 25.372 0.863 30.155 1.00 84.12 743 ASP A CA 1
ATOM 5955 C C . ASP A 1 743 ? 25.125 -0.570 29.652 1.00 84.12 743 ASP A C 1
ATOM 5957 O O . ASP A 1 743 ? 25.817 -1.040 28.746 1.00 84.12 743 ASP A O 1
ATOM 5961 N N . LEU A 1 744 ? 24.102 -1.258 30.170 1.00 85.94 744 LEU A N 1
ATOM 5962 C CA . LEU A 1 744 ? 23.729 -2.584 29.691 1.00 85.94 744 LEU A CA 1
ATOM 5963 C C . LEU A 1 744 ? 23.083 -2.515 28.304 1.00 85.94 744 LEU A C 1
ATOM 5965 O O . LEU A 1 744 ? 22.189 -1.713 28.037 1.00 85.94 744 LEU A O 1
ATOM 5969 N N . CYS A 1 745 ? 23.521 -3.426 27.438 1.00 86.62 745 CYS A N 1
ATOM 5970 C CA . CYS A 1 745 ? 22.920 -3.696 26.127 1.00 86.62 745 CYS A CA 1
ATOM 5971 C C . CYS A 1 745 ? 22.549 -5.170 25.954 1.00 86.62 745 CYS A C 1
ATOM 5973 O O . CYS A 1 745 ? 22.105 -5.587 24.885 1.00 86.62 745 CYS A O 1
ATOM 5975 N N . THR A 1 746 ? 22.812 -5.999 26.964 1.00 90.06 746 THR A N 1
ATOM 5976 C CA . THR A 1 746 ? 22.527 -7.432 26.945 1.00 90.06 746 THR A CA 1
ATOM 5977 C C . THR A 1 746 ? 22.280 -7.926 28.363 1.00 90.06 746 THR A C 1
ATOM 5979 O O . THR A 1 746 ? 23.034 -7.573 29.267 1.00 90.06 746 THR A O 1
ATOM 5982 N N . ILE A 1 747 ? 21.235 -8.733 28.553 1.00 90.12 747 ILE A N 1
ATOM 5983 C CA . ILE A 1 747 ? 20.904 -9.394 29.821 1.00 90.12 747 ILE A CA 1
ATOM 5984 C C . ILE A 1 747 ? 20.620 -10.872 29.571 1.00 90.12 747 ILE A C 1
ATOM 5986 O O . ILE A 1 747 ? 20.034 -11.244 28.551 1.00 90.12 747 ILE A O 1
ATOM 5990 N N . TYR A 1 748 ? 21.031 -11.693 30.533 1.00 89.50 748 TYR A N 1
ATOM 5991 C CA . TYR A 1 748 ? 20.821 -13.131 30.559 1.00 89.50 748 TYR A CA 1
ATOM 5992 C C . TYR A 1 748 ? 19.757 -13.464 31.597 1.00 89.50 748 TYR A C 1
ATOM 5994 O O . TYR A 1 748 ? 19.912 -13.124 32.766 1.00 89.50 748 TYR A O 1
ATOM 6002 N N . VAL A 1 749 ? 18.682 -14.118 31.165 1.00 89.75 749 VAL A N 1
ATOM 6003 C CA . VAL A 1 749 ? 17.572 -14.517 32.034 1.00 89.75 749 VAL A CA 1
ATOM 6004 C C . VAL A 1 749 ? 17.521 -16.038 32.071 1.00 89.75 749 VAL A C 1
ATOM 6006 O O . VAL A 1 749 ? 17.128 -16.675 31.093 1.00 89.75 749 VAL A O 1
ATOM 6009 N N . SER A 1 750 ? 17.958 -16.622 33.184 1.00 82.50 750 SER A N 1
ATOM 6010 C CA . SER A 1 750 ? 17.966 -18.074 33.418 1.00 82.50 750 SER A CA 1
ATOM 6011 C C . SER A 1 750 ? 16.858 -18.537 34.367 1.00 82.50 750 SER A C 1
ATOM 6013 O O . SER A 1 750 ? 16.431 -19.686 34.294 1.00 82.50 750 SER A O 1
ATOM 6015 N N . GLU A 1 751 ? 16.363 -17.656 35.237 1.00 83.88 751 GLU A N 1
ATOM 6016 C CA . GLU A 1 751 ? 15.371 -17.981 36.265 1.00 83.88 751 GLU A CA 1
ATOM 6017 C C . GLU A 1 751 ? 14.007 -17.341 35.981 1.00 83.88 751 GLU A C 1
ATOM 6019 O O . GLU A 1 751 ? 13.914 -16.229 35.453 1.00 83.88 751 GLU A O 1
ATOM 6024 N N . GLY A 1 752 ? 12.935 -18.038 36.376 1.00 82.19 752 GLY A N 1
ATOM 6025 C CA . GLY A 1 752 ? 11.554 -17.566 36.215 1.00 82.19 752 GLY A CA 1
ATOM 6026 C C . GLY A 1 752 ? 10.927 -17.834 34.843 1.00 82.19 752 GLY A C 1
ATOM 6027 O O . GLY A 1 752 ? 9.860 -17.303 34.539 1.00 82.19 752 GLY A O 1
ATOM 6028 N N . LEU A 1 753 ? 11.573 -18.667 34.023 1.00 87.12 753 LEU A N 1
ATOM 6029 C CA . LEU A 1 753 ? 11.112 -19.080 32.697 1.00 87.12 753 LEU A CA 1
ATOM 6030 C C . LEU A 1 753 ? 10.699 -20.555 32.708 1.00 87.12 753 LEU A C 1
ATOM 6032 O O . LEU A 1 753 ? 11.321 -21.384 33.371 1.00 87.12 753 LEU A O 1
ATOM 6036 N N . ALA A 1 754 ? 9.662 -20.898 31.950 1.00 85.94 754 ALA A N 1
ATOM 6037 C CA . ALA A 1 754 ? 9.219 -22.272 31.765 1.00 85.94 754 ALA A CA 1
ATOM 6038 C C . ALA A 1 754 ? 9.797 -22.853 30.465 1.00 85.94 754 ALA A C 1
ATOM 6040 O O . ALA A 1 754 ? 9.705 -22.256 29.392 1.00 85.94 754 ALA A O 1
ATOM 6041 N N . TYR A 1 755 ? 10.380 -24.049 30.550 1.00 83.81 755 TYR A N 1
ATOM 6042 C CA . TYR A 1 755 ? 10.951 -24.738 29.391 1.00 83.81 755 TYR A CA 1
ATOM 6043 C C . TYR A 1 755 ? 9.888 -25.133 28.364 1.00 83.81 755 TYR A C 1
ATOM 6045 O O . TYR A 1 755 ? 8.746 -25.436 28.711 1.00 83.81 755 TYR A O 1
ATOM 6053 N N . GLY A 1 756 ? 10.283 -25.166 27.089 1.00 80.81 756 GLY A N 1
ATOM 6054 C CA . GLY A 1 756 ? 9.409 -25.537 25.977 1.00 80.81 756 GLY A CA 1
ATOM 6055 C C . GLY A 1 756 ? 8.415 -24.455 25.553 1.00 80.81 756 GLY A C 1
ATOM 6056 O O . GLY A 1 756 ? 7.659 -24.694 24.617 1.00 80.81 756 GLY A O 1
ATOM 6057 N N . ARG A 1 757 ? 8.423 -23.277 26.191 1.00 86.06 757 ARG A N 1
ATOM 6058 C CA . ARG A 1 757 ? 7.509 -22.175 25.869 1.00 86.06 757 ARG A CA 1
ATOM 6059 C C . ARG A 1 757 ? 8.163 -21.118 24.972 1.00 86.06 757 ARG A C 1
ATOM 6061 O O . ARG A 1 757 ? 9.350 -20.830 25.156 1.00 86.06 757 ARG A O 1
ATOM 6068 N N . PRO A 1 758 ? 7.429 -20.549 23.999 1.00 91.38 758 PRO A N 1
ATOM 6069 C CA . PRO A 1 758 ? 7.875 -19.422 23.194 1.00 91.38 758 PRO A CA 1
ATOM 6070 C C . PRO A 1 758 ? 7.750 -18.109 23.973 1.00 91.38 758 PRO A C 1
ATOM 6072 O O . PRO A 1 758 ? 6.658 -17.698 24.360 1.00 91.38 758 PRO A O 1
ATOM 6075 N N . TYR A 1 759 ? 8.869 -17.409 24.134 1.00 94.25 759 TYR A N 1
ATOM 6076 C CA . TYR A 1 759 ? 8.916 -16.087 24.755 1.00 94.25 759 TYR A CA 1
ATOM 6077 C C . TYR A 1 759 ? 9.217 -15.007 23.728 1.00 94.25 759 TYR A C 1
ATOM 6079 O O . TYR A 1 759 ? 10.023 -15.231 22.829 1.00 94.25 759 TYR A O 1
ATOM 6087 N N . ALA A 1 760 ? 8.622 -13.827 23.881 1.00 94.06 760 ALA A N 1
ATOM 6088 C CA . ALA A 1 760 ? 9.022 -12.606 23.180 1.00 94.06 760 ALA A CA 1
ATOM 6089 C C . ALA A 1 760 ? 9.341 -11.495 24.190 1.00 94.06 760 ALA A C 1
ATOM 6091 O O . ALA A 1 760 ? 8.844 -11.521 25.311 1.00 94.06 760 ALA A O 1
ATOM 6092 N N . ALA A 1 761 ? 10.172 -10.526 23.802 1.00 95.00 761 ALA A N 1
ATOM 6093 C CA . ALA A 1 761 ? 10.662 -9.460 24.673 1.00 95.00 761 ALA A CA 1
ATOM 6094 C C . ALA A 1 761 ? 10.351 -8.067 24.116 1.00 95.00 761 ALA A C 1
ATOM 6096 O O . ALA A 1 761 ? 10.396 -7.850 22.905 1.00 95.00 761 ALA A O 1
ATOM 6097 N N . CYS A 1 762 ? 10.130 -7.100 25.001 1.00 93.62 762 CYS A N 1
ATOM 6098 C CA . CYS A 1 762 ? 10.115 -5.673 24.686 1.00 93.62 762 CYS A CA 1
ATOM 6099 C C . CYS A 1 762 ? 10.828 -4.877 25.785 1.00 93.62 762 CYS A C 1
ATOM 6101 O O . CYS A 1 762 ? 10.911 -5.315 26.936 1.00 93.62 762 CYS A O 1
ATOM 6103 N N . ILE A 1 763 ? 11.336 -3.695 25.435 1.00 94.12 763 ILE A N 1
ATOM 6104 C CA . ILE A 1 763 ? 12.115 -2.849 26.348 1.00 94.12 763 ILE A CA 1
ATOM 6105 C C . ILE A 1 763 ? 11.633 -1.403 26.330 1.00 94.12 763 ILE A C 1
ATOM 6107 O O . ILE A 1 763 ? 11.181 -0.909 25.300 1.00 94.12 763 ILE A O 1
ATOM 6111 N N . ALA A 1 764 ? 11.773 -0.711 27.453 1.00 90.19 764 ALA A N 1
ATOM 6112 C CA . ALA A 1 764 ? 11.591 0.730 27.563 1.00 90.19 764 ALA A CA 1
ATOM 6113 C C . ALA A 1 764 ? 12.865 1.367 28.132 1.00 90.19 764 ALA A C 1
ATOM 6115 O O . ALA A 1 764 ? 13.545 0.785 28.976 1.00 90.19 764 ALA A O 1
ATOM 6116 N N . VAL A 1 765 ? 13.183 2.573 27.668 1.00 89.88 765 VAL A N 1
ATOM 6117 C CA . VAL A 1 765 ? 14.286 3.406 28.165 1.00 89.88 765 VAL A CA 1
ATOM 6118 C C . VAL A 1 765 ? 13.775 4.507 29.094 1.00 89.88 765 VAL A C 1
ATOM 6120 O O . VAL A 1 765 ? 12.757 5.143 28.792 1.00 89.88 765 VAL A O 1
ATOM 6123 N N . LEU A 1 766 ? 14.490 4.737 30.199 1.00 88.50 766 LEU A N 1
ATOM 6124 C CA . LEU A 1 766 ? 14.322 5.877 31.101 1.00 88.50 766 LEU A CA 1
ATOM 6125 C C . LEU A 1 766 ? 15.347 6.961 30.754 1.00 88.50 766 LEU A C 1
ATOM 6127 O O . LEU A 1 766 ? 16.549 6.692 30.729 1.00 88.50 766 LEU A O 1
ATOM 6131 N N . THR A 1 767 ? 14.889 8.192 30.527 1.00 83.12 767 THR A N 1
ATOM 6132 C CA . THR A 1 767 ? 15.759 9.363 30.322 1.00 83.12 767 THR A CA 1
ATOM 6133 C C . THR A 1 767 ? 15.378 10.506 31.266 1.00 83.12 767 THR A C 1
ATOM 6135 O O . THR A 1 767 ? 14.434 10.406 32.051 1.00 83.12 767 THR A O 1
ATOM 6138 N N . ASP A 1 768 ? 16.078 11.632 31.144 1.00 78.94 768 ASP A N 1
ATOM 6139 C CA . ASP A 1 768 ? 15.723 12.929 31.739 1.00 78.94 768 ASP A CA 1
ATOM 6140 C C . ASP A 1 768 ? 14.267 13.386 31.485 1.00 78.94 768 ASP A C 1
ATOM 6142 O O . ASP A 1 768 ? 13.707 14.138 32.280 1.00 78.94 768 ASP A O 1
ATOM 6146 N N . ARG A 1 769 ? 13.635 12.922 30.399 1.00 71.94 769 ARG A N 1
ATOM 6147 C CA . ARG A 1 769 ? 12.237 13.213 30.029 1.00 71.94 769 ARG A CA 1
ATOM 6148 C C . ARG A 1 769 ? 11.248 12.133 30.480 1.00 71.94 769 ARG A C 1
ATOM 6150 O O . ARG A 1 769 ? 10.084 12.167 30.085 1.00 71.94 769 ARG A O 1
ATOM 6157 N N . GLY A 1 770 ? 11.697 11.180 31.294 1.00 78.81 770 GLY A N 1
ATOM 6158 C CA . GLY A 1 770 ? 10.902 10.059 31.787 1.00 78.81 770 GLY A CA 1
ATOM 6159 C C . GLY A 1 770 ? 11.009 8.810 30.912 1.00 78.81 770 GLY A C 1
ATOM 6160 O O . GLY A 1 770 ? 11.950 8.642 30.136 1.00 78.81 770 GLY A O 1
ATOM 6161 N N . TRP A 1 771 ? 10.050 7.899 31.078 1.00 83.31 771 TRP A N 1
ATOM 6162 C CA . TRP A 1 771 ? 10.007 6.637 30.343 1.00 83.31 771 TRP A CA 1
ATOM 6163 C C . TRP A 1 771 ? 9.458 6.803 28.922 1.00 83.31 771 TRP A C 1
ATOM 6165 O O . TRP A 1 771 ? 8.410 7.431 28.716 1.00 83.31 771 TRP A O 1
ATOM 6175 N N . SER A 1 772 ? 10.128 6.161 27.964 1.00 82.94 772 SER A N 1
ATOM 6176 C CA . SER A 1 772 ? 9.531 5.769 26.676 1.00 82.94 772 SER A CA 1
ATOM 6177 C C . SER A 1 772 ? 8.448 4.701 26.859 1.00 82.94 772 SER A C 1
ATOM 6179 O O . SER A 1 772 ? 8.417 3.998 27.871 1.00 82.94 772 SER A O 1
ATOM 6181 N N . ALA A 1 773 ? 7.579 4.545 25.858 1.00 81.00 773 ALA A N 1
ATOM 6182 C CA . ALA A 1 773 ? 6.770 3.335 25.744 1.00 81.00 773 ALA A CA 1
ATOM 6183 C C . ALA A 1 773 ? 7.657 2.106 25.499 1.00 81.00 773 ALA A C 1
ATOM 6185 O O . ALA A 1 773 ? 8.756 2.223 24.949 1.00 81.00 773 ALA A O 1
ATOM 6186 N N . PHE A 1 774 ? 7.163 0.929 25.886 1.00 85.88 774 PHE A N 1
ATOM 6187 C CA . PHE A 1 774 ? 7.806 -0.329 25.516 1.00 85.88 774 PHE A CA 1
ATOM 6188 C C . PHE A 1 774 ? 7.922 -0.439 23.991 1.00 85.88 774 PHE A C 1
ATOM 6190 O O . PHE A 1 774 ? 7.014 -0.043 23.264 1.00 85.88 774 PHE A O 1
ATOM 6197 N N . SER A 1 775 ? 9.038 -0.972 23.505 1.00 88.50 775 SER A N 1
ATOM 6198 C CA . SER A 1 775 ? 9.262 -1.243 22.087 1.00 88.50 775 SER A CA 1
ATOM 6199 C C . SER A 1 775 ? 8.306 -2.304 21.536 1.00 88.50 775 SER A C 1
ATOM 6201 O O . SER A 1 775 ? 7.617 -2.997 22.287 1.00 88.50 775 SER A O 1
ATOM 6203 N N . ASP A 1 776 ? 8.266 -2.444 20.208 1.00 85.75 776 ASP A N 1
ATOM 6204 C CA . ASP A 1 776 ? 7.609 -3.588 19.572 1.00 85.75 776 ASP A CA 1
ATOM 6205 C C . ASP A 1 776 ? 8.203 -4.906 20.099 1.00 85.75 776 ASP A C 1
ATOM 6207 O O . ASP A 1 776 ? 9.392 -4.983 20.426 1.00 85.75 776 ASP A O 1
ATOM 6211 N N . LEU A 1 777 ? 7.399 -5.971 20.112 1.00 90.19 777 LEU A N 1
ATOM 6212 C CA . LEU A 1 777 ? 7.871 -7.297 20.509 1.00 90.19 777 LEU A CA 1
ATOM 6213 C C . LEU A 1 777 ? 8.994 -7.809 19.592 1.00 90.19 777 LEU A C 1
ATOM 6215 O O . LEU A 1 777 ? 8.987 -7.630 18.364 1.00 90.19 777 LEU A O 1
ATOM 6219 N N . SER A 1 778 ? 9.958 -8.496 20.204 1.00 93.56 778 SER A N 1
ATOM 6220 C CA . SER A 1 778 ? 10.951 -9.301 19.502 1.00 93.56 778 SER A CA 1
ATOM 6221 C C . SER A 1 778 ? 10.284 -10.455 18.750 1.00 93.56 778 SER A C 1
ATOM 6223 O O . SER A 1 778 ? 9.113 -10.781 18.948 1.00 93.56 778 SER A O 1
ATOM 6225 N N . ARG A 1 779 ? 11.055 -11.133 17.893 1.00 88.94 779 ARG A N 1
ATOM 6226 C CA . ARG A 1 779 ? 10.641 -12.466 17.442 1.00 88.94 779 ARG A CA 1
ATOM 6227 C C . ARG A 1 779 ? 10.600 -13.398 18.650 1.00 88.94 779 ARG A C 1
ATOM 6229 O O . ARG A 1 779 ? 11.464 -13.286 19.522 1.00 88.94 779 ARG A O 1
ATOM 6236 N N . SER A 1 780 ? 9.605 -14.276 18.686 1.00 90.00 780 SER A N 1
ATOM 6237 C CA . SER A 1 780 ? 9.482 -15.259 19.751 1.00 90.00 780 SER A CA 1
ATOM 6238 C C . SER A 1 780 ? 10.539 -16.350 19.604 1.00 90.00 780 SER A C 1
ATOM 6240 O O . SER A 1 780 ? 10.824 -16.784 18.484 1.00 90.00 780 SER A O 1
ATOM 6242 N N . VAL A 1 781 ? 11.086 -16.817 20.721 1.00 90.62 781 VAL A N 1
ATOM 6243 C CA . VAL A 1 781 ? 12.042 -17.925 20.756 1.00 90.62 781 VAL A CA 1
ATOM 6244 C C . VAL A 1 781 ? 11.651 -18.903 21.855 1.00 90.62 781 VAL A C 1
ATOM 6246 O O . VAL A 1 781 ? 11.265 -18.490 22.947 1.00 90.62 781 VAL A O 1
ATOM 6249 N N . SER A 1 782 ? 11.738 -20.198 21.558 1.00 86.88 782 SER A N 1
ATOM 6250 C CA . SER A 1 782 ? 11.423 -21.269 22.501 1.00 86.88 782 SER A CA 1
ATOM 6251 C C . SER A 1 782 ? 12.694 -21.836 23.114 1.00 86.88 782 SER A C 1
ATOM 6253 O O . SER A 1 782 ? 13.621 -22.204 22.394 1.00 86.88 782 SER A O 1
ATOM 6255 N N . ILE A 1 783 ? 12.722 -21.950 24.439 1.00 80.50 783 ILE A N 1
ATOM 6256 C CA . ILE A 1 783 ? 13.830 -22.596 25.147 1.00 80.50 783 ILE A CA 1
ATOM 6257 C C . ILE A 1 783 ? 13.648 -24.109 25.013 1.00 80.50 783 ILE A C 1
ATOM 6259 O O . ILE A 1 783 ? 12.677 -24.670 25.529 1.00 80.50 783 ILE A O 1
ATOM 6263 N N . SER A 1 784 ? 14.561 -24.771 24.303 1.00 70.69 784 SER A N 1
ATOM 6264 C CA . SER A 1 784 ? 14.534 -26.226 24.127 1.00 70.69 784 SER A CA 1
ATOM 6265 C C . SER A 1 784 ? 14.642 -26.938 25.477 1.00 70.69 784 SER A C 1
ATOM 6267 O O . SER A 1 784 ? 15.480 -26.590 26.306 1.00 70.69 784 SER A O 1
ATOM 6269 N N . ALA A 1 785 ? 13.816 -27.962 25.701 1.00 61.00 785 ALA A N 1
ATOM 6270 C CA . ALA A 1 785 ? 13.922 -28.809 26.884 1.00 61.00 785 ALA A CA 1
ATOM 6271 C C . ALA A 1 785 ? 15.190 -29.675 26.780 1.00 61.00 785 ALA A C 1
ATOM 6273 O O . ALA A 1 785 ? 15.188 -30.711 26.117 1.00 61.00 785 ALA A O 1
ATOM 6274 N N . SER A 1 786 ? 16.286 -29.245 27.405 1.00 49.41 786 SER A N 1
ATOM 6275 C CA . SER A 1 786 ? 17.528 -30.017 27.487 1.00 49.41 786 SER A CA 1
ATOM 6276 C C . SER A 1 786 ? 18.065 -30.044 28.920 1.00 49.41 786 SER A C 1
ATOM 6278 O O . SER A 1 786 ? 17.938 -29.083 29.666 1.00 49.41 786 SER A O 1
ATOM 6280 N N . ALA A 1 787 ? 18.591 -31.215 29.282 1.00 41.38 787 ALA A N 1
ATOM 6281 C CA . ALA A 1 787 ? 18.971 -31.735 30.595 1.00 41.38 787 ALA A CA 1
ATOM 6282 C C . ALA A 1 787 ? 19.470 -30.738 31.662 1.00 41.38 787 ALA A C 1
ATOM 6284 O O . ALA A 1 787 ? 20.307 -29.881 31.399 1.00 41.38 787 ALA A O 1
ATOM 6285 N N . LYS A 1 788 ? 19.020 -30.994 32.906 1.00 45.59 788 LYS A N 1
ATOM 6286 C CA . LYS A 1 788 ? 19.526 -30.450 34.180 1.00 45.59 788 LYS A CA 1
ATOM 6287 C C . LYS A 1 788 ? 21.017 -30.105 34.111 1.00 45.59 788 LYS A C 1
ATOM 6289 O O . LYS A 1 788 ? 21.859 -31.003 34.086 1.00 45.59 788 LYS A O 1
ATOM 6294 N N . VAL A 1 789 ? 21.325 -28.815 34.151 1.00 41.66 789 VAL A N 1
ATOM 6295 C CA . VAL A 1 789 ? 22.671 -28.335 34.461 1.00 41.66 789 VAL A CA 1
ATOM 6296 C C . VAL A 1 789 ? 22.871 -28.515 35.967 1.00 41.66 789 VAL A C 1
ATOM 6298 O O . VAL A 1 789 ? 22.010 -28.145 36.761 1.00 41.66 789 VAL A O 1
ATOM 6301 N N . SER A 1 790 ? 23.961 -29.183 36.349 1.00 39.06 790 SER A N 1
ATOM 6302 C CA . SER A 1 790 ? 24.407 -29.299 37.740 1.00 39.06 790 SER A CA 1
ATOM 6303 C C . SER A 1 790 ? 24.635 -27.915 38.345 1.00 39.06 790 SER A C 1
ATOM 6305 O O . SER A 1 790 ? 25.129 -27.052 37.626 1.00 39.06 790 SER A O 1
ATOM 6307 N N . ASP A 1 791 ? 24.397 -27.756 39.650 1.00 39.03 791 ASP A N 1
ATOM 6308 C CA . ASP A 1 791 ? 24.604 -26.547 40.483 1.00 39.03 791 ASP A CA 1
ATOM 6309 C C . ASP A 1 791 ? 26.059 -26.009 40.542 1.00 39.03 791 ASP A C 1
ATOM 6311 O O . ASP A 1 791 ? 26.490 -25.409 41.523 1.00 39.03 791 ASP A O 1
ATOM 6315 N N . ALA A 1 792 ? 26.864 -26.232 39.509 1.00 41.41 792 ALA A N 1
ATOM 6316 C CA . ALA A 1 792 ? 28.227 -25.762 39.395 1.00 41.41 792 ALA A CA 1
ATOM 6317 C C . ALA A 1 792 ? 28.344 -24.841 38.176 1.00 41.41 792 ALA A C 1
ATOM 6319 O O . ALA A 1 792 ? 28.163 -25.274 37.040 1.00 41.41 792 ALA A O 1
ATOM 6320 N N . VAL A 1 793 ? 28.765 -23.604 38.452 1.00 43.09 793 VAL A N 1
ATOM 6321 C CA . VAL A 1 793 ? 29.147 -22.525 37.523 1.00 43.09 793 VAL A CA 1
ATOM 6322 C C . VAL A 1 793 ? 28.034 -21.520 37.179 1.00 43.09 793 VAL A C 1
ATOM 6324 O O . VAL A 1 793 ? 27.632 -21.368 36.031 1.00 43.09 793 VAL A O 1
ATOM 6327 N N . LEU A 1 794 ? 27.667 -20.707 38.173 1.00 41.16 794 LEU A N 1
ATOM 6328 C CA . LEU A 1 794 ? 27.529 -19.259 37.982 1.00 41.16 794 LEU A CA 1
ATOM 6329 C C . LEU A 1 794 ? 28.409 -18.562 39.023 1.00 41.16 794 LEU A C 1
ATOM 6331 O O . LEU A 1 794 ? 27.977 -18.233 40.117 1.00 41.16 794 LEU A O 1
ATOM 6335 N N . GLY A 1 795 ? 29.677 -18.355 38.667 1.00 37.47 795 GLY A N 1
ATOM 6336 C CA . GLY A 1 795 ? 30.557 -17.385 39.326 1.00 37.47 795 GLY A CA 1
ATOM 6337 C C . GLY A 1 795 ? 30.264 -15.964 38.842 1.00 37.47 795 GLY A C 1
ATOM 6338 O O . GLY A 1 795 ? 31.176 -15.243 38.454 1.00 37.47 795 GLY A O 1
ATOM 6339 N N . LEU A 1 796 ? 28.985 -15.606 38.788 1.00 44.12 796 LEU A N 1
ATOM 6340 C CA . LEU A 1 796 ? 28.536 -14.226 38.837 1.00 44.12 796 LEU A CA 1
ATOM 6341 C C . LEU A 1 796 ? 27.710 -14.166 40.112 1.00 44.12 796 LEU A C 1
ATOM 6343 O O . LEU A 1 796 ? 26.484 -14.232 40.070 1.00 44.12 796 LEU A O 1
ATOM 6347 N N . ASP A 1 797 ? 28.405 -14.136 41.252 1.00 39.97 797 ASP A N 1
ATOM 6348 C CA . ASP A 1 797 ? 27.780 -13.615 42.461 1.00 39.97 797 ASP A CA 1
ATOM 6349 C C . ASP A 1 797 ? 27.128 -12.285 42.054 1.00 39.97 797 ASP A C 1
ATOM 6351 O O . ASP A 1 797 ? 27.781 -11.512 41.338 1.00 39.97 797 ASP A O 1
ATOM 6355 N N . PRO A 1 798 ? 25.851 -12.033 42.396 1.00 47.38 798 PRO A N 1
ATOM 6356 C CA . PRO A 1 798 ? 25.264 -10.727 42.153 1.00 47.38 798 PRO A CA 1
ATOM 6357 C C . PRO A 1 798 ? 26.228 -9.713 42.761 1.00 47.38 798 PRO A C 1
ATOM 6359 O O . PRO A 1 798 ? 26.456 -9.749 43.971 1.00 47.38 798 PRO A O 1
ATOM 6362 N N . GLU A 1 799 ? 26.866 -8.894 41.914 1.00 48.91 799 GLU A N 1
ATOM 6363 C CA . GLU A 1 799 ? 27.704 -7.797 42.389 1.00 48.91 799 GLU A CA 1
ATOM 6364 C C . GLU A 1 799 ? 26.899 -7.086 43.474 1.00 48.91 799 GLU A C 1
ATOM 6366 O O . GLU A 1 799 ? 25.721 -6.778 43.256 1.00 48.91 799 GLU A O 1
ATOM 6371 N N . GLU A 1 800 ? 27.501 -6.896 44.653 1.00 51.38 800 GLU 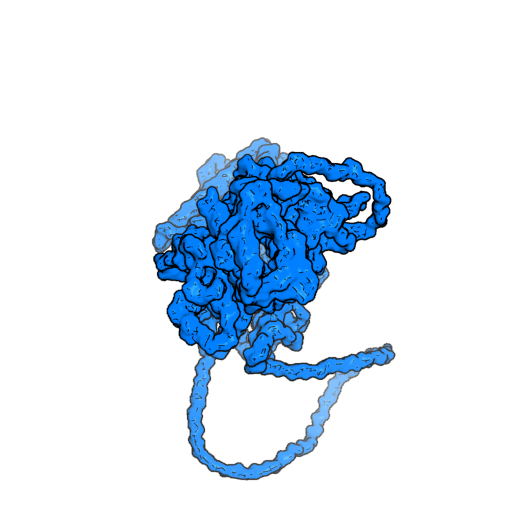A N 1
ATOM 6372 C CA . GLU A 1 800 ? 26.922 -6.056 45.699 1.00 51.38 800 GLU A CA 1
ATOM 6373 C C . GLU A 1 800 ? 26.430 -4.773 45.023 1.00 51.38 800 GLU A C 1
ATOM 6375 O O . GLU A 1 800 ? 27.227 -4.059 44.414 1.00 51.38 800 GLU A O 1
ATOM 6380 N N . ASP A 1 801 ? 25.110 -4.548 45.031 1.00 61.00 801 ASP A N 1
ATOM 6381 C CA . ASP A 1 801 ? 24.496 -3.464 44.266 1.00 61.00 801 ASP A CA 1
ATOM 6382 C C . ASP A 1 801 ? 25.001 -2.119 44.800 1.00 61.00 801 ASP A C 1
ATOM 6384 O O . ASP A 1 801 ? 24.495 -1.582 45.786 1.00 61.00 801 ASP A O 1
ATOM 6388 N N . ASP A 1 802 ? 26.021 -1.576 44.139 1.00 64.38 802 ASP A N 1
ATOM 6389 C CA . ASP A 1 802 ? 26.662 -0.306 44.465 1.00 64.38 802 ASP A CA 1
ATOM 6390 C C . ASP A 1 802 ? 25.769 0.904 44.141 1.00 64.38 802 ASP A C 1
ATOM 6392 O O . ASP A 1 802 ? 26.045 2.041 44.547 1.00 64.38 802 ASP A O 1
ATOM 6396 N N . TRP A 1 803 ? 24.645 0.676 43.456 1.00 76.19 803 TRP A N 1
ATOM 6397 C CA . TRP A 1 803 ? 23.727 1.715 43.021 1.00 76.19 803 TRP A CA 1
ATOM 6398 C C . TRP A 1 803 ? 22.665 2.033 44.083 1.00 76.19 803 TRP A C 1
ATOM 6400 O O . TRP A 1 803 ? 21.467 1.825 43.903 1.00 76.19 803 TRP A O 1
ATOM 6410 N N . SER A 1 804 ? 23.105 2.635 45.190 1.00 61.78 804 SER A N 1
ATOM 6411 C CA . SER A 1 804 ? 22.262 3.002 46.350 1.00 61.78 804 SER A CA 1
ATOM 6412 C C . SER A 1 804 ? 21.000 3.833 46.043 1.00 61.78 804 SER A C 1
ATOM 6414 O O . SER A 1 804 ? 20.064 3.845 46.838 1.00 61.78 804 SER A O 1
ATOM 6416 N N . GLN A 1 805 ? 20.956 4.531 44.902 1.00 71.38 805 GLN A N 1
ATOM 6417 C CA . GLN A 1 805 ? 19.823 5.348 44.440 1.00 71.38 805 GLN A CA 1
ATOM 6418 C C . GLN A 1 805 ? 19.197 4.809 43.142 1.00 71.38 805 GLN A C 1
ATOM 6420 O O . GLN A 1 805 ? 18.625 5.574 42.362 1.00 71.38 805 GLN A O 1
ATOM 6425 N N . ARG A 1 806 ? 19.332 3.502 42.875 1.00 80.75 806 ARG A N 1
ATOM 6426 C CA . ARG A 1 806 ? 18.786 2.846 41.684 1.00 80.75 806 ARG A CA 1
ATOM 6427 C C . ARG A 1 806 ? 17.292 3.161 41.530 1.00 80.75 806 ARG A C 1
ATOM 6429 O O . ARG A 1 806 ? 16.507 2.833 42.426 1.00 80.75 806 ARG A O 1
ATOM 6436 N N . PRO A 1 807 ? 16.871 3.767 40.403 1.00 82.19 807 PRO A N 1
ATOM 6437 C CA . PRO A 1 807 ? 15.462 3.985 40.133 1.00 82.19 807 PRO A CA 1
ATOM 6438 C C . PRO A 1 807 ? 14.713 2.656 40.121 1.00 82.19 807 PRO A C 1
ATOM 6440 O O . PRO A 1 807 ? 15.246 1.621 39.712 1.00 82.19 807 PRO A O 1
ATOM 6443 N N . ARG A 1 808 ? 13.456 2.689 40.546 1.00 82.75 808 ARG A N 1
ATOM 6444 C CA . ARG A 1 808 ? 12.576 1.528 40.486 1.00 82.75 808 ARG A CA 1
ATOM 6445 C C . ARG A 1 808 ? 11.361 1.864 39.644 1.00 82.75 808 ARG A C 1
ATOM 6447 O O . ARG A 1 808 ? 11.076 3.037 39.380 1.00 82.75 808 ARG A O 1
ATOM 6454 N N . PHE A 1 809 ? 10.669 0.850 39.156 1.00 82.06 809 PHE A N 1
ATOM 6455 C CA . PHE A 1 809 ? 9.487 1.055 38.337 1.00 82.06 809 PHE A CA 1
ATOM 6456 C C . PHE A 1 809 ? 8.441 -0.025 38.573 1.00 82.06 809 PHE A C 1
ATOM 6458 O O . PHE A 1 809 ? 8.757 -1.149 38.954 1.00 82.06 809 PHE A O 1
ATOM 6465 N N . ALA A 1 810 ? 7.191 0.341 38.311 1.00 78.94 810 ALA A N 1
ATOM 6466 C CA . ALA A 1 810 ? 6.079 -0.585 38.184 1.00 78.94 810 ALA A CA 1
ATOM 6467 C C . ALA A 1 810 ? 5.635 -0.641 36.721 1.00 78.94 810 ALA A C 1
ATOM 6469 O O . ALA A 1 810 ? 5.627 0.374 36.013 1.00 78.94 810 ALA A O 1
ATOM 6470 N N . CYS A 1 811 ? 5.247 -1.827 36.267 1.00 71.44 811 CYS A N 1
ATOM 6471 C CA . CYS A 1 811 ? 4.697 -2.035 34.935 1.00 71.44 811 CYS A CA 1
ATOM 6472 C C . CYS A 1 811 ? 3.157 -2.092 34.992 1.00 71.44 811 CYS A C 1
ATOM 6474 O O . CYS A 1 811 ? 2.616 -2.616 35.968 1.00 71.44 811 CYS A O 1
ATOM 6476 N N . PRO A 1 812 ? 2.427 -1.569 33.987 1.00 67.31 812 PRO A N 1
ATOM 6477 C CA . PRO A 1 812 ? 0.977 -1.736 33.912 1.00 67.31 812 PRO A CA 1
ATOM 6478 C C . PRO A 1 812 ? 0.588 -3.212 33.792 1.00 67.31 812 PRO A C 1
ATOM 6480 O O . PRO A 1 812 ? 1.152 -3.912 32.960 1.00 67.31 812 PRO A O 1
ATOM 6483 N N . SER A 1 813 ? -0.427 -3.657 34.538 1.00 62.16 813 SER A N 1
ATOM 6484 C CA . SER A 1 813 ? -0.906 -5.053 34.537 1.00 62.16 813 SER A CA 1
ATOM 6485 C C . SER A 1 813 ? -1.317 -5.588 33.164 1.00 62.16 813 SER A C 1
ATOM 6487 O O . SER A 1 813 ? -1.203 -6.782 32.901 1.00 62.16 813 SER A O 1
ATOM 6489 N N . LYS A 1 814 ? -1.776 -4.697 32.281 1.00 66.31 814 LYS A N 1
ATOM 6490 C CA . LYS A 1 814 ? -2.026 -4.970 30.864 1.00 66.31 814 LYS A CA 1
ATOM 6491 C C . LYS A 1 814 ? -1.007 -4.198 30.029 1.00 66.31 814 LYS A C 1
ATOM 6493 O O . LYS A 1 814 ? -1.177 -3.007 29.755 1.00 66.31 814 LYS A O 1
ATOM 6498 N N . LEU A 1 815 ? 0.080 -4.868 29.663 1.00 71.69 815 LEU A N 1
ATOM 6499 C CA . LEU A 1 815 ? 1.136 -4.293 28.837 1.00 71.69 815 LEU A CA 1
ATOM 6500 C C . LEU A 1 815 ? 0.750 -4.414 27.355 1.00 71.69 815 LEU A C 1
ATOM 6502 O O . LEU A 1 815 ? 0.507 -5.504 26.849 1.00 71.69 815 LEU A O 1
ATOM 6506 N N . VAL A 1 816 ? 0.697 -3.278 26.660 1.00 74.25 816 VAL A N 1
ATOM 6507 C CA . VAL A 1 816 ? 0.522 -3.177 25.210 1.00 74.25 816 VAL A CA 1
ATOM 6508 C C . VAL A 1 816 ? 1.825 -2.632 24.615 1.00 74.25 816 VAL A C 1
ATOM 6510 O O . VAL A 1 816 ? 2.138 -1.455 24.823 1.00 74.25 816 VAL A O 1
ATOM 6513 N N . PRO A 1 817 ? 2.618 -3.453 23.908 1.00 76.81 817 PRO A N 1
ATOM 6514 C CA . PRO A 1 817 ? 3.831 -3.009 23.221 1.00 76.81 817 PRO A CA 1
ATOM 6515 C C . PRO A 1 817 ? 3.573 -1.783 22.339 1.00 76.81 817 PRO A C 1
ATOM 6517 O O . PRO A 1 817 ? 2.530 -1.679 21.697 1.00 76.81 817 PRO A O 1
ATOM 6520 N N . GLY A 1 818 ? 4.496 -0.824 22.337 1.00 66.94 818 GLY A N 1
ATOM 6521 C CA . GLY A 1 818 ? 4.371 0.444 21.614 1.00 66.94 818 GLY A CA 1
ATOM 6522 C C . GLY A 1 818 ? 3.499 1.509 22.293 1.00 66.94 818 GLY A C 1
ATOM 6523 O O . GLY A 1 818 ? 3.586 2.676 21.912 1.00 66.94 818 GLY A O 1
ATOM 6524 N N . ALA A 1 819 ? 2.695 1.151 23.303 1.00 65.06 819 ALA A N 1
ATOM 6525 C CA . ALA A 1 819 ? 1.744 2.065 23.948 1.00 65.06 819 ALA A CA 1
ATOM 6526 C C . ALA A 1 819 ? 1.899 2.150 25.475 1.00 65.06 819 ALA A C 1
ATOM 6528 O O . ALA A 1 819 ? 1.864 3.245 26.039 1.00 65.06 819 ALA A O 1
ATOM 6529 N N . SER A 1 820 ? 2.080 1.016 26.156 1.00 74.19 820 SER A N 1
ATOM 6530 C CA . SER A 1 820 ? 2.251 0.971 27.609 1.00 74.19 820 SER A CA 1
ATOM 6531 C C . SER A 1 820 ? 3.608 1.525 28.022 1.00 74.19 820 SER A C 1
ATOM 6533 O O . SER A 1 820 ? 4.621 1.325 27.349 1.00 74.19 820 SER A O 1
ATOM 6535 N N . VAL A 1 821 ? 3.627 2.206 29.165 1.00 73.69 821 VAL A N 1
ATOM 6536 C CA . VAL A 1 821 ? 4.810 2.894 29.685 1.00 73.69 821 VAL A CA 1
ATOM 6537 C C . VAL A 1 821 ? 5.037 2.498 31.145 1.00 73.69 821 VAL A C 1
ATOM 6539 O O . VAL A 1 821 ? 4.062 2.464 31.903 1.00 73.69 821 VAL A O 1
ATOM 6542 N N . PRO A 1 822 ? 6.284 2.232 31.573 1.00 81.75 822 PRO A N 1
ATOM 6543 C CA . PRO A 1 822 ? 6.590 2.072 32.988 1.00 81.75 822 PRO A CA 1
ATOM 6544 C C . PRO A 1 822 ? 6.243 3.313 33.821 1.00 81.75 822 PRO A C 1
ATOM 6546 O O . PRO A 1 822 ? 6.309 4.453 33.350 1.00 81.75 822 PRO A O 1
ATOM 6549 N N . VAL A 1 823 ? 5.916 3.091 35.093 1.00 75.19 823 VAL A N 1
ATOM 6550 C CA . VAL A 1 823 ? 5.720 4.151 36.086 1.00 75.19 823 VAL A CA 1
ATOM 6551 C C . VAL A 1 823 ? 6.930 4.170 37.001 1.00 75.19 823 VAL A C 1
ATOM 6553 O O . VAL A 1 823 ? 7.182 3.195 37.706 1.00 75.19 823 VAL A O 1
ATOM 6556 N N . THR A 1 824 ? 7.675 5.277 37.005 1.00 75.81 824 THR A N 1
ATOM 6557 C CA . THR A 1 824 ? 8.783 5.462 37.945 1.00 75.81 824 THR A CA 1
ATOM 6558 C C . THR A 1 824 ? 8.250 5.408 39.367 1.00 75.81 824 THR A C 1
ATOM 6560 O O . THR A 1 824 ? 7.385 6.198 39.745 1.00 75.81 824 THR A O 1
ATOM 6563 N N . LEU A 1 825 ? 8.806 4.497 40.150 1.00 68.88 825 LEU A N 1
ATOM 6564 C CA . LEU A 1 825 ? 8.724 4.507 41.592 1.00 68.88 825 LEU A CA 1
ATOM 6565 C C . LEU A 1 825 ? 9.984 5.229 42.049 1.00 68.88 825 LEU A C 1
ATOM 6567 O O . LEU A 1 825 ? 11.098 4.707 41.951 1.00 68.88 825 LEU A O 1
ATOM 6571 N N . ARG A 1 826 ? 9.839 6.476 42.501 1.00 56.75 826 ARG A N 1
ATOM 6572 C CA . ARG A 1 826 ? 10.923 7.047 43.304 1.00 56.75 826 ARG A CA 1
ATOM 6573 C C . ARG A 1 826 ? 11.098 6.150 44.534 1.00 56.75 826 ARG A C 1
ATOM 6575 O O . ARG A 1 826 ? 10.125 5.500 44.926 1.00 56.75 826 ARG A O 1
ATOM 6582 N N . PRO A 1 827 ? 12.274 6.129 45.176 1.00 48.91 827 PRO A N 1
ATOM 6583 C CA . PRO A 1 827 ? 12.330 5.772 46.582 1.00 48.91 827 PRO A CA 1
ATOM 6584 C C . PRO A 1 827 ? 11.423 6.757 47.339 1.00 48.91 827 PRO A C 1
ATOM 6586 O O . PRO A 1 827 ? 11.848 7.799 47.824 1.00 48.91 827 PRO A O 1
ATOM 6589 N N . GLY A 1 828 ? 10.123 6.460 47.367 1.00 41.91 828 GLY A N 1
ATOM 6590 C CA . GLY A 1 828 ? 9.263 6.851 48.460 1.00 41.91 828 GLY A CA 1
ATOM 6591 C C . GLY A 1 828 ? 9.867 6.217 49.702 1.00 41.91 828 GLY A C 1
ATOM 6592 O O . GLY A 1 828 ? 10.575 5.207 49.592 1.00 41.91 828 GLY A O 1
ATOM 6593 N N . PRO A 1 829 ? 9.672 6.815 50.875 1.00 37.31 829 PRO A N 1
ATOM 6594 C CA . PRO A 1 829 ? 10.314 6.313 52.061 1.00 37.31 829 PRO A CA 1
ATOM 6595 C C . PRO A 1 829 ? 9.798 4.887 52.290 1.00 37.31 829 PRO A C 1
ATOM 6597 O O . PRO A 1 829 ? 8.732 4.681 52.861 1.00 37.31 829 PRO A O 1
ATOM 6600 N N . ARG A 1 830 ? 10.624 3.890 51.947 1.00 37.75 830 ARG A N 1
ATOM 6601 C CA . ARG A 1 830 ? 10.654 2.615 52.676 1.00 37.75 830 ARG A CA 1
ATOM 6602 C C . ARG A 1 830 ? 10.810 2.886 54.188 1.00 37.75 830 ARG A C 1
ATOM 6604 O O . ARG A 1 830 ? 10.474 2.045 55.006 1.00 37.75 830 ARG A O 1
ATOM 6611 N N . ASP A 1 831 ? 11.192 4.123 54.522 1.00 41.62 831 ASP A N 1
ATOM 6612 C CA . ASP A 1 831 ? 11.335 4.745 55.827 1.00 41.62 831 ASP A CA 1
ATOM 6613 C C . ASP A 1 831 ? 10.095 5.425 56.426 1.00 41.62 831 ASP A C 1
ATOM 6615 O O . ASP A 1 831 ? 10.235 6.126 57.437 1.00 41.62 831 ASP A O 1
ATOM 6619 N N . LEU A 1 832 ? 8.882 5.257 55.872 1.00 42.94 832 LEU A N 1
ATOM 6620 C CA . LEU A 1 832 ? 7.688 5.857 56.496 1.00 42.94 832 LEU A CA 1
ATOM 6621 C C . LEU A 1 832 ? 7.519 5.359 57.952 1.00 42.94 832 LEU A C 1
ATOM 6623 O O . LEU A 1 832 ? 7.036 6.113 58.795 1.00 42.94 832 LEU A O 1
ATOM 6627 N N . LEU A 1 833 ? 8.039 4.155 58.240 1.00 40.69 833 LEU A N 1
ATOM 6628 C CA . LEU A 1 833 ? 8.194 3.543 59.567 1.00 40.69 833 LEU A CA 1
ATOM 6629 C C . LEU A 1 833 ? 9.663 3.355 60.025 1.00 40.69 833 LEU A C 1
ATOM 6631 O O . LEU A 1 833 ? 9.890 2.813 61.101 1.00 40.69 833 LEU A O 1
ATOM 6635 N N . CYS A 1 834 ? 10.680 3.786 59.267 1.00 39.72 834 CYS A N 1
ATOM 6636 C CA . CYS A 1 834 ? 12.081 3.748 59.743 1.00 39.72 834 CYS A CA 1
ATOM 6637 C C . CYS A 1 834 ? 12.489 5.023 60.500 1.00 39.72 834 CYS A C 1
ATOM 6639 O O . CYS A 1 834 ? 13.525 5.038 61.157 1.00 39.72 834 CYS A O 1
ATOM 6641 N N . SER A 1 835 ? 11.695 6.095 60.413 1.00 46.94 835 SER A N 1
ATOM 6642 C CA . SER A 1 835 ? 11.897 7.324 61.192 1.00 46.94 835 SER A CA 1
ATOM 6643 C C . SER A 1 835 ? 11.093 7.268 62.500 1.00 46.94 835 SER A C 1
ATOM 6645 O O . SER A 1 835 ? 9.940 6.851 62.466 1.00 46.94 835 SER A O 1
ATOM 6647 N N . GLU A 1 836 ? 11.679 7.679 63.635 1.00 53.56 836 GLU A N 1
ATOM 6648 C CA . GLU A 1 836 ? 11.000 7.730 64.948 1.00 53.56 836 GLU A CA 1
ATOM 6649 C C . GLU A 1 836 ? 9.762 8.635 64.893 1.00 53.56 836 GLU A C 1
ATOM 6651 O O . GLU A 1 836 ? 9.867 9.837 64.610 1.00 53.56 836 GLU A O 1
ATOM 6656 N N . ARG A 1 837 ? 8.569 8.074 65.134 1.00 61.12 837 ARG A N 1
ATOM 6657 C CA . ARG A 1 837 ? 7.300 8.812 65.037 1.00 61.12 837 ARG A CA 1
ATOM 6658 C C . ARG A 1 837 ? 6.255 8.332 66.039 1.00 61.12 837 ARG A C 1
ATOM 6660 O O . ARG A 1 837 ? 6.332 7.234 66.581 1.00 61.12 837 ARG A O 1
ATOM 6667 N N . TRP A 1 838 ? 5.245 9.175 66.264 1.00 66.06 838 TRP A N 1
ATOM 6668 C CA . TRP A 1 838 ? 4.160 8.916 67.215 1.00 66.06 838 TRP A CA 1
ATOM 6669 C C . TRP A 1 838 ? 2.792 8.939 66.531 1.00 66.06 838 TRP A C 1
ATOM 6671 O O . TRP A 1 838 ? 2.438 9.920 65.881 1.00 66.06 838 TRP A O 1
ATOM 6681 N N . LEU A 1 839 ? 2.004 7.884 66.713 1.00 68.12 839 LEU A N 1
ATOM 6682 C CA . LEU A 1 839 ? 0.603 7.773 66.322 1.00 68.12 839 LEU A CA 1
ATOM 6683 C C . LEU A 1 839 ? -0.307 8.244 67.460 1.00 68.12 839 LEU A C 1
ATOM 6685 O O . LEU A 1 839 ? -0.530 7.512 68.421 1.00 68.12 839 LEU A O 1
ATOM 6689 N N . ARG A 1 840 ? -0.878 9.438 67.330 1.00 78.69 840 ARG A N 1
ATOM 6690 C CA . ARG A 1 840 ? -1.919 9.974 68.208 1.00 78.69 840 ARG A CA 1
ATOM 6691 C C . ARG A 1 840 ? -3.302 9.523 67.766 1.00 78.69 840 ARG A C 1
ATOM 6693 O O . ARG A 1 840 ? -3.689 9.663 66.607 1.00 78.69 840 ARG A O 1
ATOM 6700 N N . ARG A 1 841 ? -4.084 9.065 68.733 1.00 79.06 841 ARG A N 1
ATOM 6701 C CA . ARG A 1 841 ? -5.458 8.596 68.549 1.00 79.06 841 ARG A CA 1
ATOM 6702 C C . ARG A 1 841 ? -6.328 8.966 69.735 1.00 79.06 841 ARG A C 1
ATOM 6704 O O . ARG A 1 841 ? -5.849 9.134 70.856 1.00 79.06 841 ARG A O 1
ATOM 6711 N N . GLU A 1 842 ? -7.619 9.093 69.469 1.00 79.50 842 GLU A N 1
ATOM 6712 C CA . GLU A 1 842 ? -8.627 9.362 70.486 1.00 79.50 842 GLU A CA 1
ATOM 6713 C C . GLU A 1 842 ? -9.397 8.078 70.800 1.00 79.50 842 GLU A C 1
ATOM 6715 O O . GLU A 1 842 ? -10.112 7.535 69.960 1.00 79.50 842 GLU A O 1
ATOM 6720 N N . VAL A 1 843 ? -9.213 7.572 72.013 1.00 84.38 843 VAL A N 1
ATOM 6721 C CA . VAL A 1 843 ? -9.775 6.311 72.491 1.00 84.38 843 VAL A CA 1
ATOM 6722 C C . VAL A 1 843 ? -10.950 6.609 73.408 1.00 84.38 843 VAL A C 1
ATOM 6724 O O . VAL A 1 843 ? -10.848 7.436 74.309 1.00 84.38 843 VAL A O 1
ATOM 6727 N N . CYS A 1 844 ? -12.078 5.947 73.180 1.00 85.62 844 CYS A N 1
ATOM 6728 C CA . CYS A 1 844 ? -13.323 6.202 73.891 1.00 85.62 844 CYS A CA 1
ATOM 6729 C C . CYS A 1 844 ? -13.874 4.890 74.459 1.00 85.62 844 CYS A C 1
ATOM 6731 O O . CYS A 1 844 ? -14.513 4.132 73.734 1.00 85.62 844 CYS A O 1
ATOM 6733 N N . VAL A 1 845 ? -13.641 4.643 75.749 1.00 87.81 845 VAL A N 1
ATOM 6734 C CA . VAL A 1 845 ? -14.038 3.412 76.449 1.00 87.81 845 VAL A CA 1
ATOM 6735 C C . VAL A 1 845 ? -15.218 3.689 77.378 1.00 87.81 845 VAL A C 1
ATOM 6737 O O . VAL A 1 845 ? -15.188 4.627 78.180 1.00 87.81 845 VAL A O 1
ATOM 6740 N N . ASP A 1 846 ? -16.259 2.863 77.297 1.00 81.88 846 ASP A N 1
ATOM 6741 C CA . ASP A 1 846 ? -17.400 2.904 78.215 1.00 81.88 846 ASP A CA 1
ATOM 6742 C C . ASP A 1 846 ? -17.080 2.091 79.483 1.00 81.88 846 ASP A C 1
ATOM 6744 O O . ASP A 1 846 ? -17.498 0.951 79.653 1.00 81.88 846 ASP A O 1
ATOM 6748 N N . GLY A 1 847 ? -16.269 2.686 80.361 1.00 79.50 847 GLY A N 1
ATOM 6749 C CA . GLY A 1 847 ? -15.808 2.099 81.621 1.00 79.50 847 GLY A CA 1
ATOM 6750 C C . GLY A 1 847 ? -14.328 2.392 81.881 1.00 79.50 847 GLY A C 1
ATOM 6751 O O . GLY A 1 847 ? -13.581 2.683 80.953 1.00 79.50 847 GLY A O 1
ATOM 6752 N N . HIS A 1 848 ? -13.905 2.347 83.149 1.00 79.62 848 HIS A N 1
ATOM 6753 C CA . HIS A 1 848 ? -12.520 2.632 83.575 1.00 79.62 848 HIS A CA 1
ATOM 6754 C C . HIS A 1 848 ? -11.792 1.457 84.211 1.00 79.62 848 HIS A C 1
ATOM 6756 O O . HIS A 1 848 ? -10.622 1.571 84.578 1.00 79.62 848 HIS A O 1
ATOM 6762 N N . GLU A 1 849 ? -12.489 0.343 84.387 1.00 80.88 849 GLU A N 1
ATOM 6763 C CA . GLU A 1 849 ? -11.940 -0.816 85.065 1.00 80.88 849 GLU A CA 1
ATOM 6764 C C . GLU A 1 849 ? -10.871 -1.470 84.185 1.00 80.88 849 GLU A C 1
ATOM 6766 O O . GLU A 1 849 ? -11.050 -1.613 82.977 1.00 80.88 849 GLU A O 1
ATOM 6771 N N . GLY A 1 850 ? -9.749 -1.836 84.811 1.00 79.88 850 GLY A N 1
ATOM 6772 C CA . GLY A 1 850 ? -8.671 -2.613 84.201 1.00 79.88 850 GLY A CA 1
ATOM 6773 C C . GLY A 1 850 ? -7.602 -1.858 83.413 1.00 79.88 850 GLY A C 1
ATOM 6774 O O . GLY A 1 850 ? -6.678 -2.511 82.942 1.00 79.88 850 GLY A O 1
ATOM 6775 N N . LEU A 1 851 ? -7.642 -0.525 83.319 1.00 88.31 851 LEU A N 1
ATOM 6776 C CA . LEU A 1 851 ? -6.510 0.256 82.801 1.00 88.31 851 LEU A CA 1
ATOM 6777 C C . LEU A 1 851 ? -5.498 0.543 83.922 1.00 88.31 851 LEU A C 1
ATOM 6779 O O . LEU A 1 851 ? -5.773 1.344 84.819 1.00 88.31 851 LEU A O 1
ATOM 6783 N N . GLN A 1 852 ? -4.328 -0.096 83.877 1.00 88.00 852 GLN A N 1
ATOM 6784 C CA . GLN A 1 852 ? -3.198 0.206 84.760 1.00 88.00 852 GLN A CA 1
ATOM 6785 C C . GLN A 1 852 ? -2.210 1.109 84.025 1.00 88.00 852 GLN A C 1
ATOM 6787 O O . GLN A 1 852 ? -1.820 0.833 82.890 1.00 88.00 852 GLN A O 1
ATOM 6792 N N . VAL A 1 853 ? -1.837 2.212 84.672 1.00 88.62 853 VAL A N 1
ATOM 6793 C CA . VAL A 1 853 ? -0.972 3.242 84.096 1.00 88.62 853 VAL A CA 1
ATOM 6794 C C . VAL A 1 853 ? 0.186 3.550 85.031 1.00 88.62 853 VAL A C 1
ATOM 6796 O O . VAL A 1 853 ? 0.009 3.608 86.250 1.00 88.62 853 VAL A O 1
ATOM 6799 N N . GLU A 1 854 ? 1.346 3.812 84.451 1.00 88.31 854 GLU A N 1
ATOM 6800 C CA . GLU A 1 854 ? 2.541 4.285 85.140 1.00 88.31 854 GLU A CA 1
ATOM 6801 C C . GLU A 1 854 ? 2.944 5.680 84.645 1.00 88.31 854 GLU A C 1
ATOM 6803 O O . GLU A 1 854 ? 2.407 6.199 83.666 1.00 88.31 854 GLU A O 1
ATOM 6808 N N . THR A 1 855 ? 3.853 6.352 85.348 1.00 80.50 855 THR A N 1
ATOM 6809 C CA . THR A 1 855 ? 4.371 7.658 84.916 1.00 80.50 855 THR A CA 1
ATOM 6810 C C . THR A 1 855 ? 5.481 7.465 83.890 1.00 80.50 855 THR A C 1
ATOM 6812 O O . THR A 1 855 ? 6.508 6.878 84.217 1.00 80.50 855 THR A O 1
ATOM 6815 N N . ALA A 1 856 ? 5.284 7.993 82.680 1.00 65.19 856 ALA A N 1
ATOM 6816 C CA . ALA A 1 856 ? 6.152 7.744 81.525 1.00 65.19 856 ALA A CA 1
ATOM 6817 C C . ALA A 1 856 ? 7.517 8.461 81.584 1.00 65.19 856 ALA A C 1
ATOM 6819 O O . ALA A 1 856 ? 8.427 8.102 80.846 1.00 65.19 856 ALA A O 1
ATOM 6820 N N . ASP A 1 857 ? 7.664 9.503 82.413 1.00 63.78 857 ASP A N 1
ATOM 6821 C CA . ASP A 1 857 ? 8.923 10.243 82.556 1.00 63.78 857 ASP A CA 1
ATOM 6822 C C . ASP A 1 857 ? 9.184 10.701 84.004 1.00 63.78 857 ASP A C 1
ATOM 6824 O O . ASP A 1 857 ? 8.286 10.757 84.850 1.00 63.78 857 ASP A O 1
ATOM 6828 N N . THR A 1 858 ? 10.434 11.081 84.285 1.00 55.88 858 THR A N 1
ATOM 6829 C CA . THR A 1 858 ? 10.874 11.626 85.582 1.00 55.88 858 THR A CA 1
ATOM 6830 C C . THR A 1 858 ? 10.340 13.035 85.872 1.00 55.88 858 THR A C 1
ATOM 6832 O O . THR A 1 858 ? 10.447 13.505 87.005 1.00 55.88 858 THR A O 1
ATOM 6835 N N . SER A 1 859 ? 9.731 13.710 84.889 1.00 55.78 859 SER A N 1
ATOM 6836 C CA . SER A 1 859 ? 9.123 15.039 85.024 1.00 55.78 859 SER A CA 1
ATOM 6837 C C . SER A 1 859 ? 7.637 15.011 85.425 1.00 55.78 859 SER A C 1
ATOM 6839 O O . SER A 1 859 ? 7.044 16.074 85.628 1.00 55.78 859 SER A O 1
ATOM 6841 N N . MET A 1 860 ? 7.042 13.820 85.614 1.00 58.81 860 MET A N 1
ATOM 6842 C CA . MET A 1 860 ? 5.646 13.596 86.036 1.00 58.81 860 MET A CA 1
ATOM 6843 C C . MET A 1 860 ? 4.598 14.221 85.097 1.00 58.81 860 MET A C 1
ATOM 6845 O O . MET A 1 860 ? 3.500 14.596 85.525 1.00 58.81 860 MET A O 1
ATOM 6849 N N . LYS A 1 861 ? 4.905 14.362 83.803 1.00 65.88 861 LYS A N 1
ATOM 6850 C CA . LYS A 1 861 ? 3.996 15.046 82.862 1.00 65.88 861 LYS A CA 1
ATOM 6851 C C . LYS A 1 861 ? 3.045 14.116 82.119 1.00 65.88 861 LYS A C 1
ATOM 6853 O O . LYS A 1 861 ? 1.947 14.554 81.776 1.00 65.88 861 LYS A O 1
ATOM 6858 N N . LEU A 1 862 ? 3.419 12.858 81.907 1.00 80.62 862 LEU A N 1
ATOM 6859 C CA . LEU A 1 862 ? 2.693 11.919 81.048 1.00 80.62 862 LEU A CA 1
ATOM 6860 C C . LEU A 1 862 ? 2.412 10.596 81.766 1.00 80.62 862 LEU A C 1
ATOM 6862 O O . LEU A 1 862 ? 3.178 10.179 82.635 1.00 80.62 862 LEU A O 1
ATOM 6866 N N . LEU A 1 863 ? 1.307 9.949 81.394 1.00 87.06 863 LEU A N 1
ATOM 6867 C CA . LEU A 1 863 ? 1.001 8.582 81.812 1.00 87.06 863 LEU A CA 1
ATOM 6868 C C . LEU A 1 863 ? 1.283 7.632 80.657 1.00 87.06 863 LEU A C 1
ATOM 6870 O O . LEU A 1 863 ? 1.094 8.004 79.504 1.00 87.06 863 LEU A O 1
ATOM 6874 N N . MET A 1 864 ? 1.719 6.424 80.967 1.00 89.25 864 MET A N 1
ATOM 6875 C CA . MET A 1 864 ? 1.895 5.337 80.017 1.00 89.25 864 MET A CA 1
ATOM 6876 C C . MET A 1 864 ? 1.025 4.170 80.453 1.00 89.25 864 MET A C 1
ATOM 6878 O O . MET A 1 864 ? 0.870 3.926 81.648 1.00 89.25 864 MET A O 1
ATOM 6882 N N . VAL A 1 865 ? 0.421 3.472 79.501 1.00 90.25 865 VAL A N 1
ATOM 6883 C CA . VAL A 1 865 ? -0.275 2.218 79.771 1.00 90.25 865 VAL A CA 1
ATOM 6884 C C . VAL A 1 865 ? 0.778 1.195 80.185 1.00 90.25 865 VAL A C 1
ATOM 6886 O O . VAL A 1 865 ? 1.660 0.872 79.399 1.00 90.25 865 VAL A O 1
ATOM 6889 N N . ASP A 1 866 ? 0.687 0.705 81.415 1.00 89.19 866 ASP A N 1
ATOM 6890 C CA . ASP A 1 866 ? 1.539 -0.374 81.928 1.00 89.19 866 ASP A CA 1
ATOM 6891 C C . ASP A 1 866 ? 0.915 -1.720 81.548 1.00 89.19 866 ASP A C 1
ATOM 6893 O O . ASP A 1 866 ? 1.517 -2.570 80.894 1.00 89.19 866 ASP A O 1
ATOM 6897 N N . LYS A 1 867 ? -0.373 -1.883 81.868 1.00 90.19 867 LYS A N 1
ATOM 6898 C CA . LYS A 1 867 ? -1.098 -3.123 81.608 1.00 90.19 867 LYS A CA 1
ATOM 6899 C C . LYS A 1 867 ? -2.594 -2.892 81.446 1.00 90.19 867 LYS A C 1
ATOM 6901 O O . LYS A 1 867 ? -3.191 -2.045 82.109 1.00 90.19 867 LYS A O 1
ATOM 6906 N N . VAL A 1 868 ? -3.217 -3.714 80.606 1.00 90.12 868 VAL A N 1
ATOM 6907 C CA . VAL A 1 868 ? -4.675 -3.871 80.549 1.00 90.12 868 VAL A CA 1
ATOM 6908 C C . VAL A 1 868 ? -5.043 -5.185 81.242 1.00 90.12 868 VAL A C 1
ATOM 6910 O O . VAL A 1 868 ? -4.469 -6.234 80.949 1.00 90.12 868 VAL A O 1
ATOM 6913 N N . VAL A 1 869 ? -5.937 -5.129 82.232 1.00 89.31 869 VAL A N 1
ATOM 6914 C CA . VAL A 1 869 ? -6.361 -6.295 83.021 1.00 89.31 869 VAL A CA 1
ATOM 6915 C C . VAL A 1 869 ? -7.373 -7.117 82.212 1.00 89.31 869 VAL A C 1
ATOM 6917 O O . VAL A 1 869 ? -8.400 -6.552 81.829 1.00 89.31 869 VAL A O 1
ATOM 6920 N N . PRO A 1 870 ? -7.140 -8.426 81.996 1.00 87.38 870 PRO A N 1
ATOM 6921 C CA . PRO A 1 870 ? -8.071 -9.282 81.262 1.00 87.38 870 PRO A CA 1
ATOM 6922 C C . PRO A 1 870 ? -9.475 -9.321 81.882 1.00 87.38 870 PRO A C 1
ATOM 6924 O O . PRO A 1 870 ? -9.605 -9.359 83.108 1.00 87.38 870 PRO A O 1
ATOM 6927 N N . GLY A 1 871 ? -10.517 -9.338 81.047 1.00 83.31 871 GLY A N 1
ATOM 6928 C CA . GLY A 1 871 ? -11.925 -9.379 81.466 1.00 83.31 871 GLY A CA 1
ATOM 6929 C C . GLY A 1 871 ? -12.470 -8.062 82.033 1.00 83.31 871 GLY A C 1
ATOM 6930 O O . GLY A 1 871 ? -13.500 -8.056 82.700 1.00 83.31 871 GLY A O 1
ATOM 6931 N N . SER A 1 872 ? -11.764 -6.952 81.818 1.00 89.88 872 SER A N 1
ATOM 6932 C CA . SER A 1 872 ? -12.186 -5.612 82.231 1.00 89.88 872 SER A CA 1
ATOM 6933 C C . SER A 1 872 ? -12.894 -4.850 81.107 1.00 89.88 872 SER A C 1
ATOM 6935 O O . SER A 1 872 ? -12.785 -5.222 79.944 1.00 89.88 872 SER A O 1
ATOM 6937 N N . ALA A 1 873 ? -13.557 -3.731 81.419 1.00 86.62 873 ALA A N 1
ATOM 6938 C CA . ALA A 1 873 ? -14.222 -2.900 80.406 1.00 86.62 873 ALA A CA 1
ATOM 6939 C C . ALA A 1 873 ? -13.264 -2.415 79.295 1.00 86.62 873 ALA A C 1
ATOM 6941 O O . ALA A 1 873 ? -13.659 -2.272 78.139 1.00 86.62 873 ALA A O 1
ATOM 6942 N N . VAL A 1 874 ? -11.994 -2.178 79.638 1.00 88.38 874 VAL A N 1
ATOM 6943 C CA . VAL A 1 874 ? -10.956 -1.765 78.683 1.00 88.38 874 VAL A CA 1
ATOM 6944 C C . VAL A 1 874 ? -10.484 -2.948 77.833 1.00 88.38 874 VAL A C 1
ATOM 6946 O O . VAL A 1 874 ? -10.244 -2.777 76.642 1.00 88.38 874 VAL A O 1
ATOM 6949 N N . ASP A 1 875 ? -10.410 -4.148 78.412 1.00 88.75 875 ASP A N 1
ATOM 6950 C CA . ASP A 1 875 ? -10.083 -5.386 77.692 1.00 88.75 875 ASP A CA 1
ATOM 6951 C C . ASP A 1 875 ? -11.208 -5.807 76.733 1.00 88.75 875 ASP A C 1
ATOM 6953 O O . ASP A 1 875 ? -10.959 -6.128 75.576 1.00 88.75 875 ASP A O 1
ATOM 6957 N N . GLU A 1 876 ? -12.467 -5.693 77.162 1.00 87.31 876 GLU A N 1
ATOM 6958 C CA . GLU A 1 876 ? -13.634 -5.910 76.303 1.00 87.31 876 GLU A CA 1
ATOM 6959 C C . GLU A 1 876 ? -13.713 -4.894 75.159 1.00 87.31 876 GLU A C 1
ATOM 6961 O O . GLU A 1 876 ? -14.157 -5.229 74.061 1.00 87.31 876 GLU A O 1
ATOM 6966 N N . TRP A 1 877 ? -13.304 -3.643 75.399 1.00 90.31 877 TRP A N 1
ATOM 6967 C CA . TRP A 1 877 ? -13.192 -2.645 74.338 1.00 90.31 877 TRP A CA 1
ATOM 6968 C C . TRP A 1 877 ? -12.064 -2.996 73.366 1.00 90.31 877 TRP A C 1
ATOM 6970 O O . TRP A 1 877 ? -12.293 -2.970 72.157 1.00 90.31 877 TRP A O 1
ATOM 6980 N N . ASN A 1 878 ? -10.891 -3.382 73.883 1.00 90.62 878 ASN A N 1
ATOM 6981 C CA . ASN A 1 878 ? -9.746 -3.838 73.094 1.00 90.62 878 ASN A CA 1
ATOM 6982 C C . ASN A 1 878 ? -10.109 -5.031 72.198 1.00 90.62 878 ASN A C 1
ATOM 6984 O O . ASN A 1 878 ? -9.781 -5.016 71.018 1.00 90.62 878 ASN A O 1
ATOM 6988 N N . ALA A 1 879 ? -10.832 -6.022 72.728 1.00 86.31 879 ALA A N 1
ATOM 6989 C CA . ALA A 1 879 ? -11.265 -7.211 71.991 1.00 86.31 879 ALA A CA 1
ATOM 6990 C C . ALA A 1 879 ? -12.253 -6.909 70.849 1.00 86.31 879 ALA A C 1
ATOM 6992 O O . ALA A 1 879 ? -12.425 -7.731 69.953 1.00 86.31 879 ALA A O 1
ATOM 6993 N N . LYS A 1 880 ? -12.911 -5.743 70.878 1.00 83.81 880 LYS A N 1
ATOM 6994 C CA . LYS A 1 880 ? -13.811 -5.267 69.814 1.00 83.81 880 LYS A CA 1
ATOM 6995 C C . LYS A 1 880 ? -13.096 -4.440 68.746 1.00 83.81 880 LYS A C 1
ATOM 6997 O O . LYS A 1 880 ? -13.746 -4.034 67.788 1.00 83.81 880 LYS A O 1
ATOM 7002 N N . GLN A 1 881 ? -11.813 -4.123 68.930 1.00 80.69 881 GLN A N 1
ATOM 7003 C CA . GLN A 1 881 ? -11.061 -3.351 67.949 1.00 80.69 881 GLN A CA 1
ATOM 7004 C C . GLN A 1 881 ? -10.463 -4.288 66.906 1.00 80.69 881 GLN A C 1
ATOM 7006 O O . GLN A 1 881 ? -9.691 -5.183 67.246 1.00 80.69 881 GLN A O 1
ATOM 7011 N N . GLU A 1 882 ? -10.779 -4.049 65.640 1.00 70.31 882 GLU A N 1
ATOM 7012 C CA . GLU A 1 882 ? -10.116 -4.738 64.540 1.00 70.31 882 GLU A CA 1
ATOM 7013 C C . GLU A 1 882 ? -8.723 -4.122 64.312 1.00 70.31 882 GLU A C 1
ATOM 7015 O O . GLU A 1 882 ? -8.554 -2.896 64.409 1.00 70.31 882 GLU A O 1
ATOM 7020 N N . PRO A 1 883 ? -7.691 -4.948 64.064 1.00 67.88 883 PRO A N 1
ATOM 7021 C CA . PRO A 1 883 ? -6.427 -4.441 63.562 1.00 67.88 883 PRO A CA 1
ATOM 7022 C C . PRO A 1 883 ? -6.639 -3.839 62.170 1.00 67.88 883 PRO A C 1
ATOM 7024 O O . PRO A 1 883 ? -7.520 -4.258 61.423 1.00 67.88 883 PRO A O 1
ATOM 7027 N N . PHE A 1 884 ? -5.825 -2.851 61.815 1.00 56.31 884 PHE A N 1
ATOM 7028 C CA . PHE A 1 884 ? -5.823 -2.271 60.477 1.00 56.31 884 PHE A CA 1
ATOM 7029 C C . PHE A 1 884 ? -4.424 -2.345 59.886 1.00 56.31 884 PHE A C 1
ATOM 7031 O O . PHE A 1 884 ? -3.426 -2.203 60.593 1.00 56.31 884 PHE A O 1
ATOM 7038 N N . GLU A 1 885 ? -4.346 -2.570 58.583 1.00 46.69 885 GLU A N 1
ATOM 7039 C CA . GLU A 1 885 ? -3.079 -2.679 57.879 1.00 46.69 885 GLU A CA 1
ATOM 7040 C C . GLU A 1 885 ? -2.668 -1.314 57.320 1.00 46.69 885 GLU A C 1
ATOM 7042 O O . GLU A 1 885 ? -3.415 -0.679 56.577 1.00 46.69 885 GLU A O 1
ATOM 7047 N N . LEU A 1 886 ? -1.465 -0.853 57.667 1.00 45.66 886 LEU A N 1
ATOM 7048 C CA . LEU A 1 886 ? -0.873 0.358 57.107 1.00 45.66 886 LEU A CA 1
ATOM 7049 C C . LEU A 1 886 ? 0.451 -0.012 56.429 1.00 45.66 886 LEU A C 1
ATOM 7051 O O . LEU A 1 886 ? 1.446 -0.274 57.099 1.00 45.66 886 LEU A O 1
ATOM 7055 N N . HIS A 1 887 ? 0.470 -0.026 55.092 1.00 41.50 887 HIS A N 1
ATOM 7056 C CA . HIS A 1 887 ? 1.661 -0.342 54.284 1.00 41.50 887 HIS A CA 1
ATOM 7057 C C . HIS A 1 887 ? 2.297 -1.723 54.557 1.00 41.50 887 HIS A C 1
ATOM 7059 O O . HIS A 1 887 ? 3.523 -1.832 54.588 1.00 41.50 887 HIS A O 1
ATOM 7065 N N . GLY A 1 888 ? 1.497 -2.776 54.755 1.00 41.16 888 GLY A N 1
ATOM 7066 C CA . GLY A 1 888 ? 2.019 -4.116 55.060 1.00 41.16 888 GLY A CA 1
ATOM 7067 C C . GLY A 1 888 ? 2.315 -4.357 56.542 1.00 41.16 888 GLY A C 1
ATOM 7068 O O . GLY A 1 888 ? 2.805 -5.427 56.898 1.00 41.16 888 GLY A O 1
ATOM 7069 N N . PHE A 1 889 ? 2.043 -3.376 57.410 1.00 45.56 889 PHE A N 1
ATOM 7070 C CA . PHE A 1 889 ? 2.203 -3.504 58.856 1.00 45.56 889 PHE A CA 1
ATOM 7071 C C . PHE A 1 889 ? 0.839 -3.510 59.540 1.00 45.56 889 PHE A C 1
ATOM 7073 O O . PHE A 1 889 ? 0.089 -2.535 59.476 1.00 45.56 889 PHE A O 1
ATOM 7080 N N . GLU A 1 890 ? 0.536 -4.611 60.219 1.00 55.44 890 GLU A N 1
ATOM 7081 C CA . GLU A 1 890 ? -0.678 -4.766 61.012 1.00 55.44 890 GLU A CA 1
ATOM 7082 C C . GLU A 1 890 ? -0.577 -3.923 62.292 1.00 55.44 890 GLU A C 1
ATOM 7084 O O . GLU A 1 890 ? 0.285 -4.138 63.150 1.00 55.44 890 GLU A O 1
ATOM 7089 N N . MET A 1 891 ? -1.449 -2.925 62.422 1.00 66.25 891 MET A N 1
ATOM 7090 C CA . MET A 1 891 ? -1.508 -2.037 63.574 1.00 66.25 891 MET A CA 1
ATOM 7091 C C . MET A 1 891 ? -2.781 -2.275 64.376 1.00 66.25 891 MET A C 1
ATOM 7093 O O . MET A 1 891 ? -3.902 -2.157 63.894 1.00 66.25 891 MET A O 1
ATOM 7097 N N . SER A 1 892 ? -2.606 -2.551 65.665 1.00 77.06 892 SER A N 1
ATOM 7098 C CA . SER A 1 892 ? -3.727 -2.753 66.578 1.00 77.06 892 SER A CA 1
ATOM 7099 C C . SER A 1 892 ? -4.311 -1.423 67.067 1.00 77.06 892 SER A C 1
ATOM 7101 O O . SER A 1 892 ? -3.584 -0.590 67.628 1.00 77.06 892 SER A O 1
ATOM 7103 N N . TYR A 1 893 ? -5.631 -1.247 66.941 1.00 76.44 893 TYR A N 1
ATOM 7104 C CA . TYR A 1 893 ? -6.373 -0.151 67.585 1.00 76.44 893 TYR A CA 1
ATOM 7105 C C . TYR A 1 893 ? -6.511 -0.317 69.103 1.00 76.44 893 TYR A C 1
ATOM 7107 O O . TYR A 1 893 ? -6.699 0.677 69.807 1.00 76.44 893 TYR A O 1
ATOM 7115 N N . ALA A 1 894 ? -6.374 -1.545 69.611 1.00 85.94 894 ALA A N 1
ATOM 7116 C CA . ALA A 1 894 ? -6.416 -1.837 71.037 1.00 85.94 894 ALA A CA 1
ATOM 7117 C C . ALA A 1 894 ? -5.287 -1.116 71.791 1.00 85.94 894 ALA A C 1
ATOM 7119 O O . ALA A 1 894 ? -4.163 -1.026 71.286 1.00 85.94 894 ALA A O 1
ATOM 7120 N N . LEU A 1 895 ? -5.577 -0.644 73.007 1.00 89.12 895 LEU A N 1
ATOM 7121 C CA . LEU A 1 895 ? -4.591 -0.097 73.941 1.00 89.12 895 LEU A CA 1
ATOM 7122 C C . LEU A 1 895 ? -3.595 -1.181 74.342 1.00 89.12 895 LEU A C 1
ATOM 7124 O O . LEU A 1 895 ? -3.998 -2.284 74.714 1.00 89.12 895 LEU A O 1
ATOM 7128 N N . GLN A 1 896 ? -2.308 -0.858 74.297 1.00 87.94 896 GLN A N 1
ATOM 7129 C CA . GLN A 1 896 ? -1.223 -1.785 74.611 1.00 87.94 896 GLN A CA 1
ATOM 7130 C C . GLN A 1 896 ? -0.274 -1.189 75.655 1.00 87.94 896 GLN A C 1
ATOM 7132 O O . GLN A 1 896 ? -0.163 0.035 75.749 1.00 87.94 896 GLN A O 1
ATOM 7137 N N . PRO A 1 897 ? 0.436 -2.039 76.419 1.00 88.62 897 PRO A N 1
ATOM 7138 C CA . PRO A 1 897 ? 1.574 -1.604 77.220 1.00 88.62 897 PRO A CA 1
ATOM 7139 C C . PRO A 1 897 ? 2.545 -0.744 76.398 1.00 88.62 897 PRO A C 1
ATOM 7141 O O . PRO A 1 897 ? 2.883 -1.104 75.271 1.00 88.62 897 PRO A O 1
ATOM 7144 N N . GLY A 1 898 ? 2.978 0.391 76.944 1.00 83.50 898 GLY A N 1
ATOM 7145 C CA . GLY A 1 898 ? 3.854 1.354 76.264 1.00 83.50 898 GLY A CA 1
ATOM 7146 C C . GLY A 1 898 ? 3.133 2.517 75.568 1.00 83.50 898 GLY A C 1
ATOM 7147 O O . GLY A 1 898 ? 3.781 3.473 75.144 1.00 83.50 898 GLY A O 1
ATOM 7148 N N . ASP A 1 899 ? 1.802 2.490 75.475 1.00 88.75 899 ASP A N 1
ATOM 7149 C CA . ASP A 1 899 ? 1.020 3.597 74.919 1.00 88.75 899 ASP A CA 1
ATOM 7150 C C . ASP A 1 899 ? 1.038 4.827 75.844 1.00 88.75 899 ASP A C 1
ATOM 7152 O O . ASP A 1 899 ? 0.700 4.735 77.024 1.00 88.75 899 ASP A O 1
ATOM 7156 N N . VAL A 1 900 ? 1.372 6.008 75.319 1.00 88.81 900 VAL A N 1
ATOM 7157 C CA . VAL A 1 900 ? 1.500 7.239 76.112 1.00 88.81 900 VAL A CA 1
ATOM 7158 C C . VAL A 1 900 ? 0.192 8.024 76.112 1.00 88.81 900 VAL A C 1
ATOM 7160 O O . VAL A 1 900 ? -0.231 8.589 75.109 1.00 88.81 900 VAL A O 1
ATOM 7163 N N . ILE A 1 901 ? -0.442 8.140 77.272 1.00 90.25 901 ILE A N 1
ATOM 7164 C CA . ILE A 1 901 ? -1.671 8.902 77.470 1.00 90.25 901 ILE A CA 1
ATOM 7165 C C . ILE A 1 901 ? -1.326 10.382 77.680 1.00 90.25 901 ILE A C 1
ATOM 7167 O O . ILE A 1 901 ? -0.755 10.789 78.697 1.00 90.25 901 ILE A O 1
ATOM 7171 N N . LYS A 1 902 ? -1.712 11.212 76.708 1.00 88.31 902 LYS A N 1
ATOM 7172 C CA . LYS A 1 902 ? -1.564 12.674 76.741 1.00 88.31 902 LYS A CA 1
ATOM 7173 C C . LYS A 1 902 ? -2.713 13.366 77.464 1.00 88.31 902 LYS A C 1
ATOM 7175 O O . LYS A 1 902 ? -2.499 14.417 78.072 1.00 88.31 902 LYS A O 1
ATOM 7180 N N . ARG A 1 903 ? -3.933 12.830 77.341 1.00 89.94 903 ARG A N 1
ATOM 7181 C CA . ARG A 1 903 ? -5.149 13.400 77.942 1.00 89.94 903 ARG A CA 1
ATOM 7182 C C . ARG A 1 903 ? -6.089 12.317 78.430 1.00 89.94 903 ARG A C 1
ATOM 7184 O O . ARG A 1 903 ? -6.214 11.293 77.769 1.00 89.94 903 ARG A O 1
ATOM 7191 N N . VAL A 1 904 ? -6.805 12.598 79.516 1.00 90.38 904 VAL A N 1
ATOM 7192 C CA . VAL A 1 904 ? -7.917 11.783 80.027 1.00 90.38 904 VAL A CA 1
ATOM 7193 C C . VAL A 1 904 ? -9.094 12.705 80.321 1.00 90.38 904 VAL A C 1
ATOM 7195 O O . VAL A 1 904 ? -8.953 13.630 81.113 1.00 90.38 904 VAL A O 1
ATOM 7198 N N . ASN A 1 905 ? -10.238 12.494 79.669 1.00 89.44 905 ASN A N 1
ATOM 7199 C CA . ASN A 1 905 ? -11.453 13.311 79.780 1.00 89.44 905 ASN A CA 1
ATOM 7200 C C . ASN A 1 905 ? -11.188 14.826 79.641 1.00 89.44 905 ASN A C 1
ATOM 7202 O O . ASN A 1 905 ? -11.804 15.647 80.314 1.00 89.44 905 ASN A O 1
ATOM 7206 N N . GLY A 1 906 ? -10.233 15.199 78.782 1.00 84.25 906 GLY A N 1
ATOM 7207 C CA . GLY A 1 906 ? -9.810 16.587 78.563 1.00 84.25 906 GLY A CA 1
ATOM 7208 C C . GLY A 1 906 ? -8.742 17.115 79.533 1.00 84.25 906 GLY A C 1
ATOM 7209 O O . GLY A 1 906 ? -8.148 18.157 79.255 1.00 84.25 906 GLY A O 1
ATOM 7210 N N . PHE A 1 907 ? -8.429 16.400 80.618 1.00 88.44 907 PHE A N 1
ATOM 7211 C CA . PHE A 1 907 ? -7.367 16.766 81.560 1.00 88.44 907 PHE A CA 1
ATOM 7212 C C . PHE A 1 907 ? -5.976 16.390 81.039 1.00 88.44 907 PHE A C 1
ATOM 7214 O O . PHE A 1 907 ? -5.811 15.378 80.362 1.00 88.44 907 PHE A O 1
ATOM 7221 N N . GLN A 1 908 ? -4.972 17.201 81.388 1.00 86.00 908 GLN A N 1
ATOM 7222 C CA . GLN A 1 908 ? -3.554 17.022 81.051 1.00 86.00 908 GLN A CA 1
ATOM 7223 C C . GLN A 1 908 ? -2.694 17.030 82.320 1.00 86.00 908 GLN A C 1
ATOM 7225 O O . GLN A 1 908 ? -3.043 17.682 83.304 1.00 86.00 908 GLN A O 1
ATOM 7230 N N . GLY A 1 909 ? -1.547 16.351 82.272 1.00 83.25 909 GLY A N 1
ATOM 7231 C CA . GLY A 1 909 ? -0.606 16.228 83.389 1.00 83.25 909 GLY A CA 1
ATOM 7232 C C . GLY A 1 909 ? -0.858 14.976 84.230 1.00 83.25 909 GLY A C 1
ATOM 7233 O O . GLY A 1 909 ? -1.995 14.695 84.614 1.00 83.25 909 GLY A O 1
ATOM 7234 N N . ALA A 1 910 ? 0.201 14.218 84.535 1.00 85.62 910 ALA A N 1
ATOM 7235 C CA . ALA A 1 910 ? 0.081 12.875 85.109 1.00 85.62 910 ALA A CA 1
ATOM 7236 C C . ALA A 1 910 ? -0.704 12.842 86.427 1.00 85.62 910 ALA A C 1
ATOM 7238 O O . ALA A 1 910 ? -1.565 11.986 86.602 1.00 85.62 910 ALA A O 1
ATOM 7239 N N . GLN A 1 911 ? -0.483 13.806 87.328 1.00 84.50 911 GLN A N 1
ATOM 7240 C CA . GLN A 1 911 ? -1.196 13.853 88.610 1.00 84.50 911 GLN A CA 1
ATOM 7241 C C . GLN A 1 911 ? -2.702 14.106 88.453 1.00 84.50 911 GLN A C 1
ATOM 7243 O O . GLN A 1 911 ? -3.503 13.489 89.154 1.00 84.50 911 GLN A O 1
ATOM 7248 N N . VAL A 1 912 ? -3.094 14.983 87.524 1.00 87.81 912 VAL A N 1
ATOM 7249 C CA . VAL A 1 912 ? -4.505 15.325 87.287 1.00 87.81 912 VAL A CA 1
ATOM 7250 C C . VAL A 1 912 ? -5.208 14.193 86.542 1.00 87.81 912 VAL A C 1
ATOM 7252 O O . VAL A 1 912 ? -6.319 13.820 86.906 1.00 87.81 912 VAL A O 1
ATOM 7255 N N . MET A 1 913 ? -4.538 13.582 85.562 1.00 91.94 913 MET A N 1
ATOM 7256 C CA . MET A 1 913 ? -5.055 12.401 84.868 1.00 91.94 913 MET A CA 1
ATOM 7257 C C . MET A 1 913 ? -5.201 11.199 85.819 1.00 91.94 913 MET A C 1
ATOM 7259 O O . MET A 1 913 ? -6.225 10.523 85.784 1.00 91.94 913 MET A O 1
ATOM 7263 N N . LEU A 1 914 ? -4.243 10.964 86.730 1.00 88.81 914 LEU A N 1
ATOM 7264 C CA . LEU A 1 914 ? -4.359 9.933 87.775 1.00 88.81 914 LEU A CA 1
ATOM 7265 C C . LEU A 1 914 ? -5.502 10.223 88.743 1.00 88.81 914 LEU A C 1
ATOM 7267 O O . LEU A 1 914 ? -6.197 9.301 89.168 1.00 88.81 914 LEU A O 1
ATOM 7271 N N . TYR A 1 915 ? -5.696 11.491 89.110 1.00 87.94 915 TYR A N 1
ATOM 7272 C CA . TYR A 1 915 ? -6.830 11.889 89.933 1.00 87.94 915 TYR A CA 1
ATOM 7273 C C . TYR A 1 915 ? -8.154 11.586 89.221 1.00 87.94 915 TYR A C 1
ATOM 7275 O O . TYR A 1 915 ? -9.028 10.971 89.826 1.00 87.94 915 TYR A O 1
ATOM 7283 N N . GLU A 1 916 ? -8.275 11.922 87.935 1.00 91.12 916 GLU A N 1
ATOM 7284 C CA . GLU A 1 916 ? -9.464 11.620 87.132 1.00 91.12 916 GLU A CA 1
ATOM 7285 C C . GLU A 1 916 ? -9.708 10.109 87.006 1.00 91.12 916 GLU A C 1
ATOM 7287 O O . GLU A 1 916 ? -10.821 9.650 87.246 1.00 91.12 916 GLU A O 1
ATOM 7292 N N . LEU A 1 917 ? -8.671 9.303 86.760 1.00 88.44 917 LEU A N 1
ATOM 7293 C CA . LEU A 1 917 ? -8.789 7.839 86.740 1.00 88.44 917 LEU A CA 1
ATOM 7294 C C . LEU A 1 917 ? -9.246 7.273 88.099 1.00 88.44 917 LEU A C 1
ATOM 7296 O O . LEU A 1 917 ? -10.105 6.391 88.149 1.00 88.44 917 LEU A O 1
ATOM 7300 N N . ARG A 1 918 ? -8.754 7.823 89.222 1.00 88.19 918 ARG A N 1
ATOM 7301 C CA . ARG A 1 918 ? -9.179 7.434 90.585 1.00 88.19 918 ARG A CA 1
ATOM 7302 C C . ARG A 1 918 ? -10.633 7.787 90.892 1.00 88.19 918 ARG A C 1
ATOM 7304 O O . ARG A 1 918 ? -11.228 7.141 91.754 1.00 88.19 918 ARG A O 1
ATOM 7311 N N . ARG A 1 919 ? -11.216 8.775 90.204 1.00 87.56 919 ARG A N 1
ATOM 7312 C CA . ARG A 1 919 ? -12.644 9.120 90.329 1.00 87.56 919 ARG A CA 1
ATOM 7313 C C . ARG A 1 919 ? -13.568 8.111 89.664 1.00 87.56 919 ARG A C 1
ATOM 7315 O O . ARG A 1 919 ? -14.779 8.235 89.831 1.00 87.56 919 ARG A O 1
ATOM 7322 N N . LYS A 1 920 ? -13.015 7.109 88.972 1.00 86.75 920 LYS A N 1
ATOM 7323 C CA . LYS A 1 920 ? -13.775 6.009 88.382 1.00 86.75 920 LYS A CA 1
ATOM 7324 C C . LYS A 1 920 ? -14.846 6.501 87.396 1.00 86.75 920 LYS A C 1
ATOM 7326 O O . LYS A 1 920 ? -16.034 6.221 87.589 1.00 86.75 920 LYS A O 1
ATOM 7331 N N . PRO A 1 921 ? -14.471 7.279 86.362 1.00 85.62 921 PRO A N 1
ATOM 7332 C CA . PRO A 1 921 ? -15.442 7.849 85.442 1.00 85.62 921 PRO A CA 1
ATOM 7333 C C . PRO A 1 921 ? -16.184 6.733 84.697 1.00 85.62 921 PRO A C 1
ATOM 7335 O O . PRO A 1 921 ? -15.628 5.678 84.386 1.00 85.62 921 PRO A O 1
ATOM 7338 N N . LYS A 1 922 ? -17.468 6.967 84.404 1.00 81.88 922 LYS A N 1
ATOM 7339 C CA . LYS A 1 922 ? -18.293 6.019 83.635 1.00 81.88 922 LYS A CA 1
ATOM 7340 C C . LYS A 1 922 ? -17.821 5.871 82.187 1.00 81.88 922 LYS A C 1
ATOM 7342 O O . LYS A 1 922 ? -18.141 4.879 81.550 1.00 81.88 922 LYS A O 1
ATOM 7347 N N . LYS A 1 923 ? -17.094 6.868 81.679 1.00 87.38 923 LYS A N 1
ATOM 7348 C CA . LYS A 1 923 ? -16.582 6.932 80.315 1.00 87.38 923 LYS A CA 1
ATOM 7349 C C . LYS A 1 923 ? -15.184 7.538 80.322 1.00 87.38 923 LYS A C 1
ATOM 7351 O O . LYS A 1 923 ? -14.940 8.515 81.033 1.00 87.38 923 LYS A O 1
ATOM 7356 N N . LEU A 1 924 ? -14.293 6.948 79.543 1.00 88.44 924 LEU A N 1
ATOM 7357 C CA . LEU A 1 924 ? -12.909 7.366 79.383 1.00 88.44 924 LEU A CA 1
ATOM 7358 C C . LEU A 1 924 ? -12.676 7.814 77.954 1.00 88.44 924 LEU A C 1
ATOM 7360 O O . LEU A 1 924 ? -12.715 7.003 77.036 1.00 88.44 924 LEU A O 1
ATOM 7364 N N . ILE A 1 925 ? -12.418 9.104 77.784 1.00 87.12 925 ILE A N 1
ATOM 7365 C CA . ILE A 1 925 ? -11.973 9.687 76.523 1.00 87.12 925 ILE A CA 1
ATOM 7366 C C . ILE A 1 925 ? -10.494 10.010 76.682 1.00 87.12 925 ILE A C 1
ATOM 7368 O O . ILE A 1 925 ? -10.126 10.891 77.457 1.00 87.12 925 ILE A O 1
ATOM 7372 N N . MET A 1 926 ? -9.639 9.274 75.991 1.00 89.81 926 MET A N 1
ATOM 7373 C CA . MET A 1 926 ? -8.195 9.381 76.119 1.00 89.81 926 MET A CA 1
ATOM 7374 C C . MET A 1 926 ? -7.572 9.819 74.806 1.00 89.81 926 MET A C 1
ATOM 7376 O O . MET A 1 926 ? -7.924 9.310 73.750 1.00 89.81 926 MET A O 1
ATOM 7380 N N . THR A 1 927 ? -6.607 10.730 74.870 1.00 87.44 927 THR A N 1
ATOM 7381 C CA . THR A 1 927 ? -5.709 10.992 73.741 1.00 87.44 927 THR A CA 1
ATOM 7382 C C . THR A 1 927 ? -4.436 10.205 73.984 1.00 87.44 927 THR A C 1
ATOM 7384 O O . THR A 1 927 ? -3.744 10.467 74.969 1.00 87.44 927 THR A O 1
ATOM 7387 N N . VAL A 1 928 ? -4.159 9.233 73.123 1.00 87.75 928 VAL A N 1
ATOM 7388 C CA . VAL A 1 928 ? -3.093 8.249 73.300 1.00 87.75 928 VAL A CA 1
ATOM 7389 C C . VAL A 1 928 ? -2.137 8.318 72.121 1.00 87.75 928 VAL A C 1
ATOM 7391 O O . VAL A 1 928 ? -2.572 8.222 70.977 1.00 87.75 928 VAL A O 1
ATOM 7394 N N . ASP A 1 929 ? -0.851 8.462 72.413 1.00 85.50 929 ASP A N 1
ATOM 7395 C CA . ASP A 1 929 ? 0.241 8.476 71.450 1.00 85.50 929 ASP A CA 1
ATOM 7396 C C . ASP A 1 929 ? 0.971 7.121 71.537 1.00 85.50 929 ASP A C 1
ATOM 7398 O O . ASP A 1 929 ? 1.505 6.769 72.588 1.00 85.50 929 ASP A O 1
ATOM 7402 N N . ARG A 1 930 ? 0.999 6.345 70.449 1.00 84.75 930 ARG A N 1
ATOM 7403 C CA . ARG A 1 930 ? 1.800 5.115 70.324 1.00 84.75 930 ARG A CA 1
ATOM 7404 C C . ARG A 1 930 ? 3.054 5.392 69.514 1.00 84.75 930 ARG A C 1
ATOM 7406 O O . ARG A 1 930 ? 2.978 6.054 68.487 1.00 84.75 930 ARG A O 1
ATOM 7413 N N . HIS A 1 931 ? 4.187 4.858 69.938 1.00 72.88 931 HIS A N 1
ATOM 7414 C CA . HIS A 1 931 ? 5.403 4.917 69.138 1.00 72.88 931 HIS A CA 1
ATOM 7415 C C . HIS A 1 931 ? 5.308 3.969 67.929 1.00 72.88 931 HIS A C 1
ATOM 7417 O O . HIS A 1 931 ? 4.969 2.796 68.088 1.00 72.88 931 HIS A O 1
ATOM 7423 N N . CYS A 1 932 ? 5.597 4.471 66.729 1.00 65.50 932 CYS A N 1
ATOM 7424 C CA . CYS A 1 932 ? 5.562 3.711 65.480 1.00 65.50 932 CYS A CA 1
ATOM 7425 C C . CYS A 1 932 ? 6.878 3.932 64.718 1.00 65.50 932 CYS A C 1
ATOM 7427 O O . CYS A 1 932 ? 7.124 5.037 64.236 1.00 65.50 932 CYS A O 1
ATOM 7429 N N . GLY A 1 933 ? 7.687 2.874 64.590 1.00 54.41 933 GLY A N 1
ATOM 7430 C CA . GLY A 1 933 ? 8.947 2.879 63.836 1.00 54.41 933 GLY A CA 1
ATOM 7431 C C . GLY A 1 933 ? 10.220 3.073 64.673 1.00 54.41 933 GLY A C 1
ATOM 7432 O O . GLY A 1 933 ? 10.187 3.760 65.683 1.00 54.41 933 GLY A O 1
ATOM 7433 N N . GLY A 1 934 ? 11.342 2.473 64.248 1.00 51.12 934 GLY A N 1
ATOM 7434 C CA . GLY A 1 934 ? 12.651 2.519 64.932 1.00 51.12 934 GLY A CA 1
ATOM 7435 C C . GLY A 1 934 ? 12.873 1.403 65.973 1.00 51.12 934 GLY A C 1
ATOM 7436 O O . GLY A 1 934 ? 12.017 1.135 66.808 1.00 51.12 934 GLY A O 1
ATOM 7437 N N . ASN A 1 935 ? 14.040 0.743 65.933 1.00 43.19 935 ASN A N 1
ATOM 7438 C CA . ASN A 1 935 ? 14.417 -0.369 66.831 1.00 43.19 935 ASN A CA 1
ATOM 7439 C C . ASN A 1 935 ? 15.010 0.085 68.185 1.00 43.19 935 ASN A C 1
ATOM 7441 O O . ASN A 1 935 ? 15.577 -0.731 68.914 1.00 43.19 935 ASN A O 1
ATOM 7445 N N . THR A 1 936 ? 14.928 1.371 68.531 1.00 42.88 936 THR A N 1
ATOM 7446 C CA . THR A 1 936 ? 15.579 1.938 69.720 1.00 42.88 936 THR A CA 1
ATOM 7447 C C . THR A 1 936 ? 14.587 2.446 70.764 1.00 42.88 936 THR A C 1
ATOM 7449 O O . THR A 1 936 ? 13.489 2.902 70.468 1.00 42.88 936 THR A O 1
ATOM 7452 N N . VAL A 1 937 ? 14.988 2.261 72.020 1.00 50.44 937 VAL A N 1
ATOM 7453 C CA . VAL A 1 937 ? 14.196 2.365 73.251 1.00 50.44 937 VAL A CA 1
ATOM 7454 C C . VAL A 1 937 ? 13.717 3.797 73.535 1.00 50.44 937 VAL A C 1
ATOM 7456 O O . VAL A 1 937 ? 14.496 4.733 73.421 1.00 50.44 937 VAL A O 1
ATOM 7459 N N . PHE A 1 938 ? 12.452 3.904 73.971 1.00 49.44 938 PHE A N 1
ATOM 7460 C CA . PHE A 1 938 ? 11.722 4.986 74.665 1.00 49.44 938 PHE A CA 1
ATOM 7461 C C . PHE A 1 938 ? 12.469 6.285 75.076 1.00 49.44 938 PHE A C 1
ATOM 7463 O O . PHE A 1 938 ? 12.439 6.667 76.246 1.00 49.44 938 PHE A O 1
ATOM 7470 N N . GLU A 1 939 ? 13.031 7.053 74.143 1.00 51.06 939 GLU A N 1
ATOM 7471 C CA . GLU A 1 939 ? 13.267 8.488 74.361 1.00 51.06 939 GLU A CA 1
ATOM 7472 C C . GLU A 1 939 ? 12.277 9.301 73.528 1.00 51.06 939 GLU A C 1
ATOM 7474 O O . GLU A 1 939 ? 12.318 9.340 72.303 1.00 51.06 939 GLU A O 1
ATOM 7479 N N . HIS A 1 940 ? 11.331 9.953 74.209 1.00 49.59 940 HIS A N 1
ATOM 7480 C CA . HIS A 1 940 ? 10.361 10.832 73.568 1.00 49.59 940 HIS A CA 1
ATOM 7481 C C . HIS A 1 940 ? 11.080 12.115 73.124 1.00 49.59 940 HIS A C 1
ATOM 7483 O O . HIS A 1 940 ? 11.104 13.114 73.843 1.00 49.59 940 HIS A O 1
ATOM 7489 N N . THR A 1 941 ? 11.696 12.092 71.943 1.00 53.00 941 THR A N 1
ATOM 7490 C CA . THR A 1 941 ? 12.337 13.274 71.365 1.00 53.00 941 THR A CA 1
ATOM 7491 C C . THR A 1 941 ? 11.252 14.301 70.986 1.00 53.00 941 THR A C 1
ATOM 7493 O O . THR A 1 941 ? 10.287 13.961 70.295 1.00 53.00 941 THR A O 1
ATOM 7496 N N . PRO A 1 942 ? 11.343 15.572 71.432 1.00 51.78 942 PRO A N 1
ATOM 7497 C CA . PRO A 1 942 ? 10.372 16.621 71.082 1.00 51.78 942 PRO A CA 1
ATOM 7498 C C . PRO A 1 942 ? 10.286 16.917 69.576 1.00 51.78 942 PRO A C 1
ATOM 7500 O O . PRO A 1 942 ? 9.355 17.586 69.131 1.00 51.78 942 PRO A O 1
ATOM 7503 N N . GLU A 1 943 ? 11.268 16.443 68.809 1.00 45.47 943 GLU A N 1
ATOM 7504 C CA . GLU A 1 943 ? 11.423 16.665 67.372 1.00 45.47 943 GLU A CA 1
ATOM 7505 C C . GLU A 1 943 ? 10.736 15.583 66.514 1.00 45.47 943 GLU A C 1
ATOM 7507 O O . GLU A 1 943 ? 10.543 15.785 65.312 1.00 45.47 943 GLU A O 1
ATOM 7512 N N . ALA A 1 944 ? 10.301 14.465 67.113 1.00 49.78 944 ALA A N 1
ATOM 7513 C CA . ALA A 1 944 ? 9.592 13.404 66.401 1.00 49.78 944 ALA A CA 1
ATOM 7514 C C . ALA A 1 944 ? 8.217 13.887 65.894 1.00 49.78 944 ALA A C 1
ATOM 7516 O O . ALA A 1 944 ? 7.403 14.447 66.636 1.00 49.78 944 ALA A O 1
ATOM 7517 N N . LYS A 1 945 ? 7.925 13.667 64.603 1.00 49.03 945 LYS A N 1
ATOM 7518 C CA . LYS A 1 945 ? 6.652 14.081 63.985 1.00 49.03 945 LYS A CA 1
ATOM 7519 C C . LYS A 1 945 ? 5.487 13.245 64.551 1.00 49.03 945 LYS A C 1
ATOM 7521 O O . LYS A 1 945 ? 5.524 12.018 64.511 1.00 49.03 945 LYS A O 1
ATOM 7526 N N . ILE A 1 946 ? 4.444 13.920 65.048 1.00 53.44 946 ILE A N 1
ATOM 7527 C CA . ILE A 1 946 ? 3.211 13.308 65.579 1.00 53.44 946 ILE A CA 1
ATOM 7528 C C . ILE A 1 946 ? 2.153 13.221 64.468 1.00 53.44 946 ILE A C 1
ATOM 7530 O O . ILE A 1 946 ? 1.872 14.221 63.805 1.00 53.44 946 ILE A O 1
ATOM 7534 N N . PHE A 1 947 ? 1.552 12.046 64.293 1.00 53.00 947 PHE A N 1
ATOM 7535 C CA . PHE A 1 947 ? 0.429 11.763 63.395 1.00 53.00 947 PHE A CA 1
ATOM 7536 C C . PHE A 1 947 ? -0.885 11.728 64.178 1.00 53.00 947 PHE A C 1
ATOM 7538 O O . PHE A 1 947 ? -0.890 11.186 65.269 1.00 53.00 947 PHE A O 1
ATOM 7545 N N . GLU A 1 948 ? -2.000 12.243 63.656 1.00 48.47 948 GLU A N 1
ATOM 7546 C CA . GLU A 1 948 ? -3.303 12.249 64.352 1.00 48.47 948 GLU A CA 1
ATOM 7547 C C . GLU A 1 948 ? -4.371 11.511 63.532 1.00 48.47 948 GLU A C 1
ATOM 7549 O O . GLU A 1 948 ? -4.672 11.933 62.417 1.00 48.47 948 GLU A O 1
ATOM 7554 N N . LEU A 1 949 ? -4.970 10.449 64.088 1.00 47.38 949 LEU A N 1
ATOM 7555 C CA . LEU A 1 949 ? -6.163 9.791 63.537 1.00 47.38 949 LEU A CA 1
ATOM 7556 C C . LEU A 1 949 ? -7.418 10.207 64.324 1.00 47.38 949 LEU A C 1
ATOM 7558 O O . LEU A 1 949 ? -7.507 9.968 65.530 1.00 47.38 949 LEU A O 1
ATOM 7562 N N . HIS A 1 950 ? -8.408 10.790 63.639 1.00 39.59 950 HIS A N 1
ATOM 7563 C CA . HIS A 1 950 ? -9.743 11.045 64.195 1.00 39.59 950 HIS A CA 1
ATOM 7564 C C . HIS A 1 950 ? -10.752 9.985 63.721 1.00 39.59 950 HIS A C 1
ATOM 7566 O O . HIS A 1 950 ? -10.632 9.477 62.611 1.00 39.59 950 HIS A O 1
ATOM 7572 N N . ARG A 1 951 ? -11.712 9.669 64.607 1.00 37.25 951 ARG A N 1
ATOM 7573 C CA . ARG A 1 951 ? -12.768 8.633 64.527 1.00 37.25 951 ARG A CA 1
ATOM 7574 C C . ARG A 1 951 ? -13.106 8.123 63.115 1.00 37.25 951 ARG A C 1
ATOM 7576 O O . ARG A 1 951 ? -13.623 8.873 62.293 1.00 37.25 951 ARG A O 1
ATOM 7583 N N . LEU A 1 952 ? -12.903 6.820 62.916 1.00 35.47 952 LEU A N 1
ATOM 7584 C CA . LEU A 1 952 ? -13.433 6.033 61.802 1.00 35.47 952 LEU A CA 1
ATOM 7585 C C . LEU A 1 952 ? -14.878 5.603 62.117 1.00 35.47 952 LEU A C 1
ATOM 7587 O O . LEU A 1 952 ? -15.178 5.248 63.258 1.00 35.47 952 LEU A O 1
ATOM 7591 N N . ASP A 1 953 ? -15.760 5.665 61.120 1.00 34.81 953 ASP A N 1
ATOM 7592 C CA . ASP A 1 953 ? -17.150 5.202 61.209 1.00 34.81 953 ASP A CA 1
ATOM 7593 C C . ASP A 1 953 ? -17.196 3.690 60.928 1.00 34.81 953 ASP A C 1
ATOM 7595 O O . ASP A 1 953 ? -16.598 3.227 59.953 1.00 34.81 953 ASP A O 1
ATOM 7599 N N . ALA A 1 954 ? -17.871 2.915 61.781 1.00 34.44 954 ALA A N 1
ATOM 7600 C CA . ALA A 1 954 ? -17.821 1.445 61.764 1.00 34.44 954 ALA A CA 1
ATOM 7601 C C . ALA A 1 954 ? -18.402 0.816 60.480 1.00 34.44 954 ALA A C 1
ATOM 7603 O O . ALA A 1 954 ? -18.057 -0.313 60.135 1.00 34.44 954 ALA A O 1
ATOM 7604 N N . ASP A 1 955 ? -19.230 1.559 59.742 1.00 30.78 955 ASP A N 1
ATOM 7605 C CA . ASP A 1 955 ? -19.834 1.097 58.490 1.00 30.78 955 ASP A CA 1
ATOM 7606 C C . ASP A 1 955 ? -18.846 1.094 57.307 1.00 30.78 955 ASP A C 1
ATOM 7608 O O . ASP A 1 955 ? -19.054 0.362 56.347 1.00 30.78 955 ASP A O 1
ATOM 7612 N N . ALA A 1 956 ? -17.727 1.829 57.380 1.00 31.84 956 ALA A N 1
ATOM 7613 C CA . ALA A 1 956 ? -16.727 1.865 56.305 1.00 31.84 956 ALA A CA 1
ATOM 7614 C C . ALA A 1 956 ? -15.795 0.635 56.277 1.00 31.84 956 ALA A C 1
ATOM 7616 O O . ALA A 1 956 ? -15.150 0.389 55.261 1.00 31.84 956 ALA A O 1
ATOM 7617 N N . SER A 1 957 ? -15.732 -0.138 57.371 1.00 31.09 957 SER A N 1
ATOM 7618 C CA . SER A 1 957 ? -14.906 -1.357 57.471 1.00 31.09 957 SER A CA 1
ATOM 7619 C C . SER A 1 957 ? -15.552 -2.566 56.773 1.00 31.09 957 SER A C 1
ATOM 7621 O O . SER A 1 957 ? -14.864 -3.516 56.416 1.00 31.09 957 SER A O 1
ATOM 7623 N N . ARG A 1 958 ? -16.877 -2.545 56.546 1.00 30.17 958 ARG A N 1
ATOM 7624 C CA . ARG A 1 958 ? -17.620 -3.688 55.977 1.00 30.17 958 ARG A CA 1
ATOM 7625 C C . ARG A 1 958 ? -17.597 -3.788 54.447 1.00 30.17 958 ARG A C 1
ATOM 7627 O O . ARG A 1 958 ? -17.949 -4.841 53.932 1.00 30.17 958 ARG A O 1
ATOM 7634 N N . ASP A 1 959 ? -17.142 -2.762 53.731 1.00 29.33 959 ASP A N 1
ATOM 7635 C CA . ASP A 1 959 ? -17.202 -2.699 52.258 1.00 29.33 959 ASP A CA 1
ATOM 7636 C C . ASP A 1 959 ? -15.888 -3.142 51.556 1.00 29.33 959 ASP A C 1
ATOM 7638 O O . ASP A 1 959 ? -15.593 -2.700 50.445 1.00 29.33 959 ASP A O 1
ATOM 7642 N N . VAL A 1 960 ? -15.065 -3.994 52.188 1.00 29.22 960 VAL A N 1
ATOM 7643 C CA . VAL A 1 960 ? -13.670 -4.287 51.762 1.00 29.22 960 VAL A CA 1
ATOM 7644 C C . VAL A 1 960 ? -13.481 -5.609 50.979 1.00 29.22 960 VAL A C 1
ATOM 7646 O O . VAL A 1 960 ? -12.356 -6.001 50.692 1.00 29.22 960 VAL A O 1
ATOM 7649 N N . GLU A 1 961 ? -14.534 -6.273 50.501 1.00 26.22 961 GLU A N 1
ATOM 7650 C CA . GLU A 1 961 ? -14.388 -7.463 49.632 1.00 26.22 961 GLU A CA 1
ATOM 7651 C C . GLU A 1 961 ? -14.923 -7.227 48.204 1.00 26.22 961 GLU A C 1
ATOM 7653 O O . GLU A 1 961 ? -16.091 -7.480 47.946 1.00 26.22 961 GLU A O 1
ATOM 7658 N N . GLU A 1 962 ? -14.079 -6.713 47.288 1.00 25.22 962 GLU A N 1
ATOM 7659 C CA . GLU A 1 962 ? -13.870 -7.201 45.895 1.00 25.22 962 GLU A CA 1
ATOM 7660 C C . GLU A 1 962 ? -13.031 -6.235 45.015 1.00 25.22 962 GLU A C 1
ATOM 7662 O O . GLU A 1 962 ? -13.145 -5.010 45.067 1.00 25.22 962 GLU A O 1
ATOM 7667 N N . PHE A 1 963 ? -12.171 -6.834 44.183 1.00 26.61 963 PHE A N 1
ATOM 7668 C CA . PHE A 1 963 ? -11.098 -6.265 43.349 1.00 26.61 963 PHE A CA 1
ATOM 7669 C C . PHE A 1 963 ? -11.544 -5.335 42.195 1.00 26.61 963 PHE A C 1
ATOM 7671 O O . PHE A 1 963 ? -12.417 -5.700 41.419 1.00 26.61 963 PHE A O 1
ATOM 7678 N N . ASP A 1 964 ? -10.847 -4.197 42.006 1.00 23.83 964 ASP A N 1
ATOM 7679 C CA . ASP A 1 964 ? -10.049 -3.858 40.797 1.00 23.83 964 ASP A CA 1
ATOM 7680 C C . ASP A 1 964 ? -9.369 -2.470 40.980 1.00 23.83 964 ASP A C 1
ATOM 7682 O O . ASP A 1 964 ? -10.036 -1.436 41.034 1.00 23.83 964 ASP A O 1
ATOM 7686 N N . TRP A 1 965 ? -8.033 -2.466 41.095 1.00 32.75 965 TRP A N 1
ATOM 7687 C CA . TRP A 1 965 ? -7.065 -1.344 41.086 1.00 32.75 965 TRP A CA 1
ATOM 7688 C C . TRP A 1 965 ? -7.394 -0.023 41.834 1.00 32.75 965 TRP A C 1
ATOM 7690 O O . TRP A 1 965 ? -8.203 0.799 41.410 1.00 32.75 965 TRP A O 1
ATOM 7700 N N . HIS A 1 966 ? -6.577 0.242 42.867 1.00 33.12 966 HIS A N 1
ATOM 7701 C CA . HIS A 1 966 ? -6.374 1.513 43.590 1.00 33.12 966 HIS A CA 1
ATOM 7702 C C . HIS A 1 966 ? -7.583 2.062 44.363 1.00 33.12 966 HIS A C 1
ATOM 7704 O O . HIS A 1 966 ? -8.089 3.144 44.081 1.00 33.12 966 HIS A O 1
ATOM 7710 N N . VAL A 1 967 ? -7.989 1.358 45.415 1.00 32.69 967 VAL A N 1
ATOM 7711 C CA . VAL A 1 967 ? -8.641 1.999 46.566 1.00 32.69 967 VAL A CA 1
ATOM 7712 C C . VAL A 1 967 ? -7.535 2.375 47.529 1.00 32.69 967 VAL A C 1
ATOM 7714 O O . VAL A 1 967 ? -6.698 1.510 47.758 1.00 32.69 967 VAL A O 1
ATOM 7717 N N . LEU A 1 968 ? -7.520 3.621 48.034 1.00 32.09 968 LEU A N 1
ATOM 7718 C CA . LEU A 1 968 ? -7.025 4.043 49.375 1.00 32.09 968 LEU A CA 1
ATOM 7719 C C . LEU A 1 968 ? -7.263 5.570 49.411 1.00 32.09 968 LEU A C 1
ATOM 7721 O O . LEU A 1 968 ? -6.656 6.319 48.655 1.00 32.09 968 LEU A O 1
ATOM 7725 N N . TYR A 1 969 ? -8.235 6.090 50.167 1.00 41.38 969 TYR A N 1
ATOM 7726 C CA . TYR A 1 969 ? -8.448 5.746 51.565 1.00 41.38 969 TYR A CA 1
ATOM 7727 C C . TYR A 1 969 ? -9.661 6.446 52.213 1.00 41.38 969 TYR A C 1
ATOM 7729 O O . TYR A 1 969 ? -10.323 7.296 51.611 1.00 41.38 969 TYR A O 1
ATOM 7737 N N . SER A 1 970 ? -9.911 6.087 53.475 1.00 42.19 970 SER A N 1
ATOM 7738 C CA . SER A 1 970 ? -10.823 6.759 54.398 1.00 42.19 970 SER A CA 1
ATOM 7739 C C . SER A 1 970 ? -10.470 8.249 54.583 1.00 42.19 970 SER A C 1
ATOM 7741 O O . SER A 1 970 ? -9.392 8.726 54.215 1.00 42.19 970 SER A O 1
ATOM 7743 N N . GLN A 1 971 ? -11.366 9.020 55.206 1.00 37.72 971 GLN A N 1
ATOM 7744 C CA . GLN A 1 971 ? -11.131 10.438 55.519 1.00 37.72 971 GLN A CA 1
ATOM 7745 C C . GLN A 1 971 ? -9.822 10.676 56.312 1.00 37.72 971 GLN A C 1
ATOM 7747 O O . GLN A 1 971 ? -9.248 11.768 56.223 1.00 37.72 971 GLN A O 1
ATOM 7752 N N . ALA A 1 972 ? -9.330 9.661 57.035 1.00 38.78 972 ALA A N 1
ATOM 7753 C CA . ALA A 1 972 ? -8.134 9.717 57.865 1.00 38.78 972 ALA A CA 1
ATOM 7754 C C . ALA A 1 972 ? -6.827 9.782 57.050 1.00 38.78 972 ALA A C 1
ATOM 7756 O O . ALA A 1 972 ? -6.055 10.723 57.253 1.00 38.78 972 ALA A O 1
ATOM 7757 N N . GLU A 1 973 ? -6.579 8.886 56.084 1.00 38.41 973 GLU A N 1
ATOM 7758 C CA . GLU A 1 973 ? -5.322 8.952 55.316 1.00 38.41 973 GLU A CA 1
ATOM 7759 C C . GLU A 1 973 ? -5.289 10.118 54.318 1.00 38.41 973 GLU A C 1
ATOM 7761 O O . GLU A 1 973 ? -4.225 10.678 54.050 1.00 38.41 973 GLU A O 1
ATOM 7766 N N . GLY A 1 974 ? -6.446 10.578 53.831 1.00 37.91 974 GLY A N 1
ATOM 7767 C CA . GLY A 1 974 ? -6.508 11.805 53.035 1.00 37.91 974 GLY A CA 1
ATOM 7768 C C . GLY A 1 974 ? -6.073 13.048 53.830 1.00 37.91 974 GLY A C 1
ATOM 7769 O O . GLY A 1 974 ? -5.396 13.928 53.300 1.00 37.91 974 GLY A O 1
ATOM 7770 N N . THR A 1 975 ? -6.427 13.115 55.117 1.00 41.59 975 THR A N 1
ATOM 7771 C CA . THR A 1 975 ? -6.020 14.211 56.017 1.00 41.59 975 THR A CA 1
ATOM 7772 C C . THR A 1 975 ? -4.537 14.098 56.403 1.00 41.59 975 THR A C 1
ATOM 7774 O O . THR A 1 975 ? -3.849 15.115 56.519 1.00 41.59 975 THR A O 1
ATOM 7777 N N . LEU A 1 976 ? -4.029 12.866 56.539 1.00 40.16 976 LEU A N 1
ATOM 7778 C CA . LEU A 1 976 ? -2.615 12.551 56.772 1.00 40.16 976 LEU A CA 1
ATOM 7779 C C . LEU A 1 976 ? -1.718 13.083 55.640 1.00 40.16 976 LEU A C 1
ATOM 7781 O O . LEU A 1 976 ? -0.709 13.730 55.909 1.00 40.16 976 LEU A O 1
ATOM 7785 N N . CYS A 1 977 ? -2.122 12.865 54.387 1.00 37.44 977 CYS A N 1
ATOM 7786 C CA . CYS A 1 977 ? -1.387 13.296 53.199 1.00 37.44 977 CYS A CA 1
ATOM 7787 C C . CYS A 1 977 ? -1.303 14.824 53.091 1.00 37.44 977 CYS A C 1
ATOM 7789 O O . CYS A 1 977 ? -0.207 15.365 52.974 1.00 37.44 977 CYS A O 1
ATOM 7791 N N . ALA A 1 978 ? -2.430 15.536 53.217 1.00 37.19 978 ALA A N 1
ATOM 7792 C CA . ALA A 1 978 ? -2.467 17.000 53.108 1.00 37.19 978 ALA A CA 1
ATOM 7793 C C . ALA A 1 978 ? -1.535 17.705 54.118 1.00 37.19 978 ALA A C 1
ATOM 7795 O O . ALA A 1 978 ? -0.823 18.642 53.763 1.00 37.19 978 ALA A O 1
ATOM 7796 N N . ARG A 1 979 ? -1.454 17.201 55.360 1.00 40.72 979 ARG A N 1
ATOM 7797 C CA . ARG A 1 979 ? -0.575 17.760 56.406 1.00 40.72 979 ARG A CA 1
ATOM 7798 C C . ARG A 1 979 ? 0.921 17.482 56.184 1.00 40.72 979 ARG A C 1
ATOM 7800 O O . ARG A 1 979 ? 1.747 18.152 56.801 1.00 40.72 979 ARG A O 1
ATOM 7807 N N . MET A 1 980 ? 1.289 16.508 55.344 1.00 35.22 980 MET A N 1
ATOM 7808 C CA . MET A 1 980 ? 2.692 16.238 54.988 1.00 35.22 980 MET A CA 1
ATOM 7809 C C . MET A 1 980 ? 3.271 17.262 54.004 1.00 35.22 980 MET A C 1
ATOM 7811 O O . MET A 1 980 ? 4.491 17.353 53.924 1.00 35.22 980 MET A O 1
ATOM 7815 N N . VAL A 1 981 ? 2.426 18.008 53.281 1.00 32.38 981 VAL A N 1
ATOM 7816 C CA . VAL A 1 981 ? 2.837 19.007 52.273 1.00 32.38 981 VAL A CA 1
ATOM 7817 C C . VAL A 1 981 ? 2.817 20.441 52.818 1.00 32.38 981 VAL A C 1
ATOM 7819 O O . VAL A 1 981 ? 3.557 21.287 52.329 1.00 32.38 981 VAL A O 1
ATOM 7822 N N . GLU A 1 982 ? 2.029 20.723 53.861 1.00 31.62 982 GLU A N 1
ATOM 7823 C CA . GLU A 1 982 ? 1.985 22.042 54.524 1.00 31.62 982 GLU A CA 1
ATOM 7824 C C . GLU A 1 982 ? 3.160 22.324 55.490 1.00 31.62 982 GLU A C 1
ATOM 7826 O O . GLU A 1 982 ? 3.252 23.423 56.037 1.00 31.62 982 GLU A O 1
ATOM 7831 N N . ARG A 1 983 ? 4.060 21.359 55.721 1.00 29.66 983 ARG A N 1
ATOM 7832 C CA . ARG A 1 983 ? 5.290 21.512 56.522 1.00 29.66 983 ARG A CA 1
ATOM 7833 C C . ARG A 1 983 ? 6.516 21.238 55.674 1.00 29.66 983 ARG A C 1
ATOM 7835 O O . ARG A 1 983 ? 7.541 21.904 55.931 1.00 29.66 983 ARG A O 1
#

Secondary structure (DSSP, 8-state):
------------PPPPPP---------PPPP--------------------------PPP------HHHHHHHT-TT---GGG-EEEEHHHHHHHHHHHHHS-GGGS-HHHHHHHHTTSEE-S-BSEEEE--TTS-HHHHHHHHHHHHHHHHHHHHHHHHHHHHHHHHHTT-S---EEEEEEETTEEEEEEE--HHHHHHHHHHHHHHHHGGGSPTTSS-TTS---EEE-HHHHS-SS-HHHHHHHHTTHHHHHHTBSEEEEEE-TTSTTBHHHHHHHHHHHHH-TTPEEEEEEHHHHHHHHHHHHHHHHHHHHHHHHHHHTT-----HHHHHHHHHHHHTHHHHHHHHHHHHHHHHHHHHHHHHT--STTSB-S-HHHHHHHHHHHHHHHSSHHHHHHHIIIIIHHHHHHSSTTSPPHHHHHHHHHHHHHHHHHHHHHHHHTT--HHHHHHHIIIIIIIIIIIIHHHHHHHHHHHHHHT-S-SSSTTHHHHHHHHHHHHHHHHHHHHHHHHHHHHHH-HHHHHHHHHHHHHHHHHHHHHTTTTTS--TTPPEEEEEEEEEEEE-SSTTS---EEE-SHHHHHHS--BEEEE-TTSHHHHHHHHHHHTT-GGG---TTPEEEEETTEETT-HHHHHTTTSTTHHHHTTSS-TTGGGEEEEEEEEEEEEPPPPPPPEEEEETTTTEEEEE---GGG-TT-S-EEEEEEEEEETTTTEEEEE-TTT--EEETTSTT--EEPBPTT--EEEE-SS--TT-EEEEEEEEEETTEEPPPPPPPPPEE--------S------------TT--EEE--SS--TTT---EEE----TTTTTS-EEEEEEEEES--TTEEEEE-STTS--EEEEEEPTTSHHHHHHHTPPPEEETTEEE--S--TT-EEEEETTB-SHHHHHHHHHT--SSEEEEEEEEES-SS-----TTSEEEEE----GGGGS------S-----HHHHHHHHHHH--

Foldseek 3Di:
DDPDDDDDPDPDPDDDDDDDDDDDDDDDDDDDDDDDDDDDDDDDDDDDDDDDDPPDPDPDDDPDQALVSCLVVVVLQDAPQVLQWWAWLLLCCPPNNPVQQDDLVNDDLVVLQVLQVRIDRDDFFQEEEFEDNVDHSNLVSLLSLCVFQLLLLVVLLVVLLVVVLVCLVVVVDDQPFWAFDFAAVDTDIFRFDLSSLVRSVVSSVCRSNCSSVDDPDPPDSNGGTTIYDDLSHSARRNDVRSNSCCLSNVLNRLLRYQEYEYQDFDCQLLALSSLLSVLSNCLSCVPGHYHYDDSLLSVLLVLLLVLLSQLVVQLVVCSRVVVPPDPPVVSVLVSLVVSCVSVLVSLLSLLVSLVRVVVVLVCLQVRDNVSRDDPDVVVVVSSQSSSCVSQVHSVSSSCCSNPVVSVVNVLPVSLANPLSSLQSSLSSQLSVLSSVLSRCVSSVHDPWLSLLSCLLRRQLQSNLQSSLLVLVSSVLSNVCSDAPDDDPCSSVSSVVSSVVSSVSSVVSVVQSVVQSRPTSVSSNVSNVVSNVSSVCSVVVVVVVSPQPQFHFDWDKDKDKDKFFDPDLVAAQFWDFDPVCCVVPLWTFTADGHALHRLNLSCLVCVLQQQNVRRDDGGKTWQDKPNHGSSDPVVPQCLGDPVVVVCCPDDDVPVNRMMMIMIIDTAGDTAAFAAWAWDAPQVQLKIKTFGDACVVRVNFPDWAFKWKWKAQPVVRWIWTQAQQPRETHTLVPPQDWGFGHGNGDGIGIYRHPDDAQTWMWMWMWIQGPRGIHATADIYGTDGRHDDDDDPPDDDPPPRPPPPCPQTWIWGWPSDRDHSRTTIGIRGPNPCCPQAAKAKEKEKDKFQWLPFFDWDQLDPVQFKIFGQGGDPPHSLNVSQVPWDWDDDPNDTHGPRRDGGKIWQDWPRDTGNVVNVVVSVVTDSMTTTTIIHIGHDPDDDDPDPPHYYAYFYDDDPVVVPPPDDDDDDDDDDPRSSVVSSVVVVD

Sequence (983 aa):
MGSRASCCQEDIPEPPKELVEASHACEDPPEGGSSKLDGGKTLSLDADKDVPVEVQELPQSEAVLSKWSRLREMRQLEVDAEILRGISLRASLRRGGRLWRCSPLDLDEHERGQLWSKSRYVEHFDVFLSHTWHTAGAWKMLSLLLQAGWKWVIFLYGVMVVVVCLLHSTDSLPLPFDFTAQCPNFKVTVPYFPWTLLLTFFSSIIAMLSAPYLPEGYGVPLVWDGVCFLDAVSIHQTDAALMERGIYGLGGFLKVSKELRVLWSRPYLSRLWCVFELAAYRHANPSGRITLAPLFVERAMLILFFATYFASSLFISFVILGGFQSLNPLIFCSVYFVGLCPYLFVIHVLRCGIREKHHLLTELQSFDLDKAETRSDFDRAFVHSAIEEWYGSKEAFVNYVRGPLREELLSTRCTSLPLSYAWMTSIVTFTTAVDDFTALLKGGADVNCLFSTLFGFGFGLQVCWFVTTIRVVSYLVERYAEPWWSGWADHLQTFVIYMFTYLWFMLGGVIAQLTCRSDLSLAIVWLIVSAIINANVSAGWGWSSRAPPGAVTNFMRAFRVVLTRPSVLVPWGYEWHEEPFDDTGARVLREIRQHSPLDRWNVWQQVIGRPDLVVQPGDRLIKTDGRWAYYEEEVCLCDSEQAAHLADAERPGLLRRLVLEFMRPTARPAAPVRPRLEVWDTQSALVISWDHPSALEPYKQVWGWAIALVDMDHEIWLIVDGVTYTARSLSLEGADVAVAKPDLCTIYVSEGLAYGRPYAACIAVLTDRGWSAFSDLSRSVSISASAKVSDAVLGLDPEEDDWSQRPRFACPSKLVPGASVPVTLRPGPRDLLCSERWLRREVCVDGHEGLQVETADTSMKLLMVDKVVPGSAVDEWNAKQEPFELHGFEMSYALQPGDVIKRVNGFQGAQVMLYELRRKPKKLIMTVDRHCGGNTVFEHTPEAKIFELHRLDADASRDVEEFDWHVLYSQAEGTLCARMVER